Protein AF-0000000083422430 (afdb_homodimer)

Nearest PDB structures (foldseek):
  6r65-assembly2_B  TM=8.952E-01  e=1.815E-36  Homo sapiens
  5oc9-assembly1_B  TM=9.021E-01  e=2.381E-35  Homo sapiens
  6r65-assembly1_A  TM=8.859E-01  e=1.156E-35  Homo sapiens
  6r7x-assembly1_A  TM=8.897E-01  e=1.987E-35  Homo sapiens
  6oy3-assembly1_B  TM=7.849E-01  e=3.753E-21  Fusarium vanettenii 77-13-4

Foldseek 3Di:
DDPPDPDPVVVVVVVVVVVVVVVVVVVVVVVVCVVPDPPDPPDPPCVLVVPDADFWKKWWWALPDDPVNVVVLVVLLCVLVWDWDWFDLDSGTIMITIHHDLLSQLVLQQVVQFWAAFCVGFTGTRDSVCLVRRAHVPDDSSRRAFQQVRSVSSCVSSCVSCVVVVVVRGIDDMFTFDDPVLLVLLDQDLPDLDDPLVSCCRNQNDQVSQLLVLLSLVLVLLVVLLVVLVVCVVPVDDLLVVLLVLLVSLLVSLLVSLAVLQVSLRNRRQQPDDPVDAFDPLFDADWDQDPPPRHTHGDDDLVQLVCLVPVPVVVVLVVLLVVLLVVLVVLVVVLVVCCVVPNPPDPVSCVSLLVLLVVLVVSLVVVLVVLLVSLSVSRDGHPLVSVLSSLVSSLSNNCSNQCVNLVCCCQVVVDLVVSLVSLVSSLVSLLVVVCCVLCVPLVVLCVVLVVVVVVVDDSPPVSVVSDSDPVVVVSCVSQVSAAADDHCSVVLVSLLSLLLSCLAPVSSHSNSSVVSSVSSSVVSSSVSCCCSPRHGSHNHDHDSHNRNSSVSSVVSSVNSSVRSLSNLVPDPVNLVVQCVVVVVCSVVSSVVSSVVSVVVSVVSSVVRDSYDPVSVVSVVVNVVVVVVVVVVVVVVVVVVVVD/DDPPDPDPVVVVVVVVVVVVVVVVVVVVVVVVCPVPDDPPPPDPPCVLVVPDADFWKKWWWALPDDPVNVVVLCVLLCVLVWDWDWFDLDSGTIMITIHHDLLSQLVLQQVVQFWAAFCVGFIGTRDSVCLVRRAHVPDDSSVRAFQQVRSVSSCVSSCVSCVVVVVVRGIDDMFTFDDPVLLVLLDQDLPDLDDPLVSCCRNQNDQVSQLLVLLSLVLVLLVVLLVVLVVCVVVVDDLLVVLLVLLVSLLVSLLVSLAVLQVSLRNRRQQPDDQVDAFDPLFDADWDQDPPPRHTHGDDDLVQLVCLVPVPVVVVLVVLLVVLLVVLVVLVVVLVVCCVVPNPPDPVSCVSLLVLLVVLVVSLVVVLVVLLVSLSVSRDGHPLVSVLSSLVSSLSNNCSNQCVNLVCCCQVVVDLVVSLVSLVSSLVSLLVVVCCVLCVVLVVLCVVLVVVVVVVPDSDPSSVVSDSDPVVVVSCVSQVSAAADDHCSVVLVSLLSLLLSCLAPCSSHSNSSVVSSVSSSVVSSSVSCCCSPRHGSHNHDHDSHNRNSSVSSVVSSVNSSVRSLSNLVPDPVNLVVQCVVVVVCSVVSSVVSSVVSVVVSVVSSVVRDSYDPVSVVSVVVNVVVVVVVVVVVVVVVVVVVVD

Secondary structure (DSSP, 8-state):
-------HHHHHHHHHHHHHHHHHHHHHHHHHHHHHS------GGGHHHHHS--EEEEEEE-TT--HHHHHHHHHHHHTTT-EEEEEE-SSS-EEEEEE--HHHHHHHHHHTT-EEE-TTS-EEE--GGGGGGG--TT--GGGGS-TTHHHHHHHHHHHHHTHHHHHTT-EEEEEEPP-HHHHGGG---TT-SS--HHHHHHHH-HHHHHHHHHHHHHHHHTHHHHHHHHHHHHHT--HHHHHHHHHHHHHHHHHHHHHHHHHHHHHTT-TT--TT-PPPTT---EEEE-TTT--EEEE--HHHHHHIIIIIIHHHHHHHHHHHHHHHHHHHHHHHHHHHHH-TT-GGGGHHHHHHHHHHHHHHHHHHHHHHHHHHHHT-SSHHHHHHHHHHHHHHHHHHHHHHHHHHIIIII--HHHHHHHHHHHHHHHHHHHHIIIIIHHHHHHHHHHHHHHHS-S--HHHHTT-S-HHHHHHHHHHHTSBP---THHHHHHHHHHHHHHHTTTTT-TTHHHHHHHHHHHHHHHHHHIIIIIB--PPPPP-SS-THHHHHHHHHHHHHHHHHHHHHHH-HHHHHHHHHHSTT-HHHHHHHHHHHHHHHHHHHHHHS-SS-HHHHHHHHHHHHHHHHHHHHHHHHHHHHHH-/-------HHHHHHHHHHHHHHHHHHHHHHHHHHHHHS-S----GGGHHHHHS--EEEEEEE-TT--HHHHHHHHHHHHTTT-EEEEEE-SSS-EEEEEE--HHHHHHHHHHTT-EEE-TTS-EEE--GGGGGGG--TT--GGGGS-TTHHHHHHHHHHHHHTHHHHHTT-EEEEEEPP-HHHHGGG---TT-SS--HHHHHHHH-HHHHHHHHHHHHHHHHTHHHHHHHHHHHHHT--HHHHHHHHHHHHHHHHHHHHHHHHHHHHHTT-TT--TT-PPPTT---EEEE-TTT--EEEE--HHHHHHIIIIIIHHHHHHHHHHHHHHHHHHHHHHHHHHHHH-TT-GGGGHHHHHHHHHHHHHHHHHHHHHHHHHHHHT-SSHHHHHHHHHHHHHHHHHHHHHHHHHHIIIII--HHHHHHHHHHHHHHHHHHHHIIIIIHHHHHHHHHHHHHHHS-S--HHHHTT-S-HHHHHHHHHHHTSBP---SHHHHHHHHHHHHHHHTTTTT-TTHHHHHHHHHHHHHHHHHHIIIIIB--PPPPP-SS-THHHHHHHHHHHHHHHHHHHHHHH-HHHHHHHHHHSTT-HHHHHHHHHHHHHHHHHHHHHHS-SS-HHHHHHHHHHHHHHHHHHHHHHHHHHHHHH-

Radius of gyration: 37.46 Å; Cα contacts (8 Å, |Δi|>4): 1418; chains: 2; bounding box: 95×133×77 Å

InterPro domains:
  IPR007632 Anoctamin [PTHR12308] (84-636)
  IPR049452 Anoctamin, transmembrane domain [PF04547] (200-618)

Organism: Drosophila navojoa (NCBI:txid7232)

Structure (mmCIF, N/CA/C/O backbone):
data_AF-0000000083422430-model_v1
#
loop_
_entity.id
_entity.type
_entity.pdbx_description
1 polymer Anoctamin
#
loop_
_atom_site.group_PDB
_atom_site.id
_atom_site.type_symbol
_atom_site.label_atom_id
_atom_site.label_alt_id
_atom_site.label_comp_id
_atom_site.label_asym_id
_atom_site.label_entity_id
_atom_site.label_seq_id
_atom_site.pdbx_PDB_ins_code
_atom_site.Cartn_x
_atom_site.Cartn_y
_atom_site.Cartn_z
_atom_site.occupancy
_atom_site.B_iso_or_equiv
_atom_site.auth_seq_id
_atom_site.auth_comp_id
_atom_site.auth_asym_id
_atom_site.auth_atom_id
_atom_site.pdbx_PDB_model_num
ATOM 1 N N . MET A 1 1 ? -30.281 62.312 17.062 1 23.09 1 MET A N 1
ATOM 2 C CA . MET A 1 1 ? -29.266 61.812 16.141 1 23.09 1 MET A CA 1
ATOM 3 C C . MET A 1 1 ? -27.859 62.062 16.703 1 23.09 1 MET A C 1
ATOM 5 O O . MET A 1 1 ? -27.359 63.188 16.641 1 23.09 1 MET A O 1
ATOM 9 N N . SER A 1 2 ? -27.453 61.469 17.75 1 24.2 2 SER A N 1
ATOM 10 C CA . SER A 1 2 ? -26.562 61.719 18.875 1 24.2 2 SER A CA 1
ATOM 11 C C . SER A 1 2 ? -25.094 61.625 18.453 1 24.2 2 SER A C 1
ATOM 13 O O . SER A 1 2 ? -24.734 60.75 17.672 1 24.2 2 SER A O 1
ATOM 15 N N . GLU A 1 3 ? -24.281 62.75 18.359 1 27.03 3 GLU A N 1
ATOM 16 C CA . GLU A 1 3 ? -22.906 63.156 18.047 1 27.03 3 GLU A CA 1
ATOM 17 C C . GLU A 1 3 ? -21.891 62.281 18.75 1 27.03 3 GLU A C 1
ATOM 19 O O . GLU A 1 3 ? -20.891 62.75 19.281 1 27.03 3 GLU A O 1
ATOM 24 N N . ASP A 1 4 ? -22.219 61.188 19.344 1 28.77 4 ASP A N 1
ATOM 25 C CA . ASP A 1 4 ? -21.375 60.406 20.25 1 28.77 4 ASP A CA 1
ATOM 26 C C . ASP A 1 4 ? -20.062 60 19.562 1 28.77 4 ASP A C 1
ATOM 28 O O . ASP A 1 4 ? -20.062 59.656 18.391 1 28.77 4 ASP A O 1
ATOM 32 N N . ALA A 1 5 ? -18.859 60.25 20.281 1 34 5 ALA A N 1
ATOM 33 C CA . ALA A 1 5 ? -17.406 60.438 20.172 1 34 5 ALA A CA 1
ATOM 34 C C . ALA A 1 5 ? -16.766 59.25 19.453 1 34 5 ALA A C 1
ATOM 36 O O . ALA A 1 5 ? -16.875 58.094 19.906 1 34 5 ALA A O 1
ATOM 37 N N . LYS A 1 6 ? -16.672 59.25 18.125 1 39.47 6 LYS A N 1
ATOM 38 C CA . LYS A 1 6 ? -15.711 58.688 17.203 1 39.47 6 LYS A CA 1
ATOM 39 C C . LYS A 1 6 ? -14.312 58.656 17.812 1 39.47 6 LYS A C 1
ATOM 41 O O . LYS A 1 6 ? -13.594 59.656 17.797 1 39.47 6 LYS A O 1
ATOM 46 N N . SER A 1 7 ? -14.102 57.906 18.891 1 33.09 7 SER A N 1
ATOM 47 C CA . SER A 1 7 ? -12.977 58.031 19.812 1 33.09 7 SER A CA 1
ATOM 48 C C . SER A 1 7 ? -11.648 57.938 19.062 1 33.09 7 SER A C 1
ATOM 50 O O . SER A 1 7 ? -11.562 57.281 18.031 1 33.09 7 SER A O 1
ATOM 52 N N . PRO A 1 8 ? -10.633 58.812 19.359 1 34.62 8 PRO A N 1
ATOM 53 C CA . PRO A 1 8 ? -9.297 58.969 18.781 1 34.62 8 PRO A CA 1
ATOM 54 C C . PRO A 1 8 ? -8.57 57.625 18.578 1 34.62 8 PRO A C 1
ATOM 56 O O . PRO A 1 8 ? -7.602 57.562 17.812 1 34.62 8 PRO A O 1
ATOM 59 N N . ARG A 1 9 ? -9.07 56.688 19.219 1 33.94 9 ARG A N 1
ATOM 60 C CA . ARG A 1 9 ? -8.391 55.406 19.312 1 33.94 9 ARG A CA 1
ATOM 61 C C . ARG A 1 9 ? -8.516 54.625 18.016 1 33.94 9 ARG A C 1
ATOM 63 O O . ARG A 1 9 ? -7.59 53.906 17.625 1 33.94 9 ARG A O 1
ATOM 70 N N . THR A 1 10 ? -9.648 54.781 17.391 1 34.5 10 THR A N 1
ATOM 71 C CA . THR A 1 10 ? -9.859 54.094 16.125 1 34.5 10 THR A CA 1
ATOM 72 C C . THR A 1 10 ? -9 54.688 15.023 1 34.5 10 THR A C 1
ATOM 74 O O . THR A 1 10 ? -8.602 54 14.086 1 34.5 10 THR A O 1
ATOM 77 N N . ARG A 1 11 ? -8.773 56.031 15.078 1 38.22 11 ARG A N 1
ATOM 78 C CA . ARG A 1 11 ? -8 56.75 14.055 1 38.22 11 ARG A CA 1
ATOM 79 C C . ARG A 1 11 ? -6.547 56.281 14.055 1 38.22 11 ARG A C 1
ATOM 81 O O . ARG A 1 11 ? -5.945 56.094 12.992 1 38.22 11 ARG A O 1
ATOM 88 N N . ASN A 1 12 ? -6.059 56.031 15.273 1 35.03 12 ASN A N 1
ATOM 89 C CA . ASN A 1 12 ? -4.641 55.719 15.375 1 35.03 12 ASN A CA 1
ATOM 90 C C . ASN A 1 12 ? -4.367 54.281 14.945 1 35.03 12 ASN A C 1
ATOM 92 O O . ASN A 1 12 ? -3.26 53.938 14.516 1 35.03 12 ASN A O 1
ATOM 96 N N . ILE A 1 13 ? -5.336 53.5 14.992 1 34.47 13 ILE A N 1
ATOM 97 C CA . ILE A 1 13 ? -5.188 52.125 14.562 1 34.47 13 ILE A CA 1
ATOM 98 C C . ILE A 1 13 ? -5.066 52.062 13.039 1 34.47 13 ILE A C 1
ATOM 100 O O . ILE A 1 13 ? -4.23 51.344 12.5 1 34.47 13 ILE A O 1
ATOM 104 N N . ILE A 1 14 ? -5.809 52.906 12.32 1 38.66 14 ILE A N 1
ATOM 105 C CA . ILE A 1 14 ? -5.719 53.031 10.875 1 38.66 14 ILE A CA 1
ATOM 106 C C . ILE A 1 14 ? -4.379 53.656 10.492 1 38.66 14 ILE A C 1
ATOM 108 O O . ILE A 1 14 ? -3.74 53.219 9.523 1 38.66 14 ILE A O 1
ATOM 112 N N . GLU A 1 15 ? -3.893 54.531 11.297 1 37.75 15 GLU A N 1
ATOM 113 C CA . GLU A 1 15 ? -2.641 55.219 10.953 1 37.75 15 GLU A CA 1
ATOM 114 C C . GLU A 1 15 ? -1.449 54.281 11.133 1 37.75 15 GLU A C 1
ATOM 116 O O . GLU A 1 15 ? -0.523 54.281 10.312 1 37.75 15 GLU A O 1
ATOM 121 N N . ASN A 1 16 ? -1.451 53.438 12.094 1 34.88 16 ASN A N 1
ATOM 122 C CA . ASN A 1 16 ? -0.347 52.531 12.336 1 34.88 16 ASN A CA 1
ATOM 123 C C . ASN A 1 16 ? -0.347 51.375 11.32 1 34.88 16 ASN A C 1
ATOM 125 O O . ASN A 1 16 ? 0.714 50.938 10.883 1 34.88 16 ASN A O 1
ATOM 129 N N . GLN A 1 17 ? -1.411 50.812 10.938 1 38.06 17 GLN A N 1
ATOM 130 C CA . GLN A 1 17 ? -1.466 49.969 9.75 1 38.06 17 GLN A CA 1
ATOM 131 C C . GLN A 1 17 ? -0.931 50.688 8.523 1 38.06 17 GLN A C 1
ATOM 133 O O . GLN A 1 17 ? -0.261 50.094 7.68 1 38.06 17 GLN A O 1
ATOM 138 N N . LEU A 1 18 ? -1.198 51.969 8.43 1 39.5 18 LEU A N 1
ATOM 139 C CA . LEU A 1 18 ? -0.638 52.844 7.398 1 39.5 18 LEU A CA 1
ATOM 140 C C . LEU A 1 18 ? 0.869 53 7.578 1 39.5 18 LEU A C 1
ATOM 142 O O . LEU A 1 18 ? 1.611 53.062 6.594 1 39.5 18 LEU A O 1
ATOM 146 N N . PHE A 1 19 ? 1.357 52.938 8.812 1 37.22 19 PHE A N 1
ATOM 147 C CA . PHE A 1 19 ? 2.797 53.062 9.016 1 37.22 19 PHE A CA 1
ATOM 148 C C . PHE A 1 19 ? 3.502 51.75 8.648 1 37.22 19 PHE A C 1
ATOM 150 O O . PHE A 1 19 ? 4.566 51.781 8.023 1 37.22 19 PHE A O 1
ATOM 157 N N . ARG A 1 20 ? 3.043 50.594 8.969 1 40.62 20 ARG A N 1
ATOM 158 C CA . ARG A 1 20 ? 3.615 49.344 8.477 1 40.62 20 ARG A CA 1
ATOM 159 C C . ARG A 1 20 ? 3.572 49.281 6.949 1 40.62 20 ARG A C 1
ATOM 161 O O . ARG A 1 20 ? 4.527 48.844 6.312 1 40.62 20 ARG A O 1
ATOM 168 N N . ARG A 1 21 ? 2.506 49.688 6.395 1 40.44 21 ARG A N 1
ATOM 169 C CA . ARG A 1 21 ? 2.471 49.906 4.949 1 40.44 21 ARG A CA 1
ATOM 170 C C . ARG A 1 21 ? 3.441 51 4.523 1 40.44 21 ARG A C 1
ATOM 172 O O . ARG A 1 21 ? 4.082 50.906 3.477 1 40.44 21 ARG A O 1
ATOM 179 N N . GLN A 1 22 ? 3.58 52.062 5.293 1 39.12 22 GLN A N 1
ATOM 180 C CA . GLN A 1 22 ? 4.523 53.125 4.977 1 39.12 22 GLN A CA 1
ATOM 181 C C . GLN A 1 22 ? 5.965 52.656 5.152 1 39.12 22 GLN A C 1
ATOM 183 O O . GLN A 1 22 ? 6.836 53 4.352 1 39.12 22 GLN A O 1
ATOM 188 N N . ARG A 1 23 ? 6.301 51.875 6.152 1 40.09 23 ARG A N 1
ATOM 189 C CA . ARG A 1 23 ? 7.656 51.344 6.285 1 40.09 23 ARG A CA 1
ATOM 190 C C . ARG A 1 23 ? 7.93 50.25 5.246 1 40.09 23 ARG A C 1
ATOM 192 O O . ARG A 1 23 ? 9.023 50.188 4.684 1 40.09 23 ARG A O 1
ATOM 199 N N . SER A 1 24 ? 7.07 49.375 4.941 1 41.91 24 SER A N 1
ATOM 200 C CA . SER A 1 24 ? 7.219 48.5 3.779 1 41.91 24 SER A CA 1
ATOM 201 C C . SER A 1 24 ? 7.332 49.312 2.494 1 41.91 24 SER A C 1
ATOM 203 O O . SER A 1 24 ? 8.148 49 1.623 1 41.91 24 SER A O 1
ATOM 205 N N . LEU A 1 25 ? 6.539 50.344 2.385 1 42.91 25 LEU A N 1
ATOM 206 C CA . LEU A 1 25 ? 6.684 51.281 1.282 1 42.91 25 LEU A CA 1
ATOM 207 C C . LEU A 1 25 ? 8 52.031 1.385 1 42.91 25 LEU A C 1
ATOM 209 O O . LEU A 1 25 ? 8.648 52.312 0.37 1 42.91 25 LEU A O 1
ATOM 213 N N . LYS A 1 26 ? 8.445 52.406 2.611 1 43.31 26 LYS A N 1
ATOM 214 C CA . LYS A 1 26 ? 9.75 53.031 2.762 1 43.31 26 LYS A CA 1
ATOM 215 C C . LYS A 1 26 ? 10.883 52.031 2.494 1 43.31 26 LYS A C 1
ATOM 217 O O . LYS A 1 26 ? 11.883 52.375 1.858 1 43.31 26 LYS A O 1
ATOM 222 N N . LEU A 1 27 ? 10.766 50.812 2.91 1 43.69 27 LEU A N 1
ATOM 223 C CA . LEU A 1 27 ? 11.773 49.812 2.566 1 43.69 27 LEU A CA 1
ATOM 224 C C . LEU A 1 27 ? 11.695 49.469 1.086 1 43.69 27 LEU A C 1
ATOM 226 O O . LEU A 1 27 ? 12.727 49.281 0.432 1 43.69 27 LEU A O 1
ATOM 230 N N . GLU A 1 28 ? 10.531 49.375 0.462 1 45.22 28 GLU A N 1
ATOM 231 C CA . GLU A 1 28 ? 10.398 49.312 -0.991 1 45.22 28 GLU A CA 1
ATOM 232 C C . GLU A 1 28 ? 10.93 50.562 -1.65 1 45.22 28 GLU A C 1
ATOM 234 O O . GLU A 1 28 ? 11.609 50.5 -2.68 1 45.22 28 GLU A O 1
ATOM 239 N N . ALA A 1 29 ? 10.578 51.719 -1.154 1 44.06 29 ALA A N 1
ATOM 240 C CA . ALA A 1 29 ? 11.109 52.969 -1.68 1 44.06 29 ALA A CA 1
ATOM 241 C C . ALA A 1 29 ? 12.625 53.031 -1.527 1 44.06 29 ALA A C 1
ATOM 243 O O . ALA A 1 29 ? 13.328 53.469 -2.434 1 44.06 29 ALA A O 1
ATOM 244 N N . LEU A 1 30 ? 13.078 52.5 -0.458 1 44.03 30 LEU A N 1
ATOM 245 C CA . LEU A 1 30 ? 14.531 52.469 -0.312 1 44.03 30 LEU A CA 1
ATOM 246 C C . LEU A 1 30 ? 15.133 51.406 -1.246 1 44.03 30 LEU A C 1
ATOM 248 O O . LEU A 1 30 ? 16.172 51.656 -1.857 1 44.03 30 LEU A O 1
ATOM 252 N N . GLN A 1 31 ? 14.469 50.312 -1.454 1 44.44 31 GLN A N 1
ATOM 253 C CA . GLN A 1 31 ? 14.969 49.344 -2.416 1 44.44 31 GLN A CA 1
ATOM 254 C C . GLN A 1 31 ? 14.734 49.812 -3.85 1 44.44 31 GLN A C 1
ATOM 256 O O . GLN A 1 31 ? 15.578 49.594 -4.723 1 44.44 31 GLN A O 1
ATOM 261 N N . ARG A 1 32 ? 13.586 50.375 -4.215 1 45.22 32 ARG A N 1
ATOM 262 C CA . ARG A 1 32 ? 13.414 50.969 -5.527 1 45.22 32 ARG A CA 1
ATOM 263 C C . ARG A 1 32 ? 14.398 52.125 -5.73 1 45.22 32 ARG A C 1
ATOM 265 O O . ARG A 1 32 ? 14.906 52.312 -6.84 1 45.22 32 ARG A O 1
ATOM 272 N N . GLN A 1 33 ? 14.516 52.969 -4.793 1 41.69 33 GLN A N 1
ATOM 273 C CA . GLN A 1 33 ? 15.547 54 -4.918 1 41.69 33 GLN A CA 1
ATOM 274 C C . GLN A 1 33 ? 16.922 53.375 -5.105 1 41.69 33 GLN A C 1
ATOM 276 O O . GLN A 1 33 ? 17.766 53.906 -5.812 1 41.69 33 GLN A O 1
ATOM 281 N N . ARG A 1 34 ? 17.125 52.188 -4.527 1 41.47 34 ARG A N 1
ATOM 282 C CA . ARG A 1 34 ? 18.359 51.469 -4.805 1 41.47 34 ARG A CA 1
ATOM 283 C C . ARG A 1 34 ? 18.406 51 -6.25 1 41.47 34 ARG A C 1
ATOM 285 O O . ARG A 1 34 ? 19.469 51 -6.879 1 41.47 34 ARG A O 1
ATOM 292 N N . SER A 1 35 ? 17.359 50.406 -6.75 1 40.38 35 SER A N 1
ATOM 293 C CA . SER A 1 35 ? 17.438 49.938 -8.133 1 40.38 35 SER A CA 1
ATOM 294 C C . SER A 1 35 ? 17.516 51.125 -9.102 1 40.38 35 SER A C 1
ATOM 296 O O . SER A 1 35 ? 18.078 51 -10.195 1 40.38 35 SER A O 1
ATOM 298 N N . GLN A 1 36 ? 16.672 52.125 -9.023 1 37.22 36 GLN A N 1
ATOM 299 C CA . GLN A 1 36 ? 16.75 53.219 -10.008 1 37.22 36 GLN A CA 1
ATOM 300 C C . GLN A 1 36 ? 18.062 54 -9.867 1 37.22 36 GLN A C 1
ATOM 302 O O . GLN A 1 36 ? 18.625 54.469 -10.867 1 37.22 36 GLN A O 1
ATOM 307 N N . HIS A 1 37 ? 18.328 54.781 -8.688 1 35.09 37 HIS A N 1
ATOM 308 C CA . HIS A 1 37 ? 19.562 55.562 -8.672 1 35.09 37 HIS A CA 1
ATOM 309 C C . HIS A 1 37 ? 20.781 54.656 -8.477 1 35.09 37 HIS A C 1
ATOM 311 O O . HIS A 1 37 ? 20.703 53.625 -7.801 1 35.09 37 HIS A O 1
ATOM 317 N N . GLY A 1 38 ? 21.844 54.688 -9.461 1 31.83 38 GLY A N 1
ATOM 318 C CA . GLY A 1 38 ? 23.172 54.125 -9.367 1 31.83 38 GLY A CA 1
ATOM 319 C C . GLY A 1 38 ? 23.625 53.906 -7.934 1 31.83 38 GLY A C 1
ATOM 320 O O . GLY A 1 38 ? 22.859 54.094 -6.996 1 31.83 38 GLY A O 1
ATOM 321 N N . THR A 1 39 ? 25.062 53.969 -7.676 1 33.38 39 THR A N 1
ATOM 322 C CA . THR A 1 39 ? 25.922 53.812 -6.508 1 33.38 39 THR A CA 1
ATOM 323 C C . THR A 1 39 ? 25.594 54.812 -5.426 1 33.38 39 THR A C 1
ATOM 325 O O . THR A 1 39 ? 26.281 55.812 -5.266 1 33.38 39 THR A O 1
ATOM 328 N N . ILE A 1 40 ? 24.5 55.469 -5.266 1 32.56 40 ILE A N 1
ATOM 329 C CA . ILE A 1 40 ? 24.656 56.469 -4.215 1 32.56 40 ILE A CA 1
ATOM 330 C C . ILE A 1 40 ? 25.219 55.812 -2.959 1 32.56 40 ILE A C 1
ATOM 332 O O . ILE A 1 40 ? 24.828 54.688 -2.6 1 32.56 40 ILE A O 1
ATOM 336 N N . ASP A 1 41 ? 26.375 56.469 -2.406 1 30.86 41 ASP A N 1
ATOM 337 C CA . ASP A 1 41 ? 27.062 56.281 -1.127 1 30.86 41 ASP A CA 1
ATOM 338 C C . ASP A 1 41 ? 26.047 56.094 0.007 1 30.86 41 ASP A C 1
ATOM 340 O O . ASP A 1 41 ? 25.375 57.031 0.408 1 30.86 41 ASP A O 1
ATOM 344 N N . VAL A 1 42 ? 25.203 55.188 -0.06 1 34.44 42 VAL A N 1
ATOM 345 C CA . VAL A 1 42 ? 24.422 54.875 1.135 1 34.44 42 VAL A CA 1
ATOM 346 C C . VAL A 1 42 ? 25.266 55.125 2.381 1 34.44 42 VAL A C 1
ATOM 348 O O . VAL A 1 42 ? 26.375 54.594 2.508 1 34.44 42 VAL A O 1
ATOM 351 N N . ILE A 1 43 ? 25.156 56.312 2.979 1 32.28 43 ILE A N 1
ATOM 352 C CA . ILE A 1 43 ? 25.719 56.688 4.266 1 32.28 43 ILE A CA 1
ATOM 353 C C . ILE A 1 43 ? 25.891 55.469 5.152 1 32.28 43 ILE A C 1
ATOM 355 O O . ILE A 1 43 ? 25.125 54.5 5.043 1 32.28 43 ILE A O 1
ATOM 359 N N . ASP A 1 44 ? 27 55.5 6.055 1 34 44 ASP A N 1
ATOM 360 C CA . ASP A 1 44 ? 27.688 54.625 6.98 1 34 44 ASP A CA 1
ATOM 361 C C . ASP A 1 44 ? 26.703 53.844 7.844 1 34 44 ASP A C 1
ATOM 363 O O . ASP A 1 44 ? 27.078 52.844 8.477 1 34 44 ASP A O 1
ATOM 367 N N . ASP A 1 45 ? 25.594 54.562 8.195 1 33.59 45 ASP A N 1
ATOM 368 C CA . ASP A 1 45 ? 24.875 53.906 9.281 1 33.59 45 ASP A CA 1
ATOM 369 C C . ASP A 1 45 ? 24.312 52.562 8.836 1 33.59 45 ASP A C 1
ATOM 371 O O . ASP A 1 45 ? 24.031 51.688 9.672 1 33.59 45 ASP A O 1
ATOM 375 N N . ASP A 1 46 ? 23.812 52.406 7.688 1 34.81 46 ASP A N 1
ATOM 376 C CA . ASP A 1 46 ? 23.203 51.156 7.246 1 34.81 46 ASP A CA 1
ATOM 377 C C . ASP A 1 46 ? 24.281 50.156 6.824 1 34.81 46 ASP A C 1
ATOM 379 O O . ASP A 1 46 ? 23.969 49.125 6.262 1 34.81 46 ASP A O 1
ATOM 383 N N . GLU A 1 47 ? 25.5 50.5 6.566 1 37.06 47 GLU A N 1
ATOM 384 C CA . GLU A 1 47 ? 26.656 49.625 6.516 1 37.06 47 GLU A CA 1
ATOM 385 C C . GLU A 1 47 ? 26.703 48.719 7.742 1 37.06 47 GLU A C 1
ATOM 387 O O . GLU A 1 47 ? 27.359 47.656 7.723 1 37.06 47 GLU A O 1
ATOM 392 N N . GLU A 1 48 ? 26.312 49.281 8.859 1 36.69 48 GLU A N 1
ATOM 393 C CA . GLU A 1 48 ? 26.25 48.469 10.07 1 36.69 48 GLU A CA 1
ATOM 394 C C . GLU A 1 48 ? 25.219 47.344 9.938 1 36.69 48 GLU A C 1
ATOM 396 O O . GLU A 1 48 ? 25.281 46.344 10.641 1 36.69 48 GLU A O 1
ATOM 401 N N . ALA A 1 49 ? 24.125 47.562 9.344 1 40.66 49 ALA A N 1
ATOM 402 C CA . ALA A 1 49 ? 23.156 46.5 9.102 1 40.66 49 ALA A CA 1
ATOM 403 C C . ALA A 1 49 ? 23.75 45.406 8.242 1 40.66 49 ALA A C 1
ATOM 405 O O . ALA A 1 49 ? 23.359 44.25 8.359 1 40.66 49 ALA A O 1
ATOM 406 N N . GLU A 1 50 ? 24.578 45.688 7.285 1 42.09 50 GLU A N 1
ATOM 407 C CA . GLU A 1 50 ? 25.25 44.719 6.402 1 42.09 50 GLU A CA 1
ATOM 408 C C . GLU A 1 50 ? 26.172 43.781 7.191 1 42.09 50 GLU A C 1
ATOM 410 O O . GLU A 1 50 ? 26.516 42.719 6.711 1 42.09 50 GLU A O 1
ATOM 415 N N . THR A 1 51 ? 26.766 44.344 8.25 1 43.56 51 THR A N 1
ATOM 416 C CA . THR A 1 51 ? 27.734 43.531 8.984 1 43.56 51 THR A CA 1
ATOM 417 C C . THR A 1 51 ? 27.062 42.375 9.711 1 43.56 51 THR A C 1
ATOM 419 O O . THR A 1 51 ? 27.734 41.438 10.156 1 43.56 51 THR A O 1
ATOM 422 N N . PHE A 1 52 ? 25.812 42.625 10.156 1 49.12 52 PHE A N 1
ATOM 423 C CA . PHE A 1 52 ? 25.266 41.5 10.93 1 49.12 52 PHE A CA 1
ATOM 424 C C . PHE A 1 52 ? 24.547 40.531 10.023 1 49.12 52 PHE A C 1
ATOM 426 O O . PHE A 1 52 ? 23.766 40.906 9.141 1 49.12 52 PHE A O 1
ATOM 433 N N . GLY A 1 53 ? 25.094 39.5 9.656 1 63.94 53 GLY A N 1
ATOM 434 C CA . GLY A 1 53 ? 24.5 38.375 8.914 1 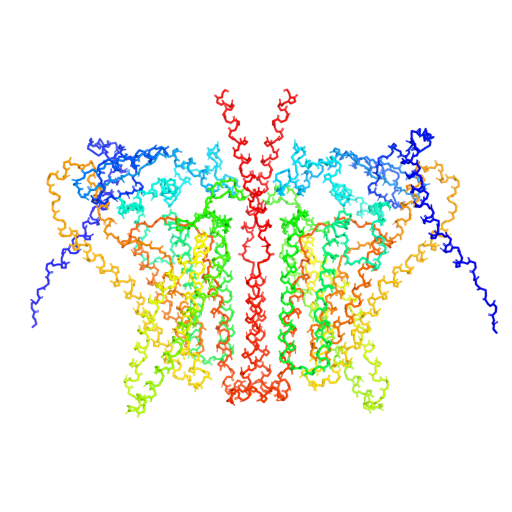63.94 53 GLY A CA 1
ATOM 435 C C . GLY A 1 53 ? 23.016 38.219 9.18 1 63.94 53 GLY A C 1
ATOM 436 O O . GLY A 1 53 ? 22.484 38.75 10.148 1 63.94 53 GLY A O 1
ATOM 437 N N . LYS A 1 54 ? 22.172 37.906 8.211 1 84.12 54 LYS A N 1
ATOM 438 C CA . LYS A 1 54 ? 20.75 37.625 8.336 1 84.12 54 LYS A CA 1
ATOM 439 C C . LYS A 1 54 ? 20.453 36.75 9.555 1 84.12 54 LYS A C 1
ATOM 441 O O . LYS A 1 54 ? 21.094 35.719 9.75 1 84.12 54 LYS A O 1
ATOM 446 N N . THR A 1 55 ? 19.609 37.375 10.547 1 91.81 55 THR A N 1
ATOM 447 C CA . THR A 1 55 ? 19.219 36.625 11.734 1 91.81 55 THR A CA 1
ATOM 448 C C . THR A 1 55 ? 18.141 35.594 11.391 1 91.81 55 THR A C 1
ATOM 450 O O . THR A 1 55 ? 17.109 35.938 10.828 1 91.81 55 THR A O 1
ATOM 453 N N . TYR A 1 56 ? 18.422 34.375 11.727 1 94.62 56 TYR A N 1
ATOM 454 C CA . TYR A 1 56 ? 17.484 33.281 11.398 1 94.62 56 TYR A CA 1
ATOM 455 C C . TYR A 1 56 ? 16.641 32.938 12.609 1 94.62 56 TYR A C 1
ATOM 457 O O . TYR A 1 56 ? 15.43 32.719 12.477 1 94.62 56 TYR A O 1
ATOM 465 N N . ILE A 1 57 ? 17.219 32.844 13.773 1 96.75 57 ILE A N 1
ATOM 466 C CA . ILE A 1 57 ? 16.516 32.438 14.984 1 96.75 57 ILE A CA 1
ATOM 467 C C . ILE A 1 57 ? 16.812 33.406 16.125 1 96.75 57 ILE A C 1
ATOM 469 O O . ILE A 1 57 ? 17.922 33.938 16.203 1 96.75 57 ILE A O 1
ATOM 473 N N . VAL A 1 58 ? 15.867 33.625 16.938 1 96.31 58 VAL A N 1
ATOM 474 C CA . VAL A 1 58 ? 16 34.469 18.125 1 96.31 58 VAL A CA 1
ATOM 475 C C . VAL A 1 58 ? 15.695 33.625 19.375 1 96.31 58 VAL A C 1
ATOM 477 O O . VAL A 1 58 ? 14.711 32.875 19.406 1 96.31 58 VAL A O 1
ATOM 480 N N . ILE A 1 59 ? 16.547 33.688 20.312 1 96.62 59 ILE A N 1
ATOM 481 C CA . ILE A 1 59 ? 16.344 33.062 21.609 1 96.62 59 ILE A CA 1
ATOM 482 C C . ILE A 1 59 ? 16.125 34.125 22.688 1 96.62 59 ILE A C 1
ATOM 484 O O . ILE A 1 59 ? 16.922 35.062 22.797 1 96.62 59 ILE A O 1
ATOM 488 N N . ILE A 1 60 ? 15.062 34 23.422 1 95 60 ILE A N 1
ATOM 489 C CA . ILE A 1 60 ? 14.758 34.906 24.516 1 95 60 ILE A CA 1
ATOM 490 C C . ILE A 1 60 ? 14.953 34.188 25.859 1 95 60 ILE A C 1
ATOM 492 O O . ILE A 1 60 ? 14.438 33.094 26.062 1 95 60 ILE A O 1
ATOM 496 N N . PHE A 1 61 ? 15.711 34.812 26.703 1 95.31 61 PHE A N 1
ATOM 497 C CA . PHE A 1 61 ? 16 34.219 28 1 95.31 61 PHE A CA 1
ATOM 498 C C . PHE A 1 61 ? 15.016 34.719 29.047 1 95.31 61 PHE A C 1
ATOM 500 O O . PHE A 1 61 ? 14.453 35.812 28.922 1 95.31 61 PHE A O 1
ATOM 507 N N . THR A 1 62 ? 14.805 33.906 30.031 1 93.44 62 THR A N 1
ATOM 508 C CA . THR A 1 62 ? 13.945 34.281 31.141 1 93.44 62 THR A CA 1
ATOM 509 C C . THR A 1 62 ? 14.695 35.156 32.156 1 93.44 62 THR A C 1
ATOM 511 O O . THR A 1 62 ? 15.914 35.344 32.031 1 93.44 62 THR A O 1
ATOM 514 N N . GLU A 1 63 ? 13.914 35.656 33.156 1 90 63 GLU A N 1
ATOM 515 C CA . GLU A 1 63 ? 14.5 36.469 34.188 1 90 63 GLU A CA 1
ATOM 516 C C . GLU A 1 63 ? 15.414 35.656 35.094 1 90 63 GLU A C 1
ATOM 518 O O . GLU A 1 63 ? 16.359 36.188 35.688 1 90 63 GLU A O 1
ATOM 523 N N . LYS A 1 64 ? 15.203 34.406 35.094 1 90.31 64 LYS A N 1
ATOM 524 C CA . LYS A 1 64 ? 15.977 33.5 35.938 1 90.31 64 LYS A CA 1
ATOM 525 C C . LYS A 1 64 ? 17.375 33.281 35.375 1 90.31 64 LYS A C 1
ATOM 527 O O . LYS A 1 64 ? 18.297 32.906 36.125 1 90.31 64 LYS A O 1
ATOM 532 N N . ALA A 1 65 ? 17.547 33.562 34.156 1 92.38 65 ALA A N 1
ATOM 533 C CA . ALA A 1 65 ? 18.844 33.312 33.531 1 92.38 65 ALA A CA 1
ATOM 534 C C . ALA A 1 65 ? 19.812 34.438 33.844 1 92.38 65 ALA A C 1
ATOM 536 O O . ALA A 1 65 ? 19.594 35.594 33.438 1 92.38 65 ALA A O 1
ATOM 537 N N . LYS A 1 66 ? 20.891 34.094 34.469 1 91.94 66 LYS A N 1
ATOM 538 C CA . LYS A 1 66 ? 21.969 35.031 34.75 1 91.94 66 LYS A CA 1
ATOM 539 C C . LYS A 1 66 ? 22.859 35.188 33.531 1 91.94 66 LYS A C 1
ATOM 541 O O . LYS A 1 66 ? 22.734 34.469 32.531 1 91.94 66 LYS A O 1
ATOM 546 N N . LEU A 1 67 ? 23.688 36.188 33.531 1 92.38 67 LEU A N 1
ATOM 547 C CA . LEU A 1 67 ? 24.562 36.5 32.406 1 92.38 67 LEU A CA 1
ATOM 548 C C . LEU A 1 67 ? 25.484 35.312 32.125 1 92.38 67 LEU A C 1
ATOM 550 O O . LEU A 1 67 ? 25.781 35.031 30.969 1 92.38 67 LEU A O 1
ATOM 554 N N . ARG A 1 68 ? 25.875 34.562 33.125 1 93 68 ARG A N 1
ATOM 555 C CA . ARG A 1 68 ? 26.75 33.406 32.938 1 93 68 ARG A CA 1
ATOM 556 C C . ARG A 1 68 ? 26.047 32.312 32.188 1 93 68 ARG A C 1
ATOM 558 O O . ARG A 1 68 ? 26.672 31.656 31.328 1 93 68 ARG A O 1
ATOM 565 N N . HIS A 1 69 ? 24.828 32.094 32.5 1 94.56 69 HIS A N 1
ATOM 566 C CA . HIS A 1 69 ? 24.047 31.078 31.797 1 94.56 69 HIS A CA 1
ATOM 567 C C . HIS A 1 69 ? 23.875 31.438 30.328 1 94.56 69 HIS A C 1
ATOM 569 O O . HIS A 1 69 ? 23.938 30.562 29.453 1 94.56 69 HIS A O 1
ATOM 575 N N . CYS A 1 70 ? 23.656 32.719 30.031 1 95.25 70 CYS A N 1
ATOM 576 C CA . CYS A 1 70 ? 23.484 33.188 28.656 1 95.25 70 CYS A CA 1
ATOM 577 C C . CYS A 1 70 ? 24.781 33 27.859 1 95.25 70 CYS A C 1
ATOM 579 O O . CYS A 1 70 ? 24.75 32.594 26.703 1 95.25 70 CYS A O 1
ATOM 581 N N . GLN A 1 71 ? 25.875 33.281 28.516 1 95.06 71 GLN A N 1
ATOM 582 C CA . GLN A 1 71 ? 27.172 33.125 27.859 1 95.06 71 GLN A CA 1
ATOM 583 C C . GLN A 1 71 ? 27.516 31.672 27.641 1 95.06 71 GLN A C 1
ATOM 585 O O . GLN A 1 71 ? 28.156 31.328 26.641 1 95.06 71 GLN A O 1
ATOM 590 N N . ASP A 1 72 ? 27.078 30.875 28.547 1 95.56 72 ASP A N 1
ATOM 591 C CA . ASP A 1 72 ? 27.281 29.438 28.375 1 95.56 72 ASP A CA 1
ATOM 592 C C . ASP A 1 72 ? 26.547 28.938 27.125 1 95.56 72 ASP A C 1
ATOM 594 O O . ASP A 1 72 ? 27.109 28.172 26.344 1 95.56 72 ASP A O 1
ATOM 598 N N . VAL A 1 73 ? 25.312 29.328 27 1 96.62 73 VAL A N 1
ATOM 599 C CA . VAL A 1 73 ? 24.516 28.922 25.859 1 96.62 73 VAL A CA 1
ATOM 600 C C . VAL A 1 73 ? 25.141 29.438 24.562 1 96.62 73 VAL A C 1
ATOM 602 O O . VAL A 1 73 ? 25.172 28.734 23.562 1 96.62 73 VAL A O 1
ATOM 605 N N . GLU A 1 74 ? 25.594 30.641 24.609 1 96.38 74 GLU A N 1
ATOM 606 C CA . GLU A 1 74 ? 26.266 31.234 23.453 1 96.38 74 GLU A CA 1
ATOM 607 C C . GLU A 1 74 ? 27.484 30.422 23.047 1 96.38 74 GLU A C 1
ATOM 609 O O . GLU A 1 74 ? 27.672 30.141 21.859 1 96.38 74 GLU A O 1
ATOM 614 N N . LYS A 1 75 ? 28.266 30.016 23.984 1 95.75 75 LYS A N 1
ATOM 615 C CA . LYS A 1 75 ? 29.484 29.234 23.719 1 95.75 75 LYS A CA 1
ATOM 616 C C . LYS A 1 75 ? 29.141 27.875 23.141 1 95.75 75 LYS A C 1
ATOM 618 O O . LYS A 1 75 ? 29.828 27.375 22.25 1 95.75 75 LYS A O 1
ATOM 623 N N . ILE A 1 76 ? 28.141 27.281 23.688 1 96.12 76 ILE A N 1
ATOM 624 C CA . ILE A 1 76 ? 27.719 25.969 23.219 1 96.12 76 ILE A CA 1
ATOM 625 C C . ILE A 1 76 ? 27.297 26.062 21.75 1 96.12 76 ILE A C 1
ATOM 627 O O . ILE A 1 76 ? 27.672 25.203 20.938 1 96.12 76 ILE A O 1
ATOM 631 N N . ILE A 1 77 ? 26.562 27.109 21.406 1 96.44 77 ILE A N 1
ATOM 632 C CA . ILE A 1 77 ? 26.047 27.266 20.047 1 96.44 77 ILE A CA 1
ATOM 633 C C . ILE A 1 77 ? 27.188 27.594 19.094 1 96.44 77 ILE A C 1
ATOM 635 O O . ILE A 1 77 ? 27.203 27.125 17.953 1 96.44 77 ILE A O 1
ATOM 639 N N . GLN A 1 78 ? 28.172 28.312 19.531 1 95.25 78 GLN A N 1
ATOM 640 C CA . GLN A 1 78 ? 29.312 28.703 18.703 1 95.25 78 GLN A CA 1
ATOM 641 C C . GLN A 1 78 ? 30.172 27.5 18.344 1 95.25 78 GLN A C 1
ATOM 643 O O . GLN A 1 78 ? 30.906 27.531 17.359 1 95.25 78 GLN A O 1
ATOM 648 N N . GLU A 1 79 ? 30.031 26.422 19.047 1 94.12 79 GLU A N 1
ATOM 649 C CA . GLU A 1 79 ? 30.781 25.203 18.75 1 94.12 79 GLU A CA 1
ATOM 650 C C . GLU A 1 79 ? 30.328 24.594 17.422 1 94.12 79 GLU A C 1
ATOM 652 O O . GLU A 1 79 ? 31.078 23.844 16.797 1 94.12 79 GLU A O 1
ATOM 657 N N . PHE A 1 80 ? 29.203 24.953 17.016 1 94 80 PHE A N 1
ATOM 658 C CA . PHE A 1 80 ? 28.672 24.422 15.773 1 94 80 PHE A CA 1
ATOM 659 C C . PHE A 1 80 ? 28.891 25.391 14.617 1 94 80 PHE A C 1
ATOM 661 O O . PHE A 1 80 ? 28.25 25.281 13.57 1 94 80 PHE A O 1
ATOM 668 N N . ASP A 1 81 ? 29.703 26.359 14.758 1 93.12 81 ASP A N 1
ATOM 669 C CA . ASP A 1 81 ? 30.062 27.359 13.758 1 93.12 81 ASP A CA 1
ATOM 670 C C . ASP A 1 81 ? 28.875 28.25 13.422 1 93.12 81 ASP A C 1
ATOM 672 O O . ASP A 1 81 ? 28.672 28.625 12.266 1 93.12 81 ASP A O 1
ATOM 676 N N . ILE A 1 82 ? 28.031 28.469 14.406 1 95.38 82 ILE A N 1
ATOM 677 C CA . ILE A 1 82 ? 26.906 29.391 14.273 1 95.38 82 ILE A CA 1
ATOM 678 C C . ILE A 1 82 ? 27.266 30.75 14.898 1 95.38 82 ILE A C 1
ATOM 680 O O . ILE A 1 82 ? 27.875 30.797 15.977 1 95.38 82 ILE A O 1
ATOM 684 N N . GLN A 1 83 ? 26.969 31.766 14.164 1 94.81 83 GLN A N 1
ATOM 685 C CA . GLN A 1 83 ? 27.25 33.094 14.664 1 94.81 83 GLN A CA 1
ATOM 686 C C . GLN A 1 83 ? 26.172 33.594 15.625 1 94.81 83 GLN A C 1
ATOM 688 O O . GLN A 1 83 ? 24.984 33.344 15.391 1 94.81 83 GLN A O 1
ATOM 693 N N . THR A 1 84 ? 26.609 34.156 16.703 1 94.75 84 THR A N 1
ATOM 694 C CA . THR A 1 84 ? 25.656 34.594 17.719 1 94.75 84 THR A CA 1
ATOM 695 C C . THR A 1 84 ? 25.891 36.062 18.078 1 94.75 84 THR A C 1
ATOM 697 O O . THR A 1 84 ? 27.016 36.562 17.984 1 94.75 84 THR A O 1
ATOM 700 N N . THR A 1 85 ? 24.844 36.75 18.281 1 93.12 85 THR A N 1
ATOM 701 C CA . THR A 1 85 ? 24.859 38.125 18.828 1 93.12 85 THR A CA 1
ATOM 702 C C . THR A 1 85 ? 24 38.219 20.078 1 93.12 85 THR A C 1
ATOM 704 O O . THR A 1 85 ? 22.781 38.094 20.016 1 93.12 85 THR A O 1
ATOM 707 N N . LEU A 1 86 ? 24.688 38.344 21.188 1 93.44 86 LEU A N 1
ATOM 708 C CA . LEU A 1 86 ? 23.984 38.438 22.469 1 93.44 86 LEU A CA 1
ATOM 709 C C . LEU A 1 86 ? 23.672 39.906 22.797 1 93.44 86 LEU A C 1
ATOM 711 O O . LEU A 1 86 ? 24.562 40.75 22.75 1 93.44 86 LEU A O 1
ATOM 715 N N . GLU A 1 87 ? 22.422 40.219 22.984 1 91.44 87 GLU A N 1
ATOM 716 C CA . GLU A 1 87 ? 21.969 41.562 23.328 1 91.44 87 GLU A CA 1
ATOM 717 C C . GLU A 1 87 ? 21.281 41.562 24.688 1 91.44 87 GLU A C 1
ATOM 719 O O . GLU A 1 87 ? 20.266 40.906 24.891 1 91.44 87 GLU A O 1
ATOM 724 N N . ILE A 1 88 ? 21.859 42.344 25.641 1 89.88 88 ILE A N 1
ATOM 725 C CA . ILE A 1 88 ? 21.297 42.469 26.969 1 89.88 88 ILE A CA 1
ATOM 726 C C . ILE A 1 88 ? 20.594 43.844 27.109 1 89.88 88 ILE A C 1
ATOM 728 O O . ILE A 1 88 ? 21.25 44.875 27.25 1 89.88 88 ILE A O 1
ATOM 732 N N . VAL A 1 89 ? 19.375 43.906 26.984 1 84.81 89 VAL A N 1
ATOM 733 C CA . VAL A 1 89 ? 18.594 45.156 27.047 1 84.81 89 VAL A CA 1
ATOM 734 C C . VAL A 1 89 ? 18.344 45.531 28.5 1 84.81 89 VAL A C 1
ATOM 736 O O . VAL A 1 89 ? 18.438 46.719 28.859 1 84.81 89 VAL A O 1
ATOM 739 N N . SER A 1 90 ? 17.875 44.562 29.281 1 82.38 90 SER A N 1
ATOM 740 C CA . SER A 1 90 ? 17.656 44.75 30.703 1 82.38 90 SER A CA 1
ATOM 741 C C . SER A 1 90 ? 17.953 43.469 31.484 1 82.38 90 SER A C 1
ATOM 743 O O . SER A 1 90 ? 18.266 42.438 30.891 1 82.38 90 SER A O 1
ATOM 745 N N . LYS A 1 91 ? 17.859 43.594 32.781 1 79.56 91 LYS A N 1
ATOM 746 C CA . LYS A 1 91 ? 18.078 42.438 33.625 1 79.56 91 LYS A CA 1
ATOM 747 C C . LYS A 1 91 ? 17.031 41.344 33.344 1 79.56 91 LYS A C 1
ATOM 749 O O . LYS A 1 91 ? 17.312 40.156 33.5 1 79.56 91 LYS A O 1
ATOM 754 N N . THR A 1 92 ? 15.953 41.812 32.844 1 83 92 THR A N 1
ATOM 755 C CA . THR A 1 92 ? 14.859 40.875 32.656 1 83 92 THR A CA 1
ATOM 756 C C . THR A 1 92 ? 14.711 40.5 31.172 1 83 92 THR A C 1
ATOM 758 O O . THR A 1 92 ? 14.078 39.5 30.844 1 83 92 THR A O 1
ATOM 761 N N . GLU A 1 93 ? 15.305 41.312 30.328 1 87.75 93 GLU A N 1
ATOM 762 C CA . GLU A 1 93 ? 15.125 41.094 28.891 1 87.75 93 GLU A CA 1
ATOM 763 C C . GLU A 1 93 ? 16.469 40.844 28.203 1 87.75 93 GLU A C 1
ATOM 765 O O . GLU A 1 93 ? 17.266 41.781 28.047 1 87.75 93 GLU A O 1
ATOM 770 N N . LYS A 1 94 ? 16.719 39.625 27.812 1 92.81 94 LYS A N 1
ATOM 771 C CA . LYS A 1 94 ? 17.938 39.219 27.109 1 92.81 94 LYS A CA 1
ATOM 772 C C . LYS A 1 94 ? 17.625 38.469 25.828 1 92.81 94 LYS A C 1
ATOM 774 O O . LYS A 1 94 ? 16.75 37.594 25.812 1 92.81 94 LYS A O 1
ATOM 779 N N . TYR A 1 95 ? 18.281 38.938 24.703 1 93.5 95 TYR A N 1
ATOM 780 C CA . TYR A 1 95 ? 18.062 38.312 23.406 1 93.5 95 TYR A CA 1
ATOM 781 C C . TYR A 1 95 ? 19.344 37.719 22.859 1 93.5 95 TYR A C 1
ATOM 783 O O . TYR A 1 95 ? 20.422 38.281 23.031 1 93.5 95 TYR A O 1
ATOM 791 N N . LEU A 1 96 ? 19.25 36.531 22.328 1 95.62 96 LEU A N 1
ATOM 792 C CA . LEU A 1 96 ? 20.344 35.938 21.578 1 95.62 96 LEU A CA 1
ATOM 793 C C . LEU A 1 96 ? 19.938 35.719 20.125 1 95.62 96 LEU A C 1
ATOM 795 O O . LEU A 1 96 ? 19.016 34.969 19.844 1 95.62 96 LEU A O 1
ATOM 799 N N . TYR A 1 97 ? 20.641 36.438 19.203 1 95.69 97 TYR A N 1
ATOM 800 C CA . TYR A 1 97 ? 20.359 36.312 17.781 1 95.69 97 TYR A CA 1
ATOM 801 C C . TYR A 1 97 ? 21.312 35.344 17.109 1 95.69 97 TYR A C 1
ATOM 803 O O . TYR A 1 97 ? 22.531 35.406 17.312 1 95.69 97 TYR A O 1
ATOM 811 N N . LEU A 1 98 ? 20.734 34.406 16.359 1 96.56 98 LEU A N 1
ATOM 812 C CA . LEU A 1 98 ? 21.547 33.375 15.688 1 96.56 98 LEU A CA 1
ATOM 813 C C . LEU A 1 98 ? 21.625 33.625 14.188 1 96.56 98 LEU A C 1
ATOM 815 O O . LEU A 1 98 ? 20.594 33.875 13.547 1 96.56 98 LEU A O 1
ATOM 819 N N . SER A 1 99 ? 22.797 33.656 13.641 1 94.69 99 SER A N 1
ATOM 820 C CA . SER A 1 99 ? 23.078 33.75 12.211 1 94.69 99 SER A CA 1
ATOM 821 C C . SER A 1 99 ? 24.078 32.688 11.766 1 94.69 99 SER A C 1
ATOM 823 O O . SER A 1 99 ? 24.734 32.062 12.602 1 94.69 99 SER A O 1
ATOM 825 N N . ALA A 1 100 ? 24.094 32.344 10.508 1 94.56 100 ALA A N 1
ATOM 826 C CA . ALA A 1 100 ? 25.016 31.328 9.992 1 94.56 100 ALA A CA 1
ATOM 827 C C . ALA A 1 100 ? 25.484 31.688 8.586 1 94.56 100 ALA A C 1
ATOM 829 O O . ALA A 1 100 ? 24.734 32.281 7.809 1 94.56 100 ALA A O 1
ATOM 830 N N . SER A 1 101 ? 26.766 31.328 8.344 1 94 101 SER A N 1
ATOM 831 C CA . SER A 1 101 ? 27.297 31.516 7 1 94 101 SER A CA 1
ATOM 832 C C . SER A 1 101 ? 26.75 30.469 6.039 1 94 101 SER A C 1
ATOM 834 O O . SER A 1 101 ? 26.25 29.422 6.473 1 94 101 SER A O 1
ATOM 836 N N . LEU A 1 102 ? 26.828 30.75 4.805 1 93.5 102 LEU A N 1
ATOM 837 C CA . LEU A 1 102 ? 26.359 29.828 3.785 1 93.5 102 LEU A CA 1
ATOM 838 C C . LEU A 1 102 ? 27.109 28.5 3.859 1 93.5 102 LEU A C 1
ATOM 840 O O . LEU A 1 102 ? 26.516 27.438 3.697 1 93.5 102 LEU A O 1
ATOM 844 N N . ASP A 1 103 ? 28.359 28.562 4.098 1 93.38 103 ASP A N 1
ATOM 845 C CA . ASP A 1 103 ? 29.172 27.375 4.18 1 93.38 103 ASP A CA 1
ATOM 846 C C . ASP A 1 103 ? 28.719 26.469 5.32 1 93.38 103 ASP A C 1
ATOM 848 O O . ASP A 1 103 ? 28.594 25.25 5.148 1 93.38 103 ASP A O 1
ATOM 852 N N . THR A 1 104 ? 28.453 27.062 6.445 1 95 104 THR A N 1
ATOM 853 C CA . THR A 1 104 ? 27.984 26.297 7.594 1 95 104 THR A CA 1
ATOM 854 C C . THR A 1 104 ? 26.609 25.672 7.305 1 95 104 THR A C 1
ATOM 856 O O . THR A 1 104 ? 26.359 24.531 7.656 1 95 104 THR A O 1
ATOM 859 N N . LEU A 1 105 ? 25.828 26.438 6.641 1 95.38 105 LEU A N 1
ATOM 860 C CA . LEU A 1 105 ? 24.5 25.953 6.328 1 95.38 105 LEU A CA 1
ATOM 861 C C . LEU A 1 105 ? 24.547 24.781 5.363 1 95.38 105 LEU A C 1
ATOM 863 O O . LEU A 1 105 ? 23.781 23.812 5.504 1 95.38 105 LEU A O 1
ATOM 867 N N . LEU A 1 106 ? 25.406 24.844 4.406 1 94.81 106 LEU A N 1
ATOM 868 C CA . LEU A 1 106 ? 25.547 23.75 3.443 1 94.81 106 LEU A CA 1
ATOM 869 C C . LEU A 1 106 ? 26.094 22.5 4.113 1 94.81 106 LEU A C 1
ATOM 871 O O . LEU A 1 106 ? 25.703 21.391 3.771 1 94.81 106 LEU A O 1
ATOM 875 N N . ARG A 1 107 ? 26.938 22.656 5.09 1 93.75 107 ARG A N 1
ATOM 876 C CA . ARG A 1 107 ? 27.453 21.531 5.848 1 93.75 107 ARG A CA 1
ATOM 877 C C . ARG A 1 107 ? 26.359 20.875 6.691 1 93.75 107 ARG A C 1
ATOM 879 O O . ARG A 1 107 ? 26.281 19.656 6.781 1 93.75 107 ARG A O 1
ATOM 886 N N . LEU A 1 108 ? 25.594 21.75 7.25 1 94.19 108 LEU A N 1
ATOM 887 C CA . LEU A 1 108 ? 24.5 21.234 8.055 1 94.19 108 LEU A CA 1
ATOM 888 C C . LEU A 1 108 ? 23.469 20.531 7.18 1 94.19 108 LEU A C 1
ATOM 890 O O . LEU A 1 108 ? 22.844 19.562 7.609 1 94.19 108 LEU A O 1
ATOM 894 N N . ALA A 1 109 ? 23.266 21.031 5.984 1 93.94 109 ALA A N 1
ATOM 895 C CA . ALA A 1 109 ? 22.344 20.406 5.039 1 93.94 109 ALA A CA 1
ATOM 896 C C . ALA A 1 109 ? 22.812 19 4.676 1 93.94 109 ALA A C 1
ATOM 898 O O . ALA A 1 109 ? 21.984 18.094 4.508 1 93.94 109 ALA A O 1
ATOM 899 N N . ASP A 1 110 ? 24.078 18.844 4.566 1 90.88 110 ASP A N 1
ATOM 900 C CA . ASP A 1 110 ? 24.656 17.531 4.293 1 90.88 110 ASP A CA 1
ATOM 901 C C . ASP A 1 110 ? 24.453 16.578 5.465 1 90.88 110 ASP A C 1
ATOM 903 O O . ASP A 1 110 ? 24.062 15.422 5.266 1 90.88 110 ASP A O 1
ATOM 907 N N . ALA A 1 111 ? 24.641 17.125 6.66 1 86.75 111 ALA A N 1
ATOM 908 C CA . ALA A 1 111 ? 24.469 16.312 7.859 1 86.75 111 ALA A CA 1
ATOM 909 C C . ALA A 1 111 ? 23.016 15.906 8.047 1 86.75 111 ALA A C 1
ATOM 911 O O . ALA A 1 111 ? 22.734 14.812 8.547 1 86.75 111 ALA A O 1
ATOM 912 N N . ALA A 1 112 ? 22.109 16.734 7.59 1 87.81 112 ALA A N 1
ATOM 913 C CA . ALA A 1 112 ? 20.688 16.469 7.734 1 87.81 112 ALA A CA 1
ATOM 914 C C . ALA A 1 112 ? 20.172 15.602 6.59 1 87.81 112 ALA A C 1
ATOM 916 O O . ALA A 1 112 ? 19.016 15.172 6.602 1 87.81 112 ALA A O 1
ATOM 917 N N . GLU A 1 113 ? 20.906 15.305 5.605 1 87 113 GLU A N 1
ATOM 918 C CA . GLU A 1 113 ? 20.578 14.461 4.461 1 87 113 GLU A CA 1
ATOM 919 C C . GLU A 1 113 ? 19.359 14.992 3.719 1 87 113 GLU A C 1
ATOM 921 O O . GLU A 1 113 ? 18.422 14.234 3.447 1 87 113 GLU A O 1
ATOM 926 N N . LEU A 1 114 ? 19.406 16.266 3.42 1 91.12 114 LEU A N 1
ATOM 927 C CA . LEU A 1 114 ? 18.344 16.859 2.623 1 91.12 114 LEU A CA 1
ATOM 928 C C . LEU A 1 114 ? 18.406 16.375 1.18 1 91.12 114 LEU A C 1
ATOM 930 O O . LEU A 1 114 ? 19.5 16.156 0.643 1 91.12 114 LEU A O 1
ATOM 934 N N . GLU A 1 115 ? 17.297 16.156 0.585 1 92.25 115 GLU A N 1
ATOM 935 C CA . GLU A 1 115 ? 17.234 15.758 -0.817 1 92.25 115 GLU A CA 1
ATOM 936 C C . GLU A 1 115 ? 17 16.953 -1.729 1 92.25 115 GLU A C 1
ATOM 938 O O . GLU A 1 115 ? 16.094 17.766 -1.482 1 92.25 115 GLU A O 1
ATOM 943 N N . LYS A 1 116 ? 17.828 17.109 -2.707 1 92.94 116 LYS A N 1
ATOM 944 C CA . LYS A 1 116 ? 17.75 18.203 -3.66 1 92.94 116 LYS A CA 1
ATOM 945 C C . LYS A 1 116 ? 17.844 17.703 -5.098 1 92.94 116 LYS A C 1
ATOM 947 O O . LYS A 1 116 ? 18.344 16.594 -5.336 1 92.94 116 LYS A O 1
ATOM 952 N N . MET A 1 117 ? 17.406 18.5 -5.992 1 92.38 117 MET A N 1
ATOM 953 C CA . MET A 1 117 ? 17.469 18.172 -7.414 1 92.38 117 MET A CA 1
ATOM 954 C C . MET A 1 117 ? 18.875 18.359 -7.961 1 92.38 117 MET A C 1
ATOM 956 O O . MET A 1 117 ? 19.531 19.359 -7.676 1 92.38 117 MET A O 1
ATOM 960 N N . THR A 1 118 ? 19.281 17.344 -8.656 1 91.88 118 THR A N 1
ATOM 961 C CA . THR A 1 118 ? 20.609 17.406 -9.258 1 91.88 118 THR A CA 1
ATOM 962 C C . THR A 1 118 ? 20.531 17.922 -10.688 1 91.88 118 THR A C 1
ATOM 964 O O . THR A 1 118 ? 19.438 18.141 -11.219 1 91.88 118 THR A O 1
ATOM 967 N N . THR A 1 119 ? 21.672 18.203 -11.289 1 89.31 119 THR A N 1
ATOM 968 C CA . THR A 1 119 ? 21.766 18.703 -12.656 1 89.31 119 THR A CA 1
ATOM 969 C C . THR A 1 119 ? 21.266 17.656 -13.656 1 89.31 119 THR A C 1
ATOM 971 O O . THR A 1 119 ? 20.875 18 -14.773 1 89.31 119 THR A O 1
ATOM 974 N N . THR A 1 120 ? 21.234 16.375 -13.227 1 85.5 120 THR A N 1
ATOM 975 C CA . THR A 1 120 ? 20.766 15.297 -14.094 1 85.5 120 THR A CA 1
ATOM 976 C C . THR A 1 120 ? 19.25 15.18 -14.039 1 85.5 120 THR A C 1
ATOM 978 O O . THR A 1 120 ? 18.656 14.398 -14.781 1 85.5 120 THR A O 1
ATOM 981 N N . GLY A 1 121 ? 18.641 15.938 -13.133 1 85.75 121 GLY A N 1
ATOM 982 C CA . GLY A 1 121 ? 17.203 15.945 -13.055 1 85.75 121 GLY A CA 1
ATOM 983 C C . GLY A 1 121 ? 16.641 14.938 -12.062 1 85.75 121 GLY A C 1
ATOM 984 O O . GLY A 1 121 ? 15.438 14.672 -12.055 1 85.75 121 GLY A O 1
ATOM 985 N N . SER A 1 122 ? 17.469 14.281 -11.281 1 88.56 122 SER A N 1
ATOM 986 C CA . SER A 1 122 ? 17.016 13.336 -10.266 1 88.56 122 SER A CA 1
ATOM 987 C C . SER A 1 122 ? 17.188 13.914 -8.859 1 88.56 122 SER A C 1
ATOM 989 O O . SER A 1 122 ? 18.031 14.797 -8.648 1 88.56 122 SER A O 1
ATOM 991 N N . MET A 1 123 ? 16.375 13.469 -7.941 1 91.44 123 MET A N 1
ATOM 992 C CA . MET A 1 123 ? 16.469 13.898 -6.547 1 91.44 123 MET A CA 1
ATOM 993 C C . MET A 1 123 ? 17.453 13.023 -5.781 1 91.44 123 MET A C 1
ATOM 995 O O . MET A 1 123 ? 17.328 11.797 -5.777 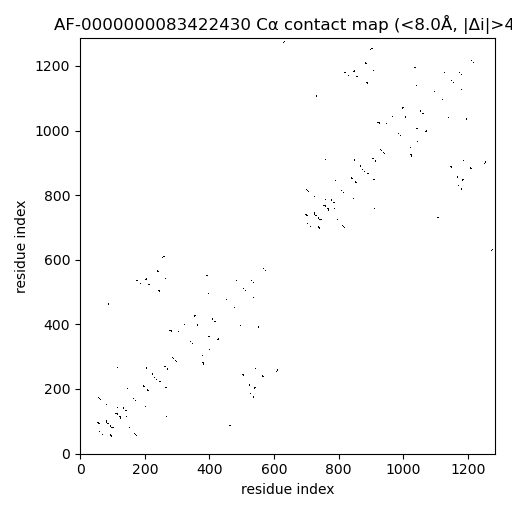1 91.44 123 MET A O 1
ATOM 999 N N . GLN A 1 124 ? 18.438 13.625 -5.223 1 89.44 124 GLN A N 1
ATOM 1000 C CA . GLN A 1 124 ? 19.438 12.891 -4.461 1 89.44 124 GLN A CA 1
ATOM 1001 C C . GLN A 1 124 ? 19.766 13.602 -3.148 1 89.44 124 GLN A C 1
ATOM 1003 O O . GLN A 1 124 ? 19.422 14.766 -2.963 1 89.44 124 GLN A O 1
ATOM 1008 N N . LYS A 1 125 ? 20.359 12.875 -2.246 1 89.06 125 LYS A N 1
ATOM 1009 C CA . LYS A 1 125 ? 20.797 13.453 -0.982 1 89.06 125 LYS A CA 1
ATOM 1010 C C . LYS A 1 125 ? 21.938 14.445 -1.199 1 89.06 125 LYS A C 1
ATOM 1012 O O . LYS A 1 125 ? 22.859 14.188 -1.98 1 89.06 125 LYS A O 1
ATOM 1017 N N . PHE A 1 126 ? 21.812 15.586 -0.577 1 90.81 126 PHE A N 1
ATOM 1018 C CA . PHE A 1 126 ? 22.781 16.656 -0.744 1 90.81 126 PHE A CA 1
ATOM 1019 C C . PHE A 1 126 ? 24.156 16.25 -0.211 1 90.81 126 PHE A C 1
ATOM 1021 O O . PHE A 1 126 ? 24.25 15.602 0.833 1 90.81 126 PHE A O 1
ATOM 1028 N N . ASN A 1 127 ? 25.109 16.578 -0.978 1 87.94 127 ASN A N 1
ATOM 1029 C CA . ASN A 1 127 ? 26.5 16.312 -0.614 1 87.94 127 ASN A CA 1
ATOM 1030 C C . ASN A 1 127 ? 27.328 17.594 -0.65 1 87.94 127 ASN A C 1
ATOM 1032 O O . ASN A 1 127 ? 27.5 18.203 -1.709 1 87.94 127 ASN A O 1
ATOM 1036 N N . TYR A 1 128 ? 27.875 17.969 0.481 1 88.69 128 TYR A N 1
ATOM 1037 C CA . TYR A 1 128 ? 28.656 19.188 0.607 1 88.69 128 TYR A CA 1
ATOM 1038 C C . TYR A 1 128 ? 29.922 19.109 -0.228 1 88.69 128 TYR A C 1
ATOM 1040 O O . TYR A 1 128 ? 30.406 20.125 -0.742 1 88.69 128 TYR A O 1
ATOM 1048 N N . GLY A 1 129 ? 30.422 17.922 -0.481 1 82.44 129 GLY A N 1
ATOM 1049 C CA . GLY A 1 129 ? 31.641 17.734 -1.26 1 82.44 129 GLY A CA 1
ATOM 1050 C C . GLY A 1 129 ? 31.422 17.953 -2.746 1 82.44 129 GLY A C 1
ATOM 1051 O O . GLY A 1 129 ? 32.375 18.266 -3.473 1 82.44 129 GLY A O 1
ATOM 1052 N N . CYS A 1 130 ? 30.172 17.844 -3.197 1 86.12 130 CYS A N 1
ATOM 1053 C CA . CYS A 1 130 ? 29.844 18.016 -4.605 1 86.12 130 CYS A CA 1
ATOM 1054 C C . CYS A 1 130 ? 28.703 19.016 -4.777 1 86.12 130 CYS A C 1
ATOM 1056 O O . CYS A 1 130 ? 27.688 18.703 -5.387 1 86.12 130 CYS A O 1
ATOM 1058 N N . VAL A 1 131 ? 28.953 20.219 -4.434 1 89.06 131 VAL A N 1
ATOM 1059 C CA . VAL A 1 131 ? 27.922 21.25 -4.469 1 89.06 131 VAL A CA 1
ATOM 1060 C C . VAL A 1 131 ? 27.578 21.578 -5.918 1 89.06 131 VAL A C 1
ATOM 1062 O O . VAL A 1 131 ? 26.422 21.922 -6.219 1 89.06 131 VAL A O 1
ATOM 1065 N N . SER A 1 132 ? 28.516 21.328 -6.871 1 87.62 132 SER A N 1
ATOM 1066 C CA . SER A 1 132 ? 28.312 21.672 -8.273 1 87.62 132 SER A CA 1
ATOM 1067 C C . SER A 1 132 ? 27.219 20.812 -8.906 1 87.62 132 SER A C 1
ATOM 1069 O O . SER A 1 132 ? 26.562 21.234 -9.852 1 87.62 132 SER A O 1
ATOM 1071 N N . ASP A 1 133 ? 27.062 19.625 -8.336 1 87.69 133 ASP A N 1
ATOM 1072 C CA . ASP A 1 133 ? 26.047 18.719 -8.875 1 87.69 133 ASP A CA 1
ATOM 1073 C C . ASP A 1 133 ? 24.641 19.234 -8.586 1 87.69 133 ASP A C 1
ATOM 1075 O O . ASP A 1 133 ? 23.672 18.797 -9.219 1 87.69 133 ASP A O 1
ATOM 1079 N N . PHE A 1 134 ? 24.547 20.172 -7.676 1 91.81 134 PHE A N 1
ATOM 1080 C CA . PHE A 1 134 ? 23.234 20.625 -7.242 1 91.81 134 PHE A CA 1
ATOM 1081 C C . PHE A 1 134 ? 22.969 22.047 -7.695 1 91.81 134 PHE A C 1
ATOM 1083 O O . PHE A 1 134 ? 21.953 22.641 -7.328 1 91.81 134 PHE A O 1
ATOM 1090 N N . LEU A 1 135 ? 23.906 22.594 -8.453 1 92.12 135 LEU A N 1
ATOM 1091 C CA . LEU A 1 135 ? 23.75 23.938 -8.984 1 92.12 135 LEU A CA 1
ATOM 1092 C C . LEU A 1 135 ? 23.109 23.906 -10.367 1 92.12 135 LEU A C 1
ATOM 1094 O O . LEU A 1 135 ? 23.797 23.719 -11.367 1 92.12 135 LEU A O 1
ATOM 1098 N N . LEU A 1 136 ? 21.844 24.062 -10.344 1 89.38 136 LEU A N 1
ATOM 1099 C CA . LEU A 1 136 ? 21.125 24.125 -11.609 1 89.38 136 LEU A CA 1
ATOM 1100 C C . LEU A 1 136 ? 21.5 25.375 -12.398 1 89.38 136 LEU A C 1
ATOM 1102 O O . LEU A 1 136 ? 22.031 26.344 -11.82 1 89.38 136 LEU A O 1
ATOM 1106 N N . PRO A 1 137 ? 21.203 25.359 -13.727 1 88.06 137 PRO A N 1
ATOM 1107 C CA . PRO A 1 137 ? 21.578 26.531 -14.516 1 88.06 137 PRO A CA 1
ATOM 1108 C C . PRO A 1 137 ? 20.891 27.812 -14.031 1 88.06 137 PRO A C 1
ATOM 1110 O O . PRO A 1 137 ? 19.656 27.828 -13.867 1 88.06 137 PRO A O 1
ATOM 1113 N N . GLY A 1 138 ? 21.625 28.75 -13.656 1 87.56 138 GLY A N 1
ATOM 1114 C CA . GLY A 1 138 ? 21.094 30.031 -13.219 1 87.56 138 GLY A CA 1
ATOM 1115 C C . GLY A 1 138 ? 20.953 30.141 -11.711 1 87.56 138 GLY A C 1
ATOM 1116 O O . GLY A 1 138 ? 20.531 31.172 -11.195 1 87.56 138 GLY A O 1
ATOM 1117 N N . MET A 1 139 ? 21.344 29.094 -11.047 1 89.56 139 MET A N 1
ATOM 1118 C CA . MET A 1 139 ? 21.172 29.078 -9.594 1 89.56 139 MET A CA 1
ATOM 1119 C C . MET A 1 139 ? 22.453 29.438 -8.875 1 89.56 139 MET A C 1
ATOM 1121 O O . MET A 1 139 ? 23.547 29.109 -9.352 1 89.56 139 MET A O 1
ATOM 1125 N N . THR A 1 140 ? 22.266 30.203 -7.836 1 89.69 140 THR A N 1
ATOM 1126 C CA . THR A 1 140 ? 23.375 30.484 -6.949 1 89.69 140 THR A CA 1
ATOM 1127 C C . THR A 1 140 ? 23.406 29.516 -5.781 1 89.69 140 THR A C 1
ATOM 1129 O O . THR A 1 140 ? 22.438 28.797 -5.543 1 89.69 140 THR A O 1
ATOM 1132 N N . GLN A 1 141 ? 24.484 29.375 -5.113 1 90.62 141 GLN A N 1
ATOM 1133 C CA . GLN A 1 141 ? 24.656 28.438 -4.004 1 90.62 141 GLN A CA 1
ATOM 1134 C C . GLN A 1 141 ? 23.656 28.719 -2.889 1 90.62 141 GLN A C 1
ATOM 1136 O O . GLN A 1 141 ? 23.234 27.812 -2.18 1 90.62 141 GLN A O 1
ATOM 1141 N N . GLU A 1 142 ? 23.281 29.984 -2.82 1 88.69 142 GLU A N 1
ATOM 1142 C CA . GLU A 1 142 ? 22.344 30.375 -1.762 1 88.69 142 GLU A CA 1
ATOM 1143 C C . GLU A 1 142 ? 20.953 29.828 -2.027 1 88.69 142 GLU A C 1
ATOM 1145 O O . GLU A 1 142 ? 20.172 29.625 -1.094 1 88.69 142 GLU A O 1
ATOM 1150 N N . GLN A 1 143 ? 20.797 29.547 -3.275 1 90.81 143 GLN A N 1
ATOM 1151 C CA . GLN A 1 143 ? 19.453 29.125 -3.666 1 90.81 143 GLN A CA 1
ATOM 1152 C C . GLN A 1 143 ? 19.281 27.625 -3.52 1 90.81 143 GLN A C 1
ATOM 1154 O O . GLN A 1 143 ? 18.188 27.094 -3.727 1 90.81 143 GLN A O 1
ATOM 1159 N N . ILE A 1 144 ? 20.312 26.953 -3.082 1 91.81 144 ILE A N 1
ATOM 1160 C CA . ILE A 1 144 ? 20.219 25.516 -2.848 1 91.81 144 ILE A CA 1
ATOM 1161 C C . ILE A 1 144 ? 19.328 25.25 -1.64 1 91.81 144 ILE A C 1
ATOM 1163 O O . ILE A 1 144 ? 18.531 24.312 -1.652 1 91.81 144 ILE A O 1
ATOM 1167 N N . LEU A 1 145 ? 19.469 26.156 -0.689 1 93.94 145 LEU A N 1
ATOM 1168 C CA . LEU A 1 145 ? 18.656 26.016 0.521 1 93.94 145 LEU A CA 1
ATOM 1169 C C . LEU A 1 145 ? 17.422 26.891 0.461 1 93.94 145 LEU A C 1
ATOM 1171 O O . LEU A 1 145 ? 17.484 28.031 0.015 1 93.94 145 LEU A O 1
ATOM 1175 N N . HIS A 1 146 ? 16.344 26.344 0.833 1 92.38 146 HIS A N 1
ATOM 1176 C CA . HIS A 1 146 ? 15.094 27.078 0.889 1 92.38 146 HIS A CA 1
ATOM 1177 C C . HIS A 1 146 ? 14.961 27.844 2.205 1 92.38 146 HIS A C 1
ATOM 1179 O O . HIS A 1 146 ? 15.633 27.516 3.186 1 92.38 146 HIS A O 1
ATOM 1185 N N . TYR A 1 147 ? 14.055 28.781 2.197 1 93.12 147 TYR A N 1
ATOM 1186 C CA . TYR A 1 147 ? 13.852 29.641 3.359 1 93.12 147 TYR A CA 1
ATOM 1187 C C . TYR A 1 147 ? 13.422 28.828 4.57 1 93.12 147 TYR A C 1
ATOM 1189 O O . TYR A 1 147 ? 13.812 29.125 5.703 1 93.12 147 TYR A O 1
ATOM 1197 N N . CYS A 1 148 ? 12.711 27.797 4.352 1 94.62 148 CYS A N 1
ATOM 1198 C CA . CYS A 1 148 ? 12.156 27.016 5.457 1 94.62 148 CYS A CA 1
ATOM 1199 C C . CYS A 1 148 ? 13.211 26.078 6.035 1 94.62 148 CYS A C 1
ATOM 1201 O O . CYS A 1 148 ? 13.094 25.641 7.184 1 94.62 148 CYS A O 1
ATOM 1203 N N . GLU A 1 149 ? 14.195 25.797 5.328 1 95.25 149 GLU A N 1
ATOM 1204 C CA . GLU A 1 149 ? 15.164 24.781 5.734 1 95.25 149 GLU A CA 1
ATOM 1205 C C . GLU A 1 149 ? 16.219 25.375 6.652 1 95.25 149 GLU A C 1
ATOM 1207 O O . GLU A 1 149 ? 16.703 24.719 7.578 1 95.25 149 GLU A O 1
ATOM 1212 N N . THR A 1 150 ? 16.578 26.609 6.465 1 94.88 150 THR A N 1
ATOM 1213 C CA . THR A 1 150 ? 17.703 27.234 7.145 1 94.88 150 THR A CA 1
ATOM 1214 C C . THR A 1 150 ? 17.469 27.281 8.656 1 94.88 150 THR A C 1
ATOM 1216 O O . THR A 1 150 ? 18.297 26.797 9.43 1 94.88 150 THR A O 1
ATOM 1219 N N . PRO A 1 151 ? 16.312 27.844 9.055 1 95.69 151 PRO A N 1
ATOM 1220 C CA . PRO A 1 151 ? 16.109 27.859 10.508 1 95.69 151 PRO A CA 1
ATOM 1221 C C . PRO A 1 151 ? 16.031 26.453 11.117 1 95.69 151 PRO A C 1
ATOM 1223 O O . PRO A 1 151 ? 16.453 26.25 12.25 1 95.69 151 PRO A O 1
ATOM 1226 N N . VAL A 1 152 ? 15.586 25.5 10.398 1 94.62 152 VAL A N 1
ATOM 1227 C CA . VAL A 1 152 ? 15.422 24.125 10.898 1 94.62 152 VAL A CA 1
ATOM 1228 C C . VAL A 1 152 ? 16.797 23.469 11.047 1 94.62 152 VAL A C 1
ATOM 1230 O O . VAL A 1 152 ? 17.031 22.75 12.016 1 94.62 152 VAL A O 1
ATOM 1233 N N . LEU A 1 153 ? 17.641 23.688 10.117 1 94.62 153 LEU A N 1
ATOM 1234 C CA . LEU A 1 153 ? 18.984 23.141 10.18 1 94.62 153 LEU A CA 1
ATOM 1235 C C . LEU A 1 153 ? 19.719 23.625 11.438 1 94.62 153 LEU A C 1
ATOM 1237 O O . LEU A 1 153 ? 20.406 22.844 12.102 1 94.62 153 LEU A O 1
ATOM 1241 N N . ILE A 1 154 ? 19.547 24.906 11.734 1 95.31 154 ILE A N 1
ATOM 1242 C CA . ILE A 1 154 ? 20.172 25.5 12.906 1 95.31 154 ILE A CA 1
ATOM 1243 C C . ILE A 1 154 ? 19.531 24.938 14.172 1 95.31 154 ILE A C 1
ATOM 1245 O O . ILE A 1 154 ? 20.234 24.531 15.109 1 95.31 154 ILE A O 1
ATOM 1249 N N . LYS A 1 155 ? 18.234 24.875 14.188 1 94.12 155 LYS A N 1
ATOM 1250 C CA . LYS A 1 155 ? 17.516 24.375 15.352 1 94.12 155 LYS A CA 1
ATOM 1251 C C . LYS A 1 155 ? 17.891 22.938 15.664 1 94.12 155 LYS A C 1
ATOM 1253 O O . LYS A 1 155 ? 18.047 22.578 16.828 1 94.12 155 LYS A O 1
ATOM 1258 N N . ASP A 1 156 ? 18.047 22.094 14.648 1 88.94 156 ASP A N 1
ATOM 1259 C CA . ASP A 1 156 ? 18.297 20.672 14.812 1 88.94 156 ASP A CA 1
ATOM 1260 C C . ASP A 1 156 ? 19.641 20.422 15.508 1 88.94 156 ASP A C 1
ATOM 1262 O O . ASP A 1 156 ? 19.797 19.422 16.203 1 88.94 156 ASP A O 1
ATOM 1266 N N . VAL A 1 157 ? 20.578 21.266 15.367 1 89.88 157 VAL A N 1
ATOM 1267 C CA . VAL A 1 157 ? 21.891 21.094 15.977 1 89.88 157 VAL A CA 1
ATOM 1268 C C . VAL A 1 157 ? 21.922 21.781 17.328 1 89.88 157 VAL A C 1
ATOM 1270 O O . VAL A 1 157 ? 22.531 21.281 18.281 1 89.88 157 VAL A O 1
ATOM 1273 N N . VAL A 1 158 ? 21.203 22.844 17.484 1 92.75 158 VAL A N 1
ATOM 1274 C CA . VAL A 1 158 ? 21.297 23.703 18.672 1 92.75 158 VAL A CA 1
ATOM 1275 C C . VAL A 1 158 ? 20.375 23.172 19.766 1 92.75 158 VAL A C 1
ATOM 1277 O O . VAL A 1 158 ? 20.781 23.094 20.922 1 92.75 158 VAL A O 1
ATOM 1280 N N . GLU A 1 159 ? 19.188 22.766 19.422 1 90.19 159 GLU A N 1
ATOM 1281 C CA . GLU A 1 159 ? 18.172 22.406 20.391 1 90.19 159 GLU A CA 1
ATOM 1282 C C . GLU A 1 159 ? 18.625 21.25 21.281 1 90.19 159 GLU A C 1
ATOM 1284 O O . GLU A 1 159 ? 18.516 21.328 22.516 1 90.19 159 GLU A O 1
ATOM 1289 N N . PRO A 1 160 ? 19.172 20.172 20.719 1 83.56 160 PRO A N 1
ATOM 1290 C CA . PRO A 1 160 ? 19.625 19.078 21.594 1 83.56 160 PRO A CA 1
ATOM 1291 C C . PRO A 1 160 ? 20.766 19.516 22.516 1 83.56 160 PRO A C 1
ATOM 1293 O O . PRO A 1 160 ? 20.891 19 23.625 1 83.56 160 PRO A O 1
ATOM 1296 N N . ALA A 1 161 ? 21.609 20.422 22.047 1 88.25 161 ALA A N 1
ATOM 1297 C CA . ALA A 1 161 ? 22.781 20.859 22.812 1 88.25 161 ALA A CA 1
ATOM 1298 C C . ALA A 1 161 ? 22.375 21.734 24 1 88.25 161 ALA A C 1
ATOM 1300 O O . ALA A 1 161 ? 23.047 21.75 25.031 1 88.25 161 ALA A O 1
ATOM 1301 N N . ILE A 1 162 ? 21.328 22.453 23.875 1 92.25 162 ILE A N 1
ATOM 1302 C CA . ILE A 1 162 ? 20.938 23.375 24.938 1 92.25 162 ILE A CA 1
ATOM 1303 C C . ILE A 1 162 ? 19.703 22.828 25.656 1 92.25 162 ILE A C 1
ATOM 1305 O O . ILE A 1 162 ? 19 23.562 26.344 1 92.25 162 ILE A O 1
ATOM 1309 N N . ARG A 1 163 ? 19.344 21.625 25.5 1 87.44 163 ARG A N 1
ATOM 1310 C CA . ARG A 1 163 ? 18.141 21 26.062 1 87.44 163 ARG A CA 1
ATOM 1311 C C . ARG A 1 163 ? 18.141 21.125 27.594 1 87.44 163 ARG A C 1
ATOM 1313 O O . ARG A 1 163 ? 17.094 21.344 28.188 1 87.44 163 ARG A O 1
ATOM 1320 N N . SER A 1 164 ? 19.25 20.984 28.266 1 88.44 164 SER A N 1
ATOM 1321 C CA . SER A 1 164 ? 19.359 21.109 29.719 1 88.44 164 SER A CA 1
ATOM 1322 C C . SER A 1 164 ? 18.938 22.5 30.188 1 88.44 164 SER A C 1
ATOM 1324 O O . SER A 1 164 ? 18.281 22.625 31.219 1 88.44 164 SER A O 1
ATOM 1326 N N . TYR A 1 165 ? 19.281 23.516 29.375 1 93 165 TYR A N 1
ATOM 1327 C CA . TYR A 1 165 ? 18.953 24.891 29.734 1 93 165 TYR A CA 1
ATOM 1328 C C . TYR A 1 165 ? 17.469 25.172 29.5 1 93 165 TYR A C 1
ATOM 1330 O O . TYR A 1 165 ? 16.875 25.984 30.203 1 93 165 TYR A O 1
ATOM 1338 N N . ILE A 1 166 ? 16.922 24.516 28.547 1 89.94 166 ILE A N 1
ATOM 1339 C CA . ILE A 1 166 ? 15.492 24.656 28.266 1 89.94 166 ILE A CA 1
ATOM 1340 C C . ILE A 1 166 ? 14.68 24 29.391 1 89.94 166 ILE A C 1
ATOM 1342 O O . ILE A 1 166 ? 13.711 24.578 29.875 1 89.94 166 ILE A O 1
ATOM 1346 N N . GLN A 1 167 ? 15.109 22.891 29.828 1 86.5 167 GLN A N 1
ATOM 1347 C CA . GLN A 1 167 ? 14.391 22.141 30.859 1 86.5 167 GLN A CA 1
ATOM 1348 C C . GLN A 1 167 ? 14.477 22.859 32.219 1 86.5 167 GLN A C 1
ATOM 1350 O O . GLN A 1 167 ? 13.539 22.797 33 1 86.5 167 GLN A O 1
ATOM 1355 N N . LYS A 1 168 ? 15.586 23.547 32.438 1 91.56 168 LYS A N 1
ATOM 1356 C CA . LYS A 1 168 ? 15.766 24.281 33.688 1 91.56 168 LYS A CA 1
ATOM 1357 C C . LYS A 1 168 ? 14.984 25.594 33.688 1 91.56 168 LYS A C 1
ATOM 1359 O O . LYS A 1 168 ? 14.906 26.281 34.688 1 91.56 168 LYS A O 1
ATOM 1364 N N . GLY A 1 169 ? 14.445 25.922 32.531 1 91.12 169 GLY A N 1
ATOM 1365 C CA . GLY A 1 169 ? 13.578 27.078 32.438 1 91.12 169 GLY A CA 1
ATOM 1366 C C . GLY A 1 169 ? 14.336 28.375 32.188 1 91.12 169 GLY A C 1
ATOM 1367 O O . GLY A 1 169 ? 13.836 29.453 32.469 1 91.12 169 GLY A O 1
ATOM 1368 N N . TYR A 1 170 ? 15.539 28.312 31.656 1 93.38 170 TYR A N 1
ATOM 1369 C CA . TYR A 1 170 ? 16.328 29.5 31.391 1 93.38 170 TYR A CA 1
ATOM 1370 C C . TYR A 1 170 ? 15.938 30.141 30.062 1 93.38 170 TYR A C 1
ATOM 1372 O O . TYR A 1 170 ? 16.188 31.328 29.844 1 93.38 170 TYR A O 1
ATOM 1380 N N . ILE A 1 171 ? 15.414 29.344 29.219 1 94.38 171 ILE A N 1
ATOM 1381 C CA . ILE A 1 171 ? 15.016 29.828 27.906 1 94.38 171 ILE A CA 1
ATOM 1382 C C . ILE A 1 171 ? 13.492 29.969 27.844 1 94.38 171 ILE A C 1
ATOM 1384 O O . ILE A 1 171 ? 12.766 29.016 28.125 1 94.38 171 ILE A O 1
ATOM 1388 N N . GLU A 1 172 ? 13.07 31.141 27.5 1 91.25 172 GLU A N 1
ATOM 1389 C CA . GLU A 1 172 ? 11.641 31.438 27.438 1 91.25 172 GLU A CA 1
ATOM 1390 C C . GLU A 1 172 ? 11.055 31.016 26.094 1 91.25 172 GLU A C 1
ATOM 1392 O O . GLU A 1 172 ? 9.984 30.406 26.031 1 91.25 172 GLU A O 1
ATOM 1397 N N . ASP A 1 173 ? 11.773 31.469 25.031 1 91.88 173 ASP A N 1
ATOM 1398 C CA . ASP A 1 173 ? 11.227 31.219 23.703 1 91.88 173 ASP A CA 1
ATOM 1399 C C . ASP A 1 173 ? 12.344 31.125 22.656 1 91.88 173 ASP A C 1
ATOM 1401 O O . ASP A 1 173 ? 13.422 31.688 22.844 1 91.88 173 ASP A O 1
ATOM 1405 N N . MET A 1 174 ? 12.156 30.344 21.719 1 94.44 174 MET A N 1
ATOM 1406 C CA . MET A 1 174 ? 13.023 30.188 20.562 1 94.44 174 MET A CA 1
ATOM 1407 C C . MET A 1 174 ? 12.211 30.094 19.281 1 94.44 174 MET A C 1
ATOM 1409 O O . MET A 1 174 ? 11.406 29.172 19.109 1 94.44 174 MET A O 1
ATOM 1413 N N . PHE A 1 175 ? 12.328 31.047 18.375 1 94.81 175 PHE A N 1
ATOM 1414 C CA . PHE A 1 175 ? 11.516 31.047 17.156 1 94.81 175 PHE A CA 1
ATOM 1415 C C . PHE A 1 175 ? 12.266 31.703 16 1 94.81 175 PHE A C 1
ATOM 1417 O O . PHE A 1 175 ? 13.164 32.5 16.219 1 94.81 175 PHE A O 1
ATOM 1424 N N . PRO A 1 176 ? 11.945 31.328 14.789 1 95.75 176 PRO A N 1
ATOM 1425 C CA . PRO A 1 176 ? 12.516 32 13.617 1 95.75 176 PRO A CA 1
ATOM 1426 C C . PRO A 1 176 ? 11.852 33.344 13.32 1 95.75 176 PRO A C 1
ATOM 1428 O O . PRO A 1 176 ? 10.648 33.5 13.555 1 95.75 176 PRO A O 1
ATOM 1431 N N . LEU A 1 177 ? 12.609 34.219 12.797 1 93.31 177 LEU A N 1
ATOM 1432 C CA . LEU A 1 177 ? 12.086 35.531 12.453 1 93.31 177 LEU A CA 1
ATOM 1433 C C . LEU A 1 177 ? 11.445 35.531 11.07 1 93.31 177 LEU A C 1
ATOM 1435 O O . LEU A 1 177 ? 11.93 34.844 10.164 1 93.31 177 LEU A O 1
ATOM 1439 N N . HIS A 1 178 ? 10.398 36.25 10.945 1 91.62 178 HIS A N 1
ATOM 1440 C CA . HIS A 1 178 ? 9.75 36.406 9.648 1 91.62 178 HIS A CA 1
ATOM 1441 C C . HIS A 1 178 ? 10.602 37.25 8.703 1 91.62 178 HIS A C 1
ATOM 1443 O O . HIS A 1 178 ? 11.25 38.219 9.133 1 91.62 178 HIS A O 1
ATOM 1449 N N . ASP A 1 179 ? 10.633 36.812 7.441 1 90.62 179 ASP A N 1
ATOM 1450 C CA . ASP A 1 179 ? 11.141 37.688 6.379 1 90.62 179 ASP A CA 1
ATOM 1451 C C . ASP A 1 179 ? 10.031 38.562 5.809 1 90.62 179 ASP A C 1
ATOM 1453 O O . ASP A 1 179 ? 9.266 38.125 4.941 1 90.62 179 ASP A O 1
ATOM 1457 N N . ILE A 1 180 ? 10.039 39.688 6.199 1 84 180 ILE A N 1
ATOM 1458 C CA . ILE A 1 180 ? 8.938 40.625 5.922 1 84 180 ILE A CA 1
ATOM 1459 C C . ILE A 1 180 ? 8.812 40.812 4.414 1 84 180 ILE A C 1
ATOM 1461 O O . ILE A 1 180 ? 7.699 40.906 3.887 1 84 180 ILE A O 1
ATOM 1465 N N . LEU A 1 181 ? 9.883 40.844 3.723 1 83.5 181 LEU A N 1
ATOM 1466 C CA . LEU A 1 181 ? 9.867 41.062 2.279 1 83.5 181 LEU A CA 1
ATOM 1467 C C . LEU A 1 181 ? 9.273 39.844 1.557 1 83.5 181 LEU A C 1
ATOM 1469 O O . LEU A 1 181 ? 8.516 40 0.593 1 83.5 181 LEU A O 1
ATOM 1473 N N . TYR A 1 182 ? 9.609 38.781 2.072 1 88.75 182 TYR A N 1
ATOM 1474 C CA . TYR A 1 182 ? 9.117 37.562 1.434 1 88.75 182 TYR A CA 1
ATOM 1475 C C . TYR A 1 182 ? 7.617 37.406 1.664 1 88.75 182 TYR A C 1
ATOM 1477 O O . TYR A 1 182 ? 6.914 36.844 0.82 1 88.75 182 TYR A O 1
ATOM 1485 N N . LEU A 1 183 ? 7.09 37.844 2.766 1 89.81 183 LEU A N 1
ATOM 1486 C CA . LEU A 1 183 ? 5.695 37.656 3.156 1 89.81 183 LEU A CA 1
ATOM 1487 C C . LEU A 1 183 ? 4.762 38.438 2.238 1 89.81 183 LEU A C 1
ATOM 1489 O O . LEU A 1 183 ? 3.568 38.156 2.162 1 89.81 183 LEU A O 1
ATOM 1493 N N . ASP A 1 184 ? 5.262 39.375 1.533 1 84.75 184 ASP A N 1
ATOM 1494 C CA . ASP A 1 184 ? 4.453 40.188 0.63 1 84.75 184 ASP A CA 1
ATOM 1495 C C . ASP A 1 184 ? 3.918 39.375 -0.53 1 84.75 184 ASP A C 1
ATOM 1497 O O . ASP A 1 184 ? 2.916 39.719 -1.151 1 84.75 184 ASP A O 1
ATOM 1501 N N . ARG A 1 185 ? 4.547 38.312 -0.715 1 84.75 185 ARG A N 1
ATOM 1502 C CA . ARG A 1 185 ? 4.129 37.438 -1.794 1 84.75 185 ARG A CA 1
ATOM 1503 C C . ARG A 1 185 ? 2.816 36.719 -1.455 1 84.75 185 ARG A C 1
ATOM 1505 O O . ARG A 1 185 ? 2.123 36.25 -2.346 1 84.75 185 ARG A O 1
ATOM 1512 N N . PHE A 1 186 ? 2.494 36.781 -0.148 1 87.44 186 PHE A N 1
ATOM 1513 C CA . PHE A 1 186 ? 1.314 36.031 0.297 1 87.44 186 PHE A CA 1
ATOM 1514 C C . PHE A 1 186 ? 0.177 37 0.631 1 87.44 186 PHE A C 1
ATOM 1516 O O . PHE A 1 186 ? -0.747 36.625 1.366 1 87.44 186 PHE A O 1
ATOM 1523 N N . HIS A 1 187 ? 0.206 38.125 0.021 1 79.38 187 HIS A N 1
ATOM 1524 C CA . HIS A 1 187 ? -0.816 39.125 0.319 1 79.38 187 HIS A CA 1
ATOM 1525 C C . HIS A 1 187 ? -2.195 38.656 -0.126 1 79.38 187 HIS A C 1
ATOM 1527 O O . HIS A 1 187 ? -2.311 37.844 -1.057 1 79.38 187 HIS A O 1
ATOM 1533 N N . PHE A 1 188 ? -3.094 39.125 0.655 1 76.62 188 PHE A N 1
ATOM 1534 C CA . PHE A 1 188 ? -4.492 38.781 0.445 1 76.62 188 PHE A CA 1
ATOM 1535 C C . PHE A 1 188 ? -4.969 39.219 -0.929 1 76.62 188 PHE A C 1
ATOM 1537 O O . PHE A 1 188 ? -4.891 40.406 -1.256 1 76.62 188 PHE A O 1
ATOM 1544 N N . ASN A 1 189 ? -5.152 38.312 -1.847 1 76.69 189 ASN A N 1
ATOM 1545 C CA . ASN A 1 189 ? -5.68 38.562 -3.182 1 76.69 189 ASN A CA 1
ATOM 1546 C C . ASN A 1 189 ? -6.832 37.625 -3.525 1 76.69 189 ASN A C 1
ATOM 1548 O O . ASN A 1 189 ? -6.613 36.469 -3.855 1 76.69 189 ASN A O 1
ATOM 1552 N N . LEU A 1 190 ? -8.016 38.156 -3.396 1 73.44 190 LEU A N 1
ATOM 1553 C CA . LEU A 1 190 ? -9.211 37.375 -3.645 1 73.44 190 LEU A CA 1
ATOM 1554 C C . LEU A 1 190 ? -9.297 36.969 -5.113 1 73.44 190 LEU A C 1
ATOM 1556 O O . LEU A 1 190 ? -9.992 36 -5.453 1 73.44 190 LEU A O 1
ATOM 1560 N N . LYS A 1 191 ? -8.578 37.656 -5.988 1 72.62 191 LYS A N 1
ATOM 1561 C CA . LYS A 1 191 ? -8.633 37.344 -7.418 1 72.62 191 LYS A CA 1
ATOM 1562 C C . LYS A 1 191 ? -7.75 36.156 -7.758 1 72.62 191 LYS A C 1
ATOM 1564 O O . LYS A 1 191 ? -7.867 35.562 -8.844 1 72.62 191 LYS A O 1
ATOM 1569 N N . ARG A 1 192 ? -6.984 35.781 -6.836 1 77.19 192 ARG A N 1
ATOM 1570 C CA . ARG A 1 192 ? -6.074 34.656 -7.074 1 77.19 192 ARG A CA 1
ATOM 1571 C C . ARG A 1 192 ? -6.812 33.344 -6.996 1 77.19 192 ARG A C 1
ATOM 1573 O O . ARG A 1 192 ? -7.383 33 -5.957 1 77.19 192 ARG A O 1
ATOM 1580 N N . THR A 1 193 ? -6.891 32.75 -8.133 1 76.88 193 THR A N 1
ATOM 1581 C CA . THR A 1 193 ? -7.562 31.453 -8.195 1 76.88 193 THR A CA 1
ATOM 1582 C C . THR A 1 193 ? -6.59 30.312 -7.867 1 76.88 193 THR A C 1
ATOM 1584 O O . THR A 1 193 ? -7.008 29.219 -7.508 1 76.88 193 THR A O 1
ATOM 1587 N N . THR A 1 194 ? -5.277 30.578 -7.977 1 85.25 194 THR A N 1
ATOM 1588 C CA . THR A 1 194 ? -4.277 29.547 -7.676 1 85.25 194 THR A CA 1
ATOM 1589 C C . THR A 1 194 ? -3.277 30.062 -6.645 1 85.25 194 THR A C 1
ATOM 1591 O O . THR A 1 194 ? -2.805 31.203 -6.738 1 85.25 194 THR A O 1
ATOM 1594 N N . LEU A 1 195 ? -3.127 29.328 -5.621 1 89.56 195 LEU A N 1
ATOM 1595 C CA . LEU A 1 195 ? -2.199 29.688 -4.555 1 89.56 195 LEU A CA 1
ATOM 1596 C C . LEU A 1 195 ? -0.761 29.391 -4.961 1 89.56 195 LEU A C 1
ATOM 1598 O O . LEU A 1 195 ? -0.511 28.453 -5.723 1 89.56 195 LEU A O 1
ATOM 1602 N N . PRO A 1 196 ? 0.082 30.188 -4.605 1 92.56 196 PRO A N 1
ATOM 1603 C CA . PRO A 1 196 ? 1.497 29.875 -4.824 1 92.56 196 PRO A CA 1
ATOM 1604 C C . PRO A 1 196 ? 2.018 28.781 -3.891 1 92.56 196 PRO A C 1
ATOM 1606 O O . PRO A 1 196 ? 2.799 29.078 -2.979 1 92.56 196 PRO A O 1
ATOM 1609 N N . ILE A 1 197 ? 1.738 27.625 -4.152 1 94.69 197 ILE A N 1
ATOM 1610 C CA . ILE A 1 197 ? 2.004 26.484 -3.277 1 94.69 197 ILE A CA 1
ATOM 1611 C C . ILE A 1 197 ? 3.51 26.297 -3.121 1 94.69 197 ILE A C 1
ATOM 1613 O O . ILE A 1 197 ? 3.996 26 -2.023 1 94.69 197 ILE A O 1
ATOM 1617 N N . GLU A 1 198 ? 4.242 26.5 -4.172 1 94.69 198 GLU A N 1
ATOM 1618 C CA . GLU A 1 198 ? 5.691 26.312 -4.125 1 94.69 198 GLU A CA 1
ATOM 1619 C C . GLU A 1 198 ? 6.352 27.359 -3.217 1 94.69 198 GLU A C 1
ATOM 1621 O O . GLU A 1 198 ? 7.27 27.031 -2.463 1 94.69 198 GLU A O 1
ATOM 1626 N N . GLU A 1 199 ? 5.852 28.531 -3.279 1 94.69 199 GLU A N 1
ATOM 1627 C CA . GLU A 1 199 ? 6.402 29.578 -2.436 1 94.69 199 GLU A CA 1
ATOM 1628 C C . GLU A 1 199 ? 6.027 29.375 -0.972 1 94.69 199 GLU A C 1
ATOM 1630 O O . GLU A 1 199 ? 6.824 29.656 -0.074 1 94.69 199 GLU A O 1
ATOM 1635 N N . ILE A 1 200 ? 4.844 28.938 -0.775 1 95.25 200 ILE A N 1
ATOM 1636 C CA . ILE A 1 200 ? 4.406 28.656 0.587 1 95.25 200 ILE A CA 1
ATOM 1637 C C . ILE A 1 200 ? 5.273 27.562 1.195 1 95.25 200 ILE A C 1
ATOM 1639 O O . ILE A 1 200 ? 5.727 27.672 2.336 1 95.25 200 ILE A O 1
ATOM 1643 N N . ARG A 1 201 ? 5.516 26.562 0.377 1 95.94 201 ARG A N 1
ATOM 1644 C CA . ARG A 1 201 ? 6.367 25.469 0.834 1 95.94 201 ARG A CA 1
ATOM 1645 C C . ARG A 1 201 ? 7.793 25.953 1.083 1 95.94 201 ARG A C 1
ATOM 1647 O O . ARG A 1 201 ? 8.43 25.547 2.061 1 95.94 201 ARG A O 1
ATOM 1654 N N . ASN A 1 202 ? 8.273 26.781 0.257 1 95.31 202 ASN A N 1
ATOM 1655 C CA . ASN A 1 202 ? 9.633 27.281 0.38 1 95.31 202 ASN A CA 1
ATOM 1656 C C . ASN A 1 202 ? 9.82 28.094 1.657 1 95.31 202 ASN A C 1
ATOM 1658 O O . ASN A 1 202 ? 10.898 28.109 2.242 1 95.31 202 ASN A O 1
ATOM 1662 N N . TYR A 1 203 ? 8.766 28.672 2.072 1 95.75 203 TYR A N 1
ATOM 1663 C CA . TYR A 1 203 ? 8.875 29.562 3.225 1 95.75 203 TYR A CA 1
ATOM 1664 C C . TYR A 1 203 ? 8.453 28.844 4.504 1 95.75 203 TYR A C 1
ATOM 1666 O O . TYR A 1 203 ? 9.156 28.922 5.52 1 95.75 203 TYR A O 1
ATOM 1674 N N . PHE A 1 204 ? 7.355 28.125 4.508 1 95.81 204 PHE A N 1
ATOM 1675 C CA . PHE A 1 204 ? 6.789 27.578 5.734 1 95.81 204 PHE A CA 1
ATOM 1676 C C . PHE A 1 204 ? 7.121 26.094 5.879 1 95.81 204 PHE A C 1
ATOM 1678 O O . PHE A 1 204 ? 6.98 25.531 6.961 1 95.81 204 PHE A O 1
ATOM 1685 N N . GLY A 1 205 ? 7.48 25.422 4.82 1 95.44 205 GLY A N 1
ATOM 1686 C CA . GLY A 1 205 ? 7.801 24 4.895 1 95.44 205 GLY A CA 1
ATOM 1687 C C . GLY A 1 205 ? 6.801 23.125 4.164 1 95.44 205 GLY A C 1
ATOM 1688 O O . GLY A 1 205 ? 5.75 23.609 3.73 1 95.44 205 GLY A O 1
ATOM 1689 N N . SER A 1 206 ? 7.117 21.891 4.074 1 95 206 SER A N 1
ATOM 1690 C CA . SER A 1 206 ? 6.305 20.984 3.27 1 95 206 SER A CA 1
ATOM 1691 C C . SER A 1 206 ? 4.992 20.641 3.971 1 95 206 SER A C 1
ATOM 1693 O O . SER A 1 206 ? 3.973 20.422 3.316 1 95 206 SER A O 1
ATOM 1695 N N . SER A 1 207 ? 4.934 20.594 5.297 1 94.44 207 SER A N 1
ATOM 1696 C CA . SER A 1 207 ? 3.705 20.281 6.02 1 94.44 207 SER A CA 1
ATOM 1697 C C . SER A 1 207 ? 2.623 21.312 5.742 1 94.44 207 SER A C 1
ATOM 1699 O O . SER A 1 207 ? 1.509 20.969 5.344 1 94.44 207 SER A O 1
ATOM 1701 N N . ILE A 1 208 ? 2.988 22.594 5.918 1 96.06 208 ILE A N 1
ATOM 1702 C CA . ILE A 1 208 ? 2.047 23.672 5.676 1 96.06 208 ILE A CA 1
ATOM 1703 C C . ILE A 1 208 ? 1.775 23.797 4.18 1 96.06 208 ILE A C 1
ATOM 1705 O O . ILE A 1 208 ? 0.647 24.078 3.768 1 96.06 208 ILE A O 1
ATOM 1709 N N . GLY A 1 209 ? 2.807 23.578 3.389 1 96.38 209 GLY A N 1
ATOM 1710 C CA . GLY A 1 209 ? 2.611 23.578 1.947 1 96.38 209 GLY A CA 1
ATOM 1711 C C . GLY A 1 209 ? 1.613 22.531 1.482 1 96.38 209 GLY A C 1
ATOM 1712 O O . GLY A 1 209 ? 0.771 22.812 0.625 1 96.38 209 GLY A O 1
ATOM 1713 N N . LEU A 1 210 ? 1.685 21.359 2.059 1 96.75 210 LEU A N 1
ATOM 1714 C CA . LEU A 1 210 ? 0.769 20.281 1.699 1 96.75 210 LEU A CA 1
ATOM 1715 C C . LEU A 1 210 ? -0.659 20.625 2.113 1 96.75 210 LEU A C 1
ATOM 1717 O O . LEU A 1 210 ? -1.612 20.281 1.409 1 96.75 210 LEU A O 1
ATOM 1721 N N . TYR A 1 211 ? -0.809 21.297 3.225 1 96.06 211 TYR A N 1
ATOM 1722 C CA . TYR A 1 211 ? -2.143 21.688 3.664 1 96.06 211 TYR A CA 1
ATOM 1723 C C . TYR A 1 211 ? -2.789 22.641 2.66 1 96.06 211 TYR A C 1
ATOM 1725 O O . TYR A 1 211 ? -3.938 22.438 2.256 1 96.06 211 TYR A O 1
ATOM 1733 N N . PHE A 1 212 ? -2.053 23.609 2.219 1 95.81 212 PHE A N 1
ATOM 1734 C CA . PHE A 1 212 ? -2.607 24.578 1.282 1 95.81 212 PHE A CA 1
ATOM 1735 C C . PHE A 1 212 ? -2.85 23.938 -0.08 1 95.81 212 PHE A C 1
ATOM 1737 O O . PHE A 1 212 ? -3.809 24.281 -0.772 1 95.81 212 PHE A O 1
ATOM 1744 N N . ALA A 1 213 ? -1.961 23.031 -0.44 1 97 213 ALA A N 1
ATOM 1745 C CA . ALA A 1 213 ? -2.199 22.297 -1.68 1 97 213 ALA A CA 1
ATOM 1746 C C . ALA A 1 213 ? -3.467 21.453 -1.582 1 97 213 ALA A C 1
ATOM 1748 O O . ALA A 1 213 ? -4.242 21.375 -2.539 1 97 213 ALA A O 1
ATOM 1749 N N . PHE A 1 214 ? -3.727 20.875 -0.479 1 97.12 214 PHE A N 1
ATOM 1750 C CA . PHE A 1 214 ? -4.891 20.016 -0.265 1 97.12 214 PHE A CA 1
ATOM 1751 C C . PHE A 1 214 ? -6.176 20.844 -0.301 1 97.12 214 PHE A C 1
ATOM 1753 O O . PHE A 1 214 ? -7.129 20.469 -0.995 1 97.12 214 PHE A O 1
ATOM 1760 N N . ILE A 1 215 ? -6.184 21.906 0.481 1 95.38 215 ILE A N 1
ATOM 1761 C CA . ILE A 1 215 ? -7.41 22.688 0.575 1 95.38 215 ILE A CA 1
ATOM 1762 C C . ILE A 1 215 ? -7.75 23.281 -0.791 1 95.38 215 ILE A C 1
ATOM 1764 O O . ILE A 1 215 ? -8.922 23.391 -1.149 1 95.38 215 ILE A O 1
ATOM 1768 N N . GLU A 1 216 ? -6.715 23.688 -1.525 1 95.25 216 GLU A N 1
ATOM 1769 C CA . GLU A 1 216 ? -6.965 24.172 -2.881 1 95.25 216 GLU A CA 1
ATOM 1770 C C . GLU A 1 216 ? -7.543 23.062 -3.762 1 95.25 216 GLU A C 1
ATOM 1772 O O . GLU A 1 216 ? -8.516 23.297 -4.484 1 95.25 216 GLU A O 1
ATOM 1777 N N . PHE A 1 217 ? -6.949 21.922 -3.689 1 96.38 217 PHE A N 1
ATOM 1778 C CA . PHE A 1 217 ? -7.406 20.781 -4.465 1 96.38 217 PHE A CA 1
ATOM 1779 C C . PHE A 1 217 ? -8.836 20.406 -4.09 1 96.38 217 PHE A C 1
ATOM 1781 O O . PHE A 1 217 ? -9.672 20.172 -4.965 1 96.38 217 PHE A O 1
ATOM 1788 N N . TYR A 1 218 ? -9.109 20.391 -2.812 1 96.94 218 TYR A N 1
ATOM 1789 C CA . TYR A 1 218 ? -10.43 20.047 -2.293 1 96.94 218 TYR A CA 1
ATOM 1790 C C . TYR A 1 218 ? -11.461 21.094 -2.727 1 96.94 218 TYR A C 1
ATOM 1792 O O . TYR A 1 218 ? -12.57 20.734 -3.131 1 96.94 218 TYR A O 1
ATOM 1800 N N . THR A 1 219 ? -11.117 22.344 -2.684 1 95.56 219 THR A N 1
ATOM 1801 C CA . THR A 1 219 ? -12.016 23.422 -3.08 1 95.56 219 THR A CA 1
ATOM 1802 C C . THR A 1 219 ? -12.391 23.297 -4.555 1 95.56 219 THR A C 1
ATOM 1804 O O . THR A 1 219 ? -13.562 23.438 -4.918 1 95.56 219 THR A O 1
ATOM 1807 N N . LYS A 1 220 ? -11.484 23 -5.387 1 95.5 220 LYS A N 1
ATOM 1808 C CA . LYS A 1 220 ? -11.758 22.781 -6.805 1 95.5 220 LYS A CA 1
ATOM 1809 C C . LYS A 1 220 ? -12.609 21.547 -7.023 1 95.5 220 LYS A C 1
ATOM 1811 O O . LYS A 1 220 ? -13.484 21.516 -7.895 1 95.5 220 LYS A O 1
ATOM 1816 N N . ALA A 1 221 ? -12.328 20.562 -6.23 1 96.81 221 ALA A N 1
ATOM 1817 C CA . ALA A 1 221 ? -13.094 19.328 -6.352 1 96.81 221 ALA A CA 1
ATOM 1818 C C . ALA A 1 221 ? -14.539 19.531 -5.914 1 96.81 221 ALA A C 1
ATOM 1820 O O . ALA A 1 221 ? -15.445 18.844 -6.398 1 96.81 221 ALA A O 1
ATOM 1821 N N . LEU A 1 222 ? -14.797 20.453 -5.004 1 96.62 222 LEU A N 1
ATOM 1822 C CA . LEU A 1 222 ? -16.125 20.703 -4.461 1 96.62 222 LEU A CA 1
ATOM 1823 C C . LEU A 1 222 ? -17.031 21.328 -5.52 1 96.62 222 LEU A C 1
ATOM 1825 O O . LEU A 1 222 ? -18.266 21.328 -5.367 1 96.62 222 LEU A O 1
ATOM 1829 N N . ILE A 1 223 ? -16.516 21.766 -6.605 1 96.5 223 ILE A N 1
ATOM 1830 C CA . ILE A 1 223 ? -17.312 22.375 -7.668 1 96.5 223 ILE A CA 1
ATOM 1831 C C . ILE A 1 223 ? -18.266 21.328 -8.258 1 96.5 223 ILE A C 1
ATOM 1833 O O . ILE A 1 223 ? -19.422 21.625 -8.547 1 96.5 223 ILE A O 1
ATOM 1837 N N . PHE A 1 224 ? -17.844 20.109 -8.297 1 96.44 224 PHE A N 1
ATOM 1838 C CA . PHE A 1 224 ? -18.625 19.047 -8.922 1 96.44 224 PHE A CA 1
ATOM 1839 C C . PHE A 1 224 ? -19.828 18.688 -8.062 1 96.44 224 PHE A C 1
ATOM 1841 O O . PHE A 1 224 ? -20.969 18.734 -8.531 1 96.44 224 PHE A O 1
ATOM 1848 N N . PRO A 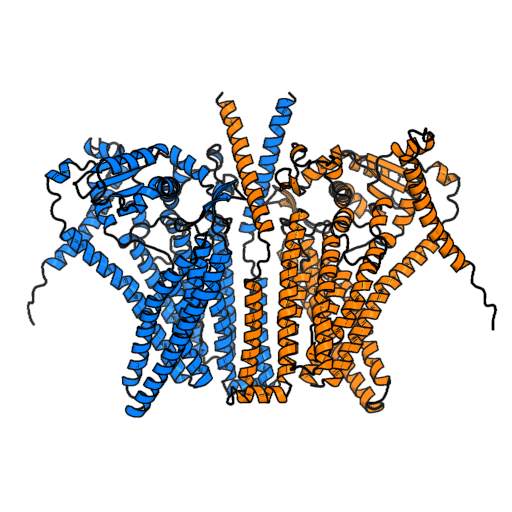1 225 ? -19.625 18.391 -6.781 1 95.75 225 PRO A N 1
ATOM 1849 C CA . PRO A 1 225 ? -20.812 18.141 -5.957 1 95.75 225 PRO A CA 1
ATOM 1850 C C . PRO A 1 225 ? -21.703 19.359 -5.816 1 95.75 225 PRO A C 1
ATOM 1852 O O . PRO A 1 225 ? -22.922 19.234 -5.652 1 95.75 225 PRO A O 1
ATOM 1855 N N . ALA A 1 226 ? -21.125 20.578 -5.863 1 95.5 226 ALA A N 1
ATOM 1856 C CA . ALA A 1 226 ? -21.938 21.797 -5.797 1 95.5 226 ALA A CA 1
ATOM 1857 C C . ALA A 1 226 ? -22.859 21.891 -7.008 1 95.5 226 ALA A C 1
ATOM 1859 O O . ALA A 1 226 ? -24.062 22.156 -6.863 1 95.5 226 ALA A O 1
ATOM 1860 N N . VAL A 1 227 ? -22.359 21.672 -8.18 1 95.69 227 VAL A N 1
ATOM 1861 C CA . VAL A 1 227 ? -23.156 21.688 -9.406 1 95.69 227 VAL A CA 1
ATOM 1862 C C . VAL A 1 227 ? -24.172 20.547 -9.375 1 95.69 227 VAL A C 1
ATOM 1864 O O . VAL A 1 227 ? -25.328 20.734 -9.734 1 95.69 227 VAL A O 1
ATOM 1867 N N . PHE A 1 228 ? -23.719 19.453 -8.898 1 94.12 228 PHE A N 1
ATOM 1868 C CA . PHE A 1 228 ? -24.594 18.297 -8.82 1 94.12 228 PHE A CA 1
ATOM 1869 C C . PHE A 1 228 ? -25.75 18.562 -7.848 1 94.12 228 PHE A C 1
ATOM 1871 O O . PHE A 1 228 ? -26.875 18.156 -8.094 1 94.12 228 PHE A O 1
ATOM 1878 N N . GLY A 1 229 ? -25.422 19.203 -6.723 1 91.56 229 GLY A N 1
ATOM 1879 C CA . GLY A 1 229 ? -26.453 19.562 -5.766 1 91.56 229 GLY A CA 1
ATOM 1880 C C . GLY A 1 229 ? -27.5 20.484 -6.336 1 91.56 229 GLY A C 1
ATOM 1881 O O . GLY A 1 229 ? -28.703 20.312 -6.066 1 91.56 229 GLY A O 1
ATOM 1882 N N . ILE A 1 230 ? -27.125 21.375 -7.188 1 92.19 230 ILE A N 1
ATOM 1883 C CA . ILE A 1 230 ? -28.062 22.281 -7.844 1 92.19 230 ILE A CA 1
ATOM 1884 C C . ILE A 1 230 ? -28.953 21.5 -8.812 1 92.19 230 ILE A C 1
ATOM 1886 O O . ILE A 1 230 ? -30.172 21.688 -8.844 1 92.19 230 ILE A O 1
ATOM 1890 N N . LEU A 1 231 ? -28.344 20.594 -9.508 1 91.81 231 LEU A N 1
ATOM 1891 C CA . LEU A 1 231 ? -29.078 19.766 -10.453 1 91.81 231 LEU A CA 1
ATOM 1892 C C . LEU A 1 231 ? -30.062 18.844 -9.727 1 91.81 231 LEU A C 1
ATOM 1894 O O . LEU A 1 231 ? -31.172 18.609 -10.211 1 91.81 231 LEU A O 1
ATOM 1898 N N . GLN A 1 232 ? -29.562 18.359 -8.625 1 89.19 232 GLN A N 1
ATOM 1899 C CA . GLN A 1 232 ? -30.422 17.5 -7.809 1 89.19 232 GLN A CA 1
ATOM 1900 C C . GLN A 1 232 ? -31.656 18.25 -7.336 1 89.19 232 GLN A C 1
ATOM 1902 O O . GLN A 1 232 ? -32.75 17.688 -7.34 1 89.19 232 GLN A O 1
ATOM 1907 N N . SER A 1 233 ? -31.531 19.438 -6.902 1 86.31 233 SER A N 1
ATOM 1908 C CA . SER A 1 233 ? -32.656 20.25 -6.391 1 86.31 233 SER A CA 1
ATOM 1909 C C . SER A 1 233 ? -33.594 20.641 -7.512 1 86.31 233 SER A C 1
ATOM 1911 O O . SER A 1 233 ? -34.812 20.688 -7.309 1 86.31 233 SER A O 1
ATOM 1913 N N . LEU A 1 234 ? -33.094 20.719 -8.75 1 89.31 234 LEU A N 1
ATOM 1914 C CA . LEU A 1 234 ? -33.906 21.188 -9.867 1 89.31 234 LEU A CA 1
ATOM 1915 C C . LEU A 1 234 ? -34.625 20.031 -10.555 1 89.31 234 LEU A C 1
ATOM 1917 O O . LEU A 1 234 ? -35.75 20.156 -10.992 1 89.31 234 LEU A O 1
ATOM 1921 N N . MET A 1 235 ? -33.969 18.859 -10.656 1 86.94 235 MET A N 1
ATOM 1922 C CA . MET A 1 235 ? -34.469 17.781 -11.484 1 86.94 235 MET A CA 1
ATOM 1923 C C . MET A 1 235 ? -35 16.641 -10.617 1 86.94 235 MET A C 1
ATOM 1925 O O . MET A 1 235 ? -35.438 15.609 -11.133 1 86.94 235 MET A O 1
ATOM 1929 N N . ASN A 1 236 ? -35.156 16.734 -9.414 1 78.25 236 ASN A N 1
ATOM 1930 C CA . ASN A 1 236 ? -35.594 15.664 -8.516 1 78.25 236 ASN A CA 1
ATOM 1931 C C . ASN A 1 236 ? -34.938 14.336 -8.883 1 78.25 236 ASN A C 1
ATOM 1933 O O . ASN A 1 236 ? -35.625 13.344 -9.125 1 78.25 236 ASN A O 1
ATOM 1937 N N . LEU A 1 237 ? -33.75 14.266 -8.898 1 76.69 237 LEU A N 1
ATOM 1938 C CA . LEU A 1 237 ? -33 13.094 -9.305 1 76.69 237 LEU A CA 1
ATOM 1939 C C . LEU A 1 237 ? -33.219 11.938 -8.336 1 76.69 237 LEU A C 1
ATOM 1941 O O . LEU A 1 237 ? -33.469 12.156 -7.148 1 76.69 237 LEU A O 1
ATOM 1945 N N . ASN A 1 238 ? -33.094 10.695 -8.914 1 79.75 238 ASN A N 1
ATOM 1946 C CA . ASN A 1 238 ? -33.219 9.469 -8.141 1 79.75 238 ASN A CA 1
ATOM 1947 C C . ASN A 1 238 ? -32.094 9.32 -7.129 1 79.75 238 ASN A C 1
ATOM 1949 O O . ASN A 1 238 ? -30.953 9.719 -7.402 1 79.75 238 ASN A O 1
ATOM 1953 N N . LEU A 1 239 ? -32.438 8.859 -5.941 1 82.19 239 LEU A N 1
ATOM 1954 C CA . LEU A 1 239 ? -31.5 8.695 -4.832 1 82.19 239 LEU A CA 1
ATOM 1955 C C . LEU A 1 239 ? -30.359 7.75 -5.211 1 82.19 239 LEU A C 1
ATOM 1957 O O . LEU A 1 239 ? -29.25 7.883 -4.703 1 82.19 239 LEU A O 1
ATOM 1961 N N . SER A 1 240 ? -30.656 6.824 -6.105 1 82.31 240 SER A N 1
ATOM 1962 C CA . SER A 1 240 ? -29.625 5.895 -6.535 1 82.31 240 SER A CA 1
ATOM 1963 C C . SER A 1 240 ? -28.531 6.613 -7.316 1 82.31 240 SER A C 1
ATOM 1965 O O . SER A 1 240 ? -27.344 6.297 -7.168 1 82.31 240 SER A O 1
ATOM 1967 N N . LEU A 1 241 ? -28.922 7.578 -8.031 1 86.38 241 LEU A N 1
ATOM 1968 C CA . LEU A 1 241 ? -27.969 8.359 -8.797 1 86.38 241 LEU A CA 1
ATOM 1969 C C . LEU A 1 241 ? -27.125 9.234 -7.883 1 86.38 241 LEU A C 1
ATOM 1971 O O . LEU A 1 241 ? -25.922 9.414 -8.117 1 86.38 241 LEU A O 1
ATOM 1975 N N . VAL A 1 242 ? -27.797 9.727 -6.867 1 87.5 242 VAL A N 1
ATOM 1976 C CA . VAL A 1 242 ? -27.078 10.578 -5.918 1 87.5 242 VAL A CA 1
ATOM 1977 C C . VAL A 1 242 ? -26.031 9.758 -5.172 1 87.5 242 VAL A C 1
ATOM 1979 O O . VAL A 1 242 ? -24.891 10.172 -5.043 1 87.5 242 VAL A O 1
ATOM 1982 N N . CYS A 1 243 ? -26.375 8.57 -4.789 1 87.38 243 CYS A N 1
ATOM 1983 C CA . CYS A 1 243 ? -25.453 7.695 -4.07 1 87.38 243 CYS A CA 1
ATOM 1984 C C . CYS A 1 243 ? -24.266 7.301 -4.949 1 87.38 243 CYS A C 1
ATOM 1986 O O . CYS A 1 243 ? -23.125 7.348 -4.512 1 87.38 243 CYS A O 1
ATOM 1988 N N . SER A 1 244 ? -24.609 6.953 -6.156 1 88.56 244 SER A N 1
ATOM 1989 C CA . SER A 1 244 ? -23.547 6.543 -7.078 1 88.56 244 SER A CA 1
ATOM 1990 C C . SER A 1 244 ? -22.594 7.695 -7.371 1 88.56 244 SER A C 1
ATOM 1992 O O . SER A 1 244 ? -21.375 7.496 -7.453 1 88.56 244 SER A O 1
ATOM 1994 N N . PHE A 1 245 ? -23.156 8.852 -7.477 1 92.75 245 PHE A N 1
ATOM 1995 C CA . PHE A 1 245 ? -22.328 10.023 -7.762 1 92.75 245 PHE A CA 1
ATOM 1996 C C . PHE A 1 245 ? -21.344 10.273 -6.637 1 92.75 245 PHE A C 1
ATOM 1998 O O . PHE A 1 245 ? -20.141 10.453 -6.883 1 92.75 245 PHE A O 1
ATOM 2005 N N . TYR A 1 246 ? -21.797 10.242 -5.426 1 92.19 246 TYR A N 1
ATOM 2006 C CA . TYR A 1 246 ? -20.922 10.602 -4.305 1 92.19 246 TYR A CA 1
ATOM 2007 C C . TYR A 1 246 ? -19.891 9.516 -4.043 1 92.19 246 TYR A C 1
ATOM 2009 O O . TYR A 1 246 ? -18.781 9.812 -3.602 1 92.19 246 TYR A O 1
ATOM 2017 N N . VAL A 1 247 ? -20.266 8.289 -4.363 1 89.81 247 VAL A N 1
ATOM 2018 C CA . VAL A 1 247 ? -19.281 7.219 -4.211 1 89.81 247 VAL A CA 1
ATOM 2019 C C . VAL A 1 247 ? -18.156 7.406 -5.219 1 89.81 247 VAL A C 1
ATOM 2021 O O . VAL A 1 247 ? -16.969 7.328 -4.859 1 89.81 247 VAL A O 1
ATOM 2024 N N . VAL A 1 248 ? -18.5 7.707 -6.395 1 92.56 248 VAL A N 1
ATOM 2025 C CA . VAL A 1 248 ? -17.516 7.879 -7.457 1 92.56 248 VAL A CA 1
ATOM 2026 C C . VAL A 1 248 ? -16.703 9.141 -7.203 1 92.56 248 VAL A C 1
ATOM 2028 O O . VAL A 1 248 ? -15.469 9.125 -7.277 1 92.56 248 VAL A O 1
ATOM 2031 N N . TRP A 1 249 ? -17.391 10.156 -6.852 1 95.56 249 TRP A N 1
ATOM 2032 C CA . TRP A 1 249 ? -16.719 11.438 -6.648 1 95.56 249 TRP A CA 1
ATOM 2033 C C . TRP A 1 249 ? -15.734 11.359 -5.488 1 95.56 249 TRP A C 1
ATOM 2035 O O . TRP A 1 249 ? -14.586 11.805 -5.613 1 95.56 249 TRP A O 1
ATOM 2045 N N . THR A 1 250 ? -16.141 10.812 -4.348 1 94.69 250 THR A N 1
ATOM 2046 C CA . THR A 1 250 ? -15.266 10.758 -3.186 1 94.69 250 THR A CA 1
ATOM 2047 C C . THR A 1 250 ? -14.055 9.875 -3.461 1 94.69 250 THR A C 1
ATOM 2049 O O . THR A 1 250 ? -12.938 10.195 -3.047 1 94.69 250 THR A O 1
ATOM 2052 N N . THR A 1 251 ? -14.242 8.844 -4.227 1 93.44 251 THR A N 1
ATOM 2053 C CA . THR A 1 251 ? -13.148 7.926 -4.516 1 93.44 251 THR A CA 1
ATOM 2054 C C . THR A 1 251 ? -12.156 8.562 -5.488 1 93.44 251 THR A C 1
ATOM 2056 O O . THR A 1 251 ? -10.945 8.516 -5.266 1 93.44 251 THR A O 1
ATOM 2059 N N . ILE A 1 252 ? -12.68 9.156 -6.484 1 94.81 252 ILE A N 1
ATOM 2060 C CA . ILE A 1 252 ? -11.812 9.797 -7.477 1 94.81 252 ILE A CA 1
ATOM 2061 C C . ILE A 1 252 ? -11.047 10.945 -6.828 1 94.81 252 ILE A C 1
ATOM 2063 O O . ILE A 1 252 ? -9.844 11.109 -7.062 1 94.81 252 ILE A O 1
ATOM 2067 N N . PHE A 1 253 ? -11.703 11.727 -6.062 1 95.62 253 PHE A N 1
ATOM 2068 C CA . PHE A 1 253 ? -11.094 12.852 -5.367 1 95.62 253 PHE A CA 1
ATOM 2069 C C . PHE A 1 253 ? -9.93 12.391 -4.496 1 95.62 253 PHE A C 1
ATOM 2071 O O . PHE A 1 253 ? -8.828 12.938 -4.574 1 95.62 253 PHE A O 1
ATOM 2078 N N . LEU A 1 254 ? -10.133 11.391 -3.695 1 95.62 254 LEU A N 1
ATOM 2079 C CA . LEU A 1 254 ? -9.117 10.938 -2.754 1 95.62 254 LEU A CA 1
ATOM 2080 C C . LEU A 1 254 ? -7.949 10.289 -3.486 1 95.62 254 LEU A C 1
ATOM 2082 O O . LEU A 1 254 ? -6.789 10.492 -3.117 1 95.62 254 LEU A O 1
ATOM 2086 N N . GLU A 1 255 ? -8.227 9.578 -4.543 1 95 255 GLU A N 1
ATOM 2087 C CA . GLU A 1 255 ? -7.156 8.93 -5.293 1 95 255 GLU A CA 1
ATOM 2088 C C . GLU A 1 255 ? -6.332 9.938 -6.082 1 95 255 GLU A C 1
ATOM 2090 O O . GLU A 1 255 ? -5.109 9.812 -6.184 1 95 255 GLU A O 1
ATOM 2095 N N . LEU A 1 256 ? -7.039 10.883 -6.609 1 96.06 256 LEU A N 1
ATOM 2096 C CA . LEU A 1 256 ? -6.316 11.906 -7.359 1 96.06 256 LEU A CA 1
ATOM 2097 C C . LEU A 1 256 ? -5.473 12.766 -6.426 1 96.06 256 LEU A C 1
ATOM 2099 O O . LEU A 1 256 ? -4.395 13.234 -6.805 1 96.06 256 LEU A O 1
ATOM 2103 N N . TRP A 1 257 ? -5.969 12.961 -5.246 1 96.69 257 TRP A N 1
ATOM 2104 C CA . TRP A 1 257 ? -5.16 13.695 -4.277 1 96.69 257 TRP A CA 1
ATOM 2105 C C . TRP A 1 257 ? -3.895 12.922 -3.926 1 96.69 257 TRP A C 1
ATOM 2107 O O . TRP A 1 257 ? -2.807 13.5 -3.846 1 96.69 257 TRP A O 1
ATOM 2117 N N . LYS A 1 258 ? -4.012 11.695 -3.689 1 95.56 258 LYS A N 1
ATOM 2118 C CA . LYS A 1 258 ? -2.832 10.891 -3.398 1 95.56 258 LYS A CA 1
ATOM 2119 C C . LYS A 1 258 ? -1.792 11.016 -4.508 1 95.56 258 LYS A C 1
ATOM 2121 O O . LYS A 1 258 ? -0.595 11.125 -4.234 1 95.56 258 LYS A O 1
ATOM 2126 N N . ARG A 1 259 ? -2.285 11.039 -5.703 1 95.38 259 ARG A N 1
ATOM 2127 C CA . ARG A 1 259 ? -1.411 11.164 -6.863 1 95.38 259 ARG A CA 1
ATOM 2128 C C . ARG A 1 259 ? -0.739 12.531 -6.902 1 95.38 259 ARG A C 1
ATOM 2130 O O . ARG A 1 259 ? 0.469 12.633 -7.121 1 95.38 259 ARG A O 1
ATOM 2137 N N . ARG A 1 260 ? -1.488 13.508 -6.641 1 96.31 260 ARG A N 1
ATOM 2138 C CA . ARG A 1 260 ? -0.941 14.859 -6.613 1 96.31 260 ARG A CA 1
ATOM 2139 C C . ARG A 1 260 ? 0.045 15.031 -5.465 1 96.31 260 ARG A C 1
ATOM 2141 O O . ARG A 1 260 ? 1.097 15.648 -5.625 1 96.31 260 ARG A O 1
ATOM 2148 N N . CYS A 1 261 ? -0.323 14.492 -4.363 1 96.69 261 CYS A N 1
ATOM 2149 C CA . CYS A 1 261 ? 0.528 14.57 -3.184 1 96.69 261 CYS A CA 1
ATOM 2150 C C . CYS A 1 261 ? 1.873 13.898 -3.432 1 96.69 261 CYS A C 1
ATOM 2152 O O . CYS A 1 261 ? 2.916 14.422 -3.031 1 96.69 261 CYS A O 1
ATOM 2154 N N . ALA A 1 262 ? 1.882 12.82 -4.121 1 95.62 262 ALA A N 1
ATOM 2155 C CA . ALA A 1 262 ? 3.117 12.109 -4.441 1 95.62 262 ALA A CA 1
ATOM 2156 C C . ALA A 1 262 ? 4.004 12.945 -5.363 1 95.62 262 ALA A C 1
ATOM 2158 O O . ALA A 1 262 ? 5.227 12.961 -5.207 1 95.62 262 ALA A O 1
ATOM 2159 N N . GLY A 1 263 ? 3.363 13.633 -6.258 1 95.94 263 GLY A N 1
ATOM 2160 C CA . GLY A 1 263 ? 4.117 14.516 -7.137 1 95.94 263 GLY A CA 1
ATOM 2161 C C . GLY A 1 263 ? 4.77 15.672 -6.406 1 95.94 263 GLY A C 1
ATOM 2162 O O . GLY A 1 263 ? 5.938 15.992 -6.648 1 95.94 263 GLY A O 1
ATOM 2163 N N . LEU A 1 264 ? 4.043 16.219 -5.5 1 96.81 264 LEU A N 1
ATOM 2164 C CA . LEU A 1 264 ? 4.562 17.344 -4.723 1 96.81 264 LEU A CA 1
ATOM 2165 C C . LEU A 1 264 ? 5.688 16.875 -3.799 1 96.81 264 LEU A C 1
ATOM 2167 O O . LEU A 1 264 ? 6.73 17.531 -3.715 1 96.81 264 LEU A O 1
ATOM 2171 N N . SER A 1 265 ? 5.484 15.758 -3.18 1 95.31 265 SER A N 1
ATOM 2172 C CA . SER A 1 265 ? 6.477 15.25 -2.24 1 95.31 265 SER A CA 1
ATOM 2173 C C . SER A 1 265 ? 7.77 14.867 -2.953 1 95.31 265 SER A C 1
ATOM 2175 O O . SER A 1 265 ? 8.859 15 -2.393 1 95.31 265 SER A O 1
ATOM 2177 N N . TYR A 1 266 ? 7.648 14.383 -4.16 1 94.94 266 TYR A N 1
ATOM 2178 C CA . TYR A 1 266 ? 8.844 14.07 -4.941 1 94.94 266 TYR A CA 1
ATOM 2179 C C . TYR A 1 266 ? 9.625 15.336 -5.27 1 94.94 266 TYR A C 1
ATOM 2181 O O . TYR A 1 266 ? 10.844 15.391 -5.07 1 94.94 266 TYR A O 1
ATOM 2189 N N . ARG A 1 267 ? 8.891 16.344 -5.691 1 93.31 267 ARG A N 1
ATOM 2190 C CA . ARG A 1 267 ? 9.523 17.594 -6.066 1 93.31 267 ARG A CA 1
ATOM 2191 C C . ARG A 1 267 ? 10.164 18.266 -4.855 1 93.31 267 ARG A C 1
ATOM 2193 O O . ARG A 1 267 ? 11.195 18.938 -4.984 1 93.31 267 ARG A O 1
ATOM 2200 N N . TRP A 1 268 ? 9.578 18.047 -3.717 1 94.75 268 TRP A N 1
ATOM 2201 C CA . TRP A 1 268 ? 10.055 18.703 -2.506 1 94.75 268 TRP A CA 1
ATOM 2202 C C . TRP A 1 268 ? 11.086 17.844 -1.784 1 94.75 268 TRP A C 1
ATOM 2204 O O . TRP A 1 268 ? 11.633 18.234 -0.758 1 94.75 268 TRP A O 1
ATOM 2214 N N . GLY A 1 269 ? 11.359 16.609 -2.256 1 91.75 269 GLY A N 1
ATOM 2215 C CA . GLY A 1 269 ? 12.391 15.75 -1.703 1 91.75 269 GLY A CA 1
ATOM 2216 C C . GLY A 1 269 ? 11.984 15.094 -0.399 1 91.75 269 GLY A C 1
ATOM 2217 O O . GLY A 1 269 ? 12.828 14.812 0.455 1 91.75 269 GLY A O 1
ATOM 2218 N N . THR A 1 270 ? 10.711 14.938 -0.172 1 92 270 THR A N 1
ATOM 2219 C CA . THR A 1 270 ? 10.242 14.367 1.089 1 92 270 THR A CA 1
ATOM 2220 C C . THR A 1 270 ? 9.578 13.016 0.859 1 92 270 THR A C 1
ATOM 2222 O O . THR A 1 270 ? 9.055 12.406 1.796 1 92 270 THR A O 1
ATOM 2225 N N . ILE A 1 271 ? 9.641 12.43 -0.295 1 90.06 271 ILE A N 1
ATOM 2226 C CA . ILE A 1 271 ? 8.891 11.234 -0.661 1 90.06 271 ILE A CA 1
ATOM 2227 C C . ILE A 1 271 ? 9.5 10.016 0.017 1 90.06 271 ILE A C 1
ATOM 2229 O O . ILE A 1 271 ? 8.797 9.039 0.309 1 90.06 271 ILE A O 1
ATOM 2233 N N . GLU A 1 272 ? 10.758 10.016 0.324 1 83.56 272 GLU A N 1
ATOM 2234 C CA . GLU A 1 272 ? 11.445 8.844 0.854 1 83.56 272 GLU A CA 1
ATOM 2235 C C . GLU A 1 272 ? 11.523 8.891 2.377 1 83.56 272 GLU A C 1
ATOM 2237 O O . GLU A 1 272 ? 12.188 8.055 2.994 1 83.56 272 GLU A O 1
ATOM 2242 N N . MET A 1 273 ? 10.867 9.773 2.969 1 81.19 273 MET A N 1
ATOM 2243 C CA . MET A 1 273 ? 10.891 9.859 4.426 1 81.19 273 MET A CA 1
ATOM 2244 C C . MET A 1 273 ? 10.203 8.648 5.055 1 81.19 273 MET A C 1
ATOM 2246 O O . MET A 1 273 ? 9.18 8.18 4.551 1 81.19 273 MET A O 1
ATOM 2250 N N . SER A 1 274 ? 10.953 7.949 5.984 1 69.62 274 SER A N 1
ATOM 2251 C CA . SER A 1 274 ? 10.414 6.754 6.617 1 69.62 274 SER A CA 1
ATOM 2252 C C . SER A 1 274 ? 10.055 7.012 8.078 1 69.62 274 SER A C 1
ATOM 2254 O O . SER A 1 274 ? 10.461 8.023 8.648 1 69.62 274 SER A O 1
ATOM 2256 N N . SER A 1 275 ? 9.32 6.125 8.648 1 61.09 275 SER A N 1
ATOM 2257 C CA . SER A 1 275 ? 8.844 6.188 10.023 1 61.09 275 SER A CA 1
ATOM 2258 C C . SER A 1 275 ? 9.969 5.93 11.016 1 61.09 275 SER A C 1
ATOM 2260 O O . SER A 1 275 ? 9.828 6.195 12.211 1 61.09 275 SER A O 1
ATOM 2262 N N . LEU A 1 276 ? 11 5.375 10.609 1 57.84 276 LEU A N 1
ATOM 2263 C CA . LEU A 1 276 ? 12.07 5.07 11.555 1 57.84 276 LEU A CA 1
ATOM 2264 C C . LEU A 1 276 ? 13.062 6.227 11.648 1 57.84 276 LEU A C 1
ATOM 2266 O O . LEU A 1 276 ? 14.227 6.023 11.984 1 57.84 276 LEU A O 1
ATOM 2270 N N . ASP A 1 277 ? 12.398 7.32 11.57 1 65.12 277 ASP A N 1
ATOM 2271 C CA . ASP A 1 277 ? 13.18 8.562 11.539 1 65.12 277 ASP A CA 1
ATOM 2272 C C . ASP A 1 277 ? 13.688 8.914 12.938 1 65.12 277 ASP A C 1
ATOM 2274 O O . ASP A 1 277 ? 13.523 8.141 13.883 1 65.12 277 ASP A O 1
ATOM 2278 N N . LYS A 1 278 ? 14.242 10.023 13.117 1 72.06 278 LYS A N 1
ATOM 2279 C CA . LYS A 1 278 ? 14.828 10.602 14.32 1 72.06 278 LYS A CA 1
ATOM 2280 C C . LYS A 1 278 ? 13.773 10.797 15.406 1 72.06 278 LYS A C 1
ATOM 2282 O O . LYS A 1 278 ? 12.625 11.125 15.109 1 72.06 278 LYS A O 1
ATOM 2287 N N . PRO A 1 279 ? 14.125 10.305 16.578 1 79.38 279 PRO A N 1
ATOM 2288 C CA . PRO A 1 279 ? 13.195 10.5 17.688 1 79.38 279 PRO A CA 1
ATOM 2289 C C . PRO A 1 279 ? 12.789 11.969 17.859 1 79.38 279 PRO A C 1
ATOM 2291 O O . PRO A 1 279 ? 13.586 12.867 17.594 1 79.38 279 PRO A O 1
ATOM 2294 N N . ARG A 1 280 ? 11.594 12.156 18.281 1 78.94 280 ARG A N 1
ATOM 2295 C CA . ARG A 1 280 ? 11.102 13.508 18.516 1 78.94 280 ARG A CA 1
ATOM 2296 C C . ARG A 1 280 ? 11.695 14.094 19.797 1 78.94 280 ARG A C 1
ATOM 2298 O O . ARG A 1 280 ? 12.242 13.359 20.625 1 78.94 280 ARG A O 1
ATOM 2305 N N . ALA A 1 281 ? 11.562 15.359 19.922 1 72.44 281 ALA A N 1
ATOM 2306 C CA . ALA A 1 281 ? 12.148 16.047 21.062 1 72.44 281 ALA A CA 1
ATOM 2307 C C . ALA A 1 281 ? 11.461 15.633 22.359 1 72.44 281 ALA A C 1
ATOM 2309 O O . ALA A 1 281 ? 12.109 15.555 23.406 1 72.44 281 ALA A O 1
ATOM 2310 N N . GLY A 1 282 ? 10.203 15.258 22.297 1 74.94 282 GLY A N 1
ATOM 2311 C CA . GLY A 1 282 ? 9.461 14.914 23.5 1 74.94 282 GLY A CA 1
ATOM 2312 C C . GLY A 1 282 ? 9.555 13.453 23.859 1 74.94 282 GLY A C 1
ATOM 2313 O O . GLY A 1 282 ? 9.016 13.023 24.891 1 74.94 282 GLY A O 1
ATOM 2314 N N . TYR A 1 283 ? 10.391 12.711 23.094 1 84 283 TYR A N 1
ATOM 2315 C CA . TYR A 1 283 ? 10.523 11.281 23.328 1 84 283 TYR A CA 1
ATOM 2316 C C . TYR A 1 283 ? 11.445 11 24.516 1 84 283 TYR A C 1
ATOM 2318 O O . TYR A 1 283 ? 12.516 11.602 24.641 1 84 283 TYR A O 1
ATOM 2326 N N . GLN A 1 284 ? 10.984 10.195 25.406 1 84.31 284 GLN A N 1
ATOM 2327 C CA . GLN A 1 284 ? 11.758 9.867 26.594 1 84.31 284 GLN A CA 1
ATOM 2328 C C . GLN A 1 284 ? 12.219 8.406 26.562 1 84.31 284 GLN A C 1
ATOM 2330 O O . GLN A 1 284 ? 11.562 7.559 25.953 1 84.31 284 GLN A O 1
ATOM 2335 N N . GLY A 1 285 ? 13.484 8.219 26.984 1 86.88 285 GLY A N 1
ATOM 2336 C CA . GLY A 1 285 ? 14 6.859 27.047 1 86.88 285 GLY A CA 1
ATOM 2337 C C . GLY A 1 285 ? 15.469 6.793 27.422 1 86.88 285 GLY A C 1
ATOM 2338 O O . GLY A 1 285 ? 16.016 7.738 28 1 86.88 285 GLY A O 1
ATOM 2339 N N . GLN A 1 286 ? 15.945 5.57 27.25 1 87.19 286 GLN A N 1
ATOM 2340 C CA . GLN A 1 286 ? 17.359 5.316 27.531 1 87.19 286 GLN A CA 1
ATOM 2341 C C . GLN A 1 286 ? 18.188 5.352 26.266 1 87.19 286 GLN A C 1
ATOM 2343 O O . GLN A 1 286 ? 17.703 5.039 25.172 1 87.19 286 GLN A O 1
ATOM 2348 N N . LEU A 1 287 ? 19.422 5.801 26.438 1 86.5 287 LEU A N 1
ATOM 2349 C CA . LEU A 1 287 ? 20.312 5.891 25.297 1 86.5 287 LEU A CA 1
ATOM 2350 C C . LEU A 1 287 ? 20.828 4.508 24.891 1 86.5 287 LEU A C 1
ATOM 2352 O O . LEU A 1 287 ? 21.375 3.779 25.719 1 86.5 287 LEU A O 1
ATOM 2356 N N . LYS A 1 288 ? 20.469 4.133 23.75 1 86.81 288 LYS A N 1
ATOM 2357 C CA . LYS A 1 288 ? 20.938 2.881 23.156 1 86.81 288 LYS A CA 1
ATOM 2358 C C . LYS A 1 288 ? 21.359 3.082 21.703 1 86.81 288 LYS A C 1
ATOM 2360 O O . LYS A 1 288 ? 20.922 4.023 21.047 1 86.81 288 LYS A O 1
ATOM 2365 N N . PRO A 1 289 ? 22.219 2.221 21.188 1 87.19 289 PRO A N 1
ATOM 2366 C CA . PRO A 1 289 ? 22.641 2.363 19.781 1 87.19 289 PRO A CA 1
ATOM 2367 C C . PRO A 1 289 ? 21.516 2.047 18.797 1 87.19 289 PRO A C 1
ATOM 2369 O O . PRO A 1 289 ? 20.812 1.054 18.969 1 87.19 289 PRO A O 1
ATOM 2372 N N . ASP A 1 290 ? 21.359 2.863 17.891 1 84.75 290 ASP A N 1
ATOM 2373 C CA . ASP A 1 290 ? 20.359 2.68 16.844 1 84.75 290 ASP A CA 1
ATOM 2374 C C . ASP A 1 290 ? 20.766 1.563 15.883 1 84.75 290 ASP A C 1
ATOM 2376 O O . ASP A 1 290 ? 21.906 1.538 15.398 1 84.75 290 ASP A O 1
ATOM 2380 N N . PRO A 1 291 ? 19.953 0.676 15.641 1 82.62 291 PRO A N 1
ATOM 2381 C CA . PRO A 1 291 ? 20.297 -0.45 14.773 1 82.62 291 PRO A CA 1
ATOM 2382 C C . PRO A 1 291 ? 20.547 -0.022 13.328 1 82.62 291 PRO A C 1
ATOM 2384 O O . PRO A 1 291 ? 21.219 -0.741 12.578 1 82.62 291 PRO A O 1
ATOM 2387 N N . ILE A 1 292 ? 20.156 1.106 12.883 1 84.12 292 ILE A N 1
ATOM 2388 C CA . ILE A 1 292 ? 20.312 1.562 11.508 1 84.12 292 ILE A CA 1
ATOM 2389 C C . ILE A 1 292 ? 21.609 2.357 11.359 1 84.12 292 ILE A C 1
ATOM 2391 O O . ILE A 1 292 ? 22.469 2.014 10.547 1 84.12 292 ILE A O 1
ATOM 2395 N N . THR A 1 293 ? 21.766 3.373 12.188 1 81.81 293 THR A N 1
ATOM 2396 C CA . THR A 1 293 ? 22.891 4.289 12.031 1 81.81 293 THR A CA 1
ATOM 2397 C C . THR A 1 293 ? 24.016 3.928 12.984 1 81.81 293 THR A C 1
ATOM 2399 O O . THR A 1 293 ? 25.172 4.297 12.758 1 81.81 293 THR A O 1
ATOM 2402 N N . GLY A 1 294 ? 23.734 3.193 14.078 1 81.44 294 GLY A N 1
ATOM 2403 C CA . GLY A 1 294 ? 24.734 2.891 15.078 1 81.44 294 GLY A CA 1
ATOM 2404 C C . GLY A 1 294 ? 24.938 4.008 16.094 1 81.44 294 GLY A C 1
ATOM 2405 O O . GLY A 1 294 ? 25.625 3.828 17.094 1 81.44 294 GLY A O 1
ATOM 2406 N N . LYS A 1 295 ? 24.328 5.148 15.883 1 82.56 295 LYS A N 1
ATOM 2407 C CA . LYS A 1 295 ? 24.438 6.281 16.797 1 82.56 295 LYS A CA 1
ATOM 2408 C C . LYS A 1 295 ? 23.578 6.066 18.047 1 82.56 295 LYS A C 1
ATOM 2410 O O . LYS A 1 295 ? 22.625 5.301 18.016 1 82.56 295 LYS A O 1
ATOM 2415 N N . MET A 1 296 ? 23.953 6.703 19.047 1 83.56 296 MET A N 1
ATOM 2416 C CA . MET A 1 296 ? 23.219 6.574 20.297 1 83.56 296 MET A CA 1
ATOM 2417 C C . MET A 1 296 ? 21.922 7.387 20.266 1 83.56 296 MET A C 1
ATOM 2419 O O . MET A 1 296 ? 21.953 8.594 20 1 83.56 296 MET A O 1
ATOM 2423 N N . THR A 1 297 ? 20.875 6.637 20.391 1 82.88 297 THR A N 1
ATOM 2424 C CA . THR A 1 297 ? 19.578 7.301 20.406 1 82.88 297 THR A CA 1
ATOM 2425 C C . THR A 1 297 ? 18.734 6.805 21.578 1 82.88 297 THR A C 1
ATOM 2427 O O . THR A 1 297 ? 19.062 5.793 22.203 1 82.88 297 THR A O 1
ATOM 2430 N N . LEU A 1 298 ? 17.672 7.562 21.859 1 83.69 298 LEU A N 1
ATOM 2431 C CA . LEU A 1 298 ? 16.781 7.195 22.953 1 83.69 298 LEU A CA 1
ATOM 2432 C C . LEU A 1 298 ? 15.859 6.051 22.547 1 83.69 298 LEU A C 1
ATOM 2434 O O . LEU A 1 298 ? 15.375 6.02 21.406 1 83.69 298 LEU A O 1
ATOM 2438 N N . HIS A 1 299 ? 15.852 5.105 23.484 1 85.31 299 HIS A N 1
ATOM 2439 C CA . HIS A 1 299 ? 14.961 3.979 23.219 1 85.31 299 HIS A CA 1
ATOM 2440 C C . HIS A 1 299 ? 14.039 3.717 24.406 1 85.31 299 HIS A C 1
ATOM 2442 O O . HIS A 1 299 ? 14.453 3.836 25.562 1 85.31 299 HIS A O 1
ATOM 2448 N N . TYR A 1 300 ? 12.836 3.576 24.141 1 87.44 300 TYR A N 1
ATOM 2449 C CA . TYR A 1 300 ? 11.797 3.225 25.109 1 87.44 300 TYR A CA 1
ATOM 2450 C C . TYR A 1 300 ? 11.102 1.929 24.703 1 87.44 300 TYR A C 1
ATOM 2452 O O . TYR A 1 300 ? 10.773 1.73 23.531 1 87.44 300 TYR A O 1
ATOM 2460 N N . PRO A 1 301 ? 10.992 1.006 25.703 1 86.25 301 PRO A N 1
ATOM 2461 C CA . PRO A 1 301 ? 10.359 -0.261 25.328 1 86.25 301 PRO A CA 1
ATOM 2462 C C . PRO A 1 301 ? 8.938 -0.076 24.812 1 86.25 301 PRO A C 1
ATOM 2464 O O . PRO A 1 301 ? 8.102 0.538 25.484 1 86.25 301 PRO A O 1
ATOM 2467 N N . MET A 1 302 ? 8.648 -0.645 23.75 1 86.94 302 MET A N 1
ATOM 2468 C CA . MET A 1 302 ? 7.391 -0.478 23.031 1 86.94 302 MET A CA 1
ATOM 2469 C C . MET A 1 302 ? 6.242 -1.124 23.797 1 86.94 302 MET A C 1
ATOM 2471 O O . MET A 1 302 ? 5.082 -0.747 23.625 1 86.94 302 MET A O 1
ATOM 2475 N N . ARG A 1 303 ? 6.527 -2.072 24.688 1 88.69 303 ARG A N 1
ATOM 2476 C CA . ARG A 1 303 ? 5.488 -2.777 25.438 1 88.69 303 ARG A CA 1
ATOM 2477 C C . ARG A 1 303 ? 4.711 -1.82 26.344 1 88.69 303 ARG A C 1
ATOM 2479 O O . ARG A 1 303 ? 3.494 -1.955 26.484 1 88.69 303 ARG A O 1
ATOM 2486 N N . TYR A 1 304 ? 5.398 -0.886 26.812 1 90.56 304 TYR A N 1
ATOM 2487 C CA . TYR A 1 304 ? 4.742 0.059 27.719 1 90.56 304 TYR A CA 1
ATOM 2488 C C . TYR A 1 304 ? 3.893 1.052 26.922 1 90.56 304 TYR A C 1
ATOM 2490 O O . TYR A 1 304 ? 2.854 1.51 27.406 1 90.56 304 TYR A O 1
ATOM 2498 N N . THR A 1 305 ? 4.367 1.405 25.734 1 91.31 305 THR A N 1
ATOM 2499 C CA . THR A 1 305 ? 3.576 2.268 24.859 1 91.31 305 THR A CA 1
ATOM 2500 C C . THR A 1 305 ? 2.275 1.581 24.453 1 91.31 305 THR A C 1
ATOM 2502 O O . THR A 1 305 ? 1.206 2.191 24.5 1 91.31 305 THR A O 1
ATOM 2505 N N . TYR A 1 306 ? 2.377 0.298 24.25 1 90.25 306 TYR A N 1
ATOM 2506 C CA . TYR A 1 306 ? 1.191 -0.445 23.844 1 90.25 306 TYR A CA 1
ATOM 2507 C C . TYR A 1 306 ? 0.237 -0.643 25.016 1 90.25 306 TYR A C 1
ATOM 2509 O O . TYR A 1 306 ? -0.984 -0.597 24.844 1 90.25 306 TYR A O 1
ATOM 2517 N N . LEU A 1 307 ? 0.76 -0.894 26.156 1 92.56 307 LEU A N 1
ATOM 2518 C CA . LEU A 1 307 ? -0.073 -1.047 27.344 1 92.56 307 LEU A CA 1
ATOM 2519 C C . LEU A 1 307 ? -0.833 0.241 27.641 1 92.56 307 LEU A C 1
ATOM 2521 O O . LEU A 1 307 ? -2.025 0.205 27.953 1 92.56 307 LEU A O 1
ATOM 2525 N N . GLN A 1 308 ? -0.137 1.324 27.516 1 93.44 308 GLN A N 1
ATOM 2526 C CA . GLN A 1 308 ? -0.775 2.619 27.734 1 93.44 308 GLN A CA 1
ATOM 2527 C C . GLN A 1 308 ? -1.835 2.895 26.672 1 93.44 308 GLN A C 1
ATOM 2529 O O . GLN A 1 308 ? -2.9 3.434 26.984 1 93.44 308 GLN A O 1
ATOM 2534 N N . MET A 1 309 ? -1.586 2.494 25.531 1 93.44 309 MET A N 1
ATOM 2535 C CA . MET A 1 309 ? -2.498 2.762 24.422 1 93.44 309 MET A CA 1
ATOM 2536 C C . MET A 1 309 ? -3.764 1.92 24.547 1 93.44 309 MET A C 1
ATOM 2538 O O . MET A 1 309 ? -4.875 2.455 24.531 1 93.44 309 MET A O 1
ATOM 2542 N N . TYR A 1 310 ? -3.633 0.612 24.781 1 89.94 310 TYR A N 1
ATOM 2543 C CA . TYR A 1 310 ? -4.77 -0.296 24.672 1 89.94 310 TYR A CA 1
ATOM 2544 C C . TYR A 1 310 ? -5.465 -0.454 26.016 1 89.94 310 TYR A C 1
ATOM 2546 O O . TYR A 1 310 ? -6.668 -0.733 26.078 1 89.94 310 TYR A O 1
ATOM 2554 N N . CYS A 1 311 ? -4.805 -0.166 27.062 1 92.75 311 CYS A N 1
ATOM 2555 C CA . CYS A 1 311 ? -5.406 -0.381 28.375 1 92.75 311 CYS A CA 1
ATOM 2556 C C . CYS A 1 311 ? -5.914 0.929 28.969 1 92.75 311 CYS A C 1
ATOM 2558 O O . CYS A 1 311 ? -6.793 0.928 29.828 1 92.75 311 CYS A O 1
ATOM 2560 N N . ILE A 1 312 ? -5.355 1.968 28.469 1 94.06 312 ILE A N 1
ATOM 2561 C CA . ILE A 1 312 ? -5.746 3.223 29.094 1 94.06 312 ILE A CA 1
ATOM 2562 C C . ILE A 1 312 ? -6.305 4.18 28.047 1 94.06 312 ILE A C 1
ATOM 2564 O O . ILE A 1 312 ? -7.488 4.523 28.078 1 94.06 312 ILE A O 1
ATOM 2568 N N . SER A 1 313 ? -5.496 4.547 27.047 1 94.44 313 SER A N 1
ATOM 2569 C CA . SER A 1 313 ? -5.863 5.598 26.109 1 94.44 313 SER A CA 1
ATOM 2570 C C . SER A 1 313 ? -7.121 5.227 25.328 1 94.44 313 SER A C 1
ATOM 2572 O O . SER A 1 313 ? -8.102 5.973 25.328 1 94.44 313 SER A O 1
ATOM 2574 N N . TYR A 1 314 ? -7.184 4.078 24.75 1 92.38 314 TYR A N 1
ATOM 2575 C CA . TYR A 1 314 ? -8.32 3.727 23.906 1 92.38 314 TYR A CA 1
ATOM 2576 C C . TYR A 1 314 ? -9.562 3.475 24.75 1 92.38 314 TYR A C 1
ATOM 2578 O O . TYR A 1 314 ? -10.672 3.848 24.359 1 92.38 314 TYR A O 1
ATOM 2586 N N . PRO A 1 315 ? -9.438 2.898 25.938 1 93.94 315 PRO A N 1
ATOM 2587 C CA . PRO A 1 315 ? -10.625 2.783 26.781 1 93.94 315 PRO A CA 1
ATOM 2588 C C . PRO A 1 315 ? -11.18 4.141 27.219 1 93.94 315 PRO A C 1
ATOM 2590 O O . PRO A 1 315 ? -12.391 4.324 27.281 1 93.94 315 PRO A O 1
ATOM 2593 N N . VAL A 1 316 ? -10.312 4.996 27.438 1 95.25 316 VAL A N 1
ATOM 2594 C CA . VAL A 1 316 ? -10.75 6.34 27.797 1 95.25 316 VAL A CA 1
ATOM 2595 C C . VAL A 1 316 ? -11.438 6.996 26.594 1 95.25 316 VAL A C 1
ATOM 2597 O O . VAL A 1 316 ? -12.484 7.637 26.75 1 95.25 316 VAL A O 1
ATOM 2600 N N . VAL A 1 317 ? -10.852 6.848 25.484 1 94.19 317 VAL A N 1
ATOM 2601 C CA . VAL A 1 317 ? -11.453 7.395 24.266 1 94.19 317 VAL A CA 1
ATOM 2602 C C . VAL A 1 317 ? -12.82 6.758 24.031 1 94.19 317 VAL A C 1
ATOM 2604 O O . VAL A 1 317 ? -13.789 7.453 23.719 1 94.19 317 VAL A O 1
ATOM 2607 N N . LEU A 1 318 ? -12.922 5.469 24.25 1 93.94 318 LEU A N 1
ATOM 2608 C CA . LEU A 1 318 ? -14.195 4.77 24.078 1 93.94 318 LEU A CA 1
ATOM 2609 C C . LEU A 1 318 ? -15.227 5.281 25.078 1 93.94 318 LEU A C 1
ATOM 2611 O O . LEU A 1 318 ? -16.406 5.445 24.734 1 93.94 318 LEU A O 1
ATOM 2615 N N . GLY A 1 319 ? -14.727 5.496 26.266 1 94.25 319 GLY A N 1
ATOM 2616 C CA . GLY A 1 319 ? -15.609 6.086 27.25 1 94.25 319 GLY A CA 1
ATOM 2617 C C . GLY A 1 319 ? -16.141 7.449 26.844 1 94.25 319 GLY A C 1
ATOM 2618 O O . GLY A 1 319 ? -17.328 7.734 27.016 1 94.25 319 GLY A O 1
ATOM 2619 N N . CYS A 1 320 ? -15.289 8.242 26.219 1 93.5 320 CYS A N 1
ATOM 2620 C CA . CYS A 1 320 ? -15.68 9.57 25.766 1 93.5 320 CYS A CA 1
ATOM 2621 C C . CYS A 1 320 ? -16.641 9.477 24.578 1 93.5 320 CYS A C 1
ATOM 2623 O O . CYS A 1 320 ? -17.578 10.273 24.469 1 93.5 320 CYS A O 1
ATOM 2625 N N . VAL A 1 321 ? -16.422 8.562 23.75 1 92.94 321 VAL A N 1
ATOM 2626 C CA . VAL A 1 321 ? -17.266 8.359 22.594 1 92.94 321 VAL A CA 1
ATOM 2627 C C . VAL A 1 321 ? -18.672 7.945 23.031 1 92.94 321 VAL A C 1
ATOM 2629 O O . VAL A 1 321 ? -19.672 8.477 22.531 1 92.94 321 VAL A O 1
ATOM 2632 N N . VAL A 1 322 ? -18.75 7.062 23.984 1 93.38 322 VAL A N 1
ATOM 2633 C CA . VAL A 1 322 ? -20.031 6.609 24.516 1 93.38 322 VAL A CA 1
ATOM 2634 C C . VAL A 1 322 ? -20.734 7.766 25.203 1 93.38 322 VAL A C 1
ATOM 2636 O O . VAL A 1 322 ? -21.953 7.949 25.047 1 93.38 322 VAL A O 1
ATOM 2639 N N . ALA A 1 323 ? -19.984 8.5 25.875 1 92.88 323 ALA A N 1
ATOM 2640 C CA . ALA A 1 323 ? -20.547 9.656 26.547 1 92.88 323 ALA A CA 1
ATOM 2641 C C . ALA A 1 323 ? -21.109 10.672 25.547 1 92.88 323 ALA A C 1
ATOM 2643 O O . ALA A 1 323 ? -22.203 11.211 25.734 1 92.88 323 ALA A O 1
ATOM 2644 N N . ALA A 1 324 ? -20.359 10.922 24.547 1 90.38 324 ALA A N 1
ATOM 2645 C CA . ALA A 1 324 ? -20.812 11.844 23.5 1 90.38 324 ALA A CA 1
ATOM 2646 C C . ALA A 1 324 ? -22.094 11.344 22.844 1 90.38 324 ALA A C 1
ATOM 2648 O O . ALA A 1 324 ? -23 12.125 22.578 1 90.38 324 ALA A O 1
ATOM 2649 N N . ALA A 1 325 ? -22.156 10.07 22.609 1 90.12 325 ALA A N 1
ATOM 2650 C CA . ALA A 1 325 ? -23.359 9.477 22.031 1 90.12 325 ALA A CA 1
ATOM 2651 C C . ALA A 1 325 ? -24.547 9.617 22.969 1 90.12 325 ALA A C 1
ATOM 2653 O O . ALA A 1 325 ? -25.656 9.945 22.531 1 90.12 325 ALA A O 1
ATOM 2654 N N . TRP A 1 326 ? -24.312 9.375 24.188 1 90.5 326 TRP A N 1
ATOM 2655 C CA . TRP A 1 326 ? -25.359 9.492 25.203 1 90.5 326 TRP A CA 1
ATOM 2656 C C . TRP A 1 326 ? -25.859 10.93 25.297 1 90.5 326 TRP A C 1
ATOM 2658 O O . TRP A 1 326 ? -27.078 11.164 25.406 1 90.5 326 TRP A O 1
ATOM 2668 N N . PHE A 1 327 ? -24.969 11.805 25.219 1 88.12 327 PHE A N 1
ATOM 2669 C CA . PHE A 1 327 ? -25.344 13.211 25.266 1 88.12 327 PHE A CA 1
ATOM 2670 C C . PHE A 1 327 ? -26.188 13.586 24.047 1 88.12 327 PHE A C 1
ATOM 2672 O O . PHE A 1 327 ? -27.125 14.359 24.156 1 88.12 327 PHE A O 1
ATOM 2679 N N . ALA A 1 328 ? -25.797 13.125 22.922 1 86.69 328 ALA A N 1
ATOM 2680 C CA . ALA A 1 328 ? -26.562 13.383 21.703 1 86.69 328 ALA A CA 1
ATOM 2681 C C . ALA A 1 328 ? -27.984 12.828 21.812 1 86.69 328 ALA A C 1
ATOM 2683 O O . ALA A 1 328 ? -28.938 13.477 21.391 1 86.69 328 ALA A O 1
ATOM 2684 N N . LEU A 1 329 ? -28.141 11.656 22.422 1 87 329 LEU A N 1
ATOM 2685 C CA . LEU A 1 329 ? -29.453 11.047 22.594 1 87 329 LEU A CA 1
ATOM 2686 C C . LEU A 1 329 ? -30.297 11.852 23.578 1 87 329 LEU A C 1
ATOM 2688 O O . LEU A 1 329 ? -31.5 12.008 23.391 1 87 329 LEU A O 1
ATOM 2692 N N . TYR A 1 330 ? -29.609 12.305 24.547 1 87.56 330 TYR A N 1
ATOM 2693 C CA . TYR A 1 330 ? -30.297 13.109 25.531 1 87.56 330 TYR A CA 1
ATOM 2694 C C . TYR A 1 330 ? -30.828 14.398 24.906 1 87.56 330 TYR A C 1
ATOM 2696 O O . TYR A 1 330 ? -31.922 14.852 25.25 1 87.56 330 TYR A O 1
ATOM 2704 N N . GLN A 1 331 ? -30.125 14.969 24.062 1 84.5 331 GLN A N 1
ATOM 2705 C CA . GLN A 1 331 ? -30.562 16.188 23.375 1 84.5 331 GLN A CA 1
ATOM 2706 C C . GLN A 1 331 ? -31.797 15.922 22.531 1 84.5 331 GLN A C 1
ATOM 2708 O O . GLN A 1 331 ? -32.656 16.797 22.375 1 84.5 331 GLN A O 1
ATOM 2713 N N . PHE A 1 332 ? -32 14.773 22.031 1 83.31 332 PHE A N 1
ATOM 2714 C CA . PHE A 1 332 ? -33.188 14.414 21.266 1 83.31 332 PHE A CA 1
ATOM 2715 C C . PHE A 1 332 ? -34.406 14.32 22.172 1 83.31 332 PHE A C 1
ATOM 2717 O O . PHE A 1 332 ? -35.531 14.641 21.75 1 83.31 332 PHE A O 1
ATOM 2724 N N . GLN A 1 333 ? -34.125 13.898 23.344 1 83.56 333 GLN A N 1
ATOM 2725 C CA . GLN A 1 333 ? -35.219 13.867 24.297 1 83.56 333 GLN A CA 1
ATOM 2726 C C . GLN A 1 333 ? -35.719 15.273 24.641 1 83.56 333 GLN A C 1
ATOM 2728 O O . GLN A 1 333 ? -36.906 15.508 24.766 1 83.56 333 GLN A O 1
ATOM 2733 N N . ILE A 1 334 ? -34.75 16.141 24.688 1 85.38 334 ILE A N 1
ATOM 2734 C CA . ILE A 1 334 ? -35.094 17.531 24.953 1 85.38 334 ILE A CA 1
ATOM 2735 C C . ILE A 1 334 ? -35.875 18.109 23.766 1 85.38 334 ILE A C 1
ATOM 2737 O O . ILE A 1 334 ? -36.875 18.828 23.953 1 85.38 334 ILE A O 1
ATOM 2741 N N . GLU A 1 335 ? -35.438 17.828 22.594 1 83.06 335 GLU A N 1
ATOM 2742 C CA . GLU A 1 335 ? -36.125 18.297 21.391 1 83.06 335 GLU A CA 1
ATOM 2743 C C . GLU A 1 335 ? -37.531 17.75 21.297 1 83.06 335 GLU A C 1
ATOM 2745 O O . GLU A 1 335 ? -38.438 18.453 20.875 1 83.06 335 GLU A O 1
ATOM 2750 N N . ALA A 1 336 ? -37.719 16.516 21.672 1 81.62 336 ALA A N 1
ATOM 2751 C CA . ALA A 1 336 ? -39.031 15.906 21.688 1 81.62 336 ALA A CA 1
ATOM 2752 C C . ALA A 1 336 ? -39.938 16.594 22.703 1 81.62 336 ALA A C 1
ATOM 2754 O O . ALA A 1 336 ? -41.125 16.781 22.453 1 81.62 336 ALA A O 1
ATOM 2755 N N . GLU A 1 337 ? -39.375 17.016 23.797 1 84.62 337 GLU A N 1
ATOM 2756 C CA . GLU A 1 337 ? -40.156 17.719 24.828 1 84.62 337 GLU A CA 1
ATOM 2757 C C . GLU A 1 337 ? -40.562 19.109 24.359 1 84.62 337 GLU A C 1
ATOM 2759 O O . GLU A 1 337 ? -41.688 19.547 24.609 1 84.62 337 GLU A O 1
ATOM 2764 N N . VAL A 1 338 ? -39.625 19.75 23.672 1 84.12 338 VAL A N 1
ATOM 2765 C CA . VAL A 1 338 ? -39.938 21.078 23.141 1 84.12 338 VAL A CA 1
ATOM 2766 C C . VAL A 1 338 ? -41.031 20.969 22.078 1 84.12 338 VAL A C 1
ATOM 2768 O O . VAL A 1 338 ? -41.906 21.828 21.984 1 84.12 338 VAL A O 1
ATOM 2771 N N . LEU A 1 339 ? -40.938 19.969 21.266 1 81.69 339 LEU A N 1
ATOM 2772 C CA . LEU A 1 339 ? -41.969 19.734 20.234 1 81.69 339 LEU A CA 1
ATOM 2773 C C . LEU A 1 339 ? -43.312 19.484 20.859 1 81.69 339 LEU A C 1
ATOM 2775 O O . LEU A 1 339 ? -44.344 19.969 20.359 1 81.69 339 LEU A O 1
ATOM 2779 N N . ALA A 1 340 ? -43.312 18.734 21.906 1 83.19 340 ALA A N 1
ATOM 2780 C CA . ALA A 1 340 ? -44.562 18.406 22.609 1 83.19 340 ALA A CA 1
ATOM 2781 C C . ALA A 1 340 ? -45.156 19.641 23.266 1 83.19 340 ALA A C 1
ATOM 2783 O O . ALA A 1 340 ? -46.375 19.828 23.266 1 83.19 340 ALA A O 1
ATOM 2784 N N . ASP A 1 341 ? -44.312 20.5 23.703 1 86 341 ASP A N 1
ATOM 2785 C CA . ASP A 1 341 ? -44.781 21.656 24.484 1 86 341 ASP A CA 1
ATOM 2786 C C . ASP A 1 341 ? -45.156 22.812 23.562 1 86 341 ASP A C 1
ATOM 2788 O O . ASP A 1 341 ? -46.125 23.516 23.828 1 86 341 ASP A O 1
ATOM 2792 N N . PHE A 1 342 ? -44.344 23.062 22.5 1 84.81 342 PHE A N 1
ATOM 2793 C CA . PHE A 1 342 ? -44.531 24.297 21.75 1 84.81 342 PHE A CA 1
ATOM 2794 C C . PHE A 1 342 ? -45 24.016 20.328 1 84.81 342 PHE A C 1
ATOM 2796 O O . PHE A 1 342 ? -45.344 24.938 19.594 1 84.81 342 PHE A O 1
ATOM 2803 N N . GLY A 1 343 ? -45.156 22.781 19.922 1 77.25 343 GLY A N 1
ATOM 2804 C CA . GLY A 1 343 ? -45.688 22.406 18.625 1 77.25 343 GLY A CA 1
ATOM 2805 C C . GLY A 1 343 ? -44.625 22.438 17.516 1 77.25 343 GLY A C 1
ATOM 2806 O O . GLY A 1 343 ? -43.5 22.875 17.734 1 77.25 343 GLY A O 1
ATOM 2807 N N . ALA A 1 344 ? -44.906 22 16.266 1 75.12 344 ALA A N 1
ATOM 2808 C CA . ALA A 1 344 ? -44 21.781 15.133 1 75.12 344 ALA A CA 1
ATOM 2809 C C . ALA A 1 344 ? -43.625 23.109 14.469 1 75.12 344 ALA A C 1
ATOM 2811 O O . ALA A 1 344 ? -42.562 23.234 13.852 1 75.12 344 ALA A O 1
ATOM 2812 N N . ASP A 1 345 ? -44.438 24.203 14.719 1 74.75 345 ASP A N 1
ATOM 2813 C CA . ASP A 1 345 ? -44.219 25.453 13.992 1 74.75 345 ASP A CA 1
ATOM 2814 C C . ASP A 1 345 ? -43.469 26.469 14.844 1 74.75 345 ASP A C 1
ATOM 2816 O O . ASP A 1 345 ? -43.188 27.578 14.391 1 74.75 345 ASP A O 1
ATOM 2820 N N . SER A 1 346 ? -43.062 26.047 15.992 1 79.12 346 SER A N 1
ATOM 2821 C CA . SER A 1 346 ? -42.406 27 16.891 1 79.12 346 SER A CA 1
ATOM 2822 C C . SER A 1 346 ? -40.938 27.188 16.562 1 79.12 346 SER A C 1
ATOM 2824 O O . SER A 1 346 ? -40.281 26.25 16.156 1 79.12 346 SER A O 1
ATOM 2826 N N . TRP A 1 347 ? -40.438 28.406 16.562 1 79.12 347 TRP A N 1
ATOM 2827 C CA . TRP A 1 347 ? -39.031 28.75 16.328 1 79.12 347 TRP A CA 1
ATOM 2828 C C . TRP A 1 347 ? -38.156 28.203 17.438 1 79.12 347 TRP A C 1
ATOM 2830 O O . TRP A 1 347 ? -36.938 28.094 17.266 1 79.12 347 TRP A O 1
ATOM 2840 N N . LEU A 1 348 ? -38.812 27.875 18.531 1 78.25 348 LEU A N 1
ATOM 2841 C CA . LEU A 1 348 ? -38.062 27.359 19.672 1 78.25 348 LEU A CA 1
ATOM 2842 C C . LEU A 1 348 ? -37.5 25.984 19.375 1 78.25 348 LEU A C 1
ATOM 2844 O O . LEU A 1 348 ? -36.562 25.516 20.062 1 78.25 348 LEU A O 1
ATOM 2848 N N . LEU A 1 349 ? -37.938 25.438 18.266 1 78.19 349 LEU A N 1
ATOM 2849 C CA . LEU A 1 349 ? -37.469 24.109 17.875 1 78.19 349 LEU A CA 1
ATOM 2850 C C . LEU A 1 349 ? -36.031 24.156 17.359 1 78.19 349 LEU A C 1
ATOM 2852 O O . LEU A 1 349 ? -35.344 23.125 17.312 1 78.19 349 LEU A O 1
ATOM 2856 N N . TYR A 1 350 ? -35.562 25.391 17.188 1 78.81 350 TYR A N 1
ATOM 2857 C CA . TYR A 1 350 ? -34.25 25.547 16.609 1 78.81 350 TYR A CA 1
ATOM 2858 C C . TYR A 1 350 ? -33.188 25.688 17.719 1 78.81 350 TYR A C 1
ATOM 2860 O O . TYR A 1 350 ? -32 25.484 17.484 1 78.81 350 TYR A O 1
ATOM 2868 N N . ILE A 1 351 ? -33.594 25.938 18.891 1 81.62 351 ILE A N 1
ATOM 2869 C CA . ILE A 1 351 ? -32.688 26.25 19.984 1 81.62 351 ILE A CA 1
ATOM 2870 C C . ILE A 1 351 ? -31.922 25 20.406 1 81.62 351 ILE A C 1
ATOM 2872 O O . ILE A 1 351 ? -30.703 25.031 20.562 1 81.62 351 ILE A O 1
ATOM 2876 N N . PRO A 1 352 ? -32.625 23.922 20.484 1 81.94 352 PRO A N 1
ATOM 2877 C CA . PRO A 1 352 ? -31.891 22.719 20.875 1 81.94 352 PRO A CA 1
ATOM 2878 C C . PRO A 1 352 ? -30.797 22.359 19.875 1 81.94 352 PRO A C 1
ATOM 2880 O O . PRO A 1 352 ? -29.719 21.906 20.281 1 81.94 352 PRO A O 1
ATOM 2883 N N . VAL A 1 353 ? -31 22.578 18.688 1 82.69 353 VAL A N 1
ATOM 2884 C CA . VAL A 1 353 ? -30 22.25 17.656 1 82.69 353 VAL A CA 1
ATOM 2885 C C . VAL A 1 353 ? -28.812 23.188 17.766 1 82.69 353 VAL A C 1
ATOM 2887 O O . VAL A 1 353 ? -27.656 22.766 17.625 1 82.69 353 VAL A O 1
ATOM 2890 N N . ILE A 1 354 ? -29.078 24.391 18.062 1 85.12 354 ILE A N 1
ATOM 2891 C CA . ILE A 1 354 ? -28.016 25.391 18.219 1 85.12 354 ILE A CA 1
ATOM 2892 C C . ILE A 1 354 ? -27.188 25.062 19.453 1 85.12 354 ILE A C 1
ATOM 2894 O O . ILE A 1 354 ? -25.953 25.078 19.391 1 85.12 354 ILE A O 1
ATOM 2898 N N . VAL A 1 355 ? -27.859 24.719 20.484 1 85.12 355 VAL A N 1
ATOM 2899 C CA . VAL A 1 355 ? -27.172 24.391 21.719 1 85.12 355 VAL A CA 1
ATOM 2900 C C . VAL A 1 355 ? -26.328 23.125 21.516 1 85.12 355 VAL A C 1
ATOM 2902 O O . VAL A 1 355 ? -25.172 23.062 21.953 1 85.12 355 VAL A O 1
ATOM 2905 N N . GLN A 1 356 ? -26.906 22.219 20.844 1 85.75 356 GLN A N 1
ATOM 2906 C CA . GLN A 1 356 ? -26.172 20.984 20.562 1 85.75 356 GLN A CA 1
ATOM 2907 C C . GLN A 1 356 ? -24.922 21.266 19.734 1 85.75 356 GLN A C 1
ATOM 2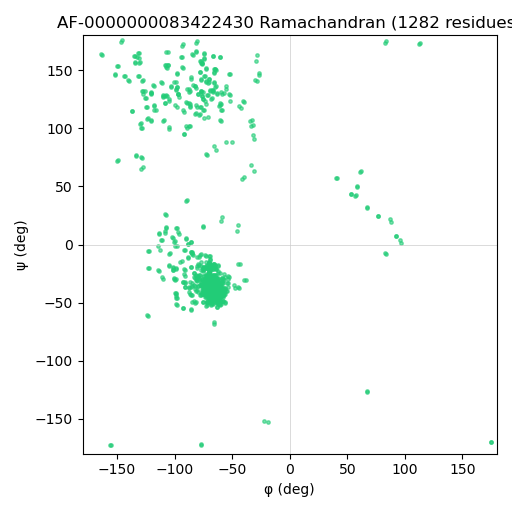909 O O . GLN A 1 356 ? -23.844 20.719 20.016 1 85.75 356 GLN A O 1
ATOM 2914 N N . SER A 1 357 ? -25.031 22.125 18.828 1 85.88 357 SER A N 1
ATOM 2915 C CA . SER A 1 357 ? -23.891 22.438 17.969 1 85.88 357 SER A CA 1
ATOM 2916 C C . SER A 1 357 ? -22.797 23.156 18.734 1 85.88 357 SER A C 1
ATOM 2918 O O . SER A 1 357 ? -21.609 22.922 18.516 1 85.88 357 SER A O 1
ATOM 2920 N N . MET A 1 358 ? -23.203 23.922 19.641 1 85.12 358 MET A N 1
ATOM 2921 C CA . MET A 1 358 ? -22.234 24.609 20.484 1 85.12 358 MET A CA 1
ATOM 2922 C C . MET A 1 358 ? -21.531 23.625 21.422 1 85.12 358 MET A C 1
ATOM 2924 O O . MET A 1 358 ? -20.328 23.75 21.672 1 85.12 358 MET A O 1
ATOM 2928 N N . LEU A 1 359 ? -22.328 22.781 21.891 1 87.06 359 LEU A N 1
ATOM 2929 C CA . LEU A 1 359 ? -21.766 21.766 22.766 1 87.06 359 LEU A CA 1
ATOM 2930 C C . LEU A 1 359 ? -20.781 20.875 22.031 1 87.06 359 LEU A C 1
ATOM 2932 O O . LEU A 1 359 ? -19.766 20.453 22.594 1 87.06 359 LEU A O 1
ATOM 2936 N N . ILE A 1 360 ? -21.078 20.594 20.828 1 88.62 360 ILE A N 1
ATOM 2937 C CA . ILE A 1 360 ? -20.172 19.812 20 1 88.62 360 ILE A CA 1
ATOM 2938 C C . ILE A 1 360 ? -18.812 20.516 19.891 1 88.62 360 ILE A C 1
ATOM 2940 O O . ILE A 1 360 ? -17.766 19.875 20.047 1 88.62 360 ILE A O 1
ATOM 2944 N N . ALA A 1 361 ? -18.844 21.797 19.75 1 85.94 361 ALA A N 1
ATOM 2945 C CA . ALA A 1 361 ? -17.609 22.578 19.656 1 85.94 361 ALA A CA 1
ATOM 2946 C C . ALA A 1 361 ? -16.828 22.547 20.969 1 85.94 361 ALA A C 1
ATOM 2948 O O . ALA A 1 361 ? -15.602 22.406 20.953 1 85.94 361 ALA A O 1
ATOM 2949 N N . ILE A 1 362 ? -17.531 22.594 22 1 86.94 362 ILE A N 1
ATOM 2950 C CA . ILE A 1 362 ? -16.906 22.594 23.312 1 86.94 362 ILE A CA 1
ATOM 2951 C C . ILE A 1 362 ? -16.297 21.219 23.578 1 86.94 362 ILE A C 1
ATOM 2953 O O . ILE A 1 362 ? -15.164 21.109 24.047 1 86.94 362 ILE A O 1
ATOM 2957 N N . PHE A 1 363 ? -17.094 20.25 23.281 1 90.19 363 PHE A N 1
ATOM 2958 C CA . PHE A 1 363 ? -16.594 18.891 23.5 1 90.19 363 PHE A CA 1
ATOM 2959 C C . PHE A 1 363 ? -15.383 18.609 22.609 1 90.19 363 PHE A C 1
ATOM 2961 O O . PHE A 1 363 ? -14.453 17.922 23.016 1 90.19 363 PHE A O 1
ATOM 2968 N N . SER A 1 364 ? -15.391 19.141 21.438 1 88.25 364 SER A N 1
ATOM 2969 C CA . SER A 1 364 ? -14.266 18.969 20.531 1 88.25 364 SER A CA 1
ATOM 2970 C C . SER A 1 364 ? -12.992 19.594 21.094 1 88.25 364 SER A C 1
ATOM 2972 O O . SER A 1 364 ? -11.922 18.984 21.031 1 88.25 364 SER A O 1
ATOM 2974 N N . TRP A 1 365 ? -13.156 20.734 21.688 1 86 365 TRP A N 1
ATOM 2975 C CA . TRP A 1 365 ? -12.023 21.422 22.297 1 86 365 TRP A CA 1
ATOM 2976 C C . TRP A 1 365 ? -11.492 20.641 23.5 1 86 365 TRP A C 1
ATOM 2978 O O . TRP A 1 365 ? -10.281 20.453 23.641 1 86 365 TRP A O 1
ATOM 2988 N N . ALA A 1 366 ? -12.375 20.219 24.297 1 90.5 366 ALA A N 1
ATOM 2989 C CA . ALA A 1 366 ? -11.992 19.453 25.469 1 90.5 366 ALA A CA 1
ATOM 2990 C C . ALA A 1 366 ? -11.32 18.141 25.094 1 90.5 366 ALA A C 1
ATOM 2992 O O . ALA A 1 366 ? -10.328 17.75 25.703 1 90.5 366 ALA A O 1
ATOM 2993 N N . TYR A 1 367 ? -11.891 17.594 24.156 1 90.81 367 TYR A N 1
ATOM 2994 C CA . TYR A 1 367 ? -11.352 16.297 23.734 1 90.81 367 TYR A CA 1
ATOM 2995 C C . TYR A 1 367 ? -9.977 16.469 23.094 1 90.81 367 TYR A C 1
ATOM 2997 O O . TYR A 1 367 ? -9.125 15.586 23.203 1 90.81 367 TYR A O 1
ATOM 3005 N N . GLU A 1 368 ? -9.789 17.516 22.422 1 90.5 368 GLU A N 1
ATOM 3006 C CA . GLU A 1 368 ? -8.469 17.766 21.844 1 90.5 368 GLU A CA 1
ATOM 3007 C C . GLU A 1 368 ? -7.395 17.828 22.922 1 90.5 368 GLU A C 1
ATOM 3009 O O . GLU A 1 368 ? -6.312 17.25 22.75 1 90.5 368 GLU A O 1
ATOM 3014 N N . LYS A 1 369 ? -7.703 18.438 23.969 1 91.12 369 LYS A N 1
ATOM 3015 C CA . LYS A 1 369 ? -6.762 18.516 25.078 1 91.12 369 LYS A CA 1
ATOM 3016 C C . LYS A 1 369 ? -6.527 17.141 25.703 1 91.12 369 LYS A C 1
ATOM 3018 O O . LYS A 1 369 ? -5.395 16.797 26.047 1 91.12 369 LYS A O 1
ATOM 3023 N N . LEU A 1 370 ? -7.551 16.484 25.781 1 93.38 370 LEU A N 1
ATOM 3024 C CA . LEU A 1 370 ? -7.445 15.148 26.359 1 93.38 370 LEU A CA 1
ATOM 3025 C C . LEU A 1 370 ? -6.637 14.234 25.453 1 93.38 370 LEU A C 1
ATOM 3027 O O . LEU A 1 370 ? -5.785 13.477 25.922 1 93.38 370 LEU A O 1
ATOM 3031 N N . ALA A 1 371 ? -6.965 14.266 24.188 1 93.12 371 ALA A N 1
ATOM 3032 C CA . ALA A 1 371 ? -6.254 13.43 23.219 1 93.12 371 ALA A CA 1
ATOM 3033 C C . ALA A 1 371 ? -4.762 13.75 23.219 1 93.12 371 ALA A C 1
ATOM 3035 O O . ALA A 1 371 ? -3.928 12.844 23.109 1 93.12 371 ALA A O 1
ATOM 3036 N N . THR A 1 372 ? -4.434 14.984 23.359 1 91.12 372 THR A N 1
ATOM 3037 C CA . THR A 1 372 ? -3.037 15.398 23.422 1 91.12 372 THR A CA 1
ATOM 3038 C C . THR A 1 372 ? -2.371 14.875 24.688 1 91.12 372 THR A C 1
ATOM 3040 O O . THR A 1 372 ? -1.243 14.383 24.641 1 91.12 372 THR A O 1
ATOM 3043 N N . PHE A 1 373 ? -3.109 14.953 25.719 1 93.56 373 PHE A N 1
ATOM 3044 C CA . PHE A 1 373 ? -2.598 14.477 27 1 93.56 373 PHE A CA 1
ATOM 3045 C C . PHE A 1 373 ? -2.342 12.977 26.953 1 93.56 373 PHE A C 1
ATOM 3047 O O . PHE A 1 373 ? -1.271 12.516 27.344 1 93.56 373 PHE A O 1
ATOM 3054 N N . LEU A 1 374 ? -3.258 12.242 26.453 1 94.69 374 LEU A N 1
ATOM 3055 C CA . LEU A 1 374 ? -3.137 10.797 26.375 1 94.69 374 LEU A CA 1
ATOM 3056 C C . LEU A 1 374 ? -1.996 10.391 25.453 1 94.69 374 LEU A C 1
ATOM 3058 O O . LEU A 1 374 ? -1.244 9.461 25.75 1 94.69 374 LEU A O 1
ATOM 3062 N N . THR A 1 375 ? -1.842 11.07 24.359 1 93.94 375 THR A N 1
ATOM 3063 C CA . THR A 1 375 ? -0.811 10.734 23.391 1 93.94 375 THR A CA 1
ATOM 3064 C C . THR A 1 375 ? 0.577 11.055 23.938 1 93.94 375 THR A C 1
ATOM 3066 O O . THR A 1 375 ? 1.544 10.344 23.641 1 93.94 375 THR A O 1
ATOM 3069 N N . ASN A 1 376 ? 0.606 12.109 24.719 1 91.81 376 ASN A N 1
ATOM 3070 C CA . ASN A 1 376 ? 1.877 12.422 25.375 1 91.81 376 ASN A CA 1
ATOM 3071 C C . ASN A 1 376 ? 2.287 11.328 26.359 1 91.81 376 ASN A C 1
ATOM 3073 O O . ASN A 1 376 ? 3.469 10.992 26.469 1 91.81 376 ASN A O 1
ATOM 3077 N N . LEU A 1 377 ? 1.352 10.781 26.953 1 92.12 377 LEU A N 1
ATOM 3078 C CA . LEU A 1 377 ? 1.624 9.727 27.922 1 92.12 377 LEU A CA 1
ATOM 3079 C C . LEU A 1 377 ? 2.074 8.445 27.219 1 92.12 377 LEU A C 1
ATOM 3081 O O . LEU A 1 377 ? 2.783 7.629 27.812 1 92.12 377 LEU A O 1
ATOM 3085 N N . GLU A 1 378 ? 1.701 8.242 26.047 1 93.75 378 GLU A N 1
ATOM 3086 C CA . GLU A 1 378 ? 2.045 7.043 25.281 1 93.75 378 GLU A CA 1
ATOM 3087 C C . GLU A 1 378 ? 3.514 7.055 24.859 1 93.75 378 GLU A C 1
ATOM 3089 O O . GLU A 1 378 ? 4.09 6.008 24.578 1 93.75 378 GLU A O 1
ATOM 3094 N N . ASN A 1 379 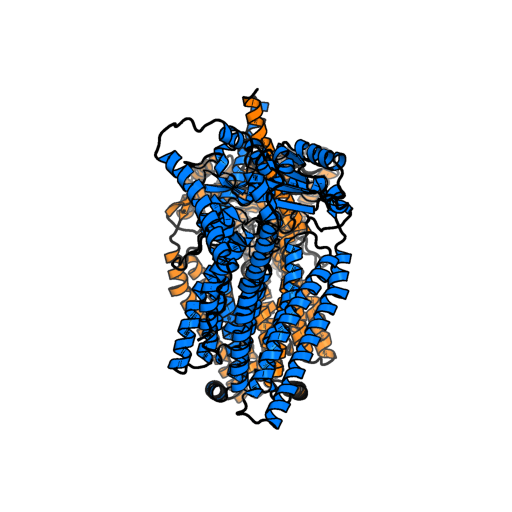? 4.164 8.164 24.719 1 91.38 379 ASN A N 1
ATOM 3095 C CA . ASN A 1 379 ? 5.586 8.336 24.438 1 91.38 379 ASN A CA 1
ATOM 3096 C C . ASN A 1 379 ? 5.969 7.695 23.094 1 91.38 379 ASN A C 1
ATOM 3098 O O . ASN A 1 379 ? 6.895 6.883 23.047 1 91.38 379 ASN A O 1
ATOM 3102 N N . HIS A 1 380 ? 5.379 8.219 22.078 1 89.25 380 HIS A N 1
ATOM 3103 C CA . HIS A 1 380 ? 5.703 7.742 20.734 1 89.25 380 HIS A CA 1
ATOM 3104 C C . HIS A 1 380 ? 7.078 8.234 20.297 1 89.25 380 HIS A C 1
ATOM 3106 O O . HIS A 1 380 ? 7.453 9.375 20.578 1 89.25 380 HIS A O 1
ATOM 3112 N N . ARG A 1 381 ? 7.789 7.488 19.578 1 86.06 381 ARG A N 1
ATOM 3113 C CA . ARG A 1 381 ? 9.188 7.742 19.234 1 86.06 381 ARG A CA 1
ATOM 3114 C C . ARG A 1 381 ? 9.305 8.836 18.188 1 86.06 381 ARG A C 1
ATOM 3116 O O . ARG A 1 381 ? 10.078 9.781 18.344 1 86.06 381 ARG A O 1
ATOM 3123 N N . THR A 1 382 ? 8.516 8.695 17.094 1 84.62 382 THR A N 1
ATOM 3124 C CA . THR A 1 382 ? 8.648 9.625 15.984 1 84.62 382 THR A CA 1
ATOM 3125 C C . THR A 1 382 ? 7.484 10.609 15.953 1 84.62 382 THR A C 1
ATOM 3127 O O . THR A 1 382 ? 6.418 10.336 16.516 1 84.62 382 THR A O 1
ATOM 3130 N N . ARG A 1 383 ? 7.707 11.781 15.367 1 81.81 383 ARG A N 1
ATOM 3131 C CA . ARG A 1 383 ? 6.668 12.797 15.25 1 81.81 383 ARG A CA 1
ATOM 3132 C C . ARG A 1 383 ? 5.508 12.289 14.398 1 81.81 383 ARG A C 1
ATOM 3134 O O . ARG A 1 383 ? 4.348 12.578 14.688 1 81.81 383 ARG A O 1
ATOM 3141 N N . SER A 1 384 ? 5.844 11.57 13.391 1 81.75 384 SER A N 1
ATOM 3142 C CA . SER A 1 384 ? 4.805 11.039 12.516 1 81.75 384 SER A CA 1
ATOM 3143 C C . SER A 1 384 ? 3.9 10.062 13.266 1 81.75 384 SER A C 1
ATOM 3145 O O . SER A 1 384 ? 2.68 10.086 13.094 1 81.75 384 SER A O 1
ATOM 3147 N N . GLN A 1 385 ? 4.516 9.242 14.094 1 85.5 385 GLN A N 1
ATOM 3148 C CA . GLN A 1 385 ? 3.729 8.305 14.883 1 85.5 385 GLN A CA 1
ATOM 3149 C C . GLN A 1 385 ? 2.879 9.039 15.922 1 85.5 385 GLN A C 1
ATOM 3151 O O . GLN A 1 385 ? 1.718 8.688 16.141 1 85.5 385 GLN A O 1
ATOM 3156 N N . TYR A 1 386 ? 3.488 10.008 16.516 1 88.12 386 TYR A N 1
ATOM 3157 C CA . TYR A 1 386 ? 2.781 10.82 17.5 1 88.12 386 TYR A CA 1
ATOM 3158 C C . TYR A 1 386 ? 1.543 11.461 16.891 1 88.12 386 TYR A C 1
ATOM 3160 O O . TYR A 1 386 ? 0.442 11.344 17.422 1 88.12 386 TYR A O 1
ATOM 3168 N N . GLU A 1 387 ? 1.689 12.047 15.781 1 85.94 387 GLU A N 1
ATOM 3169 C CA . GLU A 1 387 ? 0.579 12.727 15.125 1 85.94 387 GLU A CA 1
ATOM 3170 C C . GLU A 1 387 ? -0.468 11.727 14.641 1 85.94 387 GLU A C 1
ATOM 3172 O O . GLU A 1 387 ? -1.667 12.008 14.672 1 85.94 387 GLU A O 1
ATOM 3177 N N . ARG A 1 388 ? 0.03 10.648 14.18 1 87.75 388 ARG A N 1
ATOM 3178 C CA . ARG A 1 388 ? -0.897 9.633 13.695 1 87.75 388 ARG A CA 1
ATOM 3179 C C . ARG A 1 388 ? -1.824 9.164 14.812 1 87.75 388 ARG A C 1
ATOM 3181 O O . ARG A 1 388 ? -3.045 9.125 14.641 1 87.75 388 ARG A O 1
ATOM 3188 N N . HIS A 1 389 ? -1.262 8.82 15.945 1 90 389 HIS A N 1
ATOM 3189 C CA . HIS A 1 389 ? -2.066 8.32 17.062 1 90 389 HIS A CA 1
ATOM 3190 C C . HIS A 1 389 ? -2.93 9.422 17.656 1 90 389 HIS A C 1
ATOM 3192 O O . HIS A 1 389 ? -4.047 9.156 18.109 1 90 389 HIS A O 1
ATOM 3198 N N . ARG A 1 390 ? -2.436 10.562 17.609 1 91.75 390 ARG A N 1
ATOM 3199 C CA . ARG A 1 390 ? -3.229 11.688 18.094 1 91.75 390 ARG A CA 1
ATOM 3200 C C . ARG A 1 390 ? -4.441 11.93 17.203 1 91.75 390 ARG A C 1
ATOM 3202 O O . ARG A 1 390 ? -5.566 12.055 17.688 1 91.75 390 ARG A O 1
ATOM 3209 N N . VAL A 1 391 ? -4.203 11.922 15.922 1 90.12 391 VAL A N 1
ATOM 3210 C CA . VAL A 1 391 ? -5.266 12.18 14.953 1 90.12 391 VAL A CA 1
ATOM 3211 C C . VAL A 1 391 ? -6.281 11.039 14.984 1 90.12 391 VAL A C 1
ATOM 3213 O O . VAL A 1 391 ? -7.488 11.281 14.898 1 90.12 391 VAL A O 1
ATOM 3216 N N . ASN A 1 392 ? -5.785 9.852 15.125 1 89.19 392 ASN A N 1
ATOM 3217 C CA . ASN A 1 392 ? -6.691 8.711 15.18 1 89.19 392 ASN A CA 1
ATOM 3218 C C . ASN A 1 392 ? -7.66 8.82 16.344 1 89.19 392 ASN A C 1
ATOM 3220 O O . ASN A 1 392 ? -8.859 8.586 16.203 1 89.19 392 ASN A O 1
ATOM 3224 N N . LYS A 1 393 ? -7.188 9.188 17.469 1 92.38 393 LYS A N 1
ATOM 3225 C CA . LYS A 1 393 ? -8.039 9.352 18.641 1 92.38 393 LYS A CA 1
ATOM 3226 C C . LYS A 1 393 ? -9.031 10.492 18.453 1 92.38 393 LYS A C 1
ATOM 3228 O O . LYS A 1 393 ? -10.219 10.352 18.766 1 92.38 393 LYS A O 1
ATOM 3233 N N . LEU A 1 394 ? -8.57 11.492 17.875 1 91.31 394 LEU A N 1
ATOM 3234 C CA . LEU A 1 394 ? -9.422 12.664 17.656 1 91.31 394 LEU A CA 1
ATOM 3235 C C . LEU A 1 394 ? -10.531 12.352 16.656 1 91.31 394 LEU A C 1
ATOM 3237 O O . LEU A 1 394 ? -11.68 12.75 16.859 1 91.31 394 LEU A O 1
ATOM 3241 N N . MET A 1 395 ? -10.203 11.648 15.703 1 90 395 MET A N 1
ATOM 3242 C CA . MET A 1 395 ? -11.156 11.359 14.641 1 90 395 MET A CA 1
ATOM 3243 C C . MET A 1 395 ? -12.266 10.445 15.141 1 90 395 MET A C 1
ATOM 3245 O O . MET A 1 395 ? -13.43 10.617 14.773 1 90 395 MET A O 1
ATOM 3249 N N . LEU A 1 396 ? -11.906 9.531 15.922 1 88.31 396 LEU A N 1
ATOM 3250 C CA . LEU A 1 396 ? -12.914 8.633 16.469 1 88.31 396 LEU A CA 1
ATOM 3251 C C . LEU A 1 396 ? -13.961 9.406 17.266 1 88.31 396 LEU A C 1
ATOM 3253 O O . LEU A 1 396 ? -15.156 9.172 17.125 1 88.31 396 LEU A O 1
ATOM 3257 N N . PHE A 1 397 ? -13.477 10.328 18 1 92.06 397 PHE A N 1
ATOM 3258 C CA . PHE A 1 397 ? -14.367 11.133 18.812 1 92.06 397 PHE A CA 1
ATOM 3259 C C . PHE A 1 397 ? -15.156 12.109 17.953 1 92.06 397 PHE A C 1
ATOM 3261 O O . PHE A 1 397 ? -16.375 12.258 18.125 1 92.06 397 PHE A O 1
ATOM 3268 N N . GLU A 1 398 ? -14.547 12.734 17.047 1 92.06 398 GLU A N 1
ATOM 3269 C CA . GLU A 1 398 ? -15.172 13.781 16.234 1 92.06 398 GLU A CA 1
ATOM 3270 C C . GLU A 1 398 ? -16.25 13.203 15.328 1 92.06 398 GLU A C 1
ATOM 3272 O O . GLU A 1 398 ? -17.266 13.852 15.07 1 92.06 398 GLU A O 1
ATOM 3277 N N . ILE A 1 399 ? -16.094 12.031 14.867 1 89 399 ILE A N 1
ATOM 3278 C CA . ILE A 1 399 ? -17.078 11.398 14.008 1 89 399 ILE A CA 1
ATOM 3279 C C . ILE A 1 399 ? -18.375 11.164 14.789 1 89 399 ILE A C 1
ATOM 3281 O O . ILE A 1 399 ? -19.469 11.461 14.305 1 89 399 ILE A O 1
ATOM 3285 N N . VAL A 1 400 ? -18.219 10.727 15.977 1 90.12 400 VAL A N 1
ATOM 3286 C CA . VAL A 1 400 ? -19.391 10.445 16.781 1 90.12 400 VAL A CA 1
ATOM 3287 C C . VAL A 1 400 ? -20 11.75 17.297 1 90.12 400 VAL A C 1
ATOM 3289 O O . VAL A 1 400 ? -21.219 11.938 17.25 1 90.12 400 VAL A O 1
ATOM 3292 N N . ASN A 1 401 ? -19.094 12.609 17.641 1 91.69 401 ASN A N 1
ATOM 3293 C CA . ASN A 1 401 ? -19.531 13.883 18.203 1 91.69 401 ASN A CA 1
ATOM 3294 C C . ASN A 1 401 ? -20.312 14.703 17.172 1 91.69 401 ASN A C 1
ATOM 3296 O O . ASN A 1 401 ? -21.297 15.352 17.5 1 91.69 401 ASN A O 1
ATOM 3300 N N . ASN A 1 402 ? -19.969 14.617 15.961 1 90.75 402 ASN A N 1
ATOM 3301 C CA . ASN A 1 402 ? -20.562 15.477 14.938 1 90.75 402 ASN A CA 1
ATOM 3302 C C . ASN A 1 402 ? -21.641 14.75 14.156 1 90.75 402 ASN A C 1
ATOM 3304 O O . ASN A 1 402 ? -22.609 15.375 13.695 1 90.75 402 ASN A O 1
ATOM 3308 N N . PHE A 1 403 ? -21.594 13.445 14 1 91.75 403 PHE A N 1
ATOM 3309 C CA . PHE A 1 403 ? -22.453 12.836 12.992 1 91.75 403 PHE A CA 1
ATOM 3310 C C . PHE A 1 403 ? -23.359 11.773 13.617 1 91.75 403 PHE A C 1
ATOM 3312 O O . PHE A 1 403 ? -24.266 11.258 12.961 1 91.75 403 PHE A O 1
ATOM 3319 N N . PHE A 1 404 ? -23.203 11.469 14.867 1 90.69 404 PHE A N 1
ATOM 3320 C CA . PHE A 1 404 ? -24.016 10.438 15.508 1 90.69 404 PHE A CA 1
ATOM 3321 C C . PHE A 1 404 ? -25.484 10.812 15.477 1 90.69 404 PHE A C 1
ATOM 3323 O O . PHE A 1 404 ? -26.344 9.969 15.195 1 90.69 404 PHE A O 1
ATOM 3330 N N . SER A 1 405 ? -25.797 12.023 15.695 1 89.12 405 SER A N 1
ATOM 3331 C CA . SER A 1 405 ? -27.188 12.492 15.727 1 89.12 405 SER A CA 1
ATOM 3332 C C . SER A 1 405 ? -27.859 12.281 14.375 1 89.12 405 SER A C 1
ATOM 3334 O O . SER A 1 405 ? -29.031 11.867 14.32 1 89.12 405 SER A O 1
ATOM 3336 N N . GLN A 1 406 ? -27.188 12.508 13.391 1 90.5 406 GLN A N 1
ATOM 3337 C CA . GLN A 1 406 ? -27.75 12.336 12.055 1 90.5 406 GLN A CA 1
ATOM 3338 C C . GLN A 1 406 ? -28.031 10.867 11.766 1 90.5 406 GLN A C 1
ATOM 3340 O O . GLN A 1 406 ? -29.062 10.547 11.156 1 90.5 406 GLN A O 1
ATOM 3345 N N . PHE A 1 407 ? -27.219 10.031 12.18 1 89.31 407 PHE A N 1
ATOM 3346 C CA . PHE A 1 407 ? -27.438 8.602 11.984 1 89.31 407 PHE A CA 1
ATOM 3347 C C . PHE A 1 407 ? -28.656 8.125 12.781 1 89.31 407 PHE A C 1
ATOM 3349 O O . PHE A 1 407 ? -29.438 7.312 12.289 1 89.31 407 PHE A O 1
ATOM 3356 N N . TYR A 1 408 ? -28.781 8.656 13.93 1 88 408 TYR A N 1
ATOM 3357 C CA . TYR A 1 408 ? -29.922 8.289 14.766 1 88 408 TYR A CA 1
ATOM 3358 C C . TYR A 1 408 ? -31.234 8.75 14.141 1 88 408 TYR A C 1
ATOM 3360 O O . TYR A 1 408 ? -32.188 7.996 14.086 1 88 408 TYR A O 1
ATOM 3368 N N . ILE A 1 409 ? -31.25 9.883 13.648 1 88.44 409 ILE A N 1
ATOM 3369 C CA . ILE A 1 409 ? -32.469 10.438 13.039 1 88.44 409 ILE A CA 1
ATOM 3370 C C . ILE A 1 409 ? -32.781 9.672 11.766 1 88.44 409 ILE A C 1
ATOM 3372 O O . ILE A 1 409 ? -33.969 9.359 11.508 1 88.44 409 ILE A O 1
ATOM 3376 N N . ALA A 1 410 ? -31.828 9.344 11.031 1 88.81 410 ALA A N 1
ATOM 3377 C CA . ALA A 1 410 ? -32.031 8.719 9.727 1 88.81 410 ALA A CA 1
ATOM 3378 C C . ALA A 1 410 ? -32.5 7.277 9.875 1 88.81 410 ALA A C 1
ATOM 3380 O O . ALA A 1 410 ? -33.406 6.84 9.172 1 88.81 410 ALA A O 1
ATOM 3381 N N . PHE A 1 411 ? -31.969 6.562 10.836 1 84.56 411 PHE A N 1
ATOM 3382 C CA . PHE A 1 411 ? -32.188 5.121 10.797 1 84.56 411 PHE A CA 1
ATOM 3383 C C . PHE A 1 411 ? -33.062 4.672 11.969 1 84.56 411 PHE A C 1
ATOM 3385 O O . PHE A 1 411 ? -33.656 3.596 11.922 1 84.56 411 PHE A O 1
ATOM 3392 N N . VAL A 1 412 ? -33.094 5.418 13 1 82.81 412 VAL A N 1
ATOM 3393 C CA . VAL A 1 412 ? -33.938 5.043 14.141 1 82.81 412 VAL A CA 1
ATOM 3394 C C . VAL A 1 412 ? -35.25 5.805 14.086 1 82.81 412 VAL A C 1
ATOM 3396 O O . VAL A 1 412 ? -36.312 5.199 14.078 1 82.81 412 VAL A O 1
ATOM 3399 N N . LEU A 1 413 ? -35.188 7.102 13.961 1 82.75 413 LEU A N 1
ATOM 3400 C CA . LEU A 1 413 ? -36.406 7.906 13.898 1 82.75 413 LEU A CA 1
ATOM 3401 C C . LEU A 1 413 ? -37 7.887 12.492 1 82.75 413 LEU A C 1
ATOM 3403 O O . LEU A 1 413 ? -38.219 8.039 12.328 1 82.75 413 LEU A O 1
ATOM 3407 N N . GLN A 1 414 ? -36.125 7.695 11.477 1 86.56 414 GLN A N 1
ATOM 3408 C CA . GLN A 1 414 ? -36.5 7.633 10.07 1 86.56 414 GLN A CA 1
ATOM 3409 C C . GLN A 1 414 ? -37.312 8.867 9.664 1 86.56 414 GLN A C 1
ATOM 3411 O O . GLN A 1 414 ? -38.375 8.758 9.039 1 86.56 414 GLN A O 1
ATOM 3416 N N . ASP A 1 415 ? -36.844 10.023 10.133 1 86.44 415 ASP A N 1
ATOM 3417 C CA . ASP A 1 415 ? -37.438 11.305 9.781 1 86.44 415 ASP A CA 1
ATOM 3418 C C . ASP A 1 415 ? -36.5 12.109 8.875 1 86.44 415 ASP A C 1
ATOM 3420 O O . ASP A 1 415 ? -35.562 12.758 9.352 1 86.44 415 ASP A O 1
ATOM 3424 N N . LEU A 1 416 ? -36.812 12.203 7.625 1 86.12 416 LEU A N 1
ATOM 3425 C CA . LEU A 1 416 ? -35.969 12.828 6.637 1 86.12 416 LEU A CA 1
ATOM 3426 C C . LEU A 1 416 ? -36 14.352 6.758 1 86.12 416 LEU A C 1
ATOM 3428 O O . LEU A 1 416 ? -35 15.031 6.488 1 86.12 416 LEU A O 1
ATOM 3432 N N . LYS A 1 417 ? -37.125 14.828 7.129 1 84.25 417 LYS A N 1
ATOM 3433 C CA . LYS A 1 417 ? -37.25 16.281 7.285 1 84.25 417 LYS A CA 1
ATOM 3434 C C . LYS A 1 417 ? -36.406 16.781 8.445 1 84.25 417 LYS A C 1
ATOM 3436 O O . LYS A 1 417 ? -35.688 17.781 8.305 1 84.25 417 LYS A O 1
ATOM 3441 N N . GLN A 1 418 ? -36.5 16.047 9.492 1 85.94 418 GLN A N 1
ATOM 3442 C CA . GLN A 1 418 ? -35.688 16.406 10.641 1 85.94 418 GLN A CA 1
ATOM 3443 C C . GLN A 1 418 ? -34.188 16.25 10.328 1 85.94 418 GLN A C 1
ATOM 3445 O O . GLN A 1 418 ? -33.375 17.047 10.805 1 85.94 418 GLN A O 1
ATOM 3450 N N . LEU A 1 419 ? -33.875 15.25 9.602 1 89.31 419 LEU A N 1
ATOM 3451 C CA . LEU A 1 419 ? -32.5 15 9.219 1 89.31 419 LEU A CA 1
ATOM 3452 C C . LEU A 1 419 ? -31.953 16.156 8.383 1 89.31 419 LEU A C 1
ATOM 3454 O O . LEU A 1 419 ? -30.844 16.625 8.633 1 89.31 419 LEU A O 1
ATOM 3458 N N . LYS A 1 420 ? -32.75 16.578 7.449 1 88.19 420 LYS A N 1
ATOM 3459 C CA . LYS A 1 420 ? -32.344 17.703 6.598 1 88.19 420 LYS A CA 1
ATOM 3460 C C . LYS A 1 420 ? -32.125 18.969 7.422 1 88.19 420 LYS A C 1
ATOM 3462 O O . LYS A 1 420 ? -31.094 19.641 7.262 1 88.19 420 LYS A O 1
ATOM 3467 N N . TYR A 1 421 ? -32.969 19.172 8.297 1 84.38 421 TYR A N 1
ATOM 3468 C CA . TYR A 1 421 ? -32.875 20.359 9.133 1 84.38 421 TYR A CA 1
ATOM 3469 C C . TYR A 1 421 ? -31.672 20.281 10.055 1 84.38 421 TYR A C 1
ATOM 3471 O O . TYR A 1 421 ? -30.906 21.25 10.18 1 84.38 421 TYR A O 1
ATOM 3479 N N . GLN A 1 422 ? -31.531 19.203 10.672 1 85.81 422 GLN A N 1
ATOM 3480 C CA . GLN A 1 422 ? -30.422 19.016 11.602 1 85.81 422 GLN A CA 1
ATOM 3481 C C . GLN A 1 422 ? -29.094 19.156 10.891 1 85.81 422 GLN A C 1
ATOM 3483 O O . GLN A 1 422 ? -28.188 19.828 11.398 1 85.81 422 GLN A O 1
ATOM 3488 N N . LEU A 1 423 ? -28.984 18.578 9.758 1 88.44 423 LEU A N 1
ATOM 3489 C CA . LEU A 1 423 ? -27.734 18.594 8.992 1 88.44 423 LEU A CA 1
ATOM 3490 C C . LEU A 1 423 ? -27.391 20 8.531 1 88.44 423 LEU A C 1
ATOM 3492 O O . LEU A 1 423 ? -26.266 20.453 8.703 1 88.44 423 LEU A O 1
ATOM 3496 N N . MET A 1 424 ? -28.359 20.734 8.047 1 86.5 424 MET A N 1
ATOM 3497 C CA . MET A 1 424 ? -28.109 22.078 7.508 1 86.5 424 MET A CA 1
ATOM 3498 C C . MET A 1 424 ? -27.812 23.062 8.633 1 86.5 424 MET A C 1
ATOM 3500 O O . MET A 1 424 ? -26.922 23.906 8.5 1 86.5 424 MET A O 1
ATOM 3504 N N . MET A 1 425 ? -28.484 22.844 9.703 1 84.62 425 MET A N 1
ATOM 3505 C CA . MET A 1 425 ? -28.266 23.75 10.836 1 84.62 425 MET A CA 1
ATOM 3506 C C . MET A 1 425 ? -26.906 23.469 11.484 1 84.62 425 MET A C 1
ATOM 3508 O O . MET A 1 425 ? -26.188 24.406 11.859 1 84.62 425 MET A O 1
ATOM 3512 N N . GLN A 1 426 ? -26.625 22.281 11.578 1 87.94 426 GLN A N 1
ATOM 3513 C CA . GLN A 1 426 ? -25.328 21.938 12.164 1 87.94 426 GLN A CA 1
ATOM 3514 C C . GLN A 1 426 ? -24.188 22.406 11.266 1 87.94 426 GLN A C 1
ATOM 3516 O O . GLN A 1 426 ? -23.156 22.875 11.758 1 87.94 426 GLN A O 1
ATOM 3521 N N . LEU A 1 427 ? -24.312 22.266 9.984 1 87.44 427 LEU A N 1
ATOM 3522 C CA . LEU A 1 427 ? -23.297 22.734 9.055 1 87.44 427 LEU A CA 1
ATOM 3523 C C . LEU A 1 427 ? -23.125 24.25 9.156 1 87.44 427 LEU A C 1
ATOM 3525 O O . LEU A 1 427 ? -22 24.75 9.18 1 87.44 427 LEU A O 1
ATOM 3529 N N . LEU A 1 428 ? -24.234 24.906 9.25 1 86.25 428 LEU A N 1
ATOM 3530 C CA . LEU A 1 428 ? -24.203 26.359 9.344 1 86.25 428 LEU A CA 1
ATOM 3531 C C . LEU A 1 428 ? -23.5 26.812 10.617 1 86.25 428 LEU A C 1
ATOM 3533 O O . LEU A 1 428 ? -22.625 27.672 10.578 1 86.25 428 LEU A O 1
ATOM 3537 N N . ILE A 1 429 ? -23.859 26.203 11.688 1 86.5 429 ILE A N 1
ATOM 3538 C CA . ILE A 1 429 ? -23.266 26.578 12.961 1 86.5 429 ILE A CA 1
ATOM 3539 C C . ILE A 1 429 ? -21.781 26.203 12.961 1 86.5 429 ILE A C 1
ATOM 3541 O O . ILE A 1 429 ? -20.953 26.953 13.484 1 86.5 429 ILE A O 1
ATOM 3545 N N . PHE A 1 430 ? -21.5 25.094 12.414 1 86.81 430 PHE A N 1
ATOM 3546 C CA . PHE A 1 430 ? -20.109 24.672 12.312 1 86.81 430 PHE A CA 1
ATOM 3547 C C . PHE A 1 430 ? -19.281 25.688 11.531 1 86.81 430 PHE A C 1
ATOM 3549 O O . PHE A 1 430 ? -18.172 26.031 11.938 1 86.81 430 PHE A O 1
ATOM 3556 N N . GLN A 1 431 ? -19.797 26.172 10.484 1 85.56 431 GLN A N 1
ATOM 3557 C CA . GLN A 1 431 ? -19.094 27.156 9.664 1 85.56 431 GLN A CA 1
ATOM 3558 C C . GLN A 1 431 ? -18.922 28.469 10.406 1 85.56 431 GLN A C 1
ATOM 3560 O O . GLN A 1 431 ? -17.859 29.109 10.312 1 85.56 431 GLN A O 1
ATOM 3565 N N . LEU A 1 432 ? -19.859 28.812 11.156 1 82.94 432 LEU A N 1
ATOM 3566 C CA . LEU A 1 432 ? -19.781 30.031 11.938 1 82.94 432 LEU A CA 1
ATOM 3567 C C . LEU A 1 432 ? -18.734 29.906 13.039 1 82.94 432 LEU A C 1
ATOM 3569 O O . LEU A 1 432 ? -17.969 30.844 13.281 1 82.94 432 LEU A O 1
ATOM 3573 N N . VAL A 1 433 ? -18.719 28.797 13.57 1 80.94 433 VAL A N 1
ATOM 3574 C CA . VAL A 1 433 ? -17.719 28.547 14.617 1 80.94 433 VAL A CA 1
ATOM 3575 C C . VAL A 1 433 ? -16.328 28.547 14.023 1 80.94 433 VAL A C 1
ATOM 3577 O O . VAL A 1 433 ? -15.391 29.094 14.625 1 80.94 433 VAL A O 1
ATOM 3580 N N . CYS A 1 434 ? -16.172 27.969 12.891 1 79.31 434 CYS A N 1
ATOM 3581 C CA . CYS A 1 434 ? -14.883 27.953 12.211 1 79.31 434 CYS A CA 1
ATOM 3582 C C . CYS A 1 434 ? -14.422 29.359 11.875 1 79.31 434 CYS A C 1
ATOM 3584 O O . CYS A 1 434 ? -13.258 29.703 12.07 1 79.31 434 CYS A O 1
ATOM 3586 N N . ILE A 1 435 ? -15.344 30.188 11.484 1 76.12 435 ILE A N 1
ATOM 3587 C CA . ILE A 1 435 ? -15.031 31.578 11.148 1 76.12 435 ILE A CA 1
ATOM 3588 C C . ILE A 1 435 ? -14.672 32.344 12.414 1 76.12 435 ILE A C 1
ATOM 3590 O O . ILE A 1 435 ? -13.719 33.125 12.414 1 76.12 435 ILE A O 1
ATOM 3594 N N . ALA A 1 436 ? -15.352 32.031 13.375 1 75.12 436 ALA A N 1
ATOM 3595 C CA . ALA A 1 436 ? -15.086 32.719 14.641 1 75.12 436 ALA A CA 1
ATOM 3596 C C . ALA A 1 436 ? -13.719 32.344 15.195 1 75.12 436 ALA A C 1
ATOM 3598 O O . ALA A 1 436 ? -13 33.188 15.727 1 75.12 436 ALA A O 1
ATOM 3599 N N . GLN A 1 437 ? -13.414 31.188 15.039 1 73 437 GLN A N 1
ATOM 3600 C CA . GLN A 1 437 ? -12.117 30.703 15.523 1 73 437 GLN A CA 1
ATOM 3601 C C . GLN A 1 437 ? -10.977 31.219 14.656 1 73 437 GLN A C 1
ATOM 3603 O O . GLN A 1 437 ? -9.883 31.484 15.148 1 73 437 GLN A O 1
ATOM 3608 N N . GLU A 1 438 ? -11.211 31.344 13.422 1 69.44 438 GLU A N 1
ATOM 3609 C CA . GLU A 1 438 ? -10.172 31.75 12.484 1 69.44 438 GLU A CA 1
ATOM 3610 C C . GLU A 1 438 ? -9.984 33.25 12.5 1 69.44 438 GLU A C 1
ATOM 3612 O O . GLU A 1 438 ? -8.859 33.75 12.398 1 69.44 438 GLU A O 1
ATOM 3617 N N . ILE A 1 439 ? -11.07 33.969 12.578 1 64.5 439 ILE A N 1
ATOM 3618 C CA . ILE A 1 439 ? -11.016 35.438 12.492 1 64.5 439 ILE A CA 1
ATOM 3619 C C . ILE A 1 439 ? -11.086 36.031 13.891 1 64.5 439 ILE A C 1
ATOM 3621 O O . ILE A 1 439 ? -10.32 36.938 14.227 1 64.5 439 ILE A O 1
ATOM 3625 N N . GLY A 1 440 ? -11.914 35.469 14.641 1 62.03 440 GLY A N 1
ATOM 3626 C CA . GLY A 1 440 ? -12.195 36.062 15.93 1 62.03 440 GLY A CA 1
ATOM 3627 C C . GLY A 1 440 ? -11.008 36.031 16.875 1 62.03 440 GLY A C 1
ATOM 3628 O O . GLY A 1 440 ? -10.625 37.094 17.406 1 62.03 440 GLY A O 1
ATOM 3629 N N . ILE A 1 441 ? -10.359 34.906 16.875 1 59.19 441 ILE A N 1
ATOM 3630 C CA . ILE A 1 441 ? -9.305 34.75 17.875 1 59.19 441 ILE A CA 1
ATOM 3631 C C . ILE A 1 441 ? -8.062 35.5 17.438 1 59.19 441 ILE A C 1
ATOM 3633 O O . ILE A 1 441 ? -7.496 36.281 18.234 1 59.19 441 ILE A O 1
ATOM 3637 N N . PRO A 1 442 ? -7.762 35.344 16.172 1 58.38 442 PRO A N 1
ATOM 3638 C CA . PRO A 1 442 ? -6.562 36.094 15.773 1 58.38 442 PRO A CA 1
ATOM 3639 C C . PRO A 1 442 ? -6.762 37.594 15.844 1 58.38 442 PRO A C 1
ATOM 3641 O O . PRO A 1 442 ? -5.84 38.344 16.219 1 58.38 442 PRO A O 1
ATOM 3644 N N . LEU A 1 443 ? -8 38.062 15.492 1 59.69 443 LEU A N 1
ATOM 3645 C CA . LEU A 1 443 ? -8.273 39.5 15.57 1 59.69 443 LEU A CA 1
ATOM 3646 C C . LEU A 1 443 ? -8.195 39.969 17.016 1 59.69 443 LEU A C 1
ATOM 3648 O O . LEU A 1 443 ? -7.668 41.062 17.281 1 59.69 443 LEU A O 1
ATOM 3652 N N . MET A 1 444 ? -8.562 39.125 17.859 1 60.62 444 MET A N 1
ATOM 3653 C CA . MET A 1 444 ? -8.5 39.5 19.281 1 60.62 444 MET A CA 1
ATOM 3654 C C . MET A 1 444 ? -7.055 39.531 19.766 1 60.62 444 MET A C 1
ATOM 3656 O O . MET A 1 444 ? -6.688 40.406 20.562 1 60.62 444 MET A O 1
ATOM 3660 N N . ALA A 1 445 ? -6.27 38.656 19.219 1 59.22 445 ALA A N 1
ATOM 3661 C CA . ALA A 1 445 ? -4.867 38.625 19.609 1 59.22 445 ALA A CA 1
ATOM 3662 C C . ALA A 1 445 ? -4.109 39.844 19.094 1 59.22 445 ALA A C 1
ATOM 3664 O O . ALA A 1 445 ? -3.303 40.438 19.812 1 59.22 445 ALA A O 1
ATOM 3665 N N . VAL A 1 446 ? -4.355 40.125 17.844 1 58.53 446 VAL A N 1
ATOM 3666 C CA . VAL A 1 446 ? -3.715 41.281 17.25 1 58.53 446 VAL A CA 1
ATOM 3667 C C . VAL A 1 446 ? -4.16 42.562 17.984 1 58.53 446 VAL A C 1
ATOM 3669 O O . VAL A 1 446 ? -3.35 43.438 18.25 1 58.53 446 VAL A O 1
ATOM 3672 N N . LEU A 1 447 ? -5.367 42.469 18.406 1 60.19 447 LEU A N 1
ATOM 3673 C CA . LEU A 1 447 ? -5.879 43.625 19.156 1 60.19 447 LEU A CA 1
ATOM 3674 C C . LEU A 1 447 ? -5.215 43.719 20.531 1 60.19 447 LEU A C 1
ATOM 3676 O O . LEU A 1 447 ? -4.895 44.812 20.984 1 60.19 447 LEU A O 1
ATOM 3680 N N . ARG A 1 448 ? -4.926 42.625 21.031 1 57.56 448 ARG A N 1
ATOM 3681 C CA . ARG A 1 448 ? -4.266 42.594 22.344 1 57.56 448 ARG A CA 1
ATOM 3682 C C . ARG A 1 448 ? -2.82 43.062 22.234 1 57.56 448 ARG A C 1
ATOM 3684 O O . ARG A 1 448 ? -2.336 43.781 23.094 1 57.56 448 ARG A O 1
ATOM 3691 N N . GLN A 1 449 ? -2.166 42.469 21.312 1 56.69 449 GLN A N 1
ATOM 3692 C CA . GLN A 1 449 ? -0.756 42.812 21.156 1 56.69 449 GLN A CA 1
ATOM 3693 C C . GLN A 1 449 ? -0.588 44.281 20.781 1 56.69 449 GLN A C 1
ATOM 3695 O O . GLN A 1 449 ? 0.321 44.969 21.266 1 56.69 449 GLN A O 1
ATOM 3700 N N . LYS A 1 450 ? -1.377 44.625 19.797 1 53.41 450 LYS A N 1
ATOM 3701 C CA . LYS A 1 450 ? -1.353 46.031 19.422 1 53.41 450 LYS A CA 1
ATOM 3702 C C . LYS A 1 450 ? -1.617 46.938 20.641 1 53.41 450 LYS A C 1
ATOM 3704 O O . LYS A 1 450 ? -0.991 47.969 20.797 1 53.41 450 LYS A O 1
ATOM 3709 N N . TYR A 1 451 ? -2.438 46.312 21.438 1 52.66 451 TYR A N 1
ATOM 3710 C CA . TYR A 1 451 ? -2.676 47 22.703 1 52.66 451 TYR A CA 1
ATOM 3711 C C . TYR A 1 451 ? -1.442 46.938 23.594 1 52.66 451 TYR A C 1
ATOM 3713 O O . TYR A 1 451 ? -1.102 47.938 24.266 1 52.66 451 TYR A O 1
ATOM 3721 N N . ALA A 1 452 ? -0.837 45.812 23.562 1 53.16 452 ALA A N 1
ATOM 3722 C CA . ALA A 1 452 ? 0.365 45.656 24.375 1 53.16 452 ALA A CA 1
ATOM 3723 C C . ALA A 1 452 ? 1.492 46.562 23.844 1 53.16 452 ALA A C 1
ATOM 3725 O O . ALA A 1 452 ? 2.238 47.156 24.625 1 53.16 452 ALA A O 1
ATOM 3726 N N . LYS A 1 453 ? 1.721 46.438 22.562 1 51.56 453 LYS A N 1
ATOM 3727 C CA . LYS A 1 453 ? 2.727 47.312 21.953 1 51.56 453 LYS A CA 1
ATOM 3728 C C . LYS A 1 453 ? 2.396 48.781 22.188 1 51.56 453 LYS A C 1
ATOM 3730 O O . LYS A 1 453 ? 3.295 49.594 22.406 1 51.56 453 LYS A O 1
ATOM 3735 N N . TYR A 1 454 ? 1.101 49 22.031 1 46.91 454 TYR A N 1
ATOM 3736 C CA . TYR A 1 454 ? 0.666 50.375 22.312 1 46.91 454 TYR A CA 1
ATOM 3737 C C . TYR A 1 454 ? 1.005 50.781 23.734 1 46.91 454 TYR A C 1
ATOM 3739 O O . TYR A 1 454 ? 1.308 51.938 24 1 46.91 454 TYR A O 1
ATOM 3747 N N . ARG A 1 455 ? 0.958 49.75 24.594 1 45.47 455 ARG A N 1
ATOM 3748 C CA . ARG A 1 455 ? 1.38 50.031 25.953 1 45.47 455 ARG A CA 1
ATOM 3749 C C . ARG A 1 455 ? 2.898 50.125 26.062 1 45.47 455 ARG A C 1
ATOM 3751 O O . ARG A 1 455 ? 3.438 50.562 27.078 1 45.47 455 ARG A O 1
ATOM 3758 N N . HIS A 1 456 ? 3.566 49.312 25.297 1 46.5 456 HIS A N 1
ATOM 3759 C CA . HIS A 1 456 ? 5.02 49.406 25.391 1 46.5 456 HIS A CA 1
ATOM 3760 C C . HIS A 1 456 ? 5.508 50.75 24.891 1 46.5 456 HIS A C 1
ATOM 3762 O O . HIS A 1 456 ? 5.438 51.031 23.688 1 46.5 456 HIS A O 1
ATOM 3768 N N . LYS A 1 457 ? 5.523 51.75 25.656 1 48.28 457 LYS A N 1
ATOM 3769 C CA . LYS A 1 457 ? 6.074 53.125 25.719 1 48.28 457 LYS A CA 1
ATOM 3770 C C . LYS A 1 457 ? 7.383 53.219 24.938 1 48.28 457 LYS A C 1
ATOM 3772 O O . LYS A 1 457 ? 8.039 52.188 24.688 1 48.28 457 LYS A O 1
ATOM 3777 N N . GLU A 1 458 ? 7.797 54.438 24.5 1 50.75 458 GLU A N 1
ATOM 3778 C CA . GLU A 1 458 ? 9.094 54.938 24.047 1 50.75 458 GLU A CA 1
ATOM 3779 C C . GLU A 1 458 ? 10.234 54.219 24.766 1 50.75 458 GLU A C 1
ATOM 3781 O O . GLU A 1 458 ? 10.227 54.125 26 1 50.75 458 GLU A O 1
ATOM 3786 N N . ILE A 1 459 ? 10.883 53.188 23.922 1 57.59 459 ILE A N 1
ATOM 3787 C CA . ILE A 1 459 ? 12.086 52.594 24.5 1 57.59 459 ILE A CA 1
ATOM 3788 C C . ILE A 1 459 ? 12.836 53.656 25.312 1 57.59 459 ILE A C 1
ATOM 3790 O O . ILE A 1 459 ? 13.133 54.75 24.812 1 57.59 459 ILE A O 1
ATOM 3794 N N . GLU A 1 460 ? 12.781 53.562 26.531 1 62.12 460 GLU A N 1
ATOM 3795 C CA . GLU A 1 460 ? 13.57 54.469 27.375 1 62.12 460 GLU A CA 1
ATOM 3796 C C . GLU A 1 460 ? 14.953 54.688 26.781 1 62.12 460 GLU A C 1
ATOM 3798 O O . GLU A 1 460 ? 15.562 53.781 26.219 1 62.12 460 GLU A O 1
ATOM 3803 N N . PRO A 1 461 ? 15.336 55.906 26.516 1 64.38 461 PRO A N 1
ATOM 3804 C CA . PRO A 1 461 ? 16.641 56.25 25.969 1 64.38 461 PRO A CA 1
ATOM 3805 C C . PRO A 1 461 ? 17.781 55.406 26.531 1 64.38 461 PRO A C 1
ATOM 3807 O O . PRO A 1 461 ? 18.75 55.125 25.828 1 64.38 461 PRO A O 1
ATOM 3810 N N . GLU A 1 462 ? 17.641 54.969 27.766 1 63.91 462 GLU A N 1
ATOM 3811 C CA . GLU A 1 462 ? 18.719 54.188 28.375 1 63.91 462 GLU A CA 1
ATOM 3812 C C . GLU A 1 462 ? 18.797 52.781 27.734 1 63.91 462 GLU A C 1
ATOM 3814 O O . GLU A 1 462 ? 19.891 52.25 27.562 1 63.91 462 GLU A O 1
ATOM 3819 N N . LYS A 1 463 ? 17.656 52.281 27.266 1 71.56 463 LYS A N 1
ATOM 3820 C CA . LYS A 1 463 ? 17.609 50.938 26.656 1 71.56 463 LYS A CA 1
ATOM 3821 C C . LYS A 1 463 ? 18.141 51 25.219 1 71.56 463 LYS A C 1
ATOM 3823 O O . LYS A 1 463 ? 18.734 50.031 24.75 1 71.56 463 LYS A O 1
ATOM 3828 N N . LEU A 1 464 ? 17.953 52.094 24.641 1 71.25 464 LEU A N 1
ATOM 3829 C CA . LEU A 1 464 ? 18.375 52.281 23.25 1 71.25 464 LEU A CA 1
ATOM 3830 C C . LEU A 1 464 ? 19.891 52.188 23.125 1 71.25 464 LEU A C 1
ATOM 3832 O O . LEU A 1 464 ? 20.406 51.781 22.078 1 71.25 464 LEU A O 1
ATOM 3836 N N . ARG A 1 465 ? 20.625 52.531 24.219 1 73.5 465 ARG A N 1
ATOM 3837 C CA . ARG A 1 465 ? 22.078 52.531 24.172 1 73.5 465 ARG A CA 1
ATOM 3838 C C . ARG A 1 465 ? 22.625 51.125 24.125 1 73.5 465 ARG A C 1
ATOM 3840 O O . ARG A 1 465 ? 23.703 50.875 23.578 1 73.5 465 ARG A O 1
ATOM 3847 N N . SER A 1 466 ? 21.812 50.156 24.547 1 77.44 466 SER A N 1
ATOM 3848 C CA . SER A 1 466 ? 22.297 48.781 24.625 1 77.44 466 SER A CA 1
ATOM 3849 C C . SER A 1 466 ? 21.875 47.969 23.391 1 77.44 466 SER A C 1
ATOM 3851 O O . SER A 1 466 ? 22.328 46.844 23.188 1 77.44 466 SER A O 1
ATOM 3853 N N . ILE A 1 467 ? 21.141 48.625 22.516 1 80.44 467 ILE A N 1
ATOM 3854 C CA . ILE A 1 467 ? 20.609 47.906 21.359 1 80.44 467 ILE A CA 1
ATOM 3855 C C . ILE A 1 467 ? 21.516 48.156 20.156 1 80.44 467 ILE A C 1
ATOM 3857 O O . ILE A 1 467 ? 21.781 49.312 19.797 1 80.44 467 ILE A O 1
ATOM 3861 N N . SER A 1 468 ? 22.094 47.094 19.641 1 78.38 468 SER A N 1
ATOM 3862 C CA . SER A 1 468 ? 22.984 47.188 18.5 1 78.38 468 SER A CA 1
ATOM 3863 C C . SER A 1 468 ? 22.219 47.469 17.203 1 78.38 468 SER A C 1
ATOM 3865 O O . SER A 1 468 ? 22.656 48.25 16.359 1 78.38 468 SER A O 1
ATOM 3867 N N . ASN A 1 469 ? 21.125 46.812 16.984 1 84.94 469 ASN A N 1
ATOM 3868 C CA . ASN A 1 469 ? 20.266 46.938 15.797 1 84.94 469 ASN A CA 1
ATOM 3869 C C . ASN A 1 469 ? 18.812 47.156 16.172 1 84.94 469 ASN A C 1
ATOM 3871 O O . ASN A 1 469 ? 18.109 46.219 16.531 1 84.94 469 ASN A O 1
ATOM 3875 N N . LYS A 1 470 ? 18.391 48.344 16.031 1 80.88 470 LYS A N 1
ATOM 3876 C CA . LYS A 1 470 ? 17.062 48.75 16.5 1 80.88 470 LYS A CA 1
ATOM 3877 C C . LYS A 1 470 ? 15.977 48.031 15.719 1 80.88 470 LYS A C 1
ATOM 3879 O O . LYS A 1 470 ? 15.062 47.438 16.312 1 80.88 470 LYS A O 1
ATOM 3884 N N . PRO A 1 471 ? 16.125 48 14.391 1 81.06 471 PRO A N 1
ATOM 3885 C CA . PRO A 1 471 ? 15.078 47.312 13.648 1 81.06 471 PRO A CA 1
ATOM 3886 C C . PRO A 1 471 ? 14.969 45.844 14.023 1 81.06 471 PRO A C 1
ATOM 3888 O O . PRO A 1 471 ? 13.867 45.281 14.086 1 81.06 471 PRO A O 1
ATOM 3891 N N . ARG A 1 472 ? 15.984 45.188 14.195 1 86.56 472 ARG A N 1
ATOM 3892 C CA . ARG A 1 472 ? 15.984 43.75 14.578 1 86.56 472 ARG A CA 1
ATOM 3893 C C . ARG A 1 472 ? 15.328 43.562 15.938 1 86.56 472 ARG A C 1
ATOM 3895 O O . ARG A 1 472 ? 14.555 42.625 16.125 1 86.56 472 ARG A O 1
ATOM 3902 N N . TYR A 1 473 ? 15.672 44.406 16.797 1 86.44 473 TYR A N 1
ATOM 3903 C CA . TYR A 1 473 ? 15.102 44.312 18.125 1 86.44 473 TYR A CA 1
ATOM 3904 C C . TYR A 1 473 ? 13.594 44.531 18.094 1 86.44 473 TYR A C 1
ATOM 3906 O O . TYR A 1 473 ? 12.844 43.781 18.719 1 86.44 473 TYR A O 1
ATOM 3914 N N . GLU A 1 474 ? 13.188 45.531 17.406 1 82.69 474 GLU A N 1
ATOM 3915 C CA . GLU A 1 474 ? 11.758 45.844 17.328 1 82.69 474 GLU A CA 1
ATOM 3916 C C . GLU A 1 474 ? 10.992 44.656 16.719 1 82.69 474 GLU A C 1
ATOM 3918 O O . GLU A 1 474 ? 9.898 44.344 17.172 1 82.69 474 GLU A O 1
ATOM 3923 N N . GLN A 1 475 ? 11.547 44.125 15.703 1 85.06 475 GLN A N 1
ATOM 3924 C CA . GLN A 1 475 ? 10.906 42.969 15.078 1 85.06 475 GLN A CA 1
ATOM 3925 C C . GLN A 1 475 ? 10.844 41.781 16.031 1 85.06 475 GLN A C 1
ATOM 3927 O O . GLN A 1 475 ? 9.805 41.125 16.156 1 85.06 475 GLN A O 1
ATOM 3932 N N . ALA A 1 476 ? 11.914 41.438 16.625 1 88.31 476 ALA A N 1
ATOM 3933 C CA . ALA A 1 476 ? 11.977 40.312 17.562 1 88.31 476 ALA A CA 1
ATOM 3934 C C . ALA A 1 476 ? 11.016 40.5 18.734 1 88.31 476 ALA A C 1
ATOM 3936 O O . ALA A 1 476 ? 10.344 39.562 19.156 1 88.31 476 ALA A O 1
ATOM 3937 N N . PHE A 1 477 ? 11.016 41.719 19.203 1 83.88 477 PHE A N 1
ATOM 3938 C CA . PHE A 1 477 ? 10.125 42.031 20.312 1 83.88 477 PHE A CA 1
ATOM 3939 C C . PHE A 1 477 ? 8.664 41.875 19.922 1 83.88 477 PHE A C 1
ATOM 3941 O O . PHE A 1 477 ? 7.883 41.25 20.656 1 83.88 477 PHE A O 1
ATOM 3948 N N . TYR A 1 478 ? 8.383 42.375 18.797 1 80.69 478 TYR A N 1
ATOM 3949 C CA . TYR A 1 478 ? 7.02 42.25 18.297 1 80.69 478 TYR A CA 1
ATOM 3950 C C . TYR A 1 478 ? 6.633 40.781 18.094 1 80.69 478 TYR A C 1
ATOM 3952 O O . TYR A 1 478 ? 5.582 40.344 18.562 1 80.69 478 TYR A O 1
ATOM 3960 N N . GLU A 1 479 ? 7.414 40.031 17.438 1 87.44 479 GLU A N 1
ATOM 3961 C CA . GLU A 1 479 ? 7.105 38.656 17.094 1 87.44 479 GLU A CA 1
ATOM 3962 C C . GLU A 1 479 ? 7.121 37.75 18.328 1 87.44 479 GLU A C 1
ATOM 3964 O O . GLU A 1 479 ? 6.52 36.688 18.328 1 87.44 479 GLU A O 1
ATOM 3969 N N . SER A 1 480 ? 7.84 38.156 19.328 1 86.88 480 SER A N 1
ATOM 3970 C CA . SER A 1 480 ? 7.855 37.375 20.578 1 86.88 480 SER A CA 1
ATOM 3971 C C . SER A 1 480 ? 6.496 37.406 21.266 1 86.88 480 SER A C 1
ATOM 3973 O O . SER A 1 480 ? 6.172 36.531 22.062 1 86.88 480 SER A O 1
ATOM 3975 N N . GLY A 1 481 ? 5.676 38.375 20.969 1 78.06 481 GLY A N 1
ATOM 3976 C CA . GLY A 1 481 ? 4.352 38.5 21.562 1 78.06 481 GLY A CA 1
ATOM 3977 C C . GLY A 1 481 ? 3.281 37.75 20.797 1 78.06 481 GLY A C 1
ATOM 3978 O O . GLY A 1 481 ? 2.158 37.594 21.281 1 78.06 481 GLY A O 1
ATOM 3979 N N . LEU A 1 482 ? 3.678 37.312 19.641 1 81.12 482 LEU A N 1
ATOM 3980 C CA . LEU A 1 482 ? 2.713 36.594 18.828 1 81.12 482 LEU A CA 1
ATOM 3981 C C . LEU A 1 482 ? 2.547 35.156 19.328 1 81.12 482 LEU A C 1
ATOM 3983 O O . LEU A 1 482 ? 3.414 34.625 20.047 1 81.12 482 LEU A O 1
ATOM 3987 N N . ASP A 1 483 ? 1.431 34.594 18.984 1 80.31 483 ASP A N 1
ATOM 3988 C CA . ASP A 1 483 ? 1.163 33.188 19.391 1 80.31 483 ASP A CA 1
ATOM 3989 C C . ASP A 1 483 ? 1.939 32.219 18.516 1 80.31 483 ASP A C 1
ATOM 3991 O O . ASP A 1 483 ? 2.311 32.531 17.375 1 80.31 483 ASP A O 1
ATOM 3995 N N . GLU A 1 484 ? 2.156 31.078 19.062 1 85.5 484 GLU A N 1
ATOM 3996 C CA . GLU A 1 484 ? 2.881 30.047 18.328 1 85.5 484 GLU A CA 1
ATOM 3997 C C . GLU A 1 484 ? 1.93 29.188 17.5 1 85.5 484 GLU A C 1
ATOM 3999 O O . GLU A 1 484 ? 0.833 28.859 17.953 1 85.5 484 GLU A O 1
ATOM 4004 N N . TYR A 1 485 ? 2.334 28.984 16.281 1 84.31 485 TYR A N 1
ATOM 4005 C CA . TYR A 1 485 ? 1.594 28.062 15.422 1 84.31 485 TYR A CA 1
ATOM 4006 C C . TYR A 1 485 ? 1.981 26.625 15.703 1 84.31 485 TYR A C 1
ATOM 4008 O O . TYR A 1 485 ? 3.119 26.219 15.453 1 84.31 485 TYR A O 1
ATOM 4016 N N . HIS A 1 486 ? 1.161 25.844 16.203 1 73.31 486 HIS A N 1
ATOM 4017 C CA . HIS A 1 486 ? 1.524 24.516 16.656 1 73.31 486 HIS A CA 1
ATOM 4018 C C . HIS A 1 486 ? 1.467 23.5 15.523 1 73.31 486 HIS A C 1
ATOM 4020 O O . HIS A 1 486 ? 2.381 22.688 15.359 1 73.31 486 HIS A O 1
ATOM 4026 N N . SER A 1 487 ? 0.354 23.375 14.844 1 78.44 487 SER A N 1
ATOM 4027 C CA . SER A 1 487 ? 0.279 22.359 13.797 1 78.44 487 SER A CA 1
ATOM 4028 C C . SER A 1 487 ? -0.903 22.625 12.867 1 78.44 487 SER A C 1
ATOM 4030 O O . SER A 1 487 ? -1.739 23.484 13.141 1 78.44 487 SER A O 1
ATOM 4032 N N . THR A 1 488 ? -0.787 21.953 11.75 1 86.62 488 THR A N 1
ATOM 4033 C CA . THR A 1 488 ? -1.867 22.016 10.773 1 86.62 488 THR A CA 1
ATOM 4034 C C . THR A 1 488 ? -3.051 21.172 11.219 1 86.62 488 THR A C 1
ATOM 4036 O O . THR A 1 488 ? -3.992 20.953 10.453 1 86.62 488 THR A O 1
ATOM 4039 N N . TYR A 1 489 ? -3.076 20.812 12.414 1 83.56 489 TYR A N 1
ATOM 4040 C CA . TYR A 1 489 ? -4.062 19.875 12.914 1 83.56 489 TYR A CA 1
ATOM 4041 C C . TYR A 1 489 ? -5.457 20.484 12.922 1 83.56 489 TYR A C 1
ATOM 4043 O O . TYR A 1 489 ? -6.402 19.891 12.391 1 83.56 489 TYR A O 1
ATOM 4051 N N . GLU A 1 490 ? -5.566 21.625 13.469 1 82.25 490 GLU A N 1
ATOM 4052 C CA . GLU A 1 490 ? -6.871 22.266 13.594 1 82.25 490 GLU A CA 1
ATOM 4053 C C . GLU A 1 490 ? -7.461 22.578 12.227 1 82.25 490 GLU A C 1
ATOM 4055 O O . GLU A 1 490 ? -8.672 22.438 12.016 1 82.25 490 GLU A O 1
ATOM 4060 N N . ASP A 1 491 ? -6.562 22.906 11.391 1 88.88 491 ASP A N 1
ATOM 4061 C CA . ASP A 1 491 ? -7.012 23.234 10.039 1 88.88 491 ASP A CA 1
ATOM 4062 C C . ASP A 1 491 ? -7.527 22 9.312 1 88.88 491 ASP A C 1
ATOM 4064 O O . ASP A 1 491 ? -8.594 22.031 8.695 1 88.88 491 ASP A O 1
ATOM 4068 N N . TYR A 1 492 ? -6.848 20.891 9.445 1 92.19 492 TYR A N 1
ATOM 4069 C CA . TYR A 1 492 ? -7.285 19.641 8.812 1 92.19 492 TYR A CA 1
ATOM 4070 C C . TYR A 1 492 ? -8.57 19.141 9.453 1 92.19 492 TYR A C 1
ATOM 4072 O O . TYR A 1 492 ? -9.422 18.562 8.773 1 92.19 492 TYR A O 1
ATOM 4080 N N . LEU A 1 493 ? -8.648 19.328 10.711 1 90 493 LEU A N 1
ATOM 4081 C CA . LEU A 1 493 ? -9.852 18.859 11.414 1 90 493 LEU A CA 1
ATOM 4082 C C . LEU A 1 493 ? -11.094 19.578 10.875 1 90 493 LEU A C 1
ATOM 4084 O O . LEU A 1 493 ? -12.109 18.922 10.617 1 90 493 LEU A O 1
ATOM 4088 N N . GLN A 1 494 ? -10.992 20.828 10.68 1 90.88 494 GLN A N 1
ATOM 4089 C CA . GLN A 1 494 ? -12.117 21.594 10.164 1 90.88 494 GLN A CA 1
ATOM 4090 C C . GLN A 1 494 ? -12.523 21.141 8.773 1 90.88 494 GLN A C 1
ATOM 4092 O O . GLN A 1 494 ? -13.711 20.969 8.492 1 90.88 494 GLN A O 1
ATOM 4097 N N . VAL A 1 495 ? -11.547 20.906 8.008 1 93.88 495 VAL A N 1
ATOM 4098 C CA . VAL A 1 495 ? -11.828 20.5 6.637 1 93.88 495 VAL A CA 1
ATOM 4099 C C . VAL A 1 495 ? -12.414 19.094 6.633 1 93.88 495 VAL A C 1
ATOM 4101 O O . VAL A 1 495 ? -13.32 18.781 5.848 1 93.88 495 VAL A O 1
ATOM 4104 N N . CYS A 1 496 ? -11.953 18.281 7.477 1 94.19 496 CYS A N 1
ATOM 4105 C CA . CYS A 1 496 ? -12.414 16.891 7.559 1 94.19 496 CYS A CA 1
ATOM 4106 C C . CYS A 1 496 ? -13.867 16.828 8.008 1 94.19 496 CYS A C 1
ATOM 4108 O O . CYS A 1 496 ? -14.672 16.094 7.43 1 94.19 496 CYS A O 1
ATOM 4110 N N . ILE A 1 497 ? -14.227 17.594 9 1 93 497 ILE A N 1
ATOM 4111 C CA . ILE A 1 497 ? -15.602 17.625 9.484 1 93 497 ILE A CA 1
ATOM 4112 C C . ILE A 1 497 ? -16.516 18.203 8.406 1 93 497 ILE A C 1
ATOM 4114 O O . ILE A 1 497 ? -17.609 17.688 8.172 1 93 497 ILE A O 1
ATOM 4118 N N . GLN A 1 498 ? -16.031 19.25 7.781 1 93.81 498 GLN A N 1
ATOM 4119 C CA . GLN A 1 498 ? -16.797 19.828 6.68 1 93.81 498 GLN A CA 1
ATOM 4120 C C . GLN A 1 498 ? -17.047 18.812 5.582 1 93.81 498 GLN A C 1
ATOM 4122 O O . GLN A 1 498 ? -18.141 18.719 5.035 1 93.81 498 GLN A O 1
ATOM 4127 N N . PHE A 1 499 ? -16.062 18.078 5.215 1 96.25 499 PHE A N 1
ATOM 4128 C CA . PHE A 1 499 ? -16.172 17 4.234 1 96.25 499 PHE A CA 1
ATOM 4129 C C . PHE A 1 499 ? -17.234 15.992 4.648 1 96.25 499 PHE A C 1
ATOM 4131 O O . PHE A 1 499 ? -18.031 15.547 3.818 1 96.25 499 PHE A O 1
ATOM 4138 N N . GLY A 1 500 ? -17.25 15.664 5.891 1 95.25 500 GLY A N 1
ATOM 4139 C CA . GLY A 1 500 ? -18.281 14.766 6.402 1 95.25 500 GLY A CA 1
ATOM 4140 C C . GLY A 1 500 ? -19.688 15.289 6.195 1 95.25 500 GLY A C 1
ATOM 4141 O O . GLY A 1 500 ? -20.578 14.539 5.77 1 95.25 500 GLY A O 1
ATOM 4142 N N . TYR A 1 501 ? -19.906 16.547 6.43 1 93.38 501 TYR A N 1
ATOM 4143 C CA . TYR A 1 501 ? -21.219 17.156 6.262 1 93.38 501 TYR A CA 1
ATOM 4144 C C . TYR A 1 501 ? -21.625 17.156 4.797 1 93.38 501 TYR A C 1
ATOM 4146 O O . TYR A 1 501 ? -22.828 17.109 4.484 1 93.38 501 TYR A O 1
ATOM 4154 N N . VAL A 1 502 ? -20.672 17.156 3.969 1 94.25 502 VAL A N 1
ATOM 4155 C CA . VAL A 1 502 ? -20.953 17.234 2.539 1 94.25 502 VAL A CA 1
ATOM 4156 C C . VAL A 1 502 ? -21.297 15.836 2.018 1 94.25 502 VAL A C 1
ATOM 4158 O O . VAL A 1 502 ? -22.234 15.68 1.22 1 94.25 502 VAL A O 1
ATOM 4161 N N . VAL A 1 503 ? -20.609 14.828 2.531 1 94.62 503 VAL A N 1
ATOM 4162 C CA . VAL A 1 503 ? -20.688 13.539 1.86 1 94.62 503 VAL A CA 1
ATOM 4163 C C . VAL A 1 503 ? -21.688 12.641 2.6 1 94.62 503 VAL A C 1
ATOM 4165 O O . VAL A 1 503 ? -22.312 11.773 1.992 1 94.62 503 VAL A O 1
ATOM 4168 N N . LEU A 1 504 ? -21.766 12.883 3.904 1 93.75 504 LEU A N 1
ATOM 4169 C CA . LEU A 1 504 ? -22.719 12.078 4.656 1 93.75 504 LEU A CA 1
ATOM 4170 C C . LEU A 1 504 ? -24.141 12.555 4.418 1 93.75 504 LEU A C 1
ATOM 4172 O O . LEU A 1 504 ? -24.422 13.75 4.504 1 93.75 504 LEU A O 1
ATOM 4176 N N . PHE A 1 505 ? -25.109 11.672 4.039 1 91.38 505 PHE A N 1
ATOM 4177 C CA . PHE A 1 505 ? -26.516 11.953 3.811 1 91.38 505 PHE A CA 1
ATOM 4178 C C . PHE A 1 505 ? -26.688 13.039 2.758 1 91.38 505 PHE A C 1
ATOM 4180 O O . PHE A 1 505 ? -27.453 13.977 2.949 1 91.38 505 PHE A O 1
ATOM 4187 N N . ALA A 1 506 ? -25.922 12.953 1.743 1 88.12 506 ALA A N 1
ATOM 4188 C CA . ALA A 1 506 ? -25.906 13.938 0.665 1 88.12 506 ALA A CA 1
ATOM 4189 C C . ALA A 1 506 ? -27.25 13.992 -0.047 1 88.12 506 ALA A C 1
ATOM 4191 O O . ALA A 1 506 ? -27.609 15.008 -0.642 1 88.12 506 ALA A O 1
ATOM 4192 N N . ALA A 1 507 ? -27.984 12.992 0.154 1 82.94 507 ALA A N 1
ATOM 4193 C CA . ALA A 1 507 ? -29.281 12.891 -0.518 1 82.94 507 ALA A CA 1
ATOM 4194 C C . ALA A 1 507 ? -30.266 13.914 0.042 1 82.94 507 ALA A C 1
ATOM 4196 O O . ALA A 1 507 ? -31.156 14.391 -0.672 1 82.94 507 ALA A O 1
ATOM 4197 N N . VAL A 1 508 ? -30.094 14.297 1.247 1 84.75 508 VAL A N 1
ATOM 4198 C CA . VAL A 1 508 ? -31.062 15.164 1.889 1 84.75 508 VAL A CA 1
ATOM 4199 C C . VAL A 1 508 ? -30.516 16.594 1.968 1 84.75 508 VAL A C 1
ATOM 4201 O O . VAL A 1 508 ? -31.25 17.516 2.309 1 84.75 508 VAL A O 1
ATOM 4204 N N . ALA A 1 509 ? -29.266 16.75 1.617 1 86.5 509 ALA A N 1
ATOM 4205 C CA . ALA A 1 509 ? -28.688 18.078 1.742 1 86.5 509 ALA A CA 1
ATOM 4206 C C . ALA A 1 509 ? -27.922 18.453 0.48 1 86.5 509 ALA A C 1
ATOM 4208 O O . ALA A 1 509 ? -26.688 18.609 0.514 1 86.5 509 ALA A O 1
ATOM 4209 N N . PRO A 1 510 ? -28.609 18.781 -0.505 1 85.12 510 PRO A N 1
ATOM 4210 C CA . PRO A 1 510 ? -27.922 19.062 -1.777 1 85.12 510 PRO A CA 1
ATOM 4211 C C . PRO A 1 510 ? -27.109 20.344 -1.745 1 85.12 510 PRO A C 1
ATOM 4213 O O . PRO A 1 510 ? -26.172 20.516 -2.547 1 85.12 510 PRO A O 1
ATOM 4216 N N . PHE A 1 511 ? -27.344 21.234 -0.743 1 88.69 511 PHE A N 1
ATOM 4217 C CA . PHE A 1 511 ? -26.672 22.531 -0.744 1 88.69 511 PHE A CA 1
ATOM 4218 C C . PHE A 1 511 ? -25.484 22.531 0.206 1 88.69 511 PHE A C 1
ATOM 4220 O O . PHE A 1 511 ? -24.797 23.547 0.36 1 88.69 511 PHE A O 1
ATOM 4227 N N . ALA A 1 512 ? -25.219 21.469 0.803 1 91.62 512 ALA A N 1
ATOM 4228 C CA . ALA A 1 512 ? -24.078 21.375 1.714 1 91.62 512 ALA A CA 1
ATOM 4229 C C . ALA A 1 512 ? -22.766 21.641 0.979 1 91.62 512 ALA A C 1
ATOM 4231 O O . ALA A 1 512 ? -21.891 22.328 1.492 1 91.62 512 ALA A O 1
ATOM 4232 N N . ALA A 1 513 ? -22.672 21.203 -0.218 1 94.06 513 ALA A N 1
ATOM 4233 C CA . ALA A 1 513 ? -21.453 21.359 -1.006 1 94.06 513 ALA A CA 1
ATOM 4234 C C . ALA A 1 513 ? -21.234 22.812 -1.402 1 94.06 513 ALA A C 1
ATOM 4236 O O . ALA A 1 513 ? -20.109 23.297 -1.438 1 94.06 513 ALA A O 1
ATOM 4237 N N . ILE A 1 514 ? -22.297 23.5 -1.642 1 93.38 514 ILE A N 1
ATOM 4238 C CA . ILE A 1 514 ? -22.203 24.906 -2.01 1 93.38 514 ILE A CA 1
ATOM 4239 C C . ILE A 1 514 ? -21.75 25.719 -0.806 1 93.38 514 ILE A C 1
ATOM 4241 O O . ILE A 1 514 ? -20.875 26.594 -0.936 1 93.38 514 ILE A O 1
ATOM 4245 N N . GLY A 1 515 ? -22.344 25.422 0.313 1 90.62 515 GLY A N 1
ATOM 4246 C CA . GLY A 1 515 ? -21.891 26.094 1.526 1 90.62 515 GLY A CA 1
ATOM 4247 C C . GLY A 1 515 ? -20.438 25.844 1.842 1 90.62 515 GLY A C 1
ATOM 4248 O O . GLY A 1 515 ? -19.719 26.766 2.229 1 90.62 515 GLY A O 1
ATOM 4249 N N . ALA A 1 516 ? -19.984 24.625 1.663 1 93.31 516 ALA A N 1
ATOM 4250 C CA . ALA A 1 516 ? -18.578 24.266 1.91 1 93.31 516 ALA A CA 1
ATOM 4251 C C . ALA A 1 516 ? -17.656 24.984 0.932 1 93.31 516 ALA A C 1
ATOM 4253 O O . ALA A 1 516 ? -16.578 25.438 1.313 1 93.31 516 ALA A O 1
ATOM 4254 N N . LEU A 1 517 ? -18.094 25.078 -0.321 1 93.69 517 LEU A N 1
ATOM 4255 C CA . LEU A 1 517 ? -17.297 25.719 -1.356 1 93.69 517 LEU A CA 1
ATOM 4256 C C . LEU A 1 517 ? -17.062 27.203 -1.022 1 93.69 517 LEU A C 1
ATOM 4258 O O . LEU A 1 517 ? -15.93 27.688 -1.072 1 93.69 517 LEU A O 1
ATOM 4262 N N . ILE A 1 518 ? -18.062 27.844 -0.608 1 89.69 518 ILE A N 1
ATOM 4263 C CA . ILE A 1 518 ? -17.984 29.25 -0.259 1 89.69 518 ILE A CA 1
ATOM 4264 C C . ILE A 1 518 ? -17.094 29.422 0.969 1 89.69 518 ILE A C 1
ATOM 4266 O O . ILE A 1 518 ? -16.219 30.297 0.993 1 89.69 518 ILE A O 1
ATOM 4270 N N . ASN A 1 519 ? -17.25 28.594 1.88 1 89 519 ASN A N 1
ATOM 4271 C CA . ASN A 1 519 ? -16.453 28.641 3.102 1 89 519 ASN A CA 1
ATOM 4272 C C . ASN A 1 519 ? -14.969 28.406 2.814 1 89 519 ASN A C 1
ATOM 4274 O O . ASN A 1 519 ? -14.109 29.094 3.379 1 89 519 ASN A O 1
ATOM 4278 N N . ASN A 1 520 ? -14.656 27.531 1.951 1 91.12 520 ASN A N 1
ATOM 4279 C CA . ASN A 1 520 ? -13.273 27.172 1.665 1 91.12 520 ASN A CA 1
ATOM 4280 C C . ASN A 1 520 ? -12.547 28.297 0.932 1 91.12 520 ASN A C 1
ATOM 4282 O O . ASN A 1 520 ? -11.352 28.5 1.146 1 91.12 520 ASN A O 1
ATOM 4286 N N . VAL A 1 521 ? -13.25 29.031 0.107 1 88 521 VAL A N 1
ATOM 4287 C CA . VAL A 1 521 ? -12.633 30.125 -0.626 1 88 521 VAL A CA 1
ATOM 4288 C C . VAL A 1 521 ? -12.172 31.203 0.351 1 88 521 VAL A C 1
ATOM 4290 O O . VAL A 1 521 ? -11.078 31.75 0.207 1 88 521 VAL A O 1
ATOM 4293 N N . PHE A 1 522 ? -12.875 31.344 1.391 1 83.88 522 PHE A N 1
ATOM 4294 C CA . PHE A 1 522 ? -12.516 32.344 2.389 1 83.88 522 PHE A CA 1
ATOM 4295 C C . PHE A 1 522 ? -11.5 31.781 3.377 1 83.88 522 PHE A C 1
ATOM 4297 O O . PHE A 1 522 ? -10.586 32.469 3.805 1 83.88 522 PHE A O 1
ATOM 4304 N N . ALA A 1 523 ? -11.648 30.578 3.674 1 85.38 523 ALA A N 1
ATOM 4305 C CA . ALA A 1 523 ? -10.805 29.938 4.684 1 85.38 523 ALA A CA 1
ATOM 4306 C C . ALA A 1 523 ? -9.344 29.906 4.242 1 85.38 523 ALA A C 1
ATOM 4308 O O . ALA A 1 523 ? -8.445 30.109 5.059 1 85.38 523 ALA A O 1
ATOM 4309 N N . VAL A 1 524 ? -9.125 29.719 2.98 1 87.75 524 VAL A N 1
ATOM 4310 C CA . VAL A 1 524 ? -7.762 29.625 2.463 1 87.75 524 VAL A CA 1
ATOM 4311 C C . VAL A 1 524 ? -7.051 30.969 2.652 1 87.75 524 VAL A C 1
ATOM 4313 O O . VAL A 1 524 ? -5.898 31.016 3.086 1 87.75 524 VAL A O 1
ATOM 4316 N N . HIS A 1 525 ? -7.746 32.031 2.443 1 85 525 HIS A N 1
ATOM 4317 C CA . HIS A 1 525 ? -7.156 33.344 2.576 1 85 525 HIS A CA 1
ATOM 4318 C C . HIS A 1 525 ? -7.004 33.75 4.043 1 85 525 HIS A C 1
ATOM 4320 O O . HIS A 1 525 ? -6.023 34.406 4.418 1 85 525 HIS A O 1
ATOM 4326 N N . ILE A 1 526 ? -7.902 33.281 4.773 1 83.31 526 ILE A N 1
ATOM 4327 C CA . ILE A 1 526 ? -7.844 33.594 6.203 1 83.31 526 ILE A CA 1
ATOM 4328 C C . ILE A 1 526 ? -6.688 32.812 6.84 1 83.31 526 ILE A C 1
ATOM 4330 O O . ILE A 1 526 ? -5.953 33.375 7.668 1 83.31 526 ILE A O 1
ATOM 4334 N N . ASP A 1 527 ? -6.527 31.609 6.438 1 87.56 527 ASP A N 1
ATOM 4335 C CA . ASP A 1 527 ? -5.438 30.797 6.965 1 87.56 527 ASP A CA 1
ATOM 4336 C C . ASP A 1 527 ? -4.078 31.375 6.59 1 87.56 527 ASP A C 1
ATOM 4338 O O . ASP A 1 527 ? -3.158 31.406 7.41 1 87.56 527 ASP A O 1
ATOM 4342 N N . MET A 1 528 ? -3.979 31.828 5.398 1 88 528 MET A N 1
ATOM 4343 C CA . MET A 1 528 ? -2.734 32.438 4.961 1 88 528 MET A CA 1
ATOM 4344 C C . MET A 1 528 ? -2.471 33.75 5.742 1 88 528 MET A C 1
ATOM 4346 O O . MET A 1 528 ? -1.338 34 6.148 1 88 528 MET A O 1
ATOM 4350 N N . PHE A 1 529 ? -3.473 34.438 5.949 1 84.06 529 PHE A N 1
ATOM 4351 C CA . PHE A 1 529 ? -3.359 35.688 6.691 1 84.06 529 PHE A CA 1
ATOM 4352 C C . PHE A 1 529 ? -2.938 35.438 8.133 1 84.06 529 PHE A C 1
ATOM 4354 O O . PHE A 1 529 ? -2.098 36.156 8.672 1 84.06 529 PHE A O 1
ATOM 4361 N N . LYS A 1 530 ? -3.455 34.5 8.719 1 84.19 530 LYS A N 1
ATOM 4362 C CA . LYS A 1 530 ? -3.123 34.156 10.102 1 84.19 530 LYS A CA 1
ATOM 4363 C C . LYS A 1 530 ? -1.666 33.719 10.219 1 84.19 530 LYS A C 1
ATOM 4365 O O . LYS A 1 530 ? -0.975 34.094 11.164 1 84.19 530 LYS A O 1
ATOM 4370 N N . LEU A 1 531 ? -1.183 32.938 9.297 1 87.81 531 LEU A N 1
ATOM 4371 C CA . LEU A 1 531 ? 0.188 32.438 9.32 1 87.81 531 LEU A CA 1
ATOM 4372 C C . LEU A 1 531 ? 1.185 33.562 9.148 1 87.81 531 LEU A C 1
ATOM 4374 O O . LEU A 1 531 ? 2.264 33.562 9.742 1 87.81 531 LEU A O 1
ATOM 4378 N N . CYS A 1 532 ? 0.775 34.562 8.398 1 86.25 532 CYS A N 1
ATOM 4379 C CA . CYS A 1 532 ? 1.707 35.625 8.047 1 86.25 532 CYS A CA 1
ATOM 4380 C C . CYS A 1 532 ? 1.661 36.75 9.078 1 86.25 532 CYS A C 1
ATOM 4382 O O . CYS A 1 532 ? 2.658 37.438 9.289 1 86.25 532 CYS A O 1
ATOM 4384 N N . ASN A 1 533 ? 0.481 36.875 9.719 1 80.62 533 ASN A N 1
ATOM 4385 C CA . ASN A 1 533 ? 0.336 38.094 10.492 1 80.62 533 ASN A CA 1
ATOM 4386 C C . ASN A 1 533 ? 0.041 37.812 11.961 1 80.62 533 ASN A C 1
ATOM 4388 O O . ASN A 1 533 ? 0.297 38.625 12.836 1 80.62 533 ASN A O 1
ATOM 4392 N N . ILE A 1 534 ? -0.409 36.688 12.234 1 79.56 534 ILE A N 1
ATOM 4393 C CA . ILE A 1 534 ? -0.916 36.469 13.586 1 79.56 534 ILE A CA 1
ATOM 4394 C C . ILE A 1 534 ? 0.01 35.531 14.336 1 79.56 534 ILE A C 1
ATOM 4396 O O . ILE A 1 534 ? 0.168 35.625 15.555 1 79.56 534 ILE A O 1
ATOM 4400 N N . PHE A 1 535 ? 0.64 34.688 13.672 1 85.69 535 PHE A N 1
ATOM 4401 C CA . PHE A 1 535 ? 1.49 33.719 14.312 1 85.69 535 PHE A CA 1
ATOM 4402 C C . PHE A 1 535 ? 2.963 34.031 14.094 1 85.69 535 PHE A C 1
ATOM 4404 O O . PHE A 1 535 ? 3.316 34.688 13.125 1 85.69 535 PHE A O 1
ATOM 4411 N N . LYS A 1 536 ? 3.701 33.5 15.102 1 89.81 536 LYS A N 1
ATOM 4412 C CA . LYS A 1 536 ? 5.141 33.469 14.844 1 89.81 536 LYS A CA 1
ATOM 4413 C C . LYS A 1 536 ? 5.465 32.531 13.672 1 89.81 536 LYS A C 1
ATOM 4415 O O . LYS A 1 536 ? 4.703 31.625 13.375 1 89.81 536 LYS A O 1
ATOM 4420 N N . ARG A 1 537 ? 6.492 32.844 13.016 1 93.38 537 ARG A N 1
ATOM 4421 C CA . ARG A 1 537 ? 6.914 31.953 11.945 1 93.38 537 ARG A CA 1
ATOM 4422 C C . ARG A 1 537 ? 7.199 30.562 12.484 1 93.38 537 ARG A C 1
ATOM 4424 O O . ARG A 1 537 ? 8.031 30.391 13.383 1 93.38 537 ARG A O 1
ATOM 4431 N N . PRO A 1 538 ? 6.469 29.625 12.086 1 93.62 538 PRO A N 1
ATOM 4432 C CA . PRO A 1 538 ? 6.742 28.266 12.555 1 93.62 538 PRO A CA 1
ATOM 4433 C C . PRO A 1 538 ? 7.996 27.672 11.922 1 93.62 538 PRO A C 1
ATOM 4435 O O . PRO A 1 538 ? 8.391 28.062 10.82 1 93.62 538 PRO A O 1
ATOM 4438 N N . PHE A 1 539 ? 8.648 26.75 12.68 1 94.12 539 PHE A N 1
ATOM 4439 C CA . PHE A 1 539 ? 9.727 25.969 12.07 1 94.12 539 PHE A CA 1
ATOM 4440 C C . PHE A 1 539 ? 9.188 25.047 10.992 1 94.12 539 PHE A C 1
ATOM 4442 O O . PHE A 1 539 ? 8.164 24.375 11.188 1 94.12 539 PHE A O 1
ATOM 4449 N N . GLY A 1 540 ? 9.836 25.062 9.844 1 92.38 540 GLY A N 1
ATOM 4450 C CA . GLY A 1 540 ? 9.406 24.219 8.75 1 92.38 540 GLY A CA 1
ATOM 4451 C C . GLY A 1 540 ? 9.453 22.734 9.094 1 92.38 540 GLY A C 1
ATOM 4452 O O . GLY A 1 540 ? 10.477 22.234 9.562 1 92.38 540 GLY A O 1
ATOM 4453 N N . ARG A 1 541 ? 8.336 22.141 8.984 1 90.62 541 ARG A N 1
ATOM 4454 C CA . ARG A 1 541 ? 8.266 20.703 9.219 1 90.62 541 ARG A CA 1
ATOM 4455 C C . ARG A 1 541 ? 8.172 19.938 7.906 1 90.62 541 ARG A C 1
ATOM 4457 O O . ARG A 1 541 ? 7.434 20.328 7.004 1 90.62 541 ARG A O 1
ATOM 4464 N N . ARG A 1 542 ? 8.938 18.875 7.848 1 89.5 542 ARG A N 1
ATOM 4465 C CA . ARG A 1 542 ? 8.922 18.031 6.648 1 89.5 542 ARG A CA 1
ATOM 4466 C C . ARG A 1 542 ? 7.828 16.984 6.73 1 89.5 542 ARG A C 1
ATOM 4468 O O . ARG A 1 542 ? 7.641 16.344 7.773 1 89.5 542 ARG A O 1
ATOM 4475 N N . ALA A 1 543 ? 7.109 16.891 5.699 1 90.62 543 ALA A N 1
ATOM 4476 C CA . ALA A 1 543 ? 6.039 15.906 5.637 1 90.62 543 ALA A CA 1
ATOM 4477 C C . ALA A 1 543 ? 5.965 15.266 4.25 1 90.62 543 ALA A C 1
ATOM 4479 O O . ALA A 1 543 ? 6.141 15.945 3.238 1 90.62 543 ALA A O 1
ATOM 4480 N N . LYS A 1 544 ? 5.703 13.984 4.227 1 91.06 544 LYS A N 1
ATOM 4481 C CA . LYS A 1 544 ? 5.602 13.266 2.961 1 91.06 544 LYS A CA 1
ATOM 4482 C C . LYS A 1 544 ? 4.168 13.266 2.443 1 91.06 544 LYS A C 1
ATOM 4484 O O . LYS A 1 544 ? 3.939 13.211 1.232 1 91.06 544 LYS A O 1
ATOM 4489 N N . ASN A 1 545 ? 3.273 13.242 3.324 1 92.88 545 ASN A N 1
ATOM 4490 C CA . ASN A 1 545 ? 1.853 13.25 2.996 1 92.88 545 ASN A CA 1
ATOM 4491 C C . ASN A 1 545 ? 1.015 13.82 4.137 1 92.88 545 ASN A C 1
ATOM 4493 O O . ASN A 1 545 ? 1.557 14.383 5.086 1 92.88 545 ASN A O 1
ATOM 4497 N N . ILE A 1 546 ? -0.273 13.727 3.982 1 92.94 546 ILE A N 1
ATOM 4498 C CA . ILE A 1 546 ? -1.14 14.32 4.996 1 92.94 546 ILE A CA 1
ATOM 4499 C C . ILE A 1 546 ? -1.356 13.328 6.133 1 92.94 546 ILE A C 1
ATOM 4501 O O . ILE A 1 546 ? -2.146 13.578 7.047 1 92.94 546 ILE A O 1
ATOM 4505 N N . GLY A 1 547 ? -0.718 12.195 6.016 1 88.5 547 GLY A N 1
ATOM 4506 C CA . GLY A 1 547 ? -0.641 11.25 7.113 1 88.5 547 GLY A CA 1
ATOM 4507 C C . GLY A 1 547 ? -1.982 10.633 7.469 1 88.5 547 GLY A C 1
ATOM 4508 O O . GLY A 1 547 ? -2.686 10.125 6.594 1 88.5 547 GLY A O 1
ATOM 4509 N N . ALA A 1 548 ? -2.369 10.719 8.711 1 89.44 548 ALA A N 1
ATOM 4510 C CA . ALA A 1 548 ? -3.562 10.078 9.258 1 89.44 548 ALA A CA 1
ATOM 4511 C C . ALA A 1 548 ? -4.832 10.727 8.719 1 89.44 548 ALA A C 1
ATOM 4513 O O . ALA A 1 548 ? -5.902 10.117 8.719 1 89.44 548 ALA A O 1
ATOM 4514 N N . TRP A 1 549 ? -4.73 11.922 8.234 1 93 549 TRP A N 1
ATOM 4515 C CA . TRP A 1 549 ? -5.902 12.602 7.695 1 93 549 TRP A CA 1
ATOM 4516 C C . TRP A 1 549 ? -6.391 11.914 6.426 1 93 549 TRP A C 1
ATOM 4518 O O . TRP A 1 549 ? -7.586 11.93 6.125 1 93 549 TRP A O 1
ATOM 4528 N N . GLN A 1 550 ? -5.445 11.336 5.699 1 93 550 GLN A N 1
ATOM 4529 C CA . GLN A 1 550 ? -5.844 10.578 4.523 1 93 550 GLN A CA 1
ATOM 4530 C C . GLN A 1 550 ? -6.773 9.422 4.898 1 93 550 GLN A C 1
ATOM 4532 O O . GLN A 1 550 ? -7.793 9.203 4.242 1 93 550 GLN A O 1
ATOM 4537 N N . LEU A 1 551 ? -6.477 8.805 5.91 1 89.69 551 LEU A N 1
ATOM 4538 C CA . LEU A 1 551 ? -7.301 7.703 6.395 1 89.69 551 LEU A CA 1
ATOM 4539 C C . LEU A 1 551 ? -8.656 8.211 6.887 1 89.69 551 LEU A C 1
ATOM 4541 O O . LEU A 1 551 ? -9.68 7.555 6.691 1 89.69 551 LEU A O 1
ATOM 4545 N N . ALA A 1 552 ? -8.609 9.297 7.488 1 92.5 552 ALA A N 1
ATOM 4546 C CA . ALA A 1 552 ? -9.852 9.891 7.984 1 92.5 552 ALA A CA 1
ATOM 4547 C C . ALA A 1 552 ? -10.812 10.188 6.836 1 92.5 552 ALA A C 1
ATOM 4549 O O . ALA A 1 552 ? -12 9.867 6.914 1 92.5 552 ALA A O 1
ATOM 4550 N N . PHE A 1 553 ? -10.312 10.742 5.801 1 95 553 PHE A N 1
ATOM 4551 C CA . PHE A 1 553 ? -11.133 11.047 4.637 1 95 553 PHE A CA 1
ATOM 4552 C C . PHE A 1 553 ? -11.648 9.766 3.986 1 95 553 PHE A C 1
ATOM 4554 O O . PHE A 1 553 ? -12.797 9.711 3.531 1 95 553 PHE A O 1
ATOM 4561 N N . GLU A 1 554 ? -10.836 8.781 4.004 1 91.06 554 GLU A N 1
ATOM 4562 C CA . GLU A 1 554 ? -11.25 7.5 3.441 1 91.06 554 GLU A CA 1
ATOM 4563 C C . GLU A 1 554 ? -12.344 6.855 4.281 1 91.06 554 GLU A C 1
ATOM 4565 O O . GLU A 1 554 ? -13.281 6.262 3.738 1 91.06 554 GLU A O 1
ATOM 4570 N N . LEU A 1 555 ? -12.227 6.98 5.527 1 89.31 555 LEU A N 1
ATOM 4571 C CA . LEU A 1 555 ? -13.25 6.453 6.418 1 89.31 555 LEU A CA 1
ATOM 4572 C C . LEU A 1 555 ? -14.578 7.164 6.199 1 89.31 555 LEU A C 1
ATOM 4574 O O . LEU A 1 555 ? -15.633 6.523 6.141 1 89.31 555 LEU A O 1
ATOM 4578 N N . LEU A 1 556 ? -14.5 8.422 6.043 1 93.38 556 LEU A N 1
ATOM 4579 C CA . LEU A 1 556 ? -15.719 9.188 5.793 1 93.38 556 LEU A CA 1
ATOM 4580 C C . LEU A 1 556 ? -16.328 8.82 4.441 1 93.38 556 LEU A C 1
ATOM 4582 O O . LEU A 1 556 ? -17.547 8.828 4.285 1 93.38 556 LEU A O 1
ATOM 4586 N N . SER A 1 557 ? -15.445 8.523 3.551 1 92.81 557 SER A N 1
ATOM 4587 C CA . SER A 1 557 ? -15.914 8.102 2.234 1 92.81 557 SER A CA 1
ATOM 4588 C C . SER A 1 557 ? -16.688 6.793 2.316 1 92.81 557 SER A C 1
ATOM 4590 O O . SER A 1 557 ? -17.75 6.652 1.692 1 92.81 557 SER A O 1
ATOM 4592 N N . VAL A 1 558 ? -16.281 5.898 3.094 1 88.5 558 VAL A N 1
ATOM 4593 C CA . VAL A 1 558 ? -16.953 4.621 3.268 1 88.5 558 VAL A CA 1
ATOM 4594 C C . VAL A 1 558 ? -18.266 4.832 4.031 1 88.5 558 VAL A C 1
ATOM 4596 O O . VAL A 1 558 ? -19.297 4.25 3.688 1 88.5 558 VAL A O 1
ATOM 4599 N N . MET A 1 559 ? -18.219 5.68 5.004 1 88.94 559 MET A N 1
ATOM 4600 C CA . MET A 1 559 ? -19.438 5.984 5.77 1 88.94 559 MET A CA 1
ATOM 4601 C C . MET A 1 559 ? -20.469 6.676 4.895 1 88.94 559 MET A C 1
ATOM 4603 O O . MET A 1 559 ? -21.672 6.492 5.098 1 88.94 559 MET A O 1
ATOM 4607 N N . SER A 1 560 ? -19.938 7.449 4.023 1 91.62 560 SER A N 1
ATOM 4608 C CA . SER A 1 560 ? -20.844 8.109 3.082 1 91.62 560 SER A CA 1
ATOM 4609 C C . SER A 1 560 ? -21.594 7.094 2.232 1 91.62 560 SER A C 1
ATOM 4611 O O . SER A 1 560 ? -22.797 7.238 2.008 1 91.62 560 SER A O 1
ATOM 4613 N N . LEU A 1 561 ? -20.906 6.125 1.814 1 89.06 561 LEU A N 1
ATOM 4614 C CA . LEU A 1 561 ? -21.547 5.059 1.045 1 89.06 561 LEU A CA 1
ATOM 4615 C C . LEU A 1 561 ? -22.609 4.348 1.874 1 89.06 561 LEU A C 1
ATOM 4617 O O . LEU A 1 561 ? -23.719 4.113 1.396 1 89.06 561 LEU A O 1
ATOM 4621 N N . LEU A 1 562 ? -22.359 4.117 3.096 1 84.88 562 LEU A N 1
ATOM 4622 C CA . LEU A 1 562 ? -23.266 3.408 3.982 1 84.88 562 LEU A CA 1
ATOM 4623 C C . LEU A 1 562 ? -24.5 4.266 4.301 1 84.88 562 LEU A C 1
ATOM 4625 O O . LEU A 1 562 ? -25.625 3.775 4.281 1 84.88 562 LEU A O 1
ATOM 4629 N N . SER A 1 563 ? -24.234 5.492 4.551 1 88.75 563 SER A N 1
ATOM 4630 C CA . SER A 1 563 ? -25.328 6.379 4.938 1 88.75 563 SER A CA 1
ATOM 4631 C C . SER A 1 563 ? -26.266 6.652 3.764 1 88.75 563 SER A C 1
ATOM 4633 O O . SER A 1 563 ? -27.484 6.59 3.91 1 88.75 563 SER A O 1
ATOM 4635 N N . ASN A 1 564 ? -25.766 6.859 2.627 1 88.81 564 ASN A N 1
ATOM 4636 C CA . ASN A 1 564 ? -26.594 7.152 1.462 1 88.81 564 ASN A CA 1
ATOM 4637 C C . ASN A 1 564 ? -27.312 5.906 0.958 1 88.81 564 ASN A C 1
ATOM 4639 O O . ASN A 1 564 ? -28.484 5.98 0.555 1 88.81 564 ASN A O 1
ATOM 4643 N N . CYS A 1 565 ? -26.641 4.789 1.004 1 84.31 565 CYS A N 1
ATOM 4644 C CA . CYS A 1 565 ? -27.297 3.543 0.638 1 84.31 565 CYS A CA 1
ATOM 4645 C C . CYS A 1 565 ? -28.375 3.176 1.655 1 84.31 565 CYS A C 1
ATOM 4647 O O . CYS A 1 565 ? -29.422 2.621 1.294 1 84.31 565 CYS A O 1
ATOM 4649 N N . GLY A 1 566 ? -28.078 3.449 2.885 1 83.31 566 GLY A N 1
ATOM 4650 C CA . GLY A 1 566 ? -29.094 3.215 3.91 1 83.31 566 GLY A CA 1
ATOM 4651 C C . GLY A 1 566 ? -30.359 4.023 3.703 1 83.31 566 GLY A C 1
ATOM 4652 O O . GLY A 1 566 ? -31.469 3.521 3.906 1 83.31 566 GLY A O 1
ATOM 4653 N N . LEU A 1 567 ? -30.203 5.23 3.289 1 84.31 567 LEU A N 1
ATOM 4654 C CA . LEU A 1 567 ? -31.359 6.074 3.008 1 84.31 567 LEU A CA 1
ATOM 4655 C C . LEU A 1 567 ? -32.156 5.547 1.812 1 84.31 567 LEU A C 1
ATOM 4657 O O . LEU A 1 567 ? -33.375 5.594 1.801 1 84.31 567 LEU A O 1
ATOM 4661 N N . LEU A 1 568 ? -31.422 5.086 0.873 1 82.06 568 LEU A N 1
ATOM 4662 C CA . LEU A 1 568 ? -32.031 4.5 -0.309 1 82.06 568 LEU A CA 1
ATOM 4663 C C . LEU A 1 568 ? -32.875 3.281 0.064 1 82.06 568 LEU A C 1
ATOM 4665 O O . LEU A 1 568 ? -33.969 3.066 -0.492 1 82.06 568 LEU A O 1
ATOM 4669 N N . PHE A 1 569 ? -32.406 2.576 0.962 1 79 569 PHE A N 1
ATOM 4670 C CA . PHE A 1 569 ? -33.094 1.374 1.425 1 79 569 PHE A CA 1
ATOM 4671 C C . PHE A 1 569 ? -34.406 1.727 2.098 1 79 569 PHE A C 1
ATOM 4673 O O . PHE A 1 569 ? -35.375 0.966 2.016 1 79 569 PHE A O 1
ATOM 4680 N N . LEU A 1 570 ? -34.469 2.82 2.717 1 77.94 570 LEU A N 1
ATOM 4681 C CA . LEU A 1 570 ? -35.625 3.201 3.508 1 77.94 570 LEU A CA 1
ATOM 4682 C C . LEU A 1 570 ? -36.688 3.844 2.627 1 77.94 570 LEU A C 1
ATOM 4684 O O . LEU A 1 570 ? -37.844 3.963 3.035 1 77.94 570 LEU A O 1
ATOM 4688 N N . GLN A 1 571 ? -36.312 4.09 1.403 1 77 571 GLN A N 1
ATOM 4689 C CA . GLN A 1 571 ? -37.312 4.734 0.54 1 77 571 GLN A CA 1
ATOM 4690 C C . GLN A 1 571 ? -38.219 3.705 -0.115 1 77 571 GLN A C 1
ATOM 4692 O O . GLN A 1 571 ? -37.75 2.75 -0.735 1 77 571 GLN A O 1
ATOM 4697 N N . PRO A 1 572 ? -39.469 3.809 0.16 1 68.81 572 PRO A N 1
ATOM 4698 C CA . PRO A 1 572 ? -40.438 2.832 -0.346 1 68.81 572 PRO A CA 1
ATOM 4699 C C . PRO A 1 572 ? -40.406 2.723 -1.869 1 68.81 572 PRO A C 1
ATOM 4701 O O . PRO A 1 572 ? -40.562 1.626 -2.414 1 68.81 572 PRO A O 1
ATOM 4704 N N . ASN A 1 573 ? -40.219 3.797 -2.543 1 64.81 573 ASN A N 1
ATOM 4705 C CA . ASN A 1 573 ? -40.281 3.77 -4 1 64.81 573 ASN A CA 1
ATOM 4706 C C . ASN A 1 573 ? -39.125 2.955 -4.59 1 64.81 573 ASN A C 1
ATOM 4708 O O . ASN A 1 573 ? -39.312 2.234 -5.57 1 64.81 573 ASN A O 1
ATOM 4712 N N . VAL A 1 574 ? -38.125 2.963 -3.889 1 64.06 574 VAL A N 1
ATOM 4713 C CA . VAL A 1 574 ? -36.938 2.287 -4.406 1 64.06 574 VAL A CA 1
ATOM 4714 C C . VAL A 1 574 ? -37.031 0.79 -4.121 1 64.06 574 VAL A C 1
ATOM 4716 O O . VAL A 1 574 ? -36.625 -0.033 -4.949 1 64.06 574 VAL A O 1
ATOM 4719 N N . LYS A 1 575 ? -37.594 0.525 -3.025 1 64.06 575 LYS A N 1
ATOM 4720 C CA . LYS A 1 575 ? -37.844 -0.878 -2.697 1 64.06 575 LYS A CA 1
ATOM 4721 C C . LYS A 1 575 ? -38.719 -1.547 -3.744 1 64.06 575 LYS A C 1
ATOM 4723 O O . LYS A 1 575 ? -38.469 -2.691 -4.133 1 64.06 575 LYS A O 1
ATOM 4728 N N . GLN A 1 576 ? -39.625 -0.757 -4.219 1 63.66 576 GLN A N 1
ATOM 4729 C CA . GLN A 1 576 ? -40.531 -1.29 -5.223 1 63.66 576 GLN A CA 1
ATOM 4730 C C . GLN A 1 576 ? -39.812 -1.498 -6.559 1 63.66 576 GLN A C 1
ATOM 4732 O O . GLN A 1 576 ? -40.062 -2.48 -7.258 1 63.66 576 GLN A O 1
ATOM 4737 N N . PHE A 1 577 ? -38.969 -0.615 -6.812 1 62.88 577 PHE A N 1
ATOM 4738 C CA . PHE A 1 577 ? -38.219 -0.691 -8.062 1 62.88 577 PHE A CA 1
ATOM 4739 C C . PHE A 1 577 ? -37.344 -1.941 -8.102 1 62.88 577 PHE A C 1
ATOM 4741 O O . PHE A 1 577 ? -37.344 -2.666 -9.094 1 62.88 577 PHE A O 1
ATOM 4748 N N . PHE A 1 578 ? -36.781 -2.273 -7.047 1 62.84 578 PHE A N 1
ATOM 4749 C CA . PHE A 1 578 ? -35.875 -3.422 -6.992 1 62.84 578 PHE A CA 1
ATOM 4750 C C . PHE A 1 578 ? -36.688 -4.719 -6.871 1 62.84 578 PHE A C 1
ATOM 4752 O O . PHE A 1 578 ? -36.25 -5.762 -7.375 1 62.84 578 PHE A O 1
ATOM 4759 N N . ALA A 1 579 ? -37.812 -4.57 -6.242 1 62.53 579 ALA A N 1
ATOM 4760 C CA . ALA A 1 579 ? -38.719 -5.723 -6.117 1 62.53 579 ALA A CA 1
ATOM 4761 C C . ALA A 1 579 ? -39.188 -6.195 -7.488 1 62.53 579 ALA A C 1
ATOM 4763 O O . ALA A 1 579 ? -39.5 -7.371 -7.668 1 62.53 579 ALA A O 1
ATOM 4764 N N . HIS A 1 580 ? -39.094 -5.254 -8.375 1 63.25 580 HIS A N 1
ATOM 4765 C CA . HIS A 1 580 ? -39.531 -5.621 -9.719 1 63.25 580 HIS A CA 1
ATOM 4766 C C . HIS A 1 580 ? -38.5 -6.52 -10.406 1 63.25 580 HIS A C 1
ATOM 4768 O O . HIS A 1 580 ? -38.875 -7.453 -11.117 1 63.25 580 HIS A O 1
ATOM 4774 N N . TRP A 1 581 ? -37.281 -6.312 -10.117 1 60.09 581 TRP A N 1
ATOM 4775 C CA . TRP A 1 581 ? -36.25 -7.066 -10.805 1 60.09 581 TRP A CA 1
ATOM 4776 C C . TRP A 1 581 ? -35.969 -8.391 -10.102 1 60.09 581 TRP A C 1
ATOM 4778 O O . TRP A 1 581 ? -35.719 -9.406 -10.75 1 60.09 581 TRP A O 1
ATOM 4788 N N . LEU A 1 582 ? -36.031 -8.352 -8.781 1 61.22 582 LEU A N 1
ATOM 4789 C CA . LEU A 1 582 ? -35.875 -9.562 -7.984 1 61.22 582 LEU A CA 1
ATOM 4790 C C . LEU A 1 582 ? -37 -9.719 -6.992 1 61.22 582 LEU A C 1
ATOM 4792 O O . LEU A 1 582 ? -36.875 -9.359 -5.82 1 61.22 582 LEU A O 1
ATOM 4796 N N . PRO A 1 583 ? -38.156 -10.125 -7.523 1 61.66 583 PRO A N 1
ATOM 4797 C CA . PRO A 1 583 ? -39.375 -10.148 -6.715 1 61.66 583 PRO A CA 1
ATOM 4798 C C . PRO A 1 583 ? -39.25 -11 -5.453 1 61.66 583 PRO A C 1
ATOM 4800 O O . PRO A 1 583 ? -39.938 -10.75 -4.457 1 61.66 583 PRO A O 1
ATOM 4803 N N . SER A 1 584 ? -38.375 -11.93 -5.535 1 60.34 584 SER A N 1
ATOM 4804 C CA . SER A 1 584 ? -38.406 -12.875 -4.426 1 60.34 584 SER A CA 1
ATOM 4805 C C . SER A 1 584 ? -37.656 -12.336 -3.215 1 60.34 584 SER A C 1
ATOM 4807 O O . SER A 1 584 ? -37.938 -12.711 -2.078 1 60.34 584 SER A O 1
ATOM 4809 N N . ILE A 1 585 ? -36.688 -11.469 -3.379 1 64.44 585 ILE A N 1
ATOM 4810 C CA . ILE A 1 585 ? -35.938 -10.992 -2.211 1 64.44 585 ILE A CA 1
ATOM 4811 C C . ILE A 1 585 ? -35.469 -9.57 -2.455 1 64.44 585 ILE A C 1
ATOM 4813 O O . ILE A 1 585 ? -34.281 -9.344 -2.689 1 64.44 585 ILE A O 1
ATOM 4817 N N . PRO A 1 586 ? -36.375 -8.609 -2.418 1 67.25 586 PRO A N 1
ATOM 4818 C CA . PRO A 1 586 ? -36 -7.223 -2.711 1 67.25 586 PRO A CA 1
ATOM 4819 C C . PRO A 1 586 ? -34.812 -6.746 -1.858 1 67.25 586 PRO A C 1
ATOM 4821 O O . PRO A 1 586 ? -34.031 -5.922 -2.309 1 67.25 586 PRO A O 1
ATOM 4824 N N . ASP A 1 587 ? -34.688 -7.316 -0.727 1 72.38 587 ASP A N 1
ATOM 4825 C CA . ASP A 1 587 ? -33.625 -6.895 0.178 1 72.38 587 ASP A CA 1
ATOM 4826 C C . ASP A 1 587 ? -32.25 -7.316 -0.352 1 72.38 587 ASP A C 1
ATOM 4828 O O . ASP A 1 587 ? -31.25 -6.625 -0.132 1 72.38 587 ASP A O 1
ATOM 4832 N N . LEU A 1 588 ? -32.344 -8.312 -1.159 1 72.19 588 LEU A N 1
ATOM 4833 C CA . LEU A 1 588 ? -31.078 -8.797 -1.7 1 72.19 588 LEU A CA 1
ATOM 4834 C C . LEU A 1 588 ? -30.594 -7.891 -2.828 1 72.19 588 LEU A C 1
ATOM 4836 O O . LEU A 1 588 ? -29.391 -7.766 -3.051 1 72.19 588 LEU A O 1
ATOM 4840 N N . SER A 1 589 ? -31.562 -7.258 -3.434 1 73.31 589 SER A N 1
ATOM 4841 C CA . SER A 1 589 ? -31.203 -6.344 -4.508 1 73.31 589 SER A CA 1
ATOM 4842 C C . SER A 1 589 ? -30.422 -5.145 -3.971 1 73.31 589 SER A C 1
ATOM 4844 O O . SER A 1 589 ? -29.484 -4.66 -4.613 1 73.31 589 SER A O 1
ATOM 4846 N N . PHE A 1 590 ? -30.812 -4.797 -2.785 1 76.94 590 PHE A N 1
ATOM 4847 C CA . PHE A 1 590 ? -30.125 -3.68 -2.152 1 76.94 590 PHE A CA 1
ATOM 4848 C C . PHE A 1 590 ? -28.703 -4.062 -1.786 1 76.94 590 PHE A C 1
ATOM 4850 O O . PHE A 1 590 ? -27.766 -3.281 -1.996 1 76.94 590 PHE A O 1
ATOM 4857 N N . VAL A 1 591 ? -28.578 -5.195 -1.296 1 77.81 591 VAL A N 1
ATOM 4858 C CA . VAL A 1 591 ? -27.266 -5.672 -0.881 1 77.81 591 VAL A CA 1
ATOM 4859 C C . VAL A 1 591 ? -26.359 -5.828 -2.104 1 77.81 591 VAL A C 1
ATOM 4861 O O . VAL A 1 591 ? -25.188 -5.488 -2.055 1 77.81 591 VAL A O 1
ATOM 4864 N N . ILE A 1 592 ? -26.938 -6.207 -3.156 1 78 592 ILE A N 1
ATOM 4865 C CA . ILE A 1 592 ? -26.188 -6.375 -4.391 1 78 592 ILE A CA 1
ATOM 4866 C C . ILE A 1 592 ? -25.734 -5.012 -4.914 1 78 592 ILE A C 1
ATOM 4868 O O . ILE A 1 592 ? -24.594 -4.855 -5.371 1 78 592 ILE A O 1
ATOM 4872 N N . PHE A 1 593 ? -26.656 -4.098 -4.785 1 81.81 593 PHE A N 1
ATOM 4873 C CA . PHE A 1 593 ? -26.328 -2.754 -5.238 1 81.81 593 PHE A CA 1
ATOM 4874 C C . PHE A 1 593 ? -25.188 -2.17 -4.41 1 81.81 593 PHE A C 1
ATOM 4876 O O . PHE A 1 593 ? -24.25 -1.571 -4.957 1 81.81 593 PHE A O 1
ATOM 4883 N N . GLU A 1 594 ? -25.25 -2.34 -3.174 1 84.31 594 GLU A N 1
ATOM 4884 C CA . GLU A 1 594 ? -24.203 -1.854 -2.283 1 84.31 594 GLU A CA 1
ATOM 4885 C C . GLU A 1 594 ? -22.859 -2.502 -2.609 1 84.31 594 GLU A C 1
ATOM 4887 O O . GLU A 1 594 ? -21.828 -1.83 -2.617 1 84.31 594 GLU A O 1
ATOM 4892 N N . HIS A 1 595 ? -22.922 -3.713 -2.922 1 84.25 595 HIS A N 1
ATOM 4893 C CA . HIS A 1 595 ? -21.688 -4.43 -3.23 1 84.25 595 HIS A CA 1
ATOM 4894 C C . HIS A 1 595 ? -21.141 -4.016 -4.59 1 84.25 595 HIS A C 1
ATOM 4896 O O . HIS A 1 595 ? -19.922 -3.99 -4.789 1 84.25 595 HIS A O 1
ATOM 4902 N N . LEU A 1 596 ? -21.984 -3.729 -5.465 1 84.56 596 LEU A N 1
ATOM 4903 C CA . LEU A 1 596 ? -21.531 -3.223 -6.758 1 84.56 596 LEU A CA 1
ATOM 4904 C C . LEU A 1 596 ? -20.812 -1.886 -6.602 1 84.56 596 LEU A C 1
ATOM 4906 O O . LEU A 1 596 ? -19.797 -1.644 -7.25 1 84.56 596 LEU A O 1
ATOM 4910 N N . LEU A 1 597 ? -21.391 -1.1 -5.695 1 86.81 597 LEU A N 1
ATOM 4911 C CA . LEU A 1 597 ? -20.75 0.191 -5.449 1 86.81 597 LEU A CA 1
ATOM 4912 C C . LEU A 1 597 ? -19.406 0.013 -4.742 1 86.81 597 LEU A C 1
ATOM 4914 O O . LEU A 1 597 ? -18.438 0.717 -5.047 1 86.81 597 LEU A O 1
ATOM 4918 N N . LEU A 1 598 ? -19.391 -0.919 -3.877 1 85.19 598 LEU A N 1
ATOM 4919 C CA . LEU A 1 598 ? -18.125 -1.215 -3.203 1 85.19 598 LEU A CA 1
ATOM 4920 C C . LEU A 1 598 ? -17.109 -1.773 -4.188 1 85.19 598 LEU A C 1
ATOM 4922 O O . LEU A 1 598 ? -15.922 -1.45 -4.105 1 85.19 598 LEU A O 1
ATOM 4926 N N . GLY A 1 599 ? -17.594 -2.609 -5.09 1 85.12 599 GLY A N 1
ATOM 4927 C CA . GLY A 1 599 ? -16.734 -3.119 -6.145 1 85.12 599 GLY A CA 1
ATOM 4928 C C . GLY A 1 599 ? -16.188 -2.029 -7.055 1 85.12 599 GLY A C 1
ATOM 4929 O O . GLY A 1 599 ? -15.016 -2.043 -7.426 1 85.12 599 GLY A O 1
ATOM 4930 N N . LEU A 1 600 ? -17.047 -1.139 -7.285 1 86.62 600 LEU A N 1
ATOM 4931 C CA . LEU A 1 600 ? -16.641 -0.008 -8.109 1 86.62 600 LEU A CA 1
ATOM 4932 C C . LEU A 1 600 ? -15.57 0.818 -7.398 1 86.62 600 LEU A C 1
ATOM 4934 O O . LEU A 1 600 ? -14.586 1.229 -8.016 1 86.62 600 LEU A O 1
ATOM 4938 N N . LYS A 1 601 ? -15.812 1.06 -6.16 1 88.56 601 LYS A N 1
ATOM 4939 C CA . LYS A 1 601 ? -14.828 1.781 -5.355 1 88.56 601 LYS A CA 1
ATOM 4940 C C . LYS A 1 601 ? -13.477 1.067 -5.359 1 88.56 601 LYS A C 1
ATOM 4942 O O . LYS A 1 601 ? -12.438 1.704 -5.52 1 88.56 601 LYS A O 1
ATOM 4947 N N . PHE A 1 602 ? -13.5 -0.191 -5.285 1 83.88 602 PHE A N 1
ATOM 4948 C CA . PHE A 1 602 ? -12.281 -0.995 -5.285 1 83.88 602 PHE A CA 1
ATOM 4949 C C . PHE A 1 602 ? -11.602 -0.938 -6.645 1 83.88 602 PHE A C 1
ATOM 4951 O O . PHE A 1 602 ? -10.375 -0.817 -6.727 1 83.88 602 PHE A O 1
ATOM 4958 N N . LEU A 1 603 ? -12.414 -0.981 -7.637 1 83.31 603 LEU A N 1
ATOM 4959 C CA . LEU A 1 603 ? -11.883 -0.948 -8.992 1 83.31 603 LEU A CA 1
ATOM 4960 C C . LEU A 1 603 ? -11.188 0.38 -9.273 1 83.31 603 LEU A C 1
ATOM 4962 O O . LEU A 1 603 ? -10.094 0.406 -9.836 1 83.31 603 LEU A O 1
ATOM 4966 N N . ILE A 1 604 ? -11.781 1.438 -8.828 1 88 604 ILE A N 1
ATOM 4967 C CA . ILE A 1 604 ? -11.203 2.758 -9.047 1 88 604 ILE A CA 1
ATOM 4968 C C . ILE A 1 604 ? -9.891 2.879 -8.273 1 88 604 ILE A C 1
ATOM 4970 O O . ILE A 1 604 ? -8.906 3.41 -8.789 1 88 604 ILE A O 1
ATOM 4974 N N . HIS A 1 605 ? -9.906 2.314 -7.109 1 85.06 605 HIS A N 1
ATOM 4975 C CA . HIS A 1 605 ? -8.719 2.332 -6.27 1 85.06 605 HIS A CA 1
ATOM 4976 C C . HIS A 1 605 ? -7.574 1.555 -6.914 1 85.06 605 HIS A C 1
ATOM 4978 O O . HIS A 1 605 ? -6.418 1.976 -6.852 1 85.06 605 HIS A O 1
ATOM 4984 N N . LYS A 1 606 ? -7.891 0.508 -7.617 1 78.06 606 LYS A N 1
ATOM 4985 C CA . LYS A 1 606 ? -6.863 -0.34 -8.219 1 78.06 606 LYS A CA 1
ATOM 4986 C C . LYS A 1 606 ? -6.379 0.242 -9.547 1 78.06 606 LYS A C 1
ATOM 4988 O O . LYS A 1 606 ? -5.223 0.053 -9.922 1 78.06 606 LYS A O 1
ATOM 4993 N N . VAL A 1 607 ? -7.215 0.956 -10.195 1 81.5 607 VAL A N 1
ATOM 4994 C CA . VAL A 1 607 ? -6.898 1.466 -11.531 1 81.5 607 VAL A CA 1
ATOM 4995 C C . VAL A 1 607 ? -6.004 2.699 -11.406 1 81.5 607 VAL A C 1
ATOM 4997 O O . VAL A 1 607 ? -5.094 2.896 -12.219 1 81.5 607 VAL A O 1
ATOM 5000 N N . ILE A 1 608 ? -6.258 3.486 -10.383 1 84.5 608 ILE A N 1
ATOM 5001 C CA . ILE A 1 608 ? -5.477 4.711 -10.227 1 84.5 608 ILE A CA 1
ATOM 5002 C C . ILE A 1 608 ? -4.258 4.438 -9.352 1 84.5 608 ILE A C 1
ATOM 5004 O O . ILE A 1 608 ? -4.395 4.168 -8.156 1 84.5 608 ILE A O 1
ATOM 5008 N N . HIS A 1 609 ? -3.133 4.574 -10.031 1 82 609 HIS A N 1
ATOM 5009 C CA . HIS A 1 609 ? -1.892 4.363 -9.297 1 82 609 HIS A CA 1
ATOM 5010 C C . HIS A 1 609 ? -1.612 5.523 -8.344 1 82 609 HIS A C 1
ATOM 5012 O O . HIS A 1 609 ? -1.79 6.688 -8.711 1 82 609 HIS A O 1
ATOM 5018 N N . GLU A 1 610 ? -1.141 5.211 -7.211 1 86.19 610 GLU A N 1
ATOM 5019 C CA . GLU A 1 610 ? -0.84 6.219 -6.195 1 86.19 610 GLU A CA 1
ATOM 5020 C C . GLU A 1 610 ? 0.301 7.129 -6.641 1 86.19 610 GLU A C 1
ATOM 5022 O O . GLU A 1 610 ? 0.269 8.336 -6.402 1 86.19 610 GLU A O 1
ATOM 5027 N N . ARG A 1 611 ? 1.315 6.551 -7.336 1 89.94 611 ARG A N 1
ATOM 5028 C CA . ARG A 1 611 ? 2.449 7.332 -7.82 1 89.94 611 ARG A CA 1
ATOM 5029 C C . ARG A 1 611 ? 2.398 7.488 -9.336 1 89.94 611 ARG A C 1
ATOM 5031 O O . ARG A 1 611 ? 2.375 6.496 -10.07 1 89.94 611 ARG A O 1
ATOM 5038 N N . PRO A 1 612 ? 2.371 8.758 -9.758 1 91.12 612 PRO A N 1
ATOM 5039 C CA . PRO A 1 612 ? 2.402 8.953 -11.203 1 91.12 612 PRO A CA 1
ATOM 5040 C C . PRO A 1 612 ? 3.66 8.383 -11.852 1 91.12 612 PRO A C 1
ATOM 5042 O O . PRO A 1 612 ? 4.668 8.172 -11.172 1 91.12 612 PRO A O 1
ATOM 5045 N N . ARG A 1 613 ? 3.65 8.156 -13.148 1 87.06 613 ARG A N 1
ATOM 5046 C CA . ARG A 1 613 ? 4.73 7.512 -13.883 1 87.06 613 ARG A CA 1
ATOM 5047 C C . ARG A 1 613 ? 6.016 8.328 -13.805 1 87.06 613 ARG A C 1
ATOM 5049 O O . ARG A 1 613 ? 7.105 7.773 -13.648 1 87.06 613 ARG A O 1
ATOM 5056 N N . TRP A 1 614 ? 5.887 9.609 -13.867 1 90.44 614 TRP A N 1
ATOM 5057 C CA . TRP A 1 614 ? 7.086 10.445 -13.883 1 90.44 614 TRP A CA 1
ATOM 5058 C C . TRP A 1 614 ? 7.801 10.391 -12.539 1 90.44 614 TRP A C 1
ATOM 5060 O O . TRP A 1 614 ? 9.031 10.508 -12.477 1 90.44 614 TRP A O 1
ATOM 5070 N N . VAL A 1 615 ? 7.016 10.227 -11.477 1 92.25 615 VAL A N 1
ATOM 5071 C CA . VAL A 1 615 ? 7.621 10.109 -10.148 1 92.25 615 VAL A CA 1
ATOM 5072 C C . VAL A 1 615 ? 8.336 8.766 -10.023 1 92.25 615 VAL A C 1
ATOM 5074 O O . VAL A 1 615 ? 9.453 8.695 -9.508 1 92.25 615 VAL A O 1
ATOM 5077 N N . ARG A 1 616 ? 7.727 7.727 -10.578 1 89.25 616 ARG A N 1
ATOM 5078 C CA . ARG A 1 616 ? 8.328 6.398 -10.516 1 89.25 616 ARG A CA 1
ATOM 5079 C C . ARG A 1 616 ? 9.617 6.344 -11.32 1 89.25 616 ARG A C 1
ATOM 5081 O O . ARG A 1 616 ? 10.609 5.766 -10.875 1 89.25 616 ARG A O 1
ATOM 5088 N N . ILE A 1 617 ? 9.602 6.965 -12.43 1 88.31 617 ILE A N 1
ATOM 5089 C CA . ILE A 1 617 ? 10.789 7.023 -13.273 1 88.31 617 ILE A CA 1
ATOM 5090 C C . ILE A 1 617 ? 11.883 7.828 -12.57 1 88.31 617 ILE A C 1
ATOM 5092 O O . ILE A 1 617 ? 13.055 7.445 -12.578 1 88.31 617 ILE A O 1
ATOM 5096 N N . GLY A 1 618 ? 11.422 8.898 -11.953 1 88.94 618 GLY A N 1
ATOM 5097 C CA . GLY A 1 618 ? 12.391 9.719 -11.25 1 88.94 618 GLY A CA 1
ATOM 5098 C C . GLY A 1 618 ? 13.078 8.984 -10.109 1 88.94 618 GLY A C 1
ATOM 5099 O O . GLY A 1 618 ? 14.289 9.117 -9.914 1 88.94 618 GLY A O 1
ATOM 5100 N N . LEU A 1 619 ? 12.391 8.211 -9.406 1 88.88 619 LEU A N 1
ATOM 5101 C CA . LEU A 1 619 ? 12.93 7.465 -8.273 1 88.88 619 LEU A CA 1
ATOM 5102 C C . LEU A 1 619 ? 13.875 6.363 -8.742 1 88.88 619 LEU A C 1
ATOM 5104 O O . LEU A 1 619 ? 14.938 6.16 -8.156 1 88.88 619 LEU A O 1
ATOM 5108 N N . LEU A 1 620 ? 13.516 5.703 -9.828 1 87.56 620 LEU A N 1
ATOM 5109 C CA . LEU A 1 620 ? 14.344 4.621 -10.352 1 87.56 620 LEU A CA 1
ATOM 5110 C C . LEU A 1 620 ? 15.617 5.164 -10.992 1 87.56 620 LEU A C 1
ATOM 5112 O O . LEU A 1 620 ? 16.672 4.527 -10.914 1 87.56 620 LEU A O 1
ATOM 5116 N N . LYS A 1 621 ? 15.438 6.27 -11.594 1 88.56 621 LYS A N 1
ATOM 5117 C CA . LYS A 1 621 ? 16.609 6.914 -12.172 1 88.56 621 LYS A CA 1
ATOM 5118 C C . LYS A 1 621 ? 17.609 7.301 -11.086 1 88.56 621 LYS A C 1
ATOM 5120 O O . LYS A 1 621 ? 18.828 7.105 -11.242 1 88.56 621 LYS A O 1
ATOM 5125 N N . ALA A 1 622 ? 17.125 7.84 -10.016 1 88.12 622 ALA A N 1
ATOM 5126 C CA . ALA A 1 622 ? 17.984 8.219 -8.898 1 88.12 622 ALA A CA 1
ATOM 5127 C C . ALA A 1 622 ? 18.703 7 -8.312 1 88.12 622 ALA A C 1
ATOM 5129 O O . ALA A 1 622 ? 19.891 7.055 -8 1 88.12 622 ALA A O 1
ATOM 5130 N N . ASP A 1 623 ? 18.016 5.938 -8.188 1 84.56 623 ASP A N 1
ATOM 5131 C CA . ASP A 1 623 ? 18.594 4.703 -7.66 1 84.56 623 ASP A CA 1
ATOM 5132 C C . ASP A 1 623 ? 19.641 4.133 -8.602 1 84.56 623 ASP A C 1
ATOM 5134 O O . ASP A 1 623 ? 20.688 3.646 -8.156 1 84.56 623 ASP A O 1
ATOM 5138 N N . TYR A 1 624 ? 19.406 4.191 -9.859 1 84.69 624 TYR A N 1
ATOM 5139 C CA . TYR A 1 624 ? 20.344 3.699 -10.867 1 84.69 624 TYR A CA 1
ATOM 5140 C C . TYR A 1 624 ? 21.609 4.535 -10.875 1 84.69 624 TYR A C 1
ATOM 5142 O O . TYR A 1 624 ? 22.719 3.99 -10.898 1 84.69 624 TYR A O 1
ATOM 5150 N N . GLU A 1 625 ? 21.391 5.844 -10.82 1 86.25 625 GLU A N 1
ATOM 5151 C CA . GLU A 1 625 ? 22.531 6.742 -10.844 1 86.25 625 GLU A CA 1
ATOM 5152 C C . GLU A 1 625 ? 23.406 6.566 -9.602 1 86.25 625 GLU A C 1
ATOM 5154 O O . GLU A 1 625 ? 24.625 6.625 -9.68 1 86.25 625 GLU A O 1
ATOM 5159 N N . THR A 1 626 ? 22.766 6.367 -8.547 1 83.75 626 THR A N 1
ATOM 5160 C CA . THR A 1 626 ? 23.5 6.152 -7.301 1 83.75 626 THR A CA 1
ATOM 5161 C C . THR A 1 626 ? 24.281 4.848 -7.359 1 83.75 626 THR A C 1
ATOM 5163 O O . THR A 1 626 ? 25.438 4.797 -6.93 1 83.75 626 THR A O 1
ATOM 5166 N N . SER A 1 627 ? 23.656 3.846 -7.875 1 82.38 627 SER A N 1
ATOM 5167 C CA . SER A 1 627 ? 24.312 2.555 -7.984 1 82.38 627 SER A CA 1
ATOM 5168 C C . SER A 1 627 ? 25.5 2.625 -8.938 1 82.38 627 SER A C 1
ATOM 5170 O O . SER A 1 627 ? 26.562 2.053 -8.664 1 82.38 627 SER A O 1
ATOM 5172 N N . GLN A 1 628 ? 25.359 3.334 -9.992 1 82.5 628 GLN A N 1
ATOM 5173 C CA . GLN A 1 628 ? 26.438 3.482 -10.961 1 82.5 628 GLN A CA 1
ATOM 5174 C C . GLN A 1 628 ? 27.594 4.309 -10.383 1 82.5 628 GLN A C 1
ATOM 5176 O O . GLN A 1 628 ? 28.766 4.02 -10.641 1 82.5 628 GLN A O 1
ATOM 5181 N N . ALA A 1 629 ? 27.203 5.312 -9.641 1 81.94 629 ALA A N 1
ATOM 5182 C CA . ALA A 1 629 ? 28.234 6.156 -9.023 1 81.94 629 ALA A CA 1
ATOM 5183 C C . ALA A 1 629 ? 29.047 5.371 -8.008 1 81.94 629 ALA A C 1
ATOM 5185 O O . ALA A 1 629 ? 30.266 5.527 -7.926 1 81.94 629 ALA A O 1
ATOM 5186 N N . LEU A 1 630 ? 28.438 4.539 -7.312 1 81.44 630 LEU A N 1
ATOM 5187 C CA . LEU A 1 630 ? 29.125 3.721 -6.316 1 81.44 630 LEU A CA 1
ATOM 5188 C C . LEU A 1 630 ? 30.062 2.723 -6.984 1 81.44 630 LEU A C 1
ATOM 5190 O O . LEU A 1 630 ? 31.156 2.482 -6.5 1 81.44 630 LEU A O 1
ATOM 5194 N N . LYS A 1 631 ? 29.641 2.172 -8.062 1 79.06 631 LYS A N 1
ATOM 5195 C CA . LYS A 1 631 ? 30.469 1.211 -8.797 1 79.06 631 LYS A CA 1
ATOM 5196 C C . LYS A 1 631 ? 31.719 1.875 -9.367 1 79.06 631 LYS A C 1
ATOM 5198 O O . LYS A 1 631 ? 32.812 1.306 -9.312 1 79.06 631 LYS A O 1
ATOM 5203 N N . GLN A 1 632 ? 31.547 3.027 -9.867 1 77.44 632 GLN A N 1
ATOM 5204 C CA . GLN A 1 632 ? 32.656 3.744 -10.477 1 77.44 632 GLN A CA 1
ATOM 5205 C C . GLN A 1 632 ? 33.656 4.188 -9.43 1 77.44 632 GLN A C 1
ATOM 5207 O O . GLN A 1 632 ? 34.875 4.121 -9.656 1 77.44 632 GLN A O 1
ATOM 5212 N N . LEU A 1 633 ? 33.156 4.578 -8.297 1 75.75 633 LEU A N 1
ATOM 5213 C CA . LEU A 1 633 ? 34.031 5.098 -7.254 1 75.75 633 LEU A CA 1
ATOM 5214 C C . LEU A 1 633 ? 34.812 3.971 -6.578 1 75.75 633 LEU A C 1
ATOM 5216 O O . LEU A 1 633 ? 35.938 4.156 -6.168 1 75.75 633 LEU A O 1
ATOM 5220 N N . LYS A 1 634 ? 34.219 2.822 -6.512 1 71.56 634 LYS A N 1
ATOM 5221 C CA . LYS A 1 634 ? 34.906 1.693 -5.879 1 71.56 634 LYS A CA 1
ATOM 5222 C C . LYS A 1 634 ? 35.906 1.041 -6.836 1 71.56 634 LYS A C 1
ATOM 5224 O O . LYS A 1 634 ? 36.875 0.421 -6.398 1 71.56 634 LYS A O 1
ATOM 5229 N N . TYR A 1 635 ? 35.625 1.083 -8.086 1 65.62 635 TYR A N 1
ATOM 5230 C CA . TYR A 1 635 ? 36.531 0.542 -9.094 1 65.62 635 TYR A CA 1
ATOM 5231 C C . TYR A 1 635 ? 37.781 1.37 -9.188 1 65.62 635 TYR A C 1
ATOM 5233 O O . TYR A 1 635 ? 38.875 0.83 -9.414 1 65.62 635 TYR A O 1
ATOM 5241 N N . GLU A 1 636 ? 37.812 2.629 -9.031 1 59.16 636 GLU A N 1
ATOM 5242 C CA . GLU A 1 636 ? 38.938 3.51 -9.219 1 59.16 636 GLU A CA 1
ATOM 5243 C C . GLU A 1 636 ? 40.031 3.238 -8.18 1 59.16 636 GLU A C 1
ATOM 5245 O O . GLU A 1 636 ? 41.219 3.199 -8.5 1 59.16 636 GLU A O 1
ATOM 5250 N N . PRO A 1 637 ? 39.75 3.121 -6.957 1 53.44 637 PRO A N 1
ATOM 5251 C CA . PRO A 1 637 ? 40.906 2.908 -6.07 1 53.44 637 PRO A CA 1
ATOM 5252 C C . PRO A 1 637 ? 41.625 1.607 -6.363 1 53.44 637 PRO A C 1
ATOM 5254 O O . PRO A 1 637 ? 42.844 1.512 -6.121 1 53.44 637 PRO A O 1
ATOM 5257 N N . GLN A 1 638 ? 40.969 0.583 -6.723 1 49.06 638 GLN A N 1
ATOM 5258 C CA . GLN A 1 638 ? 41.688 -0.668 -6.949 1 49.06 638 GLN A CA 1
ATOM 5259 C C . GLN A 1 638 ? 42.625 -0.553 -8.141 1 49.06 638 GLN A C 1
ATOM 5261 O O . GLN A 1 638 ? 43.719 -1.138 -8.141 1 49.06 638 GLN A O 1
ATOM 5266 N N . GLN A 1 639 ? 42.188 0.147 -9.141 1 46.62 639 GLN A N 1
ATOM 5267 C CA . GLN A 1 639 ? 43.188 0.334 -10.211 1 46.62 639 GLN A CA 1
ATOM 5268 C C . GLN A 1 639 ? 44.344 1.175 -9.727 1 46.62 639 GLN A C 1
ATOM 5270 O O . GLN A 1 639 ? 45.5 0.965 -10.164 1 46.62 639 GLN A O 1
ATOM 5275 N N . SER A 1 640 ? 44.062 2.102 -8.914 1 43.09 640 SER A N 1
ATOM 5276 C CA . SER A 1 640 ? 45.219 2.885 -8.469 1 43.09 640 SER A CA 1
ATOM 5277 C C . SER A 1 640 ? 46.156 2.055 -7.59 1 43.09 640 SER A C 1
ATOM 5279 O O . SER A 1 640 ? 47.344 2.35 -7.484 1 43.09 640 SER A O 1
ATOM 5281 N N . ILE A 1 641 ? 45.594 1.179 -6.867 1 39.09 641 ILE A N 1
ATOM 5282 C CA . ILE A 1 641 ? 46.469 0.318 -6.098 1 39.09 641 ILE A CA 1
ATOM 5283 C C . ILE A 1 641 ? 47.188 -0.656 -7.035 1 39.09 641 ILE A C 1
ATOM 5285 O O . ILE A 1 641 ? 48.281 -1.134 -6.734 1 39.09 641 ILE A O 1
ATOM 5289 N N . LEU A 1 642 ? 46.562 -1.035 -8.047 1 34.78 642 LEU A N 1
ATOM 5290 C CA . LEU A 1 642 ? 47.281 -1.914 -8.984 1 34.78 642 LEU A CA 1
ATOM 5291 C C . LEU A 1 642 ? 48.281 -1.132 -9.812 1 34.78 642 LEU A C 1
ATOM 5293 O O . LEU A 1 642 ? 49.125 -1.724 -10.492 1 34.78 642 LEU A O 1
ATOM 5297 N N . ILE A 1 643 ? 48.094 0.178 -9.891 1 31.28 643 ILE A N 1
ATOM 5298 C CA . ILE A 1 643 ? 49.219 0.895 -10.469 1 31.28 643 ILE A CA 1
ATOM 5299 C C . ILE A 1 643 ? 50.219 1.274 -9.367 1 31.28 643 ILE A C 1
ATOM 5301 O O . ILE A 1 643 ? 49.812 1.839 -8.344 1 31.28 643 ILE A O 1
ATOM 5305 N N . MET B 1 1 ? -7.133 -70.562 -11.133 1 23.91 1 MET B N 1
ATOM 5306 C CA . MET B 1 1 ? -6.336 -69.5 -10.539 1 23.91 1 MET B CA 1
ATOM 5307 C C . MET B 1 1 ? -5.133 -69.188 -11.414 1 23.91 1 MET B C 1
ATOM 5309 O O . MET B 1 1 ? -4.176 -69.938 -11.477 1 23.91 1 MET B O 1
ATOM 5313 N N . SER B 1 2 ? -5.27 -68.5 -12.547 1 24.41 2 SER B N 1
ATOM 5314 C CA . SER B 1 2 ? -4.633 -68.375 -13.852 1 24.41 2 SER B CA 1
ATOM 5315 C C . SER B 1 2 ? -3.281 -67.688 -13.758 1 24.41 2 SER B C 1
ATOM 5317 O O . SER B 1 2 ? -3.125 -66.75 -13 1 24.41 2 SER B O 1
ATOM 5319 N N . GLU B 1 3 ? -2.057 -68.375 -13.961 1 27.25 3 GLU B N 1
ATOM 5320 C CA . GLU B 1 3 ? -0.621 -68.125 -14.062 1 27.25 3 GLU B CA 1
ATOM 5321 C C . GLU B 1 3 ? -0.322 -66.938 -14.93 1 27.25 3 GLU B C 1
ATOM 5323 O O . GLU B 1 3 ? 0.239 -67.062 -16.016 1 27.25 3 GLU B O 1
ATOM 5328 N N . ASP B 1 4 ? -1.232 -66.062 -15.234 1 28.78 4 ASP B N 1
ATOM 5329 C CA . ASP B 1 4 ? -1.091 -64.938 -16.203 1 28.78 4 ASP B CA 1
ATOM 5330 C C . ASP B 1 4 ? 0.14 -64.125 -15.906 1 28.78 4 ASP B C 1
ATOM 5332 O O . ASP B 1 4 ? 0.398 -63.75 -14.75 1 28.78 4 ASP B O 1
ATOM 5336 N N . ALA B 1 5 ? 1.059 -64 -16.953 1 34.75 5 ALA B N 1
ATOM 5337 C CA . ALA B 1 5 ? 2.422 -63.594 -17.281 1 34.75 5 ALA B CA 1
ATOM 5338 C C . ALA B 1 5 ? 2.74 -62.219 -16.719 1 34.75 5 ALA B C 1
ATOM 5340 O O . ALA B 1 5 ? 2.072 -61.219 -17.047 1 34.75 5 ALA B O 1
ATOM 5341 N N . LYS B 1 6 ? 3.207 -62.156 -15.5 1 39.97 6 LYS B N 1
ATOM 5342 C CA . LYS B 1 6 ? 4.047 -61.125 -14.883 1 39.97 6 LYS B CA 1
ATOM 5343 C C . LYS B 1 6 ? 5.008 -60.531 -15.898 1 39.97 6 LYS B C 1
ATOM 5345 O O . LYS B 1 6 ? 6.039 -61.125 -16.219 1 39.97 6 LYS B O 1
ATOM 5350 N N . SER B 1 7 ? 4.527 -59.781 -16.891 1 33.56 7 SER B N 1
ATOM 5351 C CA . SER B 1 7 ? 5.219 -59.438 -18.125 1 33.56 7 SER B CA 1
ATOM 5352 C C . SER B 1 7 ? 6.566 -58.781 -17.844 1 33.56 7 SER B C 1
ATOM 5354 O O . SER B 1 7 ? 6.742 -58.125 -16.797 1 33.56 7 SER B O 1
ATOM 5356 N N . PRO B 1 8 ? 7.664 -59.188 -18.531 1 35.78 8 PRO B N 1
ATOM 5357 C CA . PRO B 1 8 ? 9.062 -58.781 -18.453 1 35.78 8 PRO B CA 1
ATOM 5358 C C . PRO B 1 8 ? 9.227 -57.281 -18.344 1 35.78 8 PRO B C 1
ATOM 5360 O O . PRO B 1 8 ? 10.289 -56.781 -17.938 1 35.78 8 PRO B O 1
ATOM 5363 N N . ARG B 1 9 ? 8.203 -56.625 -18.672 1 34.69 9 ARG B N 1
ATOM 5364 C CA . ARG B 1 9 ? 8.258 -55.156 -18.812 1 34.69 9 ARG B CA 1
ATOM 5365 C C . ARG B 1 9 ? 8.281 -54.469 -17.438 1 34.69 9 ARG B C 1
ATOM 5367 O O . ARG B 1 9 ? 8.961 -53.469 -17.266 1 34.69 9 ARG B O 1
ATOM 5374 N N . THR B 1 10 ? 7.566 -55.094 -16.547 1 34.91 10 THR B N 1
ATOM 5375 C CA . THR B 1 10 ? 7.559 -54.531 -15.195 1 34.91 10 THR B CA 1
ATOM 5376 C C . THR B 1 10 ? 8.906 -54.75 -14.508 1 34.91 10 THR B C 1
ATOM 5378 O O . THR B 1 10 ? 9.305 -53.969 -13.648 1 34.91 10 THR B O 1
ATOM 5381 N N . ARG B 1 11 ? 9.57 -55.906 -14.805 1 38.41 11 ARG B N 1
ATOM 5382 C CA . ARG B 1 11 ? 10.852 -56.219 -14.172 1 38.41 11 ARG B CA 1
ATOM 5383 C C . ARG B 1 11 ? 11.922 -55.219 -14.594 1 38.41 11 ARG B C 1
ATOM 5385 O O . ARG B 1 11 ? 12.734 -54.781 -13.781 1 38.41 11 ARG B O 1
ATOM 5392 N N . ASN B 1 12 ? 11.844 -54.844 -15.875 1 35.66 12 ASN B N 1
ATOM 5393 C CA . ASN B 1 12 ? 12.883 -53.969 -16.406 1 35.66 12 ASN B CA 1
ATOM 5394 C C . ASN B 1 12 ? 12.695 -52.531 -15.922 1 35.66 12 ASN B C 1
ATOM 5396 O O . ASN B 1 12 ? 13.664 -51.781 -15.836 1 35.66 12 ASN B O 1
ATOM 5400 N N . ILE B 1 13 ? 11.539 -52.219 -15.562 1 35.38 13 ILE B N 1
ATOM 5401 C CA . ILE B 1 13 ? 11.266 -50.906 -15.023 1 35.38 13 ILE B CA 1
ATOM 5402 C C . ILE B 1 13 ? 11.875 -50.781 -13.625 1 35.38 13 ILE B C 1
ATOM 5404 O O . ILE B 1 13 ? 12.492 -49.75 -13.305 1 35.38 13 ILE B O 1
ATOM 5408 N N . ILE B 1 14 ? 11.766 -51.844 -12.828 1 39 14 ILE B N 1
ATOM 5409 C CA . ILE B 1 14 ? 12.359 -51.875 -11.492 1 39 14 ILE B CA 1
ATOM 5410 C C . ILE B 1 14 ? 13.875 -51.938 -11.602 1 39 14 ILE B C 1
ATOM 5412 O O . ILE B 1 14 ? 14.586 -51.25 -10.844 1 39 14 ILE B O 1
ATOM 5416 N N . GLU B 1 15 ? 14.391 -52.594 -12.594 1 38.41 15 GLU B N 1
ATOM 5417 C CA . GLU B 1 15 ? 15.836 -52.719 -12.719 1 38.41 15 GLU B CA 1
ATOM 5418 C C . GLU B 1 15 ? 16.469 -51.406 -13.164 1 38.41 15 GLU B C 1
ATOM 5420 O O . GLU B 1 15 ? 17.531 -51.031 -12.68 1 38.41 15 GLU B O 1
ATOM 5425 N N . ASN B 1 16 ? 15.836 -50.688 -13.992 1 35.62 16 ASN B N 1
ATOM 5426 C CA . ASN B 1 16 ? 16.359 -49.406 -14.469 1 35.62 16 ASN B CA 1
ATOM 5427 C C . ASN B 1 16 ? 16.25 -48.312 -13.391 1 35.62 16 ASN B C 1
ATOM 5429 O O . ASN B 1 16 ? 17.125 -47.469 -13.258 1 35.62 16 ASN B O 1
ATOM 5433 N N . GLN B 1 17 ? 15.25 -48.25 -12.641 1 38.25 17 GLN B N 1
ATOM 5434 C CA . GLN B 1 17 ? 15.25 -47.469 -11.414 1 38.25 17 GLN B CA 1
ATOM 5435 C C . GLN B 1 17 ? 16.391 -47.906 -10.484 1 38.25 17 GLN B C 1
ATOM 5437 O O . GLN B 1 17 ? 17 -47.062 -9.828 1 38.25 17 GLN B O 1
ATOM 5442 N N . LEU B 1 18 ? 16.656 -49.188 -10.422 1 39.28 18 LEU B N 1
ATOM 5443 C CA . LEU B 1 18 ? 17.781 -49.719 -9.672 1 39.28 18 LEU B CA 1
ATOM 5444 C C . LEU B 1 18 ? 19.109 -49.312 -10.297 1 39.28 18 LEU B C 1
ATOM 5446 O O . LEU B 1 18 ? 20.078 -49.031 -9.578 1 39.28 18 LEU B O 1
ATOM 5450 N N . PHE B 1 19 ? 19.172 -49.125 -11.617 1 37.56 19 PHE B N 1
ATOM 5451 C CA . PHE B 1 19 ? 20.406 -48.688 -12.242 1 37.56 19 PHE B CA 1
ATOM 5452 C C . PHE B 1 19 ? 20.641 -47.219 -11.977 1 37.56 19 PHE B C 1
ATOM 5454 O O . PHE B 1 19 ? 21.766 -46.781 -11.688 1 37.56 19 PHE B O 1
ATOM 5461 N N . ARG B 1 20 ? 19.688 -46.312 -12.031 1 40.88 20 ARG B N 1
ATOM 5462 C CA . ARG B 1 20 ? 19.844 -44.938 -11.617 1 40.88 20 ARG B CA 1
ATOM 5463 C C . ARG B 1 20 ? 20.234 -44.844 -10.141 1 40.88 20 ARG B C 1
ATOM 5465 O O . ARG B 1 20 ? 21.094 -44.031 -9.773 1 40.88 20 ARG B O 1
ATOM 5472 N N . ARG B 1 21 ? 19.641 -45.656 -9.336 1 40.47 21 ARG B N 1
ATOM 5473 C CA . ARG B 1 21 ? 20.078 -45.781 -7.949 1 40.47 21 ARG B CA 1
ATOM 5474 C C . ARG B 1 21 ? 21.484 -46.375 -7.883 1 40.47 21 ARG B C 1
ATOM 5476 O O . ARG B 1 21 ? 22.297 -46 -7.051 1 40.47 21 ARG B O 1
ATOM 5483 N N . GLN B 1 22 ? 21.797 -47.375 -8.711 1 39.28 22 GLN B N 1
ATOM 5484 C CA . GLN B 1 22 ? 23.125 -47.969 -8.719 1 39.28 22 GLN B CA 1
ATOM 5485 C C . GLN B 1 22 ? 24.156 -46.969 -9.242 1 39.28 22 GLN B C 1
ATOM 5487 O O . GLN B 1 22 ? 25.281 -46.906 -8.719 1 39.28 22 GLN B O 1
ATOM 5492 N N . ARG B 1 23 ? 23.891 -46.156 -10.219 1 40.34 23 ARG B N 1
ATOM 5493 C CA . ARG B 1 23 ? 24.844 -45.156 -10.68 1 40.34 23 ARG B CA 1
ATOM 5494 C C . ARG B 1 23 ? 24.953 -44 -9.68 1 40.34 23 ARG B C 1
ATOM 5496 O O . ARG B 1 23 ? 26.047 -43.5 -9.43 1 40.34 23 ARG B O 1
ATOM 5503 N N . SER B 1 24 ? 23.922 -43.5 -9.086 1 41.84 24 SER B N 1
ATOM 5504 C CA . SER B 1 24 ? 24.031 -42.594 -7.949 1 41.84 24 SER B CA 1
ATOM 5505 C C . SER B 1 24 ? 24.781 -43.25 -6.793 1 41.84 24 SER B C 1
ATOM 5507 O O . SER B 1 24 ? 25.609 -42.594 -6.148 1 41.84 24 SER B O 1
ATOM 5509 N N . LEU B 1 25 ? 24.5 -44.5 -6.52 1 42.47 25 LEU B N 1
ATOM 5510 C CA . LEU B 1 25 ? 25.281 -45.25 -5.543 1 42.47 25 LEU B CA 1
ATOM 5511 C C . LEU B 1 25 ? 26.719 -45.438 -6.023 1 42.47 25 LEU B C 1
ATOM 5513 O O . LEU B 1 25 ? 27.656 -45.344 -5.227 1 42.47 25 LEU B O 1
ATOM 5517 N N . LYS B 1 26 ? 26.938 -45.656 -7.32 1 42.78 26 LYS B N 1
ATOM 5518 C CA . LYS B 1 26 ? 28.297 -45.75 -7.828 1 42.78 26 LYS B CA 1
ATOM 5519 C C . LYS B 1 26 ? 28.984 -44.375 -7.801 1 42.78 26 LYS B C 1
ATOM 5521 O O . LYS B 1 26 ? 30.172 -44.281 -7.461 1 42.78 26 LYS B O 1
ATOM 5526 N N . LEU B 1 27 ? 28.297 -43.344 -8.094 1 43.62 27 LEU B N 1
ATOM 5527 C CA . LEU B 1 27 ? 28.891 -42 -7.965 1 43.62 27 LEU B CA 1
ATOM 5528 C C . LEU B 1 27 ? 29.062 -41.625 -6.5 1 43.62 27 LEU B C 1
ATOM 5530 O O . LEU B 1 27 ? 30.078 -41.031 -6.125 1 43.62 27 LEU B O 1
ATOM 5534 N N . GLU B 1 28 ? 28.141 -41.969 -5.59 1 45 28 GLU B N 1
ATOM 5535 C CA . GLU B 1 28 ? 28.359 -41.875 -4.152 1 45 28 GLU B CA 1
ATOM 5536 C C . GLU B 1 28 ? 29.5 -42.781 -3.705 1 45 28 GLU B C 1
ATOM 5538 O O . GLU B 1 28 ? 30.328 -42.406 -2.877 1 45 28 GLU B O 1
ATOM 5543 N N . ALA B 1 29 ? 29.484 -44 -4.133 1 43.72 29 ALA B N 1
ATOM 5544 C CA . ALA B 1 29 ? 30.578 -44.938 -3.805 1 43.72 29 ALA B CA 1
ATOM 5545 C C . ALA B 1 29 ? 31.906 -44.406 -4.332 1 43.72 29 ALA B C 1
ATOM 5547 O O . ALA B 1 29 ? 32.938 -44.531 -3.654 1 43.72 29 ALA B O 1
ATOM 5548 N N . LEU B 1 30 ? 31.859 -43.844 -5.461 1 43.31 30 LEU B N 1
ATOM 5549 C CA . LEU B 1 30 ? 33.094 -43.25 -5.961 1 43.31 30 LEU B CA 1
ATOM 5550 C C . LEU B 1 30 ? 33.438 -42 -5.164 1 43.31 30 LEU B C 1
ATOM 5552 O O . LEU B 1 30 ? 34.625 -41.781 -4.848 1 43.31 30 LEU B O 1
ATOM 5556 N N . GLN B 1 31 ? 32.469 -41.25 -4.734 1 44.44 31 GLN B N 1
ATOM 5557 C CA . GLN B 1 31 ? 32.781 -40.094 -3.895 1 44.44 31 GLN B CA 1
ATOM 5558 C C . GLN B 1 31 ? 33.125 -40.531 -2.469 1 44.44 31 GLN B C 1
ATOM 5560 O O . GLN B 1 31 ? 34 -39.938 -1.825 1 44.44 31 GLN B O 1
ATOM 5565 N N . ARG B 1 32 ? 32.438 -41.469 -1.829 1 45.91 32 ARG B N 1
ATOM 5566 C CA . ARG B 1 32 ? 32.812 -42.031 -0.536 1 45.91 32 ARG B CA 1
ATOM 5567 C C . ARG B 1 32 ? 34.188 -42.688 -0.62 1 45.91 32 ARG B C 1
ATOM 5569 O O . ARG B 1 32 ? 35 -42.594 0.314 1 45.91 32 ARG B O 1
ATOM 5576 N N . GLN B 1 33 ? 34.344 -43.5 -1.559 1 41.94 33 GLN B N 1
ATOM 5577 C CA . GLN B 1 33 ? 35.688 -44.031 -1.718 1 41.94 33 GLN B CA 1
ATOM 5578 C C . GLN B 1 33 ? 36.75 -42.906 -1.839 1 41.94 33 GLN B C 1
ATOM 5580 O O . GLN B 1 33 ? 37.875 -43.094 -1.416 1 41.94 33 GLN B O 1
ATOM 5585 N N . ARG B 1 34 ? 36.312 -41.781 -2.387 1 41.78 34 ARG B N 1
ATOM 5586 C CA . ARG B 1 34 ? 37.219 -40.625 -2.396 1 41.78 34 ARG B CA 1
ATOM 5587 C C . ARG B 1 34 ? 37.438 -40.094 -0.987 1 41.78 34 ARG B C 1
ATOM 5589 O O . ARG B 1 34 ? 38.531 -39.656 -0.635 1 41.78 34 ARG B O 1
ATOM 5596 N N . SER B 1 35 ? 36.344 -39.906 -0.236 1 40 35 SER B N 1
ATOM 5597 C CA . SER B 1 35 ? 36.562 -39.375 1.102 1 40 35 SER B CA 1
ATOM 5598 C C . SER B 1 35 ? 37.312 -40.375 1.987 1 40 35 SER B C 1
ATOM 5600 O O . SER B 1 35 ? 38.031 -39.969 2.906 1 40 35 SER B O 1
ATOM 5602 N N . GLN B 1 36 ? 36.938 -41.625 2.105 1 36.69 36 GLN B N 1
ATOM 5603 C CA . GLN B 1 36 ? 37.656 -42.531 3.006 1 36.69 36 GLN B CA 1
ATOM 5604 C C . GLN B 1 36 ? 39.062 -42.75 2.531 1 36.69 36 GLN B C 1
ATOM 5606 O O . GLN B 1 36 ? 40 -42.906 3.346 1 36.69 36 GLN B O 1
ATOM 5611 N N . HIS B 1 37 ? 39.312 -43.469 1.329 1 34.38 37 HIS B N 1
ATOM 5612 C CA . HIS B 1 37 ? 40.688 -43.75 0.982 1 34.38 37 HIS B CA 1
ATOM 5613 C C . HIS B 1 37 ? 41.406 -42.5 0.522 1 34.38 37 HIS B C 1
ATOM 5615 O O . HIS B 1 37 ? 40.781 -41.594 -0.067 1 34.38 37 HIS B O 1
ATOM 5621 N N . GLY B 1 38 ? 42.594 -42.031 1.21 1 31.59 38 GLY B N 1
ATOM 5622 C CA . GLY B 1 38 ? 43.562 -41.031 0.802 1 31.59 38 GLY B CA 1
ATOM 5623 C C . GLY B 1 38 ? 43.531 -40.75 -0.688 1 31.59 38 GLY B C 1
ATOM 5624 O O . GLY B 1 38 ? 42.656 -41.25 -1.405 1 31.59 38 GLY B O 1
ATOM 5625 N N . THR B 1 39 ? 44.75 -40.281 -1.307 1 32.91 39 THR B N 1
ATOM 5626 C CA . THR B 1 39 ? 45.156 -39.875 -2.654 1 32.91 39 THR B CA 1
ATOM 5627 C C . THR B 1 39 ? 44.938 -41.031 -3.637 1 32.91 39 THR B C 1
ATOM 5629 O O . THR B 1 39 ? 45.875 -41.781 -3.934 1 32.91 39 THR B O 1
ATOM 5632 N N . ILE B 1 40 ? 44.125 -42.031 -3.521 1 32.72 40 ILE B N 1
ATOM 5633 C CA . ILE B 1 40 ? 44.406 -42.969 -4.613 1 32.72 40 ILE B CA 1
ATOM 5634 C C . ILE B 1 40 ? 44.375 -42.219 -5.945 1 32.72 40 ILE B C 1
ATOM 5636 O O . ILE B 1 40 ? 43.531 -41.344 -6.156 1 32.72 40 ILE B O 1
ATOM 5640 N N . ASP B 1 41 ? 45.5 -42.438 -6.777 1 30.77 41 ASP B N 1
ATOM 5641 C CA . ASP B 1 41 ? 45.75 -42.094 -8.172 1 30.77 41 ASP B CA 1
ATOM 5642 C C . ASP B 1 41 ? 44.531 -42.312 -9.031 1 30.77 41 ASP B C 1
ATOM 5644 O O . ASP B 1 41 ? 44.125 -43.438 -9.273 1 30.77 41 ASP B O 1
ATOM 5648 N N . VAL B 1 42 ? 43.438 -41.688 -8.734 1 34.28 42 VAL B N 1
ATOM 5649 C CA . VAL B 1 42 ? 42.344 -41.688 -9.711 1 34.28 42 VAL B CA 1
ATOM 5650 C C . VAL B 1 42 ? 42.938 -41.75 -11.125 1 34.28 42 VAL B C 1
ATOM 5652 O O . VAL B 1 42 ? 43.75 -40.906 -11.5 1 34.28 42 VAL B O 1
ATOM 5655 N N . ILE B 1 43 ? 43.125 -42.938 -11.672 1 32.41 43 ILE B N 1
ATOM 5656 C CA . ILE B 1 43 ? 43.5 -43.188 -13.062 1 32.41 43 ILE B CA 1
ATOM 5657 C C . ILE B 1 43 ? 43.031 -42.031 -13.945 1 32.41 43 ILE B C 1
ATOM 5659 O O . ILE B 1 43 ? 42 -41.406 -13.656 1 32.41 43 ILE B O 1
ATOM 5663 N N . ASP B 1 44 ? 43.875 -41.719 -15.039 1 34.22 44 ASP B N 1
ATOM 5664 C CA . ASP B 1 44 ? 43.969 -40.688 -16.062 1 34.22 44 ASP B CA 1
ATOM 5665 C C . ASP B 1 44 ? 42.594 -40.375 -16.672 1 34.22 44 ASP B C 1
ATOM 5667 O O . ASP B 1 44 ? 42.438 -39.344 -17.344 1 34.22 44 ASP B O 1
ATOM 5671 N N . ASP B 1 45 ? 41.812 -41.469 -16.812 1 33.47 45 ASP B N 1
ATOM 5672 C CA . ASP B 1 45 ? 40.688 -41.219 -17.719 1 33.47 45 ASP B CA 1
ATOM 5673 C C . ASP B 1 45 ? 39.75 -40.156 -17.125 1 33.47 45 ASP B C 1
ATOM 5675 O O . ASP B 1 45 ? 39 -39.5 -17.859 1 33.47 45 ASP B O 1
ATOM 5679 N N . ASP B 1 46 ? 39.469 -40.188 -15.898 1 34.69 46 ASP B N 1
ATOM 5680 C CA . ASP B 1 46 ? 38.531 -39.219 -15.32 1 34.69 46 ASP B CA 1
ATOM 5681 C C . ASP B 1 46 ? 39.219 -37.844 -15.117 1 34.69 46 ASP B C 1
ATOM 5683 O O . ASP B 1 46 ? 38.656 -37 -14.438 1 34.69 46 ASP B O 1
ATOM 5687 N N . GLU B 1 47 ? 40.5 -37.688 -15.148 1 37 47 GLU B N 1
ATOM 5688 C CA . GLU B 1 47 ? 41.188 -36.406 -15.32 1 37 47 GLU B CA 1
ATOM 5689 C C . GLU B 1 47 ? 40.594 -35.625 -16.484 1 37 47 GLU B C 1
ATOM 5691 O O . GLU B 1 47 ? 40.75 -34.406 -16.562 1 37 47 GLU B O 1
ATOM 5696 N N . GLU B 1 48 ? 40.188 -36.344 -17.5 1 36.62 48 GLU B N 1
ATOM 5697 C CA . GLU B 1 48 ? 39.562 -35.688 -18.625 1 36.62 48 GLU B CA 1
ATOM 5698 C C . GLU B 1 48 ? 38.219 -35.031 -18.219 1 36.62 48 GLU B C 1
ATOM 5700 O O . GLU B 1 48 ? 37.75 -34.094 -18.859 1 36.62 48 GLU B O 1
ATOM 5705 N N . ALA B 1 49 ? 37.469 -35.625 -17.375 1 40.69 49 ALA B N 1
ATOM 5706 C CA . ALA B 1 49 ? 36.25 -35 -16.875 1 40.69 49 ALA B CA 1
ATOM 5707 C C . ALA B 1 49 ? 36.562 -33.719 -16.125 1 40.69 49 ALA B C 1
ATOM 5709 O O . ALA B 1 49 ? 35.75 -32.812 -16.094 1 40.69 49 ALA B O 1
ATOM 5710 N N . GLU B 1 50 ? 37.656 -33.594 -15.414 1 42.09 50 GLU B N 1
ATOM 5711 C CA . GLU B 1 50 ? 38.094 -32.406 -14.672 1 42.09 50 GLU B CA 1
ATOM 5712 C C . GLU B 1 50 ? 38.344 -31.25 -15.609 1 42.09 50 GLU B C 1
ATOM 5714 O O . GLU B 1 50 ? 38.375 -30.094 -15.18 1 42.09 50 GLU B O 1
ATOM 5719 N N . THR B 1 51 ? 38.844 -31.562 -16.797 1 43.25 51 THR B N 1
ATOM 5720 C CA . THR B 1 51 ? 39.25 -30.5 -17.703 1 43.25 51 THR B CA 1
ATOM 5721 C C . THR B 1 51 ? 38.031 -29.703 -18.188 1 43.25 51 THR B C 1
ATOM 5723 O O . THR B 1 51 ? 38.188 -28.609 -18.734 1 43.25 51 THR B O 1
ATOM 5726 N N . PHE B 1 52 ? 36.875 -30.406 -18.359 1 49.22 52 PHE B N 1
ATOM 5727 C CA . PHE B 1 52 ? 35.812 -29.609 -18.922 1 49.22 52 PHE B CA 1
ATOM 5728 C C . PHE B 1 52 ? 35 -28.938 -17.828 1 49.22 52 PHE B C 1
ATOM 5730 O O . PHE B 1 52 ? 34.656 -29.562 -16.828 1 49.22 52 PHE B O 1
ATOM 5737 N N . GLY B 1 53 ? 35.188 -27.734 -17.578 1 64.06 53 GLY B N 1
ATOM 5738 C CA . GLY B 1 53 ? 34.406 -26.906 -16.672 1 64.06 53 GLY B CA 1
ATOM 5739 C C . GLY B 1 53 ? 32.938 -27.328 -16.578 1 64.06 53 GLY B C 1
ATOM 5740 O O . GLY B 1 53 ? 32.469 -28.078 -17.422 1 64.06 53 GLY B O 1
ATOM 5741 N N . LYS B 1 54 ? 32.281 -27.297 -15.438 1 84 54 LYS B N 1
ATOM 5742 C CA . LYS B 1 54 ? 30.875 -27.609 -15.219 1 84 54 LYS B CA 1
ATOM 5743 C C . LYS B 1 54 ? 30 -26.969 -16.297 1 84 54 LYS B C 1
ATOM 5745 O O . LYS B 1 54 ? 30.141 -25.766 -16.578 1 84 54 LYS B O 1
ATOM 5750 N N . THR B 1 55 ? 29.25 -27.891 -17.094 1 91.75 55 THR B N 1
ATOM 5751 C CA . THR B 1 55 ? 28.344 -27.406 -18.125 1 91.75 55 THR B CA 1
ATOM 5752 C C . THR B 1 55 ? 27.062 -26.844 -17.484 1 91.75 55 THR B C 1
ATOM 5754 O O . THR B 1 55 ? 26.391 -27.531 -16.719 1 91.75 55 THR B O 1
ATOM 5757 N N . TYR B 1 56 ? 26.781 -25.625 -17.828 1 94.5 56 TYR B N 1
ATOM 5758 C CA . TYR B 1 56 ? 25.609 -24.984 -17.25 1 94.5 56 TYR B CA 1
ATOM 5759 C C . TYR B 1 56 ? 24.422 -25.031 -18.203 1 94.5 56 TYR B C 1
ATOM 5761 O O . TYR B 1 56 ? 23.297 -25.297 -17.781 1 94.5 56 TYR B O 1
ATOM 5769 N N . ILE B 1 57 ? 24.641 -24.781 -19.469 1 96.69 57 ILE B N 1
ATOM 5770 C CA . ILE B 1 57 ? 23.578 -24.719 -20.453 1 96.69 57 ILE B CA 1
ATOM 5771 C C . ILE B 1 57 ? 23.953 -25.562 -21.672 1 96.69 57 ILE B C 1
ATOM 5773 O O . ILE B 1 57 ? 25.125 -25.656 -22.031 1 96.69 57 ILE B O 1
ATOM 5777 N N . VAL B 1 58 ? 22.984 -26.156 -22.25 1 96.31 58 VAL B N 1
ATOM 5778 C CA . VAL B 1 58 ? 23.156 -26.938 -23.484 1 96.31 58 VAL B CA 1
ATOM 5779 C C . VAL B 1 58 ? 22.281 -26.344 -24.594 1 96.31 58 VAL B C 1
ATOM 5781 O O . VAL B 1 58 ? 21.109 -26.031 -24.359 1 96.31 58 VAL B O 1
ATOM 5784 N N . ILE B 1 59 ? 22.844 -26.109 -25.703 1 96.56 59 ILE B N 1
ATOM 5785 C CA . ILE B 1 59 ? 22.125 -25.672 -26.875 1 96.56 59 ILE B CA 1
ATOM 5786 C C . ILE B 1 59 ? 22.094 -26.781 -27.922 1 96.56 59 ILE B C 1
ATOM 5788 O O . ILE B 1 59 ? 23.125 -27.359 -28.266 1 96.56 59 ILE B O 1
ATOM 5792 N N . ILE B 1 60 ? 20.906 -27.094 -28.406 1 94.94 60 ILE B N 1
ATOM 5793 C CA . ILE B 1 60 ? 20.734 -28.109 -29.438 1 94.94 60 ILE B CA 1
ATOM 5794 C C . ILE B 1 60 ? 20.328 -27.453 -30.75 1 94.94 60 ILE B C 1
ATOM 5796 O O . ILE B 1 60 ? 19.406 -26.625 -30.781 1 94.94 60 ILE B O 1
ATOM 5800 N N . PHE B 1 61 ? 21.031 -27.766 -31.766 1 95.25 61 PHE B N 1
ATOM 5801 C CA . PHE B 1 61 ? 20.781 -27.188 -33.062 1 95.25 61 PHE B CA 1
ATOM 5802 C C . PHE B 1 61 ? 19.844 -28.062 -33.875 1 95.25 61 PHE B C 1
ATOM 5804 O O . PHE B 1 61 ? 19.781 -29.281 -33.688 1 95.25 61 PHE B O 1
ATOM 5811 N N . THR B 1 62 ? 19.109 -27.438 -34.75 1 93.38 62 THR B N 1
ATOM 5812 C CA . THR B 1 62 ? 18.219 -28.172 -35.656 1 93.38 62 THR B CA 1
ATOM 5813 C C . THR B 1 62 ? 19 -28.734 -36.844 1 93.38 62 THR B C 1
ATOM 5815 O O . THR B 1 62 ? 20.188 -28.453 -37 1 93.38 62 THR B O 1
ATOM 5818 N N . GLU B 1 63 ? 18.25 -29.516 -37.656 1 90 63 GLU B N 1
ATOM 5819 C CA . GLU B 1 63 ? 18.844 -30.109 -38.844 1 90 63 GLU B CA 1
ATOM 5820 C C . GLU B 1 63 ? 19.156 -29.047 -39.906 1 90 63 GLU B C 1
ATOM 5822 O O . GLU B 1 63 ? 20.062 -29.203 -40.719 1 90 63 GLU B O 1
ATOM 5827 N N . LYS B 1 64 ? 18.484 -27.984 -39.812 1 90.38 64 LYS B N 1
ATOM 5828 C CA . LYS B 1 64 ? 18.641 -26.891 -40.781 1 90.38 64 LYS B CA 1
ATOM 5829 C C . LYS B 1 64 ? 19.938 -26.141 -40.531 1 90.38 64 LYS B C 1
ATOM 5831 O O . LYS B 1 64 ? 20.453 -25.469 -41.438 1 90.38 64 LYS B O 1
ATOM 5836 N N . ALA B 1 65 ? 20.484 -26.266 -39.406 1 92.31 65 ALA B N 1
ATOM 5837 C CA . ALA B 1 65 ? 21.688 -25.531 -39.062 1 92.31 65 ALA B CA 1
ATOM 5838 C C . ALA B 1 65 ? 22.922 -26.219 -39.656 1 92.31 65 ALA B C 1
ATOM 5840 O O . ALA B 1 65 ? 23.25 -27.344 -39.25 1 92.31 65 ALA B O 1
ATOM 5841 N N . LYS B 1 66 ? 23.609 -25.531 -40.5 1 91.75 66 LYS B N 1
ATOM 5842 C CA . LYS B 1 66 ? 24.875 -26.016 -41.062 1 91.75 66 LYS B CA 1
ATOM 5843 C C . LYS B 1 66 ? 26.016 -25.766 -40.094 1 91.75 66 LYS B C 1
ATOM 5845 O O . LYS B 1 66 ? 25.844 -25.078 -39.062 1 91.75 66 LYS B O 1
ATOM 5850 N N . LEU B 1 67 ? 27.125 -26.375 -40.344 1 92.44 67 LEU B N 1
ATOM 5851 C CA . LEU B 1 67 ? 28.297 -26.266 -39.469 1 92.44 67 LEU B CA 1
ATOM 5852 C C . LEU B 1 67 ? 28.734 -24.812 -39.344 1 92.44 67 LEU B C 1
ATOM 5854 O O . LEU B 1 67 ? 29.156 -24.375 -38.25 1 92.44 67 LEU B O 1
ATOM 5858 N N . ARG B 1 68 ? 28.578 -24.016 -40.375 1 92.88 68 ARG B N 1
ATOM 5859 C CA . ARG B 1 68 ? 28.969 -22.625 -40.344 1 92.88 68 ARG B CA 1
ATOM 5860 C C . ARG B 1 68 ? 28.109 -21.812 -39.375 1 92.88 68 ARG B C 1
ATOM 5862 O O . ARG B 1 68 ? 28.609 -20.938 -38.656 1 92.88 68 ARG B O 1
ATOM 5869 N N . HIS B 1 69 ? 26.844 -22.109 -39.406 1 94.5 69 HIS B N 1
ATOM 5870 C CA . HIS B 1 69 ? 25.938 -21.422 -38.5 1 94.5 69 HIS B CA 1
ATOM 5871 C C . HIS B 1 69 ? 26.25 -21.75 -37.031 1 94.5 69 HIS B C 1
ATOM 5873 O O . HIS B 1 69 ? 26.172 -20.875 -36.188 1 94.5 69 HIS B O 1
ATOM 5879 N N . CYS B 1 70 ? 26.594 -23.016 -36.781 1 95.19 70 CYS B N 1
ATOM 5880 C CA . CYS B 1 70 ? 26.938 -23.422 -35.406 1 95.19 70 CYS B CA 1
ATOM 5881 C C . CYS B 1 70 ? 28.219 -22.734 -34.938 1 95.19 70 CYS B C 1
ATOM 5883 O O . CYS B 1 70 ? 28.297 -22.297 -33.781 1 95.19 70 CYS B O 1
ATOM 5885 N N . GLN B 1 71 ? 29.156 -22.609 -35.812 1 95 71 GLN B N 1
ATOM 5886 C CA . GLN B 1 71 ? 30.422 -21.953 -35.5 1 95 71 GLN B CA 1
ATOM 5887 C C . GLN B 1 71 ? 30.219 -20.453 -35.281 1 95 71 GLN B C 1
ATOM 5889 O O . GLN B 1 71 ? 30.891 -19.844 -34.438 1 95 71 GLN B O 1
ATOM 5894 N N . ASP B 1 72 ? 29.312 -19.922 -36.031 1 95.5 72 ASP B N 1
ATOM 5895 C CA . ASP B 1 72 ? 29 -18.516 -35.844 1 95.5 72 ASP B CA 1
ATOM 5896 C C . ASP B 1 72 ? 28.438 -18.25 -34.438 1 95.5 72 ASP B C 1
ATOM 5898 O O . ASP B 1 72 ? 28.828 -17.297 -33.781 1 95.5 72 ASP B O 1
ATOM 5902 N N . VAL B 1 73 ? 27.516 -19.078 -34.031 1 96.56 73 VAL B N 1
ATOM 5903 C CA . VAL B 1 73 ? 26.906 -18.953 -32.719 1 96.56 73 VAL B CA 1
ATOM 5904 C C . VAL B 1 73 ? 27.953 -19.141 -31.641 1 96.56 73 VAL B C 1
ATOM 5906 O O . VAL B 1 73 ? 27.953 -18.422 -30.641 1 96.56 73 VAL B O 1
ATOM 5909 N N . GLU B 1 74 ? 28.812 -20.078 -31.828 1 96.31 74 GLU B N 1
ATOM 5910 C CA . GLU B 1 74 ? 29.906 -20.328 -30.891 1 96.31 74 GLU B CA 1
ATOM 5911 C C . GLU B 1 74 ? 30.781 -19.094 -30.734 1 96.31 74 GLU B C 1
ATOM 5913 O O . GLU B 1 74 ? 31.125 -18.703 -29.625 1 96.31 74 GLU B O 1
ATOM 5918 N N . LYS B 1 75 ? 31.109 -18.453 -31.828 1 95.69 75 LYS B N 1
ATOM 5919 C CA . LYS B 1 75 ? 31.969 -17.281 -31.812 1 95.69 75 LYS B CA 1
ATOM 5920 C C . LYS B 1 75 ? 31.281 -16.109 -31.109 1 95.69 75 LYS B C 1
ATOM 5922 O O . LYS B 1 75 ? 31.922 -15.352 -30.375 1 95.69 75 LYS B O 1
ATOM 5927 N N . ILE B 1 76 ? 30.031 -15.969 -31.391 1 96.06 76 ILE B N 1
ATOM 5928 C CA . ILE B 1 76 ? 29.266 -14.891 -30.766 1 96.06 76 ILE B CA 1
ATOM 5929 C C . ILE B 1 76 ? 29.266 -15.062 -29.25 1 96.06 76 ILE B C 1
ATOM 5931 O O . ILE B 1 76 ? 29.469 -14.094 -28.516 1 96.06 76 ILE B O 1
ATOM 5935 N N . ILE B 1 77 ? 29.078 -16.297 -28.781 1 96.31 77 ILE B N 1
ATOM 5936 C CA . ILE B 1 77 ? 28.984 -16.578 -27.359 1 96.31 77 ILE B CA 1
ATOM 5937 C C . ILE B 1 77 ? 30.359 -16.406 -26.703 1 96.31 77 ILE B C 1
ATOM 5939 O O . ILE B 1 77 ? 30.453 -15.906 -25.578 1 96.31 77 ILE B O 1
ATOM 5943 N N . GLN B 1 78 ? 31.422 -16.703 -27.406 1 95.12 78 GLN B N 1
ATOM 5944 C CA . GLN B 1 78 ? 32.781 -16.609 -26.875 1 95.12 78 GLN B CA 1
ATOM 5945 C C . GLN B 1 78 ? 33.188 -15.148 -26.672 1 95.12 78 GLN B C 1
ATOM 5947 O O . GLN B 1 78 ? 34.062 -14.852 -25.891 1 95.12 78 GLN B O 1
ATOM 5952 N N . GLU B 1 79 ? 32.469 -14.234 -27.266 1 93.94 79 GLU B N 1
ATOM 5953 C CA . GLU B 1 79 ? 32.75 -12.812 -27.094 1 93.94 79 GLU B CA 1
ATOM 5954 C C . GLU B 1 79 ? 32.406 -12.359 -25.672 1 93.94 79 GLU B C 1
ATOM 5956 O O . GLU B 1 79 ? 32.938 -11.352 -25.203 1 93.94 79 GLU B O 1
ATOM 5961 N N . PHE B 1 80 ? 31.656 -13.094 -25.047 1 93.88 80 PHE B N 1
ATOM 5962 C CA . PHE B 1 80 ? 31.266 -12.75 -23.688 1 93.88 80 PHE B CA 1
ATOM 5963 C C . PHE B 1 80 ? 32.094 -13.508 -22.656 1 93.88 80 PHE B C 1
ATOM 5965 O O . PHE B 1 80 ? 31.719 -13.602 -21.484 1 93.88 80 PHE B O 1
ATOM 5972 N N . ASP B 1 81 ? 33.156 -14.102 -23.016 1 92.94 81 ASP B N 1
ATOM 5973 C CA . ASP B 1 81 ? 34.094 -14.836 -22.172 1 92.94 81 ASP B CA 1
ATOM 5974 C C . ASP B 1 81 ? 33.438 -16.109 -21.609 1 92.94 81 ASP B C 1
ATOM 5976 O O . ASP B 1 81 ? 33.656 -16.469 -20.453 1 92.94 81 ASP B O 1
ATOM 5980 N N . ILE B 1 82 ? 32.531 -16.672 -22.391 1 95.31 82 ILE B N 1
ATOM 5981 C CA . ILE B 1 82 ? 31.906 -17.953 -22.047 1 95.31 82 ILE B CA 1
ATOM 5982 C C . ILE B 1 82 ? 32.594 -19.078 -22.797 1 95.31 82 ILE B C 1
ATOM 5984 O O . ILE B 1 82 ? 32.906 -18.953 -23.984 1 95.31 82 ILE B O 1
ATOM 5988 N N . GLN B 1 83 ? 32.875 -20.109 -22.062 1 94.69 83 GLN B N 1
ATOM 5989 C CA . GLN B 1 83 ? 33.531 -21.266 -22.672 1 94.69 83 GLN B CA 1
ATOM 5990 C C . GLN B 1 83 ? 32.5 -22.156 -23.375 1 94.69 83 GLN B C 1
ATOM 5992 O O . GLN B 1 83 ? 31.406 -22.375 -22.859 1 94.69 83 GLN B O 1
ATOM 5997 N N . THR B 1 84 ? 32.875 -22.578 -24.547 1 94.69 84 THR B N 1
ATOM 5998 C CA . THR B 1 84 ? 31.938 -23.391 -25.344 1 94.69 84 THR B CA 1
ATOM 5999 C C . THR B 1 84 ? 32.625 -24.672 -25.812 1 94.69 84 THR B C 1
ATOM 6001 O O . THR B 1 84 ? 33.844 -24.703 -26 1 94.69 84 THR B O 1
ATOM 6004 N N . THR B 1 85 ? 31.906 -25.734 -25.797 1 93.06 85 THR B N 1
ATOM 6005 C CA . THR B 1 85 ? 32.312 -27 -26.391 1 93.06 85 THR B CA 1
ATOM 6006 C C . THR B 1 85 ? 31.297 -27.469 -27.406 1 93.06 85 THR B C 1
ATOM 6008 O O . THR B 1 85 ? 30.156 -27.797 -27.047 1 93.06 85 THR B O 1
ATOM 6011 N N . LEU B 1 86 ? 31.703 -27.391 -28.656 1 93.31 86 LEU B N 1
ATOM 6012 C CA . LEU B 1 86 ? 30.812 -27.812 -29.734 1 93.31 86 LEU B CA 1
ATOM 6013 C C . LEU B 1 86 ? 31.016 -29.297 -30.047 1 93.31 86 LEU B C 1
ATOM 6015 O O . LEU B 1 86 ? 32.125 -29.75 -30.25 1 93.31 86 LEU B O 1
ATOM 6019 N N . GLU B 1 87 ? 29.953 -30.047 -29.953 1 91.44 87 GLU B N 1
ATOM 6020 C CA . GLU B 1 87 ? 29.969 -31.484 -30.25 1 91.44 87 GLU B CA 1
ATOM 6021 C C . GLU B 1 87 ? 29.047 -31.812 -31.422 1 91.44 87 GLU B C 1
ATOM 6023 O O . GLU B 1 87 ? 27.828 -31.594 -31.344 1 91.44 87 GLU B O 1
ATOM 6028 N N . ILE B 1 88 ? 29.641 -32.375 -32.5 1 89.81 88 ILE B N 1
ATOM 6029 C CA . ILE B 1 88 ? 28.875 -32.781 -33.656 1 89.81 88 ILE B CA 1
ATOM 6030 C C . ILE B 1 88 ? 28.734 -34.281 -33.688 1 89.81 88 ILE B C 1
ATOM 6032 O O . ILE B 1 88 ? 29.688 -35 -34.031 1 89.81 88 ILE B O 1
ATOM 6036 N N . VAL B 1 89 ? 27.688 -34.812 -33.312 1 84.94 89 VAL B N 1
ATOM 6037 C CA . VAL B 1 89 ? 27.438 -36.25 -33.25 1 84.94 89 VAL B CA 1
ATOM 6038 C C . VAL B 1 89 ? 27.016 -36.781 -34.594 1 84.94 89 VAL B C 1
ATOM 6040 O O . VAL B 1 89 ? 27.453 -37.844 -35.031 1 84.94 89 VAL B O 1
ATOM 6043 N N . SER B 1 90 ? 26.078 -36.125 -35.219 1 82.44 90 SER B N 1
ATOM 6044 C CA . SER B 1 90 ? 25.609 -36.438 -36.562 1 82.44 90 SER B CA 1
ATOM 6045 C C . SER B 1 90 ? 25.203 -35.188 -37.312 1 82.44 90 SER B C 1
ATOM 6047 O O . SER B 1 90 ? 25.25 -34.062 -36.781 1 82.44 90 SER B O 1
ATOM 6049 N N . LYS B 1 91 ? 24.875 -35.375 -38.562 1 79.5 91 LYS B N 1
ATOM 6050 C CA . LYS B 1 91 ? 24.422 -34.281 -39.406 1 79.5 91 LYS B CA 1
ATOM 6051 C C . LYS B 1 91 ? 23.141 -33.656 -38.844 1 79.5 91 LYS B C 1
ATOM 6053 O O . LYS B 1 91 ? 22.906 -32.438 -39 1 79.5 91 LYS B O 1
ATOM 6058 N N . THR B 1 92 ? 22.469 -34.469 -38.094 1 83.12 92 THR B N 1
ATOM 6059 C CA . THR B 1 92 ? 21.172 -34 -37.594 1 83.12 92 THR B CA 1
ATOM 6060 C C . THR B 1 92 ? 21.234 -33.625 -36.125 1 83.12 92 THR B C 1
ATOM 6062 O O . THR B 1 92 ? 20.375 -32.938 -35.625 1 83.12 92 THR B O 1
ATOM 6065 N N . GLU B 1 93 ? 22.281 -34.125 -35.469 1 87.75 93 GLU B N 1
ATOM 6066 C CA . GLU B 1 93 ? 22.375 -33.906 -34.031 1 87.75 93 GLU B CA 1
ATOM 6067 C C . GLU B 1 93 ? 23.641 -33.156 -33.656 1 87.75 93 GLU B C 1
ATOM 6069 O O . GLU B 1 93 ? 24.75 -33.719 -33.75 1 87.75 93 GLU B O 1
ATOM 6074 N N . LYS B 1 94 ? 23.484 -31.891 -33.312 1 92.75 94 LYS B N 1
ATOM 6075 C CA . LYS B 1 94 ? 24.609 -31.047 -32.875 1 92.75 94 LYS B CA 1
ATOM 6076 C C . LYS B 1 94 ? 24.328 -30.406 -31.531 1 92.75 94 LYS B C 1
ATOM 6078 O O . LYS B 1 94 ? 23.219 -29.922 -31.281 1 92.75 94 LYS B O 1
ATOM 6083 N N . TYR B 1 95 ? 25.344 -30.516 -30.609 1 93.44 95 TYR B N 1
ATOM 6084 C CA . TYR B 1 95 ? 25.219 -29.969 -29.266 1 93.44 95 TYR B CA 1
ATOM 6085 C C . TYR B 1 95 ? 26.281 -28.906 -29.016 1 93.44 95 TYR B C 1
ATOM 6087 O O . TYR B 1 95 ? 27.422 -29.047 -29.453 1 93.44 95 TYR B O 1
ATOM 6095 N N . LEU B 1 96 ? 25.875 -27.844 -28.406 1 95.56 96 LEU B N 1
ATOM 6096 C CA . LEU B 1 96 ? 26.797 -26.828 -27.906 1 95.56 96 LEU B CA 1
ATOM 6097 C C . LEU B 1 96 ? 26.688 -26.703 -26.391 1 95.56 96 LEU B C 1
ATOM 6099 O O . LEU B 1 96 ? 25.641 -26.328 -25.875 1 95.56 96 LEU B O 1
ATOM 6103 N N . TYR B 1 97 ? 27.797 -27.047 -25.688 1 95.62 97 TYR B N 1
ATOM 6104 C CA . TYR B 1 97 ? 27.828 -26.984 -24.234 1 95.62 97 TYR B CA 1
ATOM 6105 C C . TYR B 1 97 ? 28.469 -25.688 -23.766 1 95.62 97 TYR B C 1
ATOM 6107 O O . TYR B 1 97 ? 29.531 -25.297 -24.25 1 95.62 97 TYR B O 1
ATOM 6115 N N . LEU B 1 98 ? 27.781 -25 -22.859 1 96.5 98 LEU B N 1
ATOM 6116 C CA . LEU B 1 98 ? 28.266 -23.719 -22.359 1 96.5 98 LEU B CA 1
ATOM 6117 C C . LEU B 1 98 ? 28.781 -23.859 -20.922 1 96.5 98 LEU B C 1
ATOM 6119 O O . LEU B 1 98 ? 28.094 -24.438 -20.078 1 96.5 98 LEU B O 1
ATOM 6123 N N . SER B 1 99 ? 29.969 -23.406 -20.656 1 94.69 99 SER B N 1
ATOM 6124 C CA . SER B 1 99 ? 30.594 -23.328 -19.344 1 94.69 99 SER B CA 1
ATOM 6125 C C . SER B 1 99 ? 31.188 -21.953 -19.094 1 94.69 99 SER B C 1
ATOM 6127 O O . SER B 1 99 ? 31.344 -21.156 -20.031 1 94.69 99 SER B O 1
ATOM 6129 N N . ALA B 1 100 ? 31.359 -21.547 -17.859 1 94.56 100 ALA B N 1
ATOM 6130 C CA . ALA B 1 100 ? 31.938 -20.25 -17.531 1 94.56 100 ALA B CA 1
ATOM 6131 C C . ALA B 1 100 ? 32.812 -20.328 -16.297 1 94.56 100 ALA B C 1
ATOM 6133 O O . ALA B 1 100 ? 32.562 -21.125 -15.391 1 94.56 100 ALA B O 1
ATOM 6134 N N . SER B 1 101 ? 33.875 -19.516 -16.344 1 93.94 101 SER B N 1
ATOM 6135 C CA . SER B 1 101 ? 34.75 -19.422 -15.164 1 93.94 101 SER B CA 1
ATOM 6136 C C . SER B 1 101 ? 34.094 -18.609 -14.055 1 93.94 101 SER B C 1
ATOM 6138 O O . SER B 1 101 ? 33.125 -17.875 -14.305 1 93.94 101 SER B O 1
ATOM 6140 N N . LEU B 1 102 ? 34.562 -18.797 -12.883 1 93.5 102 LEU B N 1
ATOM 6141 C CA . LEU B 1 102 ? 34 -18.078 -11.734 1 93.5 102 LEU B CA 1
ATOM 6142 C C . LEU B 1 102 ? 34.156 -16.562 -11.922 1 93.5 102 LEU B C 1
ATOM 6144 O O . LEU B 1 102 ? 33.281 -15.797 -11.578 1 93.5 102 LEU B O 1
ATOM 6148 N N . ASP B 1 103 ? 35.25 -16.156 -12.445 1 93.31 103 ASP B N 1
ATOM 6149 C CA . ASP B 1 103 ? 35.5 -14.742 -12.664 1 93.31 103 ASP B CA 1
ATOM 6150 C C . ASP B 1 103 ? 34.5 -14.141 -13.617 1 93.31 103 ASP B C 1
ATOM 6152 O O . ASP B 1 103 ? 33.969 -13.055 -13.367 1 93.31 103 ASP B O 1
ATOM 6156 N N . THR B 1 104 ? 34.219 -14.844 -14.68 1 94.94 104 THR B N 1
ATOM 6157 C CA . THR B 1 104 ? 33.25 -14.367 -15.648 1 94.94 104 THR B CA 1
ATOM 6158 C C . THR B 1 104 ? 31.844 -14.305 -15.023 1 94.94 104 THR B C 1
ATOM 6160 O O . THR B 1 104 ? 31.109 -13.344 -15.25 1 94.94 104 THR B O 1
ATOM 6163 N N . LEU B 1 105 ? 31.594 -15.2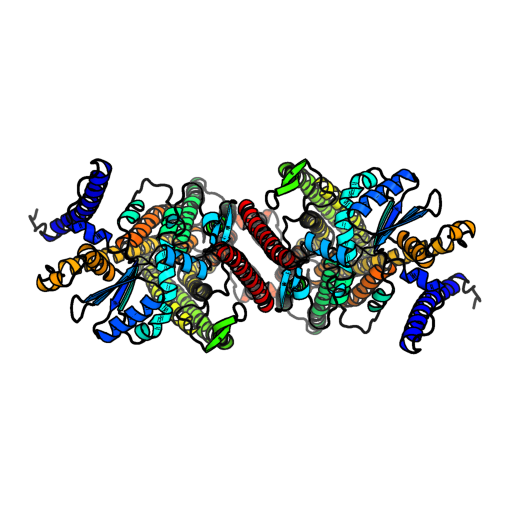66 -14.234 1 95.31 105 LEU B N 1
ATOM 6164 C CA . LEU B 1 105 ? 30.281 -15.32 -13.594 1 95.31 105 LEU B CA 1
ATOM 6165 C C . LEU B 1 105 ? 30.109 -14.164 -12.617 1 95.31 105 LEU B C 1
ATOM 6167 O O . LEU B 1 105 ? 29.031 -13.57 -12.531 1 95.31 105 LEU B O 1
ATOM 6171 N N . LEU B 1 106 ? 31.125 -13.852 -11.891 1 94.75 106 LEU B N 1
ATOM 6172 C CA . LEU B 1 106 ? 31.047 -12.75 -10.938 1 94.75 106 LEU B CA 1
ATOM 6173 C C . LEU B 1 106 ? 30.922 -11.414 -11.664 1 94.75 106 LEU B C 1
ATOM 6175 O O . LEU B 1 106 ? 30.219 -10.508 -11.188 1 94.75 106 LEU B O 1
ATOM 6179 N N . ARG B 1 107 ? 31.5 -11.273 -12.805 1 93.69 107 ARG B N 1
ATOM 6180 C CA . ARG B 1 107 ? 31.359 -10.07 -13.609 1 93.69 107 ARG B CA 1
ATOM 6181 C C . ARG B 1 107 ? 29.938 -9.922 -14.148 1 93.69 107 ARG B C 1
ATOM 6183 O O . ARG B 1 107 ? 29.391 -8.828 -14.164 1 93.69 107 ARG B O 1
ATOM 6190 N N . LEU B 1 108 ? 29.469 -11.047 -14.555 1 94.06 108 LEU B N 1
ATOM 6191 C CA . LEU B 1 108 ? 28.094 -11.031 -15.062 1 94.06 108 LEU B CA 1
ATOM 6192 C C . LEU B 1 108 ? 27.109 -10.727 -13.938 1 94.06 108 LEU B C 1
ATOM 6194 O O . LEU B 1 108 ? 26.078 -10.078 -14.164 1 94.06 108 LEU B O 1
ATOM 6198 N N . ALA B 1 109 ? 27.406 -11.211 -12.75 1 93.94 109 ALA B N 1
ATOM 6199 C CA . ALA B 1 109 ? 26.562 -10.938 -11.586 1 93.94 109 ALA B CA 1
ATOM 6200 C C . ALA B 1 109 ? 26.531 -9.445 -11.273 1 93.94 109 ALA B C 1
ATOM 6202 O O . ALA B 1 109 ? 25.484 -8.906 -10.875 1 93.94 109 ALA B O 1
ATOM 6203 N N . ASP B 1 110 ? 27.641 -8.805 -11.453 1 90.88 110 ASP B N 1
ATOM 6204 C CA . ASP B 1 110 ? 27.734 -7.359 -11.266 1 90.88 110 ASP B CA 1
ATOM 6205 C C . ASP B 1 110 ? 26.906 -6.613 -12.312 1 90.88 110 ASP B C 1
ATOM 6207 O O . ASP B 1 110 ? 26.172 -5.68 -11.977 1 90.88 110 ASP B O 1
ATOM 6211 N N . ALA B 1 111 ? 27 -7.113 -13.547 1 86.69 111 ALA B N 1
ATOM 6212 C CA . ALA B 1 111 ? 26.266 -6.48 -14.641 1 86.69 111 ALA B CA 1
ATOM 6213 C C . ALA B 1 111 ? 24.766 -6.66 -14.461 1 86.69 111 ALA B C 1
ATOM 6215 O O . ALA B 1 111 ? 23.984 -5.781 -14.828 1 86.69 111 ALA B O 1
ATOM 6216 N N . ALA B 1 112 ? 24.375 -7.754 -13.852 1 87.69 112 ALA B N 1
ATOM 6217 C CA . ALA B 1 112 ? 22.953 -8.055 -13.648 1 87.69 112 ALA B CA 1
ATOM 6218 C C . ALA B 1 112 ? 22.422 -7.395 -12.375 1 87.69 112 ALA B C 1
ATOM 6220 O O . ALA B 1 112 ? 21.234 -7.438 -12.094 1 87.69 112 ALA B O 1
ATOM 6221 N N . GLU B 1 113 ? 23.219 -6.793 -11.57 1 86.81 113 GLU B N 1
ATOM 6222 C CA . GLU B 1 113 ? 22.875 -6.078 -10.344 1 86.81 113 GLU B CA 1
ATOM 6223 C C . GLU B 1 113 ? 22.156 -6.996 -9.359 1 86.81 113 GLU B C 1
ATOM 6225 O O . GLU B 1 113 ? 21.094 -6.645 -8.844 1 86.81 113 GLU B O 1
ATOM 6230 N N . LEU B 1 114 ? 22.734 -8.148 -9.141 1 91.06 114 LEU B N 1
ATOM 6231 C CA . LEU B 1 114 ? 22.188 -9.055 -8.148 1 91.06 114 LEU B CA 1
ATOM 6232 C C . LEU B 1 114 ? 22.406 -8.516 -6.734 1 91.06 114 LEU B C 1
ATOM 6234 O O . LEU B 1 114 ? 23.422 -7.883 -6.457 1 91.06 114 LEU B O 1
ATOM 6238 N N . GLU B 1 115 ? 21.453 -8.719 -5.895 1 92.19 115 GLU B N 1
ATOM 6239 C CA . GLU B 1 115 ? 21.594 -8.297 -4.5 1 92.19 115 GLU B CA 1
ATOM 6240 C C . GLU B 1 115 ? 22.047 -9.453 -3.615 1 92.19 115 GLU B C 1
ATOM 6242 O O . GLU B 1 115 ? 21.484 -10.555 -3.686 1 92.19 115 GLU B O 1
ATOM 6247 N N . LYS B 1 116 ? 23.062 -9.227 -2.854 1 92.88 116 LYS B N 1
ATOM 6248 C CA . LYS B 1 116 ? 23.625 -10.234 -1.957 1 92.88 116 LYS B CA 1
ATOM 6249 C C . LYS B 1 116 ? 23.859 -9.664 -0.563 1 92.88 116 LYS B C 1
ATOM 6251 O O . LYS B 1 116 ? 23.938 -8.445 -0.394 1 92.88 116 LYS B O 1
ATOM 6256 N N . MET B 1 117 ? 23.984 -10.531 0.365 1 92.31 117 MET B N 1
ATOM 6257 C CA . MET B 1 117 ? 24.234 -10.141 1.749 1 92.31 117 MET B CA 1
ATOM 6258 C C . MET B 1 117 ? 25.703 -9.75 1.943 1 92.31 117 MET B C 1
ATOM 6260 O O . MET B 1 117 ? 26.594 -10.438 1.467 1 92.31 117 MET B O 1
ATOM 6264 N N . THR B 1 118 ? 25.828 -8.609 2.564 1 91.75 118 THR B N 1
ATOM 6265 C CA . THR B 1 118 ? 27.188 -8.141 2.838 1 91.75 118 THR B CA 1
ATOM 6266 C C . THR B 1 118 ? 27.656 -8.594 4.219 1 91.75 118 THR B C 1
ATOM 6268 O O . THR B 1 118 ? 26.875 -9.172 4.98 1 91.75 118 THR B O 1
ATOM 6271 N N . THR B 1 119 ? 28.922 -8.375 4.531 1 89.19 119 THR B N 1
ATOM 6272 C CA . THR B 1 119 ? 29.516 -8.742 5.812 1 89.19 119 THR B CA 1
ATOM 6273 C C . THR B 1 119 ? 28.906 -7.922 6.945 1 89.19 119 THR B C 1
ATOM 6275 O O . THR B 1 119 ? 28.938 -8.336 8.102 1 89.19 119 THR B O 1
ATOM 6278 N N . THR B 1 120 ? 28.281 -6.75 6.598 1 85.38 120 THR B N 1
ATOM 6279 C CA . THR B 1 120 ? 27.656 -5.902 7.602 1 85.38 120 THR B CA 1
ATOM 6280 C C . THR B 1 120 ? 26.234 -6.375 7.902 1 85.38 120 THR B C 1
ATOM 6282 O O . THR B 1 120 ? 25.578 -5.848 8.797 1 85.38 120 THR B O 1
ATOM 6285 N N . GLY B 1 121 ? 25.781 -7.352 7.129 1 85.62 121 GLY B N 1
ATOM 6286 C CA . GLY B 1 121 ? 24.469 -7.914 7.391 1 85.62 121 GLY B CA 1
ATOM 6287 C C . GLY B 1 121 ? 23.359 -7.238 6.602 1 85.62 121 GLY B C 1
ATOM 6288 O O . GLY B 1 121 ? 22.188 -7.453 6.875 1 85.62 121 GLY B O 1
ATOM 6289 N N . SER B 1 122 ? 23.656 -6.352 5.691 1 88.5 122 SER B N 1
ATOM 6290 C CA . SER B 1 122 ? 22.672 -5.695 4.848 1 88.5 122 SER B CA 1
ATOM 6291 C C . SER B 1 122 ? 22.719 -6.23 3.42 1 88.5 122 SER B C 1
ATOM 6293 O O . SER B 1 122 ? 23.75 -6.738 2.975 1 88.5 122 SER B O 1
ATOM 6295 N N . MET B 1 123 ? 21.609 -6.184 2.734 1 91.38 123 MET B N 1
ATOM 6296 C CA . MET B 1 123 ? 21.531 -6.602 1.338 1 91.38 123 MET B CA 1
ATOM 6297 C C . MET B 1 123 ? 21.891 -5.457 0.402 1 91.38 123 MET B C 1
ATOM 6299 O O . MET B 1 123 ? 21.312 -4.371 0.485 1 91.38 123 MET B O 1
ATOM 6303 N N . GLN B 1 124 ? 22.891 -5.664 -0.396 1 89.31 124 GLN B N 1
ATOM 6304 C CA . GLN B 1 124 ? 23.328 -4.633 -1.334 1 89.31 124 GLN B CA 1
ATOM 6305 C C . GLN B 1 124 ? 23.578 -5.227 -2.717 1 89.31 124 GLN B C 1
ATOM 6307 O O . GLN B 1 124 ? 23.672 -6.445 -2.869 1 89.31 124 GLN B O 1
ATOM 6312 N N . LYS B 1 125 ? 23.625 -4.383 -3.693 1 88.94 125 LYS B N 1
ATOM 6313 C CA . LYS B 1 125 ? 23.953 -4.812 -5.051 1 88.94 125 LYS B CA 1
ATOM 6314 C C . LYS B 1 125 ? 25.391 -5.293 -5.148 1 88.94 125 LYS B C 1
ATOM 6316 O O . LYS B 1 125 ? 26.297 -4.668 -4.59 1 88.94 125 LYS B O 1
ATOM 6321 N N . PHE B 1 126 ? 25.562 -6.414 -5.777 1 90.69 126 PHE B N 1
ATOM 6322 C CA . PHE B 1 126 ? 26.875 -7.035 -5.891 1 90.69 126 PHE B CA 1
ATOM 6323 C C . PHE B 1 126 ? 27.828 -6.16 -6.711 1 90.69 126 PHE B C 1
ATOM 6325 O O . PHE B 1 126 ? 27.422 -5.582 -7.719 1 90.69 126 PHE B O 1
ATOM 6332 N N . ASN B 1 127 ? 28.984 -6.059 -6.199 1 87.88 127 ASN B N 1
ATOM 6333 C CA . ASN B 1 127 ? 30.047 -5.312 -6.867 1 87.88 127 ASN B CA 1
ATOM 6334 C C . ASN B 1 127 ? 31.281 -6.176 -7.082 1 87.88 127 ASN B C 1
ATOM 6336 O O . ASN B 1 127 ? 31.906 -6.621 -6.121 1 87.88 127 ASN B O 1
ATOM 6340 N N . TYR B 1 128 ? 31.641 -6.379 -8.328 1 88.69 128 TYR B N 1
ATOM 6341 C CA . TYR B 1 128 ? 32.781 -7.215 -8.688 1 88.69 128 TYR B CA 1
ATOM 6342 C C . TYR B 1 128 ? 34.094 -6.613 -8.172 1 88.69 128 TYR B C 1
ATOM 6344 O O . TYR B 1 128 ? 35.031 -7.344 -7.828 1 88.69 128 TYR B O 1
ATOM 6352 N N . GLY B 1 129 ? 34.125 -5.312 -7.992 1 82.38 129 GLY B N 1
ATOM 6353 C CA . GLY B 1 129 ? 35.344 -4.641 -7.512 1 82.38 129 GLY B CA 1
ATOM 6354 C C . GLY B 1 129 ? 35.594 -4.855 -6.027 1 82.38 129 GLY B C 1
ATOM 6355 O O . GLY B 1 129 ? 36.719 -4.734 -5.559 1 82.38 129 GLY B O 1
ATOM 6356 N N . CYS B 1 130 ? 34.5 -5.195 -5.305 1 86.06 130 CYS B N 1
ATOM 6357 C CA . CYS B 1 130 ? 34.625 -5.426 -3.867 1 86.06 130 CYS B CA 1
ATOM 6358 C C . CYS B 1 130 ? 34.031 -6.773 -3.484 1 86.06 130 CYS B C 1
ATOM 6360 O O . CYS B 1 130 ? 33.125 -6.84 -2.643 1 86.06 130 CYS B O 1
ATOM 6362 N N . VAL B 1 131 ? 34.625 -7.809 -3.916 1 89.12 131 VAL B N 1
ATOM 6363 C CA . VAL B 1 131 ? 34.094 -9.148 -3.689 1 89.12 131 VAL B CA 1
ATOM 6364 C C . VAL B 1 131 ? 34.219 -9.516 -2.215 1 89.12 131 VAL B C 1
ATOM 6366 O O . VAL B 1 131 ? 33.406 -10.258 -1.67 1 89.12 131 VAL B O 1
ATOM 6369 N N . SER B 1 132 ? 35.219 -8.883 -1.492 1 87.69 132 SER B N 1
ATOM 6370 C CA . SER B 1 132 ? 35.5 -9.211 -0.098 1 87.69 132 SER B CA 1
ATOM 6371 C C . SER B 1 132 ? 34.344 -8.797 0.809 1 87.69 132 SER B C 1
ATOM 6373 O O . SER B 1 132 ? 34.125 -9.406 1.861 1 87.69 132 SER B O 1
ATOM 6375 N N . ASP B 1 133 ? 33.594 -7.789 0.347 1 87.69 133 ASP B N 1
ATOM 6376 C CA . ASP B 1 133 ? 32.469 -7.309 1.146 1 87.69 133 ASP B CA 1
ATOM 6377 C C . ASP B 1 133 ? 31.344 -8.328 1.171 1 87.69 133 ASP B C 1
ATOM 6379 O O . ASP B 1 133 ? 30.453 -8.266 2.029 1 87.69 133 ASP B O 1
ATOM 6383 N N . PHE B 1 134 ? 31.391 -9.273 0.263 1 91.75 134 PHE B N 1
ATOM 6384 C CA . PHE B 1 134 ? 30.281 -10.211 0.128 1 91.75 134 PHE B CA 1
ATOM 6385 C C . PHE B 1 134 ? 30.703 -11.609 0.567 1 91.75 134 PHE B C 1
ATOM 6387 O O . PHE B 1 134 ? 29.938 -12.562 0.419 1 91.75 134 PHE B O 1
ATOM 6394 N N . LEU B 1 135 ? 31.922 -11.727 1.052 1 92.12 135 LEU B N 1
ATOM 6395 C CA . LEU B 1 135 ? 32.406 -13 1.545 1 92.12 135 LEU B CA 1
ATOM 6396 C C . LEU B 1 135 ? 32.156 -13.148 3.039 1 92.12 135 LEU B C 1
ATOM 6398 O O . LEU B 1 135 ? 32.938 -12.664 3.863 1 92.12 135 LEU B O 1
ATOM 6402 N N . LEU B 1 136 ? 31.078 -13.781 3.309 1 89.31 136 LEU B N 1
ATOM 6403 C CA . LEU B 1 136 ? 30.75 -14.055 4.707 1 89.31 136 LEU B CA 1
ATOM 6404 C C . LEU B 1 136 ? 31.75 -15.031 5.316 1 89.31 136 LEU B C 1
ATOM 6406 O O . LEU B 1 136 ? 32.469 -15.742 4.594 1 89.31 136 LEU B O 1
ATOM 6410 N N . PRO B 1 137 ? 31.781 -15.062 6.68 1 88.06 137 PRO B N 1
ATOM 6411 C CA . PRO B 1 137 ? 32.75 -15.969 7.312 1 88.06 137 PRO B CA 1
ATOM 6412 C C . PRO B 1 137 ? 32.5 -17.438 6.945 1 88.06 137 PRO B C 1
ATOM 6414 O O . PRO B 1 137 ? 31.375 -17.922 7.07 1 88.06 137 PRO B O 1
ATOM 6417 N N . GLY B 1 138 ? 33.406 -18.031 6.355 1 87.44 138 GLY B N 1
ATOM 6418 C CA . GLY B 1 138 ? 33.344 -19.438 5.996 1 87.44 138 GLY B CA 1
ATOM 6419 C C . GLY B 1 138 ? 32.875 -19.656 4.566 1 87.44 138 GLY B C 1
ATOM 6420 O O . GLY B 1 138 ? 32.781 -20.812 4.109 1 87.44 138 GLY B O 1
ATOM 6421 N N . MET B 1 139 ? 32.688 -18.594 3.865 1 89.44 139 MET B N 1
ATOM 6422 C CA . MET B 1 139 ? 32.188 -18.719 2.502 1 89.44 139 MET B CA 1
ATOM 6423 C C . MET B 1 139 ? 33.312 -18.594 1.485 1 89.44 139 MET B C 1
ATOM 6425 O O . MET B 1 139 ? 34.281 -17.859 1.702 1 89.44 139 MET B O 1
ATOM 6429 N N . THR B 1 140 ? 33.188 -19.438 0.5 1 89.69 140 THR B N 1
ATOM 6430 C CA . THR B 1 140 ? 34.094 -19.312 -0.637 1 89.69 140 THR B CA 1
ATOM 6431 C C . THR B 1 140 ? 33.469 -18.453 -1.733 1 89.69 140 THR B C 1
ATOM 6433 O O . THR B 1 140 ? 32.281 -18.156 -1.7 1 89.69 140 THR B O 1
ATOM 6436 N N . GLN B 1 141 ? 34.219 -17.938 -2.627 1 90.62 141 GLN B N 1
ATOM 6437 C CA . GLN B 1 141 ? 33.781 -17.062 -3.701 1 90.62 141 GLN B CA 1
ATOM 6438 C C . GLN B 1 141 ? 32.719 -17.766 -4.566 1 90.62 141 GLN B C 1
ATOM 6440 O O . GLN B 1 141 ? 31.828 -17.109 -5.113 1 90.62 141 GLN B O 1
ATOM 6445 N N . GLU B 1 142 ? 32.844 -19.078 -4.605 1 88.62 142 GLU B N 1
ATOM 6446 C CA . GLU B 1 142 ? 31.906 -19.828 -5.434 1 88.62 142 GLU B CA 1
ATOM 6447 C C . GLU B 1 142 ? 30.5 -19.844 -4.828 1 88.62 142 GLU B C 1
ATOM 6449 O O . GLU B 1 142 ? 29.516 -20 -5.543 1 88.62 142 GLU B O 1
ATOM 6454 N N . GLN B 1 143 ? 30.547 -19.594 -3.564 1 90.75 143 GLN B N 1
ATOM 6455 C CA . GLN B 1 143 ? 29.281 -19.688 -2.854 1 90.75 143 GLN B CA 1
ATOM 6456 C C . GLN B 1 143 ? 28.531 -18.359 -2.891 1 90.75 143 GLN B C 1
ATOM 6458 O O . GLN B 1 143 ? 27.391 -18.281 -2.416 1 90.75 143 GLN B O 1
ATOM 6463 N N . ILE B 1 144 ? 29.094 -17.391 -3.525 1 91.75 144 ILE B N 1
ATOM 6464 C CA . ILE B 1 144 ? 28.422 -16.109 -3.67 1 91.75 144 ILE B CA 1
ATOM 6465 C C . ILE B 1 144 ? 27.234 -16.25 -4.625 1 91.75 144 ILE B C 1
ATOM 6467 O O . ILE B 1 144 ? 26.172 -15.688 -4.387 1 91.75 144 ILE B O 1
ATOM 6471 N N . LEU B 1 145 ? 27.484 -17.094 -5.617 1 93.81 145 LEU B N 1
ATOM 6472 C CA . LEU B 1 145 ? 26.438 -17.312 -6.602 1 93.81 145 LEU B CA 1
ATOM 6473 C C . LEU B 1 145 ? 25.656 -18.594 -6.293 1 93.81 145 LEU B C 1
ATOM 6475 O O . LEU B 1 145 ? 26.25 -19.609 -5.93 1 93.81 145 LEU B O 1
ATOM 6479 N N . HIS B 1 146 ? 24.406 -18.5 -6.379 1 92.19 146 HIS B N 1
ATOM 6480 C CA . HIS B 1 146 ? 23.547 -19.672 -6.172 1 92.19 146 HIS B CA 1
ATOM 6481 C C . HIS B 1 146 ? 23.406 -20.484 -7.457 1 92.19 146 HIS B C 1
ATOM 6483 O O . HIS B 1 146 ? 23.641 -19.969 -8.555 1 92.19 146 HIS B O 1
ATOM 6489 N N . TYR B 1 147 ? 22.953 -21.688 -7.285 1 92.75 147 TYR B N 1
ATOM 6490 C CA . TYR B 1 147 ? 22.828 -22.609 -8.406 1 92.75 147 TYR B CA 1
ATOM 6491 C C . TYR B 1 147 ? 21.844 -22.062 -9.445 1 92.75 147 TYR B C 1
ATOM 6493 O O . TYR B 1 147 ? 22.047 -22.25 -10.648 1 92.75 147 TYR B O 1
ATOM 6501 N N . CYS B 1 148 ? 20.875 -21.375 -9.016 1 94.44 148 CYS B N 1
ATOM 6502 C CA . CYS B 1 148 ? 19.828 -20.922 -9.93 1 94.44 148 CYS B CA 1
ATOM 6503 C C . CYS B 1 148 ? 20.281 -19.672 -10.695 1 94.44 148 CYS B C 1
ATOM 6505 O O . CYS B 1 148 ? 19.75 -19.375 -11.758 1 94.44 148 CYS B O 1
ATOM 6507 N N . GLU B 1 149 ? 21.234 -19.031 -10.227 1 95.12 149 GLU B N 1
ATOM 6508 C CA . GLU B 1 149 ? 21.625 -17.734 -10.797 1 95.12 149 GLU B CA 1
ATOM 6509 C C . GLU B 1 149 ? 22.594 -17.922 -11.961 1 95.12 149 GLU B C 1
ATOM 6511 O O . GLU B 1 149 ? 22.547 -17.172 -12.938 1 95.12 149 GLU B O 1
ATOM 6516 N N . THR B 1 150 ? 23.406 -18.922 -11.922 1 94.69 150 THR B N 1
ATOM 6517 C CA . THR B 1 150 ? 24.5 -19.109 -12.875 1 94.69 150 THR B CA 1
ATOM 6518 C C . THR B 1 150 ? 23.953 -19.297 -14.289 1 94.69 150 THR B C 1
ATOM 6520 O O . THR B 1 150 ? 24.328 -18.578 -15.211 1 94.69 150 THR B O 1
ATOM 6523 N N . PRO B 1 151 ? 23.031 -20.266 -14.438 1 95.5 151 PRO B N 1
ATOM 6524 C CA . PRO B 1 151 ? 22.516 -20.438 -15.805 1 95.5 151 PRO B CA 1
ATOM 6525 C C . PRO B 1 151 ? 21.797 -19.203 -16.312 1 95.5 151 PRO B C 1
ATOM 6527 O O . PRO B 1 151 ? 21.828 -18.891 -17.5 1 95.5 151 PRO B O 1
ATOM 6530 N N . VAL B 1 152 ? 21.188 -18.438 -15.469 1 94.62 152 VAL B N 1
ATOM 6531 C CA . VAL B 1 152 ? 20.406 -17.266 -15.859 1 94.62 152 VAL B CA 1
ATOM 6532 C C . VAL B 1 152 ? 21.344 -16.141 -16.281 1 94.62 152 VAL B C 1
ATOM 6534 O O . VAL B 1 152 ? 21.062 -15.43 -17.25 1 94.62 152 VAL B O 1
ATOM 6537 N N . LEU B 1 153 ? 22.406 -15.977 -15.586 1 94.56 153 LEU B N 1
ATOM 6538 C CA . LEU B 1 153 ? 23.391 -14.969 -15.938 1 94.56 153 LEU B CA 1
ATOM 6539 C C . LEU B 1 153 ? 23.938 -15.195 -17.344 1 94.56 153 LEU B C 1
ATOM 6541 O O . LEU B 1 153 ? 24.109 -14.25 -18.109 1 94.56 153 LEU B O 1
ATOM 6545 N N . ILE B 1 154 ? 24.203 -16.469 -17.656 1 95.19 154 ILE B N 1
ATOM 6546 C CA . ILE B 1 154 ? 24.719 -16.828 -18.969 1 95.19 154 ILE B CA 1
ATOM 6547 C C . ILE B 1 154 ? 23.641 -16.609 -20.016 1 95.19 154 ILE B C 1
ATOM 6549 O O . ILE B 1 154 ? 23.891 -16.016 -21.078 1 95.19 154 ILE B O 1
ATOM 6553 N N . LYS B 1 155 ? 22.453 -17.047 -19.734 1 94 155 LYS B N 1
ATOM 6554 C CA . LYS B 1 155 ? 21.344 -16.922 -20.672 1 94 155 LYS B CA 1
ATOM 6555 C C . LYS B 1 155 ? 21.062 -15.453 -21 1 94 155 LYS B C 1
ATOM 6557 O O . LYS B 1 155 ? 20.797 -15.109 -22.156 1 94 155 LYS B O 1
ATOM 6562 N N . ASP B 1 156 ? 21.125 -14.57 -20.016 1 88.75 156 ASP B N 1
ATOM 6563 C CA . ASP B 1 156 ? 20.766 -13.164 -20.156 1 88.75 156 ASP B CA 1
ATOM 6564 C C . ASP B 1 156 ? 21.703 -12.453 -21.125 1 88.75 156 ASP B C 1
ATOM 6566 O O . ASP B 1 156 ? 21.312 -11.5 -21.812 1 88.75 156 ASP B O 1
ATOM 6570 N N . VAL B 1 157 ? 22.906 -12.875 -21.25 1 89.69 157 VAL B N 1
ATOM 6571 C CA . VAL B 1 157 ? 23.875 -12.25 -22.141 1 89.69 157 VAL B CA 1
ATOM 6572 C C . VAL B 1 157 ? 23.859 -12.93 -23.5 1 89.69 157 VAL B C 1
ATOM 6574 O O . VAL B 1 157 ? 23.984 -12.273 -24.531 1 89.69 157 VAL B O 1
ATOM 6577 N N . VAL B 1 158 ? 23.594 -14.203 -23.531 1 92.62 158 VAL B N 1
ATOM 6578 C CA . VAL B 1 158 ? 23.719 -15.016 -24.734 1 92.62 158 VAL B CA 1
ATOM 6579 C C . VAL B 1 158 ? 22.438 -14.914 -25.562 1 92.62 158 VAL B C 1
ATOM 6581 O O . VAL B 1 158 ? 22.5 -14.75 -26.797 1 92.62 158 VAL B O 1
ATOM 6584 N N . GLU B 1 159 ? 21.297 -14.977 -24.953 1 90.12 159 GLU B N 1
ATOM 6585 C CA . GLU B 1 159 ? 20.016 -15.078 -25.641 1 90.12 159 GLU B CA 1
ATOM 6586 C C . GLU B 1 159 ? 19.781 -13.883 -26.562 1 90.12 159 GLU B C 1
ATOM 6588 O O . GLU B 1 159 ? 19.422 -14.047 -27.719 1 90.12 159 GLU B O 1
ATOM 6593 N N . PRO B 1 160 ? 19.984 -12.648 -26.078 1 83.5 160 PRO B N 1
ATOM 6594 C CA . PRO B 1 160 ? 19.781 -11.516 -26.984 1 83.5 160 PRO B CA 1
ATOM 6595 C C . PRO B 1 160 ? 20.766 -11.516 -28.156 1 83.5 160 PRO B C 1
ATOM 6597 O O . PRO B 1 160 ? 20.406 -11.07 -29.266 1 83.5 160 PRO B O 1
ATOM 6600 N N . ALA B 1 161 ? 21.969 -12.023 -27.953 1 88.19 161 ALA B N 1
ATOM 6601 C CA . ALA B 1 161 ? 23 -12.008 -29 1 88.19 161 ALA B CA 1
ATOM 6602 C C . ALA B 1 161 ? 22.703 -13.031 -30.078 1 88.19 161 ALA B C 1
ATOM 6604 O O . ALA B 1 161 ? 23.062 -12.844 -31.25 1 88.19 161 ALA B O 1
ATOM 6605 N N . ILE B 1 162 ? 22.062 -14.078 -29.75 1 92.12 162 ILE B N 1
ATOM 6606 C CA . ILE B 1 162 ? 21.812 -15.125 -30.734 1 92.12 162 ILE B CA 1
ATOM 6607 C C . ILE B 1 162 ? 20.344 -15.125 -31.125 1 92.12 162 ILE B C 1
ATOM 6609 O O . ILE B 1 162 ? 19.828 -16.109 -31.672 1 92.12 162 ILE B O 1
ATOM 6613 N N . ARG B 1 163 ? 19.594 -14.148 -30.828 1 87.38 163 ARG B N 1
ATOM 6614 C CA . ARG B 1 163 ? 18.156 -14.055 -31.078 1 87.38 163 ARG B CA 1
ATOM 6615 C C . ARG B 1 163 ? 17.844 -14.242 -32.562 1 87.38 163 ARG B C 1
ATOM 6617 O O . ARG B 1 163 ? 16.844 -14.867 -32.938 1 87.38 163 ARG B O 1
ATOM 6624 N N . SER B 1 164 ? 18.641 -13.719 -33.469 1 88.31 164 SER B N 1
ATOM 6625 C CA . SER B 1 164 ? 18.438 -13.852 -34.906 1 88.31 164 SER B CA 1
ATOM 6626 C C . SER B 1 164 ? 18.469 -15.312 -35.344 1 88.31 164 SER B C 1
ATOM 6628 O O . SER B 1 164 ? 17.688 -15.742 -36.188 1 88.31 164 SER B O 1
ATOM 6630 N N . TYR B 1 165 ? 19.359 -16.094 -34.688 1 92.88 165 TYR B N 1
ATOM 6631 C CA . TYR B 1 165 ? 19.484 -17.5 -35.031 1 92.88 165 TYR B CA 1
ATOM 6632 C C . TYR B 1 165 ? 18.328 -18.312 -34.469 1 92.88 165 TYR B C 1
ATOM 6634 O O . TYR B 1 165 ? 17.922 -19.312 -35.031 1 92.88 165 TYR B O 1
ATOM 6642 N N . ILE B 1 166 ? 17.797 -17.875 -33.375 1 89.88 166 ILE B N 1
ATOM 6643 C CA . ILE B 1 166 ? 16.641 -18.531 -32.781 1 89.88 166 ILE B CA 1
ATOM 6644 C C . ILE B 1 166 ? 15.406 -18.281 -33.656 1 89.88 166 ILE B C 1
ATOM 6646 O O . ILE B 1 166 ? 14.648 -19.203 -33.906 1 89.88 166 ILE B O 1
ATOM 6650 N N . GLN B 1 167 ? 15.266 -17.109 -34.125 1 86.31 167 GLN B N 1
ATOM 6651 C CA . GLN B 1 167 ? 14.102 -16.734 -34.906 1 86.31 167 GLN B CA 1
ATOM 6652 C C . GLN B 1 167 ? 14.133 -17.422 -36.281 1 86.31 167 GLN B C 1
ATOM 6654 O O . GLN B 1 167 ? 13.086 -17.75 -36.844 1 86.31 167 GLN B O 1
ATOM 6659 N N . LYS B 1 168 ? 15.344 -17.656 -36.812 1 91.5 168 LYS B N 1
ATOM 6660 C CA . LYS B 1 168 ? 15.492 -18.328 -38.094 1 91.5 168 LYS B CA 1
ATOM 6661 C C . LYS B 1 168 ? 15.289 -19.828 -37.969 1 91.5 168 LYS B C 1
ATOM 6663 O O . LYS B 1 168 ? 15.25 -20.547 -38.969 1 91.5 168 LYS B O 1
ATOM 6668 N N . GLY B 1 169 ? 15.188 -20.281 -36.719 1 91.06 169 GLY B N 1
ATOM 6669 C CA . GLY B 1 169 ? 14.875 -21.688 -36.5 1 91.06 169 GLY B CA 1
ATOM 6670 C C . GLY B 1 169 ? 16.094 -22.578 -36.469 1 91.06 169 GLY B C 1
ATOM 6671 O O . GLY B 1 169 ? 15.992 -23.781 -36.719 1 91.06 169 GLY B O 1
ATOM 6672 N N . TYR B 1 170 ? 17.281 -22.047 -36.25 1 93.25 170 TYR B N 1
ATOM 6673 C CA . TYR B 1 170 ? 18.5 -22.844 -36.25 1 93.25 170 TYR B CA 1
ATOM 6674 C C . TYR B 1 170 ? 18.688 -23.516 -34.875 1 93.25 170 TYR B C 1
ATOM 6676 O O . TYR B 1 170 ? 19.406 -24.516 -34.781 1 93.25 170 TYR B O 1
ATOM 6684 N N . ILE B 1 171 ? 18.125 -22.938 -33.906 1 94.31 171 ILE B N 1
ATOM 6685 C CA . ILE B 1 171 ? 18.266 -23.484 -32.531 1 94.31 171 ILE B CA 1
ATOM 6686 C C . ILE B 1 171 ? 16.969 -24.172 -32.125 1 94.31 171 ILE B C 1
ATOM 6688 O O . ILE B 1 171 ? 15.883 -23.578 -32.219 1 94.31 171 ILE B O 1
ATOM 6692 N N . GLU B 1 172 ? 17.094 -25.406 -31.781 1 91.19 172 GLU B N 1
ATOM 6693 C CA . GLU B 1 172 ? 15.945 -26.219 -31.391 1 91.19 172 GLU B CA 1
ATOM 6694 C C . GLU B 1 172 ? 15.578 -25.984 -29.922 1 91.19 172 GLU B C 1
ATOM 6696 O O . GLU B 1 172 ? 14.398 -25.812 -29.594 1 91.19 172 GLU B O 1
ATOM 6701 N N . ASP B 1 173 ? 16.625 -26.078 -29.078 1 91.81 173 ASP B N 1
ATOM 6702 C CA . ASP B 1 173 ? 16.359 -26 -27.656 1 91.81 173 ASP B CA 1
ATOM 6703 C C . ASP B 1 173 ? 17.562 -25.438 -26.891 1 91.81 173 ASP B C 1
ATOM 6705 O O . ASP B 1 173 ? 18.703 -25.562 -27.344 1 91.81 173 ASP B O 1
ATOM 6709 N N . MET B 1 174 ? 17.328 -24.75 -25.906 1 94.44 174 MET B N 1
ATOM 6710 C CA . MET B 1 174 ? 18.312 -24.219 -24.969 1 94.44 174 MET B CA 1
ATOM 6711 C C . MET B 1 174 ? 17.828 -24.375 -23.531 1 94.44 174 MET B C 1
ATOM 6713 O O . MET B 1 174 ? 16.812 -23.812 -23.141 1 94.44 174 MET B O 1
ATOM 6717 N N . PHE B 1 175 ? 18.516 -25.188 -22.703 1 94.69 175 PHE B N 1
ATOM 6718 C CA . PHE B 1 175 ? 18.062 -25.422 -21.344 1 94.69 175 PHE B CA 1
ATOM 6719 C C . PHE B 1 175 ? 19.25 -25.703 -20.422 1 94.69 175 PHE B C 1
ATOM 6721 O O . PHE B 1 175 ? 20.312 -26.109 -20.891 1 94.69 175 PHE B O 1
ATOM 6728 N N . PRO B 1 176 ? 19.109 -25.422 -19.156 1 95.62 176 PRO B N 1
ATOM 6729 C CA . PRO B 1 176 ? 20.141 -25.766 -18.188 1 95.62 176 PRO B CA 1
ATOM 6730 C C . PRO B 1 176 ? 20.125 -27.25 -17.797 1 95.62 176 PRO B C 1
ATOM 6732 O O . PRO B 1 176 ? 19.047 -27.859 -17.75 1 95.62 176 PRO B O 1
ATOM 6735 N N . LEU B 1 177 ? 21.25 -27.734 -17.516 1 93.19 177 LEU B N 1
ATOM 6736 C CA . LEU B 1 177 ? 21.359 -29.141 -17.125 1 93.19 177 LEU B CA 1
ATOM 6737 C C . LEU B 1 177 ? 21.109 -29.312 -15.633 1 93.19 177 LEU B C 1
ATOM 6739 O O . LEU B 1 177 ? 21.5 -28.453 -14.828 1 93.19 177 LEU B O 1
ATOM 6743 N N . HIS B 1 178 ? 20.484 -30.391 -15.289 1 91.5 178 HIS B N 1
ATOM 6744 C CA . HIS B 1 178 ? 20.266 -30.719 -13.883 1 91.5 178 HIS B CA 1
ATOM 6745 C C . HIS B 1 178 ? 21.562 -31.125 -13.203 1 91.5 178 HIS B C 1
ATOM 6747 O O . HIS B 1 178 ? 22.406 -31.797 -13.812 1 91.5 178 HIS B O 1
ATOM 6753 N N . ASP B 1 179 ? 21.719 -30.641 -11.969 1 90.38 179 ASP B N 1
ATOM 6754 C CA . ASP B 1 179 ? 22.75 -31.203 -11.086 1 90.38 179 ASP B CA 1
ATOM 6755 C C . ASP B 1 179 ? 22.219 -32.406 -10.32 1 90.38 179 ASP B C 1
ATOM 6757 O O . ASP B 1 179 ? 21.562 -32.25 -9.281 1 90.38 179 ASP B O 1
ATOM 6761 N N . ILE B 1 180 ? 22.562 -33.469 -10.75 1 83.75 180 ILE B N 1
ATOM 6762 C CA . ILE B 1 180 ? 21.984 -34.719 -10.266 1 83.75 180 ILE B CA 1
ATOM 6763 C C . ILE B 1 180 ? 22.297 -34.906 -8.781 1 83.75 180 ILE B C 1
ATOM 6765 O O . ILE B 1 180 ? 21.453 -35.375 -8.016 1 83.75 180 ILE B O 1
ATOM 6769 N N . LEU B 1 181 ? 23.422 -34.469 -8.359 1 83.19 181 LEU B N 1
ATOM 6770 C CA . LEU B 1 181 ? 23.828 -34.625 -6.965 1 83.19 181 LEU B CA 1
ATOM 6771 C C . LEU B 1 181 ? 23 -33.688 -6.07 1 83.19 181 LEU B C 1
ATOM 6773 O O . LEU B 1 181 ? 22.609 -34.094 -4.965 1 83.19 181 LEU B O 1
ATOM 6777 N N . TYR B 1 182 ? 22.781 -32.594 -6.602 1 88.5 182 TYR B N 1
ATOM 6778 C CA . TYR B 1 182 ? 22.031 -31.641 -5.809 1 88.5 182 TYR B CA 1
ATOM 6779 C C . TYR B 1 182 ? 20.562 -32.062 -5.676 1 88.5 182 TYR B C 1
ATOM 6781 O O . TYR B 1 182 ? 19.922 -31.766 -4.664 1 88.5 182 TYR B O 1
ATOM 6789 N N . LEU B 1 183 ? 20.016 -32.719 -6.641 1 89.62 183 LEU B N 1
ATOM 6790 C CA . LEU B 1 183 ? 18.594 -33.094 -6.688 1 89.62 183 LEU B CA 1
ATOM 6791 C C . LEU B 1 183 ? 18.266 -34.125 -5.617 1 89.62 183 LEU B C 1
ATOM 6793 O O . LEU B 1 183 ? 17.109 -34.312 -5.25 1 89.62 183 LEU B O 1
ATOM 6797 N N . ASP B 1 184 ? 19.234 -34.781 -5.09 1 84.62 184 ASP B N 1
ATOM 6798 C CA . ASP B 1 184 ? 19.016 -35.812 -4.066 1 84.62 184 ASP B CA 1
ATOM 6799 C C . ASP B 1 184 ? 18.5 -35.188 -2.775 1 84.62 184 ASP B C 1
ATOM 6801 O O . ASP B 1 184 ? 17.875 -35.875 -1.957 1 84.62 184 ASP B O 1
ATOM 6805 N N . ARG B 1 185 ? 18.703 -33.969 -2.693 1 84.5 185 ARG B N 1
ATOM 6806 C CA . ARG B 1 185 ? 18.25 -33.25 -1.508 1 84.5 185 ARG B CA 1
ATOM 6807 C C . ARG B 1 185 ? 16.734 -33.125 -1.5 1 84.5 185 ARG B C 1
ATOM 6809 O O . ARG B 1 185 ? 16.125 -32.875 -0.45 1 84.5 185 ARG B O 1
ATOM 6816 N N . PHE B 1 186 ? 16.156 -33.344 -2.703 1 87.19 186 PHE B N 1
ATOM 6817 C CA . PHE B 1 186 ? 14.727 -33.125 -2.826 1 87.19 186 PHE B CA 1
ATOM 6818 C C . PHE B 1 186 ? 13.984 -34.438 -2.932 1 87.19 186 PHE B C 1
ATOM 6820 O O . PHE B 1 186 ? 12.852 -34.5 -3.406 1 87.19 186 PHE B O 1
ATOM 6827 N N . HIS B 1 187 ? 14.586 -35.469 -2.406 1 79.19 187 HIS B N 1
ATOM 6828 C CA . HIS B 1 187 ? 13.977 -36.781 -2.508 1 79.19 187 HIS B CA 1
ATOM 6829 C C . HIS B 1 187 ? 12.672 -36.844 -1.718 1 79.19 187 HIS B C 1
ATOM 6831 O O . HIS B 1 187 ? 12.492 -36.125 -0.748 1 79.19 187 HIS B O 1
ATOM 6837 N N . PHE B 1 188 ? 11.859 -37.656 -2.277 1 76.25 188 PHE B N 1
ATOM 6838 C CA . PHE B 1 188 ? 10.523 -37.844 -1.729 1 76.25 188 PHE B CA 1
ATOM 6839 C C . PHE B 1 188 ? 10.594 -38.375 -0.303 1 76.25 188 PHE B C 1
ATOM 6841 O O . PHE B 1 188 ? 11.188 -39.438 -0.055 1 76.25 188 PHE B O 1
ATOM 6848 N N . ASN B 1 189 ? 10.297 -37.562 0.671 1 76.44 189 ASN B N 1
ATOM 6849 C CA . ASN B 1 189 ? 10.227 -37.938 2.078 1 76.44 189 ASN B CA 1
ATOM 6850 C C . ASN B 1 189 ? 8.914 -37.5 2.719 1 76.44 189 ASN B C 1
ATOM 6852 O O . ASN B 1 189 ? 8.742 -36.312 3.029 1 76.44 189 ASN B O 1
ATOM 6856 N N . LEU B 1 190 ? 8.031 -38.438 2.832 1 73.12 190 LEU B N 1
ATOM 6857 C CA . LEU B 1 190 ? 6.711 -38.156 3.387 1 73.12 190 LEU B CA 1
ATOM 6858 C C . LEU B 1 190 ? 6.82 -37.719 4.848 1 73.12 190 LEU B C 1
ATOM 6860 O O . LEU B 1 190 ? 5.914 -37.094 5.383 1 73.12 190 LEU B O 1
ATOM 6864 N N . LYS B 1 191 ? 7.934 -38.062 5.504 1 71.94 191 LYS B N 1
ATOM 6865 C CA . LYS B 1 191 ? 8.102 -37.719 6.918 1 71.94 191 LYS B CA 1
ATOM 6866 C C . LYS B 1 191 ? 8.516 -36.25 7.09 1 71.94 191 LYS B C 1
ATOM 6868 O O . LYS B 1 191 ? 8.438 -35.719 8.195 1 71.94 191 LYS B O 1
ATOM 6873 N N . ARG B 1 192 ? 8.836 -35.656 6.039 1 76.75 192 ARG B N 1
ATOM 6874 C CA . ARG B 1 192 ? 9.281 -34.281 6.109 1 76.75 192 ARG B CA 1
ATOM 6875 C C . ARG B 1 192 ? 8.094 -33.344 6.25 1 76.75 192 ARG B C 1
ATOM 6877 O O . ARG B 1 192 ? 7.23 -33.281 5.375 1 76.75 192 ARG B O 1
ATOM 6884 N N . THR B 1 193 ? 8.047 -32.781 7.406 1 76.75 193 THR B N 1
ATOM 6885 C CA . THR B 1 193 ? 6.969 -31.828 7.668 1 76.75 193 THR B CA 1
ATOM 6886 C C . THR B 1 193 ? 7.344 -30.438 7.184 1 76.75 193 THR B C 1
ATOM 6888 O O . THR B 1 193 ? 6.469 -29.594 6.98 1 76.75 193 THR B O 1
ATOM 6891 N N . THR B 1 194 ? 8.633 -30.156 6.988 1 85.12 194 THR B N 1
ATOM 6892 C CA . THR B 1 194 ? 9.078 -28.859 6.508 1 85.12 194 THR B CA 1
ATOM 6893 C C . THR B 1 194 ? 9.93 -29 5.254 1 85.12 194 THR B C 1
ATOM 6895 O O . THR B 1 194 ? 10.797 -29.875 5.188 1 85.12 194 THR B O 1
ATOM 6898 N N . LEU B 1 195 ? 9.555 -28.328 4.258 1 89.25 195 LEU B N 1
ATOM 6899 C CA . LEU B 1 195 ? 10.281 -28.359 2.992 1 89.25 195 LEU B CA 1
ATOM 6900 C C . LEU B 1 195 ? 11.547 -27.516 3.062 1 89.25 195 LEU B C 1
ATOM 6902 O O . LEU B 1 195 ? 11.594 -26.516 3.789 1 89.25 195 LEU B O 1
ATOM 6906 N N . PRO B 1 196 ? 12.523 -27.953 2.492 1 92.38 196 PRO B N 1
ATOM 6907 C CA . PRO B 1 196 ? 13.727 -27.125 2.396 1 92.38 196 PRO B CA 1
ATOM 6908 C C . PRO B 1 196 ? 13.57 -25.953 1.415 1 92.38 196 PRO B C 1
ATOM 6910 O O . PRO B 1 196 ? 14.172 -25.969 0.338 1 92.38 196 PRO B O 1
ATOM 6913 N N . ILE B 1 197 ? 12.93 -24.969 1.787 1 94.62 197 ILE B N 1
ATOM 6914 C CA . ILE B 1 197 ? 12.539 -23.859 0.928 1 94.62 197 ILE B CA 1
ATOM 6915 C C . ILE B 1 197 ? 13.781 -23.125 0.438 1 94.62 197 ILE B C 1
ATOM 6917 O O . ILE B 1 197 ? 13.859 -22.734 -0.728 1 94.62 197 ILE B O 1
ATOM 6921 N N . GLU B 1 198 ? 14.758 -22.984 1.286 1 94.5 198 GLU B N 1
ATOM 6922 C CA . GLU B 1 198 ? 15.977 -22.266 0.914 1 94.5 198 GLU B CA 1
ATOM 6923 C C . GLU B 1 198 ? 16.75 -23.031 -0.166 1 94.5 198 GLU B C 1
ATOM 6925 O O . GLU B 1 198 ? 17.281 -22.406 -1.098 1 94.5 198 GLU B O 1
ATOM 6930 N N . GLU B 1 199 ? 16.766 -24.297 -0.051 1 94.56 199 GLU B N 1
ATOM 6931 C CA . GLU B 1 199 ? 17.469 -25.094 -1.043 1 94.56 199 GLU B CA 1
ATOM 6932 C C . GLU B 1 199 ? 16.719 -25.125 -2.371 1 94.56 199 GLU B C 1
ATOM 6934 O O . GLU B 1 199 ? 17.328 -25.125 -3.439 1 94.56 199 GLU B O 1
ATOM 6939 N N . ILE B 1 200 ? 15.438 -25.172 -2.277 1 95.12 200 ILE B N 1
ATOM 6940 C CA . ILE B 1 200 ? 14.625 -25.141 -3.49 1 95.12 200 ILE B CA 1
ATOM 6941 C C . ILE B 1 200 ? 14.852 -23.828 -4.23 1 95.12 200 ILE B C 1
ATOM 6943 O O . ILE B 1 200 ? 15.039 -23.812 -5.449 1 95.12 200 ILE B O 1
ATOM 6947 N N . ARG B 1 201 ? 14.875 -22.781 -3.445 1 95.88 201 ARG B N 1
ATOM 6948 C CA . ARG B 1 201 ? 15.125 -21.469 -4.035 1 95.88 201 ARG B CA 1
ATOM 6949 C C . ARG B 1 201 ? 16.531 -21.391 -4.629 1 95.88 201 ARG B C 1
ATOM 6951 O O . ARG B 1 201 ? 16.719 -20.812 -5.707 1 95.88 201 ARG B O 1
ATOM 6958 N N . ASN B 1 202 ? 17.453 -21.922 -3.965 1 95.12 202 ASN B N 1
ATOM 6959 C CA . ASN B 1 202 ? 18.844 -21.891 -4.422 1 95.12 202 ASN B CA 1
ATOM 6960 C C . ASN B 1 202 ? 19.016 -22.625 -5.742 1 95.12 202 ASN B C 1
ATOM 6962 O O . ASN B 1 202 ? 19.859 -22.266 -6.562 1 95.12 202 ASN B O 1
ATOM 6966 N N . TYR B 1 203 ? 18.203 -23.578 -5.926 1 95.56 203 TYR B N 1
ATOM 6967 C CA . TYR B 1 203 ? 18.375 -24.422 -7.109 1 95.56 203 TYR B CA 1
ATOM 6968 C C . TYR B 1 203 ? 17.438 -23.969 -8.227 1 95.56 203 TYR B C 1
ATOM 6970 O O . TYR B 1 203 ? 17.859 -23.828 -9.375 1 95.56 203 TYR B O 1
ATOM 6978 N N . PHE B 1 204 ? 16.172 -23.719 -7.949 1 95.62 204 PHE B N 1
ATOM 6979 C CA . PHE B 1 204 ? 15.172 -23.484 -8.992 1 95.62 204 PHE B CA 1
ATOM 6980 C C . PHE B 1 204 ? 14.883 -22 -9.141 1 95.62 204 PHE B C 1
ATOM 6982 O O . PHE B 1 204 ? 14.297 -21.562 -10.133 1 95.62 204 PHE B O 1
ATOM 6989 N N . GLY B 1 205 ? 15.188 -21.188 -8.156 1 95.31 205 GLY B N 1
ATOM 6990 C CA . GLY B 1 205 ? 14.93 -19.75 -8.234 1 95.31 205 GLY B CA 1
ATOM 6991 C C . GLY B 1 205 ? 13.867 -19.281 -7.258 1 95.31 205 GLY B C 1
ATOM 6992 O O . GLY B 1 205 ? 13.203 -20.109 -6.613 1 95.31 205 GLY B O 1
ATOM 6993 N N . SER B 1 206 ? 13.703 -18.016 -7.191 1 95 206 SER B N 1
ATOM 6994 C CA . SER B 1 206 ? 12.82 -17.453 -6.18 1 95 206 SER B CA 1
ATOM 6995 C C . SER B 1 206 ? 11.352 -17.672 -6.543 1 95 206 SER B C 1
ATOM 6997 O O . SER B 1 206 ? 10.508 -17.812 -5.66 1 95 206 SER B O 1
ATOM 6999 N N . SER B 1 207 ? 10.969 -17.703 -7.816 1 94.38 207 SER B N 1
ATOM 7000 C CA . SER B 1 207 ? 9.578 -17.906 -8.219 1 94.38 207 SER B CA 1
ATOM 7001 C C . SER B 1 207 ? 9.062 -19.266 -7.746 1 94.38 207 SER B C 1
ATOM 7003 O O . SER B 1 207 ? 8.023 -19.344 -7.086 1 94.38 207 SER B O 1
ATOM 7005 N N . ILE B 1 208 ? 9.836 -20.312 -8.055 1 96 208 ILE B N 1
ATOM 7006 C CA . ILE B 1 208 ? 9.453 -21.656 -7.652 1 96 208 ILE B CA 1
ATOM 7007 C C . ILE B 1 208 ? 9.602 -21.812 -6.141 1 96 208 ILE B C 1
ATOM 7009 O O . ILE B 1 208 ? 8.797 -22.484 -5.492 1 96 208 ILE B O 1
ATOM 7013 N N . GLY B 1 209 ? 10.633 -21.188 -5.609 1 96.25 209 GLY B N 1
ATOM 7014 C CA . GLY B 1 209 ? 10.789 -21.188 -4.16 1 96.25 209 GLY B CA 1
ATOM 7015 C C . GLY B 1 209 ? 9.609 -20.578 -3.434 1 96.25 209 GLY B C 1
ATOM 7016 O O . GLY B 1 209 ? 9.156 -21.109 -2.418 1 96.25 209 GLY B O 1
ATOM 7017 N N . LEU B 1 210 ? 9.102 -19.5 -3.951 1 96.69 210 LEU B N 1
ATOM 7018 C CA . LEU B 1 210 ? 7.957 -18.828 -3.342 1 96.69 210 LEU B CA 1
ATOM 7019 C C . LEU B 1 210 ? 6.707 -19.703 -3.432 1 96.69 210 LEU B C 1
ATOM 7021 O O . LEU B 1 210 ? 5.887 -19.719 -2.512 1 96.69 210 LEU B O 1
ATOM 7025 N N . TYR B 1 211 ? 6.566 -20.422 -4.504 1 95.94 211 TYR B N 1
ATOM 7026 C CA . TYR B 1 211 ? 5.418 -21.312 -4.641 1 95.94 211 TYR B CA 1
ATOM 7027 C C . TYR B 1 211 ? 5.43 -22.375 -3.559 1 95.94 211 TYR B C 1
ATOM 7029 O O . TYR B 1 211 ? 4.414 -22.609 -2.891 1 95.94 211 TYR B O 1
ATOM 7037 N N . PHE B 1 212 ? 6.555 -22.984 -3.342 1 95.75 212 PHE B N 1
ATOM 7038 C CA . PHE B 1 212 ? 6.641 -24.047 -2.348 1 95.75 212 PHE B CA 1
ATOM 7039 C C . PHE B 1 212 ? 6.496 -23.484 -0.939 1 95.75 212 PHE B C 1
ATOM 7041 O O . PHE B 1 212 ? 5.926 -24.141 -0.06 1 95.75 212 PHE B O 1
ATOM 7048 N N . ALA B 1 213 ? 7.039 -22.297 -0.757 1 96.94 213 ALA B N 1
ATOM 7049 C CA . ALA B 1 213 ? 6.836 -21.656 0.536 1 96.94 213 ALA B CA 1
ATOM 7050 C C . ALA B 1 213 ? 5.359 -21.359 0.774 1 96.94 213 ALA B C 1
ATOM 7052 O O . ALA B 1 213 ? 4.855 -21.531 1.887 1 96.94 213 ALA B O 1
ATOM 7053 N N . PHE B 1 214 ? 4.645 -20.969 -0.199 1 97.12 214 PHE B N 1
ATOM 7054 C CA . PHE B 1 214 ? 3.229 -20.625 -0.098 1 97.12 214 PHE B CA 1
ATOM 7055 C C . PHE B 1 214 ? 2.396 -21.875 0.193 1 97.12 214 PHE B C 1
ATOM 7057 O O . PHE B 1 214 ? 1.566 -21.875 1.105 1 97.12 214 PHE B O 1
ATOM 7064 N N . ILE B 1 215 ? 2.604 -22.891 -0.628 1 95.31 215 ILE B N 1
ATOM 7065 C CA . ILE B 1 215 ? 1.778 -24.078 -0.474 1 95.31 215 ILE B CA 1
ATOM 7066 C C . ILE B 1 215 ? 2.014 -24.688 0.904 1 95.31 215 ILE B C 1
ATOM 7068 O O . ILE B 1 215 ? 1.087 -25.234 1.517 1 95.31 215 ILE B O 1
ATOM 7072 N N . GLU B 1 216 ? 3.27 -24.656 1.359 1 95.19 216 GLU B N 1
ATOM 7073 C CA . GLU B 1 216 ? 3.541 -25.141 2.711 1 95.19 216 GLU B CA 1
ATOM 7074 C C . GLU B 1 216 ? 2.805 -24.297 3.752 1 95.19 216 GLU B C 1
ATOM 7076 O O . GLU B 1 216 ? 2.184 -24.844 4.668 1 95.19 216 GLU B O 1
ATOM 7081 N N . PHE B 1 217 ? 2.895 -23.016 3.6 1 96.38 217 PHE B N 1
ATOM 7082 C CA . PHE B 1 217 ? 2.227 -22.094 4.512 1 96.38 217 PHE B CA 1
ATOM 7083 C C . PHE B 1 217 ? 0.717 -22.312 4.492 1 96.38 217 PHE B C 1
ATOM 7085 O O . PHE B 1 217 ? 0.08 -22.359 5.547 1 96.38 217 PHE B O 1
ATOM 7092 N N . TYR B 1 218 ? 0.164 -22.438 3.305 1 96.88 218 TYR B N 1
ATOM 7093 C CA . TYR B 1 218 ? -1.267 -22.656 3.119 1 96.88 218 TYR B CA 1
ATOM 7094 C C . TYR B 1 218 ? -1.698 -24 3.727 1 96.88 218 TYR B C 1
ATOM 7096 O O . TYR B 1 218 ? -2.732 -24.078 4.391 1 96.88 218 TYR B O 1
ATOM 7104 N N . THR B 1 219 ? -0.914 -25.016 3.562 1 95.56 219 THR B N 1
ATOM 7105 C CA . THR B 1 219 ? -1.226 -26.328 4.109 1 95.56 219 THR B CA 1
ATOM 7106 C C . THR B 1 219 ? -1.271 -26.297 5.633 1 95.56 219 THR B C 1
ATOM 7108 O O . THR B 1 219 ? -2.188 -26.844 6.246 1 95.56 219 THR B O 1
ATOM 7111 N N . LYS B 1 220 ? -0.375 -25.641 6.234 1 95.44 220 LYS B N 1
ATOM 7112 C CA . LYS B 1 220 ? -0.375 -25.5 7.688 1 95.44 220 LYS B CA 1
ATOM 7113 C C . LYS B 1 220 ? -1.56 -24.656 8.156 1 95.44 220 LYS B C 1
ATOM 7115 O O . LYS B 1 220 ? -2.148 -24.922 9.203 1 95.44 220 LYS B O 1
ATOM 7120 N N . ALA B 1 221 ? -1.862 -23.672 7.375 1 96.75 221 ALA B N 1
ATOM 7121 C CA . ALA B 1 221 ? -2.988 -22.812 7.723 1 96.75 221 ALA B CA 1
ATOM 7122 C C . ALA B 1 221 ? -4.309 -23.562 7.621 1 96.75 221 ALA B C 1
ATOM 7124 O O . ALA B 1 221 ? -5.27 -23.25 8.336 1 96.75 221 ALA B O 1
ATOM 7125 N N . LEU B 1 222 ? -4.391 -24.562 6.746 1 96.62 222 LEU B N 1
ATOM 7126 C CA . LEU B 1 222 ? -5.613 -25.328 6.512 1 96.62 222 LEU B CA 1
ATOM 7127 C C . LEU B 1 222 ? -5.953 -26.188 7.719 1 96.62 222 LEU B C 1
ATOM 7129 O O . LEU B 1 222 ? -7.09 -26.656 7.852 1 96.62 222 LEU B O 1
ATOM 7133 N N . ILE B 1 223 ? -5.074 -26.359 8.633 1 96.5 223 ILE B N 1
ATOM 7134 C CA . ILE B 1 223 ? -5.316 -27.172 9.828 1 96.5 223 ILE B CA 1
ATOM 7135 C C . ILE B 1 223 ? -6.426 -26.531 10.664 1 96.5 223 ILE B C 1
ATOM 7137 O O . ILE B 1 223 ? -7.289 -27.234 11.195 1 96.5 223 ILE B O 1
ATOM 7141 N N . PHE B 1 224 ? -6.492 -25.266 10.664 1 96.31 224 PHE B N 1
ATOM 7142 C CA . PHE B 1 224 ? -7.449 -24.547 11.5 1 96.31 224 PHE B CA 1
ATOM 7143 C C . PHE B 1 224 ? -8.867 -24.703 10.961 1 96.31 224 PHE B C 1
ATOM 7145 O O . PHE B 1 224 ? -9.758 -25.156 11.68 1 96.31 224 PHE B O 1
ATOM 7152 N N . PRO B 1 225 ? -9.086 -24.422 9.688 1 95.69 225 PRO B N 1
ATOM 7153 C CA . PRO B 1 225 ? -10.438 -24.656 9.172 1 95.69 225 PRO B CA 1
ATOM 7154 C C . PRO B 1 225 ? -10.812 -26.141 9.18 1 95.69 225 PRO B C 1
ATOM 7156 O O . PRO B 1 225 ? -11.992 -26.484 9.312 1 95.69 225 PRO B O 1
ATOM 7159 N N . ALA B 1 226 ? -9.82 -27.047 9.039 1 95.5 226 ALA B N 1
ATOM 7160 C CA . ALA B 1 226 ? -10.109 -28.469 9.102 1 95.5 226 ALA B CA 1
ATOM 7161 C C . ALA B 1 226 ? -10.625 -28.859 10.492 1 95.5 226 ALA B C 1
ATOM 7163 O O . ALA B 1 226 ? -11.625 -29.578 10.609 1 95.5 226 ALA B O 1
ATOM 7164 N N . VAL B 1 227 ? -9.977 -28.406 11.523 1 95.56 227 VAL B N 1
ATOM 7165 C CA . VAL B 1 227 ? -10.398 -28.672 12.891 1 95.56 227 VAL B CA 1
ATOM 7166 C C . VAL B 1 227 ? -11.75 -28.016 13.156 1 95.56 227 VAL B C 1
ATOM 7168 O O . VAL B 1 227 ? -12.641 -28.609 13.766 1 95.56 227 VAL B O 1
ATOM 7171 N N . PHE B 1 228 ? -11.867 -26.828 12.633 1 94.06 228 PHE B N 1
ATOM 7172 C CA . PHE B 1 228 ? -13.117 -26.109 12.812 1 94.06 228 PHE B CA 1
ATOM 7173 C C . PHE B 1 228 ? -14.266 -26.828 12.117 1 94.06 228 PHE B C 1
ATOM 7175 O O . PHE B 1 228 ? -15.383 -26.875 12.641 1 94.06 228 PHE B O 1
ATOM 7182 N N . GLY B 1 229 ? -13.984 -27.359 10.922 1 91.69 229 GLY B N 1
ATOM 7183 C CA . GLY B 1 229 ? -15.008 -28.109 10.211 1 91.69 229 GLY B CA 1
ATOM 7184 C C . GLY B 1 229 ? -15.469 -29.344 10.961 1 91.69 229 GLY B C 1
ATOM 7185 O O . GLY B 1 229 ? -16.656 -29.656 10.984 1 91.69 229 GLY B O 1
ATOM 7186 N N . ILE B 1 230 ? -14.594 -30 11.656 1 92 230 ILE B N 1
ATOM 7187 C CA . ILE B 1 230 ? -14.945 -31.156 12.469 1 92 230 ILE B CA 1
ATOM 7188 C C . ILE B 1 230 ? -15.805 -30.719 13.648 1 92 230 ILE B C 1
ATOM 7190 O O . ILE B 1 230 ? -16.812 -31.359 13.953 1 92 230 ILE B O 1
ATOM 7194 N N . LEU B 1 231 ? -15.445 -29.641 14.234 1 91.62 231 LEU B N 1
ATOM 7195 C CA . LEU B 1 231 ? -16.203 -29.109 15.367 1 91.62 231 LEU B CA 1
ATOM 7196 C C . LEU B 1 231 ? -17.594 -28.656 14.93 1 91.62 231 LEU B C 1
ATOM 7198 O O . LEU B 1 231 ? -18.562 -28.844 15.664 1 91.62 231 LEU B O 1
ATOM 7202 N N . GLN B 1 232 ? -17.594 -28.078 13.766 1 89.06 232 GLN B N 1
ATOM 7203 C CA . GLN B 1 232 ? -18.875 -27.641 13.211 1 89.06 232 GLN B CA 1
ATOM 7204 C C . GLN B 1 232 ? -19.812 -28.812 13 1 89.06 232 GLN B C 1
ATOM 7206 O O . GLN B 1 232 ? -21.016 -28.719 13.281 1 89.06 232 GLN B O 1
ATOM 7211 N N . SER B 1 233 ? -19.344 -29.891 12.5 1 86.06 233 SER B N 1
ATOM 7212 C CA . SER B 1 233 ? -20.156 -31.078 12.227 1 86.06 233 SER B CA 1
ATOM 7213 C C . SER B 1 233 ? -20.609 -31.75 13.516 1 86.06 233 SER B C 1
ATOM 7215 O O . SER B 1 233 ? -21.734 -32.281 13.594 1 86.06 233 SER B O 1
ATOM 7217 N N . LEU B 1 234 ? -19.844 -31.578 14.602 1 89.06 234 LEU B N 1
ATOM 7218 C CA . LEU B 1 234 ? -20.141 -32.281 15.852 1 89.06 234 LEU B CA 1
ATOM 7219 C C . LEU B 1 234 ? -21.062 -31.422 16.734 1 89.06 234 LEU B C 1
ATOM 7221 O O . LEU B 1 234 ? -21.938 -31.969 17.422 1 89.06 234 LEU B O 1
ATOM 7225 N N . MET B 1 235 ? -20.875 -30.109 16.734 1 86.56 235 MET B N 1
ATOM 7226 C CA . MET B 1 235 ? -21.562 -29.266 17.719 1 86.56 235 MET B CA 1
ATOM 7227 C C . MET B 1 235 ? -22.656 -28.438 17.047 1 86.56 235 MET B C 1
ATOM 7229 O O . MET B 1 235 ? -23.328 -27.641 17.688 1 86.56 235 MET B O 1
ATOM 7233 N N . ASN B 1 236 ? -23.047 -28.641 15.898 1 78 236 ASN B N 1
ATOM 7234 C CA . ASN B 1 236 ? -24.031 -27.859 15.172 1 78 236 ASN B CA 1
ATOM 7235 C C . ASN B 1 236 ? -23.859 -26.359 15.438 1 78 236 ASN B C 1
ATOM 7237 O O . ASN B 1 236 ? -24.797 -25.703 15.875 1 78 236 ASN B O 1
ATOM 7241 N N . LEU B 1 237 ? -22.812 -25.859 15.195 1 76.56 237 LEU B N 1
ATOM 7242 C CA . LEU B 1 237 ? -22.484 -24.469 15.469 1 76.56 237 LEU B CA 1
ATOM 7243 C C . LEU B 1 237 ? -23.344 -23.531 14.633 1 76.56 237 LEU B C 1
ATOM 7245 O O . LEU B 1 237 ? -23.766 -23.875 13.531 1 76.56 237 LEU B O 1
ATOM 7249 N N . ASN B 1 238 ? -23.578 -22.297 15.227 1 79.5 238 ASN B N 1
ATOM 7250 C CA . ASN B 1 238 ? -24.328 -21.25 14.562 1 79.5 238 ASN B CA 1
ATOM 7251 C C . ASN B 1 238 ? -23.609 -20.734 13.328 1 79.5 238 ASN B C 1
ATOM 7253 O O . ASN B 1 238 ? -22.375 -20.656 13.305 1 79.5 238 ASN B O 1
ATOM 7257 N N . LEU B 1 239 ? -24.359 -20.484 12.266 1 82.19 239 LEU B N 1
ATOM 7258 C CA . LEU B 1 239 ? -23.844 -20.031 10.977 1 82.19 239 LEU B CA 1
ATOM 7259 C C . LEU B 1 239 ? -23.094 -18.719 11.125 1 82.19 239 LEU B C 1
ATOM 7261 O O . LEU B 1 239 ? -22.172 -18.438 10.367 1 82.19 239 LEU B O 1
ATOM 7265 N N . SER B 1 240 ? -23.516 -17.938 12.109 1 82.06 240 SER B N 1
ATOM 7266 C CA . SER B 1 240 ? -22.844 -16.656 12.336 1 82.06 240 SER B CA 1
ATOM 7267 C C . SER B 1 240 ? -21.406 -16.875 12.805 1 82.06 240 SER B C 1
ATOM 7269 O O . SER B 1 240 ? -20.5 -16.141 12.406 1 82.06 240 SER B O 1
ATOM 7271 N N . LEU B 1 241 ? -21.234 -17.875 13.547 1 86.19 241 LEU B N 1
ATOM 7272 C CA . LEU B 1 241 ? -19.891 -18.203 14.039 1 86.19 241 LEU B CA 1
ATOM 7273 C C . LEU B 1 241 ? -19.016 -18.734 12.906 1 86.19 241 LEU B C 1
ATOM 7275 O O . LEU B 1 241 ? -17.828 -18.438 12.852 1 86.19 241 LEU B O 1
ATOM 7279 N N . VAL B 1 242 ? -19.672 -19.484 12.055 1 87.25 242 VAL B N 1
ATOM 7280 C CA . VAL B 1 242 ? -18.938 -20.047 10.93 1 87.25 242 VAL B CA 1
ATOM 7281 C C . VAL B 1 242 ? -18.484 -18.922 10 1 87.25 242 VAL B C 1
ATOM 7283 O O . VAL B 1 242 ? -17.312 -18.891 9.586 1 87.25 242 VAL B O 1
ATOM 7286 N N . CYS B 1 243 ? -19.312 -17.984 9.758 1 87.25 243 CYS B N 1
ATOM 7287 C CA . CYS B 1 243 ? -18.984 -16.859 8.883 1 87.25 243 CYS B CA 1
ATOM 7288 C C . CYS B 1 243 ? -17.875 -16 9.484 1 87.25 243 CYS B C 1
ATOM 7290 O O . CYS B 1 243 ? -16.938 -15.633 8.789 1 87.25 243 CYS B O 1
ATOM 7292 N N . SER B 1 244 ? -18.031 -15.75 10.758 1 88.44 244 SER B N 1
ATOM 7293 C CA . SER B 1 244 ? -17.031 -14.93 11.43 1 88.44 244 SER B CA 1
ATOM 7294 C C . SER B 1 244 ? -15.672 -15.617 11.438 1 88.44 244 SER B C 1
ATOM 7296 O O . SER B 1 244 ? -14.641 -14.969 11.25 1 88.44 244 SER B O 1
ATOM 7298 N N . PHE B 1 245 ? -15.711 -16.891 11.617 1 92.62 245 PHE B N 1
ATOM 7299 C CA . PHE B 1 245 ? -14.461 -17.656 11.648 1 92.62 245 PHE B CA 1
ATOM 7300 C C . PHE B 1 245 ? -13.734 -17.562 10.312 1 92.62 245 PHE B C 1
ATOM 7302 O O . PHE B 1 245 ? -12.539 -17.266 10.266 1 92.62 245 PHE B O 1
ATOM 7309 N N . TYR B 1 246 ? -14.422 -17.766 9.242 1 92.06 246 TYR B N 1
ATOM 7310 C CA . TYR B 1 246 ? -13.781 -17.828 7.941 1 92.06 246 TYR B CA 1
ATOM 7311 C C . TYR B 1 246 ? -13.32 -16.438 7.5 1 92.06 246 TYR B C 1
ATOM 7313 O O . TYR B 1 246 ? -12.312 -16.312 6.797 1 92.06 246 TYR B O 1
ATOM 7321 N N . VAL B 1 247 ? -14.047 -15.43 7.953 1 89.62 247 VAL B N 1
ATOM 7322 C CA . VAL B 1 247 ? -13.609 -14.07 7.629 1 89.62 247 VAL B CA 1
ATOM 7323 C C . VAL B 1 247 ? -12.289 -13.773 8.336 1 89.62 247 VAL B C 1
ATOM 7325 O O . VAL B 1 247 ? -11.352 -13.266 7.719 1 89.62 247 VAL B O 1
ATOM 7328 N N . VAL B 1 248 ? -12.219 -14.125 9.539 1 92.38 248 VAL B N 1
ATOM 7329 C CA . VAL B 1 248 ? -11.023 -13.867 10.336 1 92.38 248 VAL B CA 1
ATOM 7330 C C . VAL B 1 248 ? -9.867 -14.734 9.844 1 92.38 248 VAL B C 1
ATOM 7332 O O . VAL B 1 248 ? -8.758 -14.242 9.633 1 92.38 248 VAL B O 1
ATOM 7335 N N . TRP B 1 249 ? -10.188 -15.953 9.617 1 95.5 249 TRP B N 1
ATOM 7336 C CA . TRP B 1 249 ? -9.148 -16.891 9.203 1 95.5 249 TRP B CA 1
ATOM 7337 C C . TRP B 1 249 ? -8.562 -16.5 7.859 1 95.5 249 TRP B C 1
ATOM 7339 O O . TRP B 1 249 ? -7.34 -16.469 7.691 1 95.5 249 TRP B O 1
ATOM 7349 N N . THR B 1 250 ? -9.398 -16.203 6.871 1 94.69 250 THR B N 1
ATOM 7350 C CA . THR B 1 250 ? -8.898 -15.867 5.539 1 94.69 250 THR B CA 1
ATOM 7351 C C . THR B 1 250 ? -8.086 -14.578 5.57 1 94.69 250 THR B C 1
ATOM 7353 O O . THR B 1 250 ? -7.059 -14.469 4.891 1 94.69 250 THR B O 1
ATOM 7356 N N . THR B 1 251 ? -8.469 -13.648 6.402 1 93.31 251 THR B N 1
ATOM 7357 C CA . THR B 1 251 ? -7.766 -12.375 6.477 1 93.31 251 THR B CA 1
ATOM 7358 C C . THR B 1 251 ? -6.414 -12.539 7.164 1 93.31 251 THR B C 1
ATOM 7360 O O . THR B 1 251 ? -5.395 -12.055 6.668 1 93.31 251 THR B O 1
ATOM 7363 N N . ILE B 1 252 ? -6.43 -13.25 8.227 1 94.69 252 ILE B N 1
ATOM 7364 C CA . ILE B 1 252 ? -5.188 -13.469 8.961 1 94.69 252 ILE B CA 1
ATOM 7365 C C . ILE B 1 252 ? -4.215 -14.273 8.102 1 94.69 252 ILE B C 1
ATOM 7367 O O . ILE B 1 252 ? -3.021 -13.961 8.047 1 94.69 252 ILE B O 1
ATOM 7371 N N . PHE B 1 253 ? -4.68 -15.273 7.477 1 95.62 253 PHE B N 1
ATOM 7372 C CA . PHE B 1 253 ? -3.865 -16.125 6.605 1 95.62 253 PHE B CA 1
ATOM 7373 C C . PHE B 1 253 ? -3.199 -15.289 5.516 1 95.62 253 PHE B C 1
ATOM 7375 O O . PHE B 1 253 ? -1.985 -15.375 5.316 1 95.62 253 PHE B O 1
ATOM 7382 N N . LEU B 1 254 ? -3.947 -14.484 4.828 1 95.62 254 LEU B N 1
ATOM 7383 C CA . LEU B 1 254 ? -3.426 -13.719 3.699 1 95.62 254 LEU B CA 1
ATOM 7384 C C . LEU B 1 254 ? -2.455 -12.641 4.172 1 95.62 254 LEU B C 1
ATOM 7386 O O . LEU B 1 254 ? -1.424 -12.406 3.537 1 95.62 254 LEU B O 1
ATOM 7390 N N . GLU B 1 255 ? -2.723 -12.047 5.301 1 94.94 255 GLU B N 1
ATOM 7391 C CA . GLU B 1 255 ? -1.842 -11 5.812 1 94.94 255 GLU B CA 1
ATOM 7392 C C . GLU B 1 255 ? -0.538 -11.586 6.344 1 94.94 255 GLU B C 1
ATOM 7394 O O . GLU B 1 255 ? 0.533 -11.008 6.168 1 94.94 255 GLU B O 1
ATOM 7399 N N . LEU B 1 256 ? -0.691 -12.703 6.973 1 96 256 LEU B N 1
ATOM 7400 C CA . LEU B 1 256 ? 0.517 -13.336 7.488 1 96 256 LEU B CA 1
ATOM 7401 C C . LEU B 1 256 ? 1.384 -13.859 6.348 1 96 256 LEU B C 1
ATOM 7403 O O . LEU B 1 256 ? 2.613 -13.867 6.449 1 96 256 LEU B O 1
ATOM 7407 N N . TRP B 1 257 ? 0.748 -14.281 5.309 1 96.62 257 TRP B N 1
ATOM 7408 C CA . TRP B 1 257 ? 1.529 -14.703 4.148 1 96.62 257 TRP B CA 1
ATOM 7409 C C . TRP B 1 257 ? 2.291 -13.523 3.551 1 96.62 257 TRP B C 1
ATOM 7411 O O . TRP B 1 257 ? 3.467 -13.648 3.199 1 96.62 257 TRP B O 1
ATOM 7421 N N . LYS B 1 258 ? 1.663 -12.445 3.402 1 95.56 258 LYS B N 1
ATOM 7422 C CA . LYS B 1 258 ? 2.348 -11.266 2.885 1 95.56 258 LYS B CA 1
ATOM 7423 C C . LYS B 1 258 ? 3.586 -10.938 3.717 1 95.56 258 LYS B C 1
ATOM 7425 O O . LYS B 1 258 ? 4.637 -10.602 3.168 1 95.56 258 LYS B O 1
ATOM 7430 N N . ARG B 1 259 ? 3.434 -11.086 4.992 1 95.31 259 ARG B N 1
ATOM 7431 C CA . ARG B 1 259 ? 4.531 -10.812 5.91 1 95.31 259 ARG B CA 1
ATOM 7432 C C . ARG B 1 259 ? 5.66 -11.828 5.73 1 95.31 259 ARG B C 1
ATOM 7434 O O . ARG B 1 259 ? 6.832 -11.445 5.66 1 95.31 259 ARG B O 1
ATOM 7441 N N . ARG B 1 260 ? 5.293 -13.031 5.605 1 96.25 260 ARG B N 1
ATOM 7442 C CA . ARG B 1 260 ? 6.289 -14.07 5.391 1 96.25 260 ARG B CA 1
ATOM 7443 C C . ARG B 1 260 ? 6.973 -13.906 4.039 1 96.25 260 ARG B C 1
ATOM 7445 O O . ARG B 1 260 ? 8.188 -14.078 3.926 1 96.25 260 ARG B O 1
ATOM 7452 N N . CYS B 1 261 ? 6.188 -13.594 3.07 1 96.62 261 CYS B N 1
ATOM 7453 C CA . CYS B 1 261 ? 6.707 -13.406 1.722 1 96.62 261 CYS B CA 1
ATOM 7454 C C . CYS B 1 261 ? 7.719 -12.266 1.683 1 96.62 261 CYS B C 1
ATOM 7456 O O . CYS B 1 261 ? 8.758 -12.375 1.031 1 96.62 261 CYS B O 1
ATOM 7458 N N . ALA B 1 262 ? 7.473 -11.227 2.402 1 95.56 262 ALA B N 1
ATOM 7459 C CA . ALA B 1 262 ? 8.391 -10.094 2.459 1 95.56 262 ALA B CA 1
ATOM 7460 C C . ALA B 1 262 ? 9.711 -10.484 3.107 1 95.56 262 ALA B C 1
ATOM 7462 O O . ALA B 1 262 ? 10.781 -10.047 2.674 1 95.56 262 ALA B O 1
ATOM 7463 N N . GLY B 1 263 ? 9.602 -11.32 4.102 1 95.88 263 GLY B N 1
ATOM 7464 C CA . GLY B 1 263 ? 10.82 -11.805 4.742 1 95.88 263 GLY B CA 1
ATOM 7465 C C . GLY B 1 263 ? 11.672 -12.664 3.828 1 95.88 263 GLY B C 1
ATOM 7466 O O . GLY B 1 263 ? 12.891 -12.5 3.771 1 95.88 263 GLY B O 1
ATOM 7467 N N . LEU B 1 264 ? 11.023 -13.492 3.092 1 96.75 264 LEU B N 1
ATOM 7468 C CA . LEU B 1 264 ? 11.734 -14.367 2.166 1 96.75 264 LEU B CA 1
ATOM 7469 C C . LEU B 1 264 ? 12.352 -13.562 1.027 1 96.75 264 LEU B C 1
ATOM 7471 O O . LEU B 1 264 ? 13.516 -13.773 0.678 1 96.75 264 LEU B O 1
ATOM 7475 N N . SER B 1 265 ? 11.609 -12.633 0.516 1 95.25 265 SER B N 1
ATOM 7476 C CA . SER B 1 265 ? 12.094 -11.836 -0.604 1 95.25 265 SER B CA 1
ATOM 7477 C C . SER B 1 265 ? 13.266 -10.953 -0.193 1 95.25 265 SER B C 1
ATOM 7479 O O . SER B 1 265 ? 14.164 -10.695 -0.996 1 95.25 265 SER B O 1
ATOM 7481 N N . TYR B 1 266 ? 13.242 -10.484 1.034 1 94.81 266 TYR B N 1
ATOM 7482 C CA . TYR B 1 266 ? 14.375 -9.711 1.529 1 94.81 266 TYR B CA 1
ATOM 7483 C C . TYR B 1 266 ? 15.633 -10.57 1.612 1 94.81 266 TYR B C 1
ATOM 7485 O O . TYR B 1 266 ? 16.688 -10.172 1.131 1 94.81 266 TYR B O 1
ATOM 7493 N N . ARG B 1 267 ? 15.453 -11.766 2.143 1 93.19 267 ARG B N 1
ATOM 7494 C CA . ARG B 1 267 ? 16.594 -12.672 2.305 1 93.19 267 ARG B CA 1
ATOM 7495 C C . ARG B 1 267 ? 17.141 -13.102 0.951 1 93.19 267 ARG B C 1
ATOM 7497 O O . ARG B 1 267 ? 18.344 -13.336 0.809 1 93.19 267 ARG B O 1
ATOM 7504 N N . TRP B 1 268 ? 16.266 -13.172 -0.01 1 94.69 268 TRP B N 1
ATOM 7505 C CA . TRP B 1 268 ? 16.656 -13.656 -1.329 1 94.69 268 TRP B CA 1
ATOM 7506 C C . TRP B 1 268 ? 17.094 -12.5 -2.227 1 94.69 268 TRP B C 1
ATOM 7508 O O . TRP B 1 268 ? 17.5 -12.711 -3.373 1 94.69 268 TRP B O 1
ATOM 7518 N N . GLY B 1 269 ? 16.984 -11.234 -1.777 1 91.62 269 GLY B N 1
ATOM 7519 C CA . GLY B 1 269 ? 17.453 -10.07 -2.514 1 91.62 269 GLY B CA 1
ATOM 7520 C C . GLY B 1 269 ? 16.531 -9.68 -3.656 1 91.62 269 GLY B C 1
ATOM 7521 O O . GLY B 1 269 ? 16.984 -9.141 -4.668 1 91.62 269 GLY B O 1
ATOM 7522 N N . THR B 1 270 ? 15.273 -10.031 -3.574 1 91.88 270 THR B N 1
ATOM 7523 C CA . THR B 1 270 ? 14.352 -9.742 -4.664 1 91.88 270 THR B CA 1
ATOM 7524 C C . THR B 1 270 ? 13.297 -8.734 -4.227 1 91.88 270 THR B C 1
ATOM 7526 O O . THR B 1 270 ? 12.383 -8.414 -4.992 1 91.88 270 THR B O 1
ATOM 7529 N N . ILE B 1 271 ? 13.398 -8.109 -3.092 1 89.88 271 ILE B N 1
ATOM 7530 C CA . ILE B 1 271 ? 12.352 -7.277 -2.506 1 89.88 271 ILE B CA 1
ATOM 7531 C C . ILE B 1 271 ? 12.281 -5.945 -3.248 1 89.88 271 ILE B C 1
ATOM 7533 O O . ILE B 1 271 ? 11.219 -5.324 -3.326 1 89.88 271 ILE B O 1
ATOM 7537 N N . GLU B 1 272 ? 13.344 -5.484 -3.842 1 83.25 272 GLU B N 1
ATOM 7538 C CA . GLU B 1 272 ? 13.383 -4.16 -4.461 1 83.25 272 GLU B CA 1
ATOM 7539 C C . GLU B 1 272 ? 13.133 -4.246 -5.961 1 83.25 272 GLU B C 1
ATOM 7541 O O . GLU B 1 272 ? 13.273 -3.25 -6.676 1 83.25 272 GLU B O 1
ATOM 7546 N N . MET B 1 273 ? 12.727 -5.34 -6.422 1 80.94 273 MET B N 1
ATOM 7547 C CA . MET B 1 273 ? 12.453 -5.477 -7.848 1 80.94 273 MET B CA 1
ATOM 7548 C C . MET B 1 273 ? 11.234 -4.648 -8.25 1 80.94 273 MET B C 1
ATOM 7550 O O . MET B 1 273 ? 10.258 -4.578 -7.508 1 80.94 273 MET B O 1
ATOM 7554 N N . SER B 1 274 ? 11.438 -3.75 -9.273 1 69.75 274 SER B N 1
ATOM 7555 C CA . SER B 1 274 ? 10.352 -2.881 -9.711 1 69.75 274 SER B CA 1
ATOM 7556 C C . SER B 1 274 ? 9.789 -3.332 -11.047 1 69.75 274 SER B C 1
ATOM 7558 O O . SER B 1 274 ? 10.398 -4.148 -11.742 1 69.75 274 SER B O 1
ATOM 7560 N N . SER B 1 275 ? 8.648 -2.816 -11.383 1 61.09 275 SER B N 1
ATOM 7561 C CA . SER B 1 275 ? 7.926 -3.133 -12.617 1 61.09 275 SER B CA 1
ATOM 7562 C C . SER B 1 275 ? 8.609 -2.516 -13.828 1 61.09 275 SER B C 1
ATOM 7564 O O . SER B 1 275 ? 8.312 -2.885 -14.969 1 61.09 275 SER B O 1
ATOM 7566 N N . LEU B 1 276 ? 9.406 -1.57 -13.664 1 57.78 276 LEU B N 1
ATOM 7567 C CA . LEU B 1 276 ? 10.023 -0.93 -14.82 1 57.78 276 LEU B CA 1
ATOM 7568 C C . LEU B 1 276 ? 11.328 -1.624 -15.195 1 57.78 276 LEU B C 1
ATOM 7570 O O . LEU B 1 276 ? 12.227 -1.001 -15.766 1 57.78 276 LEU B O 1
ATOM 7574 N N . ASP B 1 277 ? 11.164 -2.891 -15.031 1 65.19 277 ASP B N 1
ATOM 7575 C CA . ASP B 1 277 ? 12.328 -3.742 -15.242 1 65.19 277 ASP B CA 1
ATOM 7576 C C . ASP B 1 277 ? 12.609 -3.932 -16.734 1 65.19 277 ASP B C 1
ATOM 7578 O O . ASP B 1 277 ? 11.961 -3.305 -17.578 1 65.19 277 ASP B O 1
ATOM 7582 N N . LYS B 1 278 ? 13.484 -4.75 -17.078 1 72.06 278 LYS B N 1
ATOM 7583 C CA . LYS B 1 278 ? 13.953 -5.105 -18.406 1 72.06 278 LYS B CA 1
ATOM 7584 C C . LYS B 1 278 ? 12.836 -5.738 -19.234 1 72.06 278 LYS B C 1
ATOM 7586 O O . LYS B 1 278 ? 12 -6.465 -18.703 1 72.06 278 LYS B O 1
ATOM 7591 N N . PRO B 1 279 ? 12.695 -5.191 -20.438 1 79.19 279 PRO B N 1
ATOM 7592 C CA . PRO B 1 279 ? 11.68 -5.785 -21.312 1 79.19 279 PRO B CA 1
ATOM 7593 C C . PRO B 1 279 ? 11.836 -7.297 -21.453 1 79.19 279 PRO B C 1
ATOM 7595 O O . PRO B 1 279 ? 12.953 -7.816 -21.422 1 79.19 279 PRO B O 1
ATOM 7598 N N . ARG B 1 280 ? 10.734 -7.945 -21.594 1 78.88 280 ARG B N 1
ATOM 7599 C CA . ARG B 1 280 ? 10.75 -9.391 -21.766 1 78.88 280 ARG B CA 1
ATOM 7600 C C . ARG B 1 280 ? 11.211 -9.766 -23.172 1 78.88 280 ARG B C 1
ATOM 7602 O O . ARG B 1 280 ? 11.234 -8.914 -24.062 1 78.88 280 ARG B O 1
ATOM 7609 N N . ALA B 1 281 ? 11.555 -10.992 -23.312 1 72.19 281 ALA B N 1
ATOM 7610 C CA . ALA B 1 281 ? 12.078 -11.469 -24.594 1 72.19 281 ALA B CA 1
ATOM 7611 C C . ALA B 1 281 ? 11.008 -11.398 -25.672 1 72.19 281 ALA B C 1
ATOM 7613 O O . ALA B 1 281 ? 11.312 -11.133 -26.844 1 72.19 281 ALA B O 1
ATOM 7614 N N . GLY B 1 282 ? 9.75 -11.523 -25.297 1 74.81 282 GLY B N 1
ATOM 7615 C CA . GLY B 1 282 ? 8.672 -11.547 -26.281 1 74.81 282 GLY B CA 1
ATOM 7616 C C . GLY B 1 282 ? 8.125 -10.172 -26.594 1 74.81 282 GLY B C 1
ATOM 7617 O O . GLY B 1 282 ? 7.242 -10.031 -27.438 1 74.81 282 GLY B O 1
ATOM 7618 N N . TYR B 1 283 ? 8.766 -9.141 -26.016 1 83.88 283 TYR B N 1
ATOM 7619 C CA . TYR B 1 283 ? 8.289 -7.773 -26.203 1 83.88 283 TYR B CA 1
ATOM 7620 C C . TYR B 1 283 ? 8.734 -7.23 -27.562 1 83.88 283 TYR B C 1
ATOM 7622 O O . TYR B 1 283 ? 9.891 -7.387 -27.953 1 83.88 283 TYR B O 1
ATOM 7630 N N . GLN B 1 284 ? 7.809 -6.699 -28.281 1 84.12 284 GLN B N 1
ATOM 7631 C CA . GLN B 1 284 ? 8.109 -6.148 -29.609 1 84.12 284 GLN B CA 1
ATOM 7632 C C . GLN B 1 284 ? 7.973 -4.629 -29.609 1 84.12 284 GLN B C 1
ATOM 7634 O O . GLN B 1 284 ? 7.207 -4.066 -28.828 1 84.12 284 GLN B O 1
ATOM 7639 N N . GLY B 1 285 ? 8.93 -3.986 -30.312 1 86.81 285 GLY B N 1
ATOM 7640 C CA . GLY B 1 285 ? 8.859 -2.537 -30.422 1 86.81 285 GLY B CA 1
ATOM 7641 C C . GLY B 1 285 ? 10.062 -1.934 -31.125 1 86.81 285 GLY B C 1
ATOM 7642 O O . GLY B 1 285 ? 10.781 -2.629 -31.844 1 86.81 285 GLY B O 1
ATOM 7643 N N . GLN B 1 286 ? 10.07 -0.612 -31.016 1 87 286 GLN B N 1
ATOM 7644 C CA . GLN B 1 286 ? 11.164 0.147 -31.609 1 87 286 GLN B CA 1
ATOM 7645 C C . GLN B 1 286 ? 12.227 0.49 -30.562 1 87 286 GLN B C 1
ATOM 7647 O O . GLN B 1 286 ? 11.914 0.633 -29.375 1 87 286 GLN B O 1
ATOM 7652 N N . LEU B 1 287 ? 13.453 0.523 -31.016 1 86.44 287 LEU B N 1
ATOM 7653 C CA . LEU B 1 287 ? 14.555 0.833 -30.125 1 86.44 287 LEU B CA 1
ATOM 7654 C C . LEU B 1 287 ? 14.578 2.318 -29.781 1 86.44 287 LEU B C 1
ATOM 7656 O O . LEU B 1 287 ? 14.609 3.166 -30.672 1 86.44 287 LEU B O 1
ATOM 7660 N N . LYS B 1 288 ? 14.375 2.592 -28.562 1 86.69 288 LYS B N 1
ATOM 7661 C CA . LYS B 1 288 ? 14.461 3.953 -28.047 1 86.69 288 LYS B CA 1
ATOM 7662 C C . LYS B 1 288 ? 15.258 3.994 -26.75 1 86.69 288 LYS B C 1
ATOM 7664 O O . LYS B 1 288 ? 15.367 2.984 -26.047 1 86.69 288 LYS B O 1
ATOM 7669 N N . PRO B 1 289 ? 15.812 5.137 -26.406 1 87.12 289 PRO B N 1
ATOM 7670 C CA . PRO B 1 289 ? 16.562 5.227 -25.141 1 87.12 289 PRO B CA 1
ATOM 7671 C C . PRO B 1 289 ? 15.68 5.133 -23.906 1 87.12 289 PRO B C 1
ATOM 7673 O O . PRO B 1 289 ? 14.617 5.766 -23.859 1 87.12 289 PRO B O 1
ATOM 7676 N N . ASP B 1 290 ? 16.062 4.355 -23.047 1 84.81 290 ASP B N 1
ATOM 7677 C CA . ASP B 1 290 ? 15.336 4.191 -21.781 1 84.81 290 ASP B CA 1
ATOM 7678 C C . ASP B 1 290 ? 15.5 5.422 -20.891 1 84.81 290 ASP B C 1
ATOM 7680 O O . ASP B 1 290 ? 16.625 5.898 -20.672 1 84.81 290 ASP B O 1
ATOM 7684 N N . PRO B 1 291 ? 14.492 5.953 -20.422 1 82.5 291 PRO B N 1
ATOM 7685 C CA . PRO B 1 291 ? 14.578 7.164 -19.609 1 82.5 291 PRO B CA 1
ATOM 7686 C C . PRO B 1 291 ? 15.297 6.93 -18.281 1 82.5 291 PRO B C 1
ATOM 7688 O O . PRO B 1 291 ? 15.789 7.879 -17.672 1 82.5 291 PRO B O 1
ATOM 7691 N N . ILE B 1 292 ? 15.477 5.746 -17.812 1 84.06 292 ILE B N 1
ATOM 7692 C CA . ILE B 1 292 ? 16.109 5.441 -16.531 1 84.06 292 ILE B CA 1
ATOM 7693 C C . ILE B 1 292 ? 17.594 5.207 -16.734 1 84.06 292 ILE B C 1
ATOM 7695 O O . ILE B 1 292 ? 18.422 5.883 -16.109 1 84.06 292 ILE B O 1
ATOM 7699 N N . THR B 1 293 ? 17.938 4.297 -17.609 1 81.62 293 THR B N 1
ATOM 7700 C CA . THR B 1 293 ? 19.328 3.889 -17.75 1 81.62 293 THR B CA 1
ATOM 7701 C C . THR B 1 293 ? 19.984 4.605 -18.938 1 81.62 293 THR B C 1
ATOM 7703 O O . THR B 1 293 ? 21.203 4.715 -19 1 81.62 293 THR B O 1
ATOM 7706 N N . GLY B 1 294 ? 19.188 5.129 -19.906 1 81.25 294 GLY B N 1
ATOM 7707 C CA . GLY B 1 294 ? 19.75 5.746 -21.094 1 81.25 294 GLY B CA 1
ATOM 7708 C C . GLY B 1 294 ? 20.109 4.742 -22.172 1 81.25 294 GLY B C 1
ATOM 7709 O O . GLY B 1 294 ? 20.422 5.125 -23.297 1 81.25 294 GLY B O 1
ATOM 7710 N N . LYS B 1 295 ? 20.047 3.465 -21.875 1 82.56 295 LYS B N 1
ATOM 7711 C CA . LYS B 1 295 ? 20.375 2.424 -22.844 1 82.56 295 LYS B CA 1
ATOM 7712 C C . LYS B 1 295 ? 19.234 2.24 -23.844 1 82.56 295 LYS B C 1
ATOM 7714 O O . LYS B 1 295 ? 18.078 2.584 -23.562 1 82.56 295 LYS B O 1
ATOM 7719 N N . MET B 1 296 ? 19.562 1.743 -24.938 1 83.38 296 MET B N 1
ATOM 7720 C CA . MET B 1 296 ? 18.562 1.529 -25.984 1 83.38 296 MET B CA 1
ATOM 7721 C C . MET B 1 296 ? 17.719 0.292 -25.688 1 83.38 296 MET B C 1
ATOM 7723 O O . MET B 1 296 ? 18.266 -0.8 -25.5 1 83.38 296 MET B O 1
ATOM 7727 N N . THR B 1 297 ? 16.469 0.585 -25.531 1 82.81 297 THR B N 1
ATOM 7728 C CA . THR B 1 297 ? 15.555 -0.522 -25.281 1 82.81 297 THR B CA 1
ATOM 7729 C C . THR B 1 297 ? 14.336 -0.436 -26.188 1 82.81 297 THR B C 1
ATOM 7731 O O . THR B 1 297 ? 14.102 0.595 -26.828 1 82.81 297 THR B O 1
ATOM 7734 N N . LEU B 1 298 ? 13.617 -1.545 -26.266 1 83.69 298 LEU B N 1
ATOM 7735 C CA . LEU B 1 298 ? 12.422 -1.593 -27.094 1 83.69 298 LEU B CA 1
ATOM 7736 C C . LEU B 1 298 ? 11.258 -0.864 -26.438 1 83.69 298 LEU B C 1
ATOM 7738 O O . LEU B 1 298 ? 11.07 -0.965 -25.219 1 83.69 298 LEU B O 1
ATOM 7742 N N . HIS B 1 299 ? 10.68 -0.033 -27.297 1 85.19 299 HIS B N 1
ATOM 7743 C CA . HIS B 1 299 ? 9.516 0.688 -26.781 1 85.19 299 HIS B CA 1
ATOM 7744 C C . HIS B 1 299 ? 8.32 0.522 -27.719 1 85.19 299 HIS B C 1
ATOM 7746 O O . HIS B 1 299 ? 8.477 0.511 -28.938 1 85.19 299 HIS B O 1
ATOM 7752 N N . TYR B 1 300 ? 7.242 0.208 -27.188 1 87.38 300 TYR B N 1
ATOM 7753 C CA . TYR B 1 300 ? 5.957 0.088 -27.859 1 87.38 300 TYR B CA 1
ATOM 7754 C C . TYR B 1 300 ? 4.934 1.041 -27.266 1 87.38 300 TYR B C 1
ATOM 7756 O O . TYR B 1 300 ? 4.84 1.167 -26.031 1 87.38 300 TYR B O 1
ATOM 7764 N N . PRO B 1 301 ? 4.262 1.798 -28.156 1 86.19 301 PRO B N 1
ATOM 7765 C CA . PRO B 1 301 ? 3.289 2.742 -27.609 1 86.19 301 PRO B CA 1
ATOM 7766 C C . PRO B 1 301 ? 2.207 2.059 -26.781 1 86.19 301 PRO B C 1
ATOM 7768 O O . PRO B 1 301 ? 1.535 1.145 -27.266 1 86.19 301 PRO B O 1
ATOM 7771 N N . MET B 1 302 ? 1.986 2.52 -25.656 1 86.88 302 MET B N 1
ATOM 7772 C CA . MET B 1 302 ? 1.083 1.921 -24.672 1 86.88 302 MET B CA 1
ATOM 7773 C C . MET B 1 302 ? -0.369 2.047 -25.125 1 86.88 302 MET B C 1
ATOM 7775 O O . MET B 1 302 ? -1.225 1.269 -24.703 1 86.88 302 MET B O 1
ATOM 7779 N N . ARG B 1 303 ? -0.681 2.986 -26.016 1 88.75 303 ARG B N 1
ATOM 7780 C CA . ARG B 1 303 ? -2.051 3.209 -26.469 1 88.75 303 ARG B CA 1
ATOM 7781 C C . ARG B 1 303 ? -2.59 1.987 -27.203 1 88.75 303 ARG B C 1
ATOM 7783 O O . ARG B 1 303 ? -3.766 1.64 -27.062 1 88.75 303 ARG B O 1
ATOM 7790 N N . TYR B 1 304 ? -1.724 1.376 -27.859 1 90.44 304 TYR B N 1
ATOM 7791 C CA . TYR B 1 304 ? -2.162 0.21 -28.625 1 90.44 304 TYR B CA 1
ATOM 7792 C C . TYR B 1 304 ? -2.361 -0.992 -27.703 1 90.44 304 TYR B C 1
ATOM 7794 O O . TYR B 1 304 ? -3.229 -1.833 -27.953 1 90.44 304 TYR B O 1
ATOM 7802 N N . THR B 1 305 ? -1.523 -1.087 -26.672 1 91.19 305 THR B N 1
ATOM 7803 C CA . THR B 1 305 ? -1.7 -2.143 -25.688 1 91.19 305 THR B CA 1
ATOM 7804 C C . THR B 1 305 ? -3.033 -1.987 -24.953 1 91.19 305 THR B C 1
ATOM 7806 O O . THR B 1 305 ? -3.768 -2.961 -24.781 1 91.19 305 THR B O 1
ATOM 7809 N N . TYR B 1 306 ? -3.385 -0.756 -24.734 1 90.19 306 TYR B N 1
ATOM 7810 C CA . TYR B 1 306 ? -4.633 -0.503 -24.016 1 90.19 306 TYR B CA 1
ATOM 7811 C C . TYR B 1 306 ? -5.836 -0.737 -24.922 1 90.19 306 TYR B C 1
ATOM 7813 O O . TYR B 1 306 ? -6.871 -1.237 -24.484 1 90.19 306 TYR B O 1
ATOM 7821 N N . LEU B 1 307 ? -5.723 -0.356 -26.141 1 92.5 307 LEU B N 1
ATOM 7822 C CA . LEU B 1 307 ? -6.801 -0.587 -27.094 1 92.5 307 LEU B CA 1
ATOM 7823 C C . LEU B 1 307 ? -7.062 -2.08 -27.266 1 92.5 307 LEU B C 1
ATOM 7825 O O . LEU B 1 307 ? -8.211 -2.514 -27.297 1 92.5 307 LEU B O 1
ATOM 7829 N N . GLN B 1 308 ? -6 -2.814 -27.375 1 93.44 308 GLN B N 1
ATOM 7830 C CA . GLN B 1 308 ? -6.125 -4.262 -27.484 1 93.44 308 GLN B CA 1
ATOM 7831 C C . GLN B 1 308 ? -6.727 -4.871 -26.219 1 93.44 308 GLN B C 1
ATOM 7833 O O . GLN B 1 308 ? -7.547 -5.785 -26.297 1 93.44 308 GLN B O 1
ATOM 7838 N N . MET B 1 309 ? -6.395 -4.359 -25.156 1 93.38 309 MET B N 1
ATOM 7839 C CA . MET B 1 309 ? -6.855 -4.902 -23.875 1 93.38 309 MET B CA 1
ATOM 7840 C C . MET B 1 309 ? -8.336 -4.609 -23.672 1 93.38 309 MET B C 1
ATOM 7842 O O . MET B 1 309 ? -9.125 -5.527 -23.422 1 93.38 309 MET B O 1
ATOM 7846 N N . TYR B 1 310 ? -8.766 -3.359 -23.859 1 89.94 310 TYR B N 1
ATOM 7847 C CA . TYR B 1 310 ? -10.109 -2.949 -23.453 1 89.94 310 TYR B CA 1
ATOM 7848 C C . TYR B 1 310 ? -11.102 -3.139 -24.594 1 89.94 310 TYR B C 1
ATOM 7850 O O . TYR B 1 310 ? -12.297 -3.348 -24.359 1 89.94 310 TYR B O 1
ATOM 7858 N N . CYS B 1 311 ? -10.648 -3.189 -25.781 1 92.69 311 CYS B N 1
ATOM 7859 C CA . CYS B 1 311 ? -11.57 -3.285 -26.906 1 92.69 311 CYS B CA 1
ATOM 7860 C C . CYS B 1 311 ? -11.656 -4.715 -27.422 1 92.69 311 CYS B C 1
ATOM 7862 O O . CYS B 1 311 ? -12.641 -5.094 -28.062 1 92.69 311 CYS B O 1
ATOM 7864 N N . ILE B 1 312 ? -10.641 -5.434 -27.109 1 94.06 312 ILE B N 1
ATOM 7865 C CA . ILE B 1 312 ? -10.656 -6.773 -27.688 1 94.06 312 ILE B CA 1
ATOM 7866 C C . ILE B 1 312 ? -10.555 -7.816 -26.578 1 94.06 312 ILE B C 1
ATOM 7868 O O . ILE B 1 312 ? -11.492 -8.586 -26.344 1 94.06 312 ILE B O 1
ATOM 7872 N N . SER B 1 313 ? -9.461 -7.809 -25.812 1 94.5 313 SER B N 1
ATOM 7873 C CA . SER B 1 313 ? -9.18 -8.875 -24.844 1 94.5 313 SER B CA 1
ATOM 7874 C C . SER B 1 313 ? -10.273 -8.969 -23.797 1 94.5 313 SER B C 1
ATOM 7876 O O . SER B 1 313 ? -10.867 -10.031 -23.594 1 94.5 313 SER B O 1
ATOM 7878 N N . TYR B 1 314 ? -10.625 -7.906 -23.156 1 92.38 314 TYR B N 1
ATOM 7879 C CA . TYR B 1 314 ? -11.586 -7.969 -22.062 1 92.38 314 TYR B CA 1
ATOM 7880 C C . TYR B 1 314 ? -12.992 -8.25 -22.594 1 92.38 314 TYR B C 1
ATOM 7882 O O . TYR B 1 314 ? -13.75 -9 -21.969 1 92.38 314 TYR B O 1
ATOM 7890 N N . PRO B 1 315 ? -13.375 -7.723 -23.75 1 94 315 PRO B N 1
ATOM 7891 C CA . PRO B 1 315 ? -14.672 -8.109 -24.297 1 94 315 PRO B CA 1
ATOM 7892 C C . PRO B 1 315 ? -14.75 -9.594 -24.656 1 94 315 PRO B C 1
ATOM 7894 O O . PRO B 1 315 ? -15.781 -10.227 -24.453 1 94 315 PRO B O 1
ATOM 7897 N N . VAL B 1 316 ? -13.695 -10.07 -25.109 1 95.31 316 VAL B N 1
ATOM 7898 C CA . VAL B 1 316 ? -13.664 -11.492 -25.406 1 95.31 316 VAL B CA 1
ATOM 7899 C C . VAL B 1 316 ? -13.766 -12.305 -24.125 1 95.31 316 VAL B C 1
ATOM 7901 O O . VAL B 1 316 ? -14.492 -13.297 -24.062 1 95.31 316 VAL B O 1
ATOM 7904 N N . VAL B 1 317 ? -13.031 -11.891 -23.156 1 94.19 317 VAL B N 1
ATOM 7905 C CA . VAL B 1 317 ? -13.086 -12.562 -21.859 1 94.19 317 VAL B CA 1
ATOM 7906 C C . VAL B 1 317 ? -14.5 -12.484 -21.297 1 94.19 317 VAL B C 1
ATOM 7908 O O . VAL B 1 317 ? -15.031 -13.484 -20.797 1 94.19 317 VAL B O 1
ATOM 7911 N N . LEU B 1 318 ? -15.133 -11.344 -21.422 1 93.94 318 LEU B N 1
ATOM 7912 C CA . LEU B 1 318 ? -16.5 -11.172 -20.938 1 93.94 318 LEU B CA 1
ATOM 7913 C C . LEU B 1 318 ? -17.453 -12.086 -21.688 1 93.94 318 LEU B C 1
ATOM 7915 O O . LEU B 1 318 ? -18.375 -12.664 -21.094 1 93.94 318 LEU B O 1
ATOM 7919 N N . GLY B 1 319 ? -17.203 -12.141 -22.969 1 94.25 319 GLY B N 1
ATOM 7920 C CA . GLY B 1 319 ? -18 -13.07 -23.75 1 94.25 319 GLY B CA 1
ATOM 7921 C C . GLY B 1 319 ? -17.859 -14.508 -23.297 1 94.25 319 GLY B C 1
ATOM 7922 O O . GLY B 1 319 ? -18.844 -15.234 -23.203 1 94.25 319 GLY B O 1
ATOM 7923 N N . CYS B 1 320 ? -16.641 -14.898 -22.922 1 93.56 320 CYS B N 1
ATOM 7924 C CA . CYS B 1 320 ? -16.391 -16.25 -22.438 1 93.56 320 CYS B CA 1
ATOM 7925 C C . CYS B 1 320 ? -17.016 -16.469 -21.062 1 93.56 320 CYS B C 1
ATOM 7927 O O . CYS B 1 320 ? -17.531 -17.562 -20.781 1 93.56 320 CYS B O 1
ATOM 7929 N N . VAL B 1 321 ? -16.969 -15.508 -20.281 1 93 321 VAL B N 1
ATOM 7930 C CA . VAL B 1 321 ? -17.547 -15.586 -18.938 1 93 321 VAL B CA 1
ATOM 7931 C C . VAL B 1 321 ? -19.062 -15.758 -19.031 1 93 321 VAL B C 1
ATOM 7933 O O . VAL B 1 321 ? -19.641 -16.609 -18.344 1 93 321 VAL B O 1
ATOM 7936 N N . VAL B 1 322 ? -19.688 -15.016 -19.906 1 93.44 322 VAL B N 1
ATOM 7937 C CA . VAL B 1 322 ? -21.125 -15.109 -20.109 1 93.44 322 VAL B CA 1
ATOM 7938 C C . VAL B 1 322 ? -21.484 -16.484 -20.672 1 93.44 322 VAL B C 1
ATOM 7940 O O . VAL B 1 322 ? -22.453 -17.109 -20.25 1 93.44 322 VAL B O 1
ATOM 7943 N N . ALA B 1 323 ? -20.688 -16.906 -21.516 1 92.88 323 ALA B N 1
ATOM 7944 C CA . ALA B 1 323 ? -20.906 -18.219 -22.109 1 92.88 323 ALA B CA 1
ATOM 7945 C C . ALA B 1 323 ? -20.797 -19.312 -21.047 1 92.88 323 ALA B C 1
ATOM 7947 O O . ALA B 1 323 ? -21.609 -20.234 -21.016 1 92.88 323 ALA B O 1
ATOM 7948 N N . ALA B 1 324 ? -19.797 -19.234 -20.25 1 90.56 324 ALA B N 1
ATOM 7949 C CA . ALA B 1 324 ? -19.609 -20.219 -19.172 1 90.56 324 ALA B CA 1
ATOM 7950 C C . ALA B 1 324 ? -20.797 -20.203 -18.219 1 90.56 324 ALA B C 1
ATOM 7952 O O . ALA B 1 324 ? -21.25 -21.266 -17.766 1 90.56 324 ALA B O 1
ATOM 7953 N N . ALA B 1 325 ? -21.281 -19.031 -17.922 1 90.44 325 ALA B N 1
ATOM 7954 C CA . ALA B 1 325 ? -22.453 -18.906 -17.062 1 90.44 325 ALA B CA 1
ATOM 7955 C C . ALA B 1 325 ? -23.672 -19.531 -17.703 1 90.44 325 ALA B C 1
ATOM 7957 O O . ALA B 1 325 ? -24.438 -20.234 -17.031 1 90.44 325 ALA B O 1
ATOM 7958 N N . TRP B 1 326 ? -23.828 -19.281 -18.938 1 90.62 326 TRP B N 1
ATOM 7959 C CA . TRP B 1 326 ? -24.953 -19.828 -19.688 1 90.62 326 TRP B CA 1
ATOM 7960 C C . TRP B 1 326 ? -24.891 -21.344 -19.719 1 90.62 326 TRP B C 1
ATOM 7962 O O . TRP B 1 326 ? -25.906 -22.031 -19.578 1 90.62 326 TRP B O 1
ATOM 7972 N N . PHE B 1 327 ? -23.734 -21.812 -19.891 1 88.25 327 PHE B N 1
ATOM 7973 C CA . PHE B 1 327 ? -23.547 -23.266 -19.906 1 88.25 327 PHE B CA 1
ATOM 7974 C C . PHE B 1 327 ? -23.891 -23.875 -18.547 1 88.25 327 PHE B C 1
ATOM 7976 O O . PHE B 1 327 ? -24.469 -24.953 -18.484 1 88.25 327 PHE B O 1
ATOM 7983 N N . ALA B 1 328 ? -23.453 -23.25 -17.516 1 86.81 328 ALA B N 1
ATOM 7984 C CA . ALA B 1 328 ? -23.766 -23.719 -16.172 1 86.81 328 ALA B CA 1
ATOM 7985 C C . ALA B 1 328 ? -25.266 -23.75 -15.93 1 86.81 328 ALA B C 1
ATOM 7987 O O . ALA B 1 328 ? -25.797 -24.688 -15.336 1 86.81 328 ALA B O 1
ATOM 7988 N N . LEU B 1 329 ? -26 -22.75 -16.438 1 87.19 329 LEU B N 1
ATOM 7989 C CA . LEU B 1 329 ? -27.453 -22.703 -16.281 1 87.19 329 LEU B CA 1
ATOM 7990 C C . LEU B 1 329 ? -28.125 -23.797 -17.078 1 87.19 329 LEU B C 1
ATOM 7992 O O . LEU B 1 329 ? -29.094 -24.406 -16.625 1 87.19 329 LEU B O 1
ATOM 7996 N N . TYR B 1 330 ? -27.547 -24 -18.188 1 87.56 330 TYR B N 1
ATOM 7997 C CA . TYR B 1 330 ? -28.094 -25.062 -19.031 1 87.56 330 TYR B CA 1
ATOM 7998 C C . TYR B 1 330 ? -27.938 -26.422 -18.359 1 87.56 330 TYR B C 1
ATOM 8000 O O . TYR B 1 330 ? -28.828 -27.281 -18.453 1 87.56 330 TYR B O 1
ATOM 8008 N N . GLN B 1 331 ? -26.891 -26.656 -17.719 1 84.62 331 GLN B N 1
ATOM 8009 C CA . GLN B 1 331 ? -26.656 -27.906 -17 1 84.62 331 GLN B CA 1
ATOM 8010 C C . GLN B 1 331 ? -27.688 -28.094 -15.891 1 84.62 331 GLN B C 1
ATOM 8012 O O . GLN B 1 331 ? -28.078 -29.219 -15.586 1 84.62 331 GLN B O 1
ATOM 8017 N N . PHE B 1 332 ? -28.188 -27.078 -15.297 1 83.56 332 PHE B N 1
ATOM 8018 C CA . PHE B 1 332 ? -29.219 -27.172 -14.266 1 83.56 332 PHE B CA 1
ATOM 8019 C C . PHE B 1 332 ? -30.562 -27.594 -14.867 1 83.56 332 PHE B C 1
ATOM 8021 O O . PHE B 1 332 ? -31.328 -28.297 -14.219 1 83.56 332 PHE B O 1
ATOM 8028 N N . GLN B 1 333 ? -30.719 -27.141 -16.062 1 83.62 333 GLN B N 1
ATOM 8029 C CA . GLN B 1 333 ? -31.938 -27.578 -16.734 1 83.62 333 GLN B CA 1
ATOM 8030 C C . GLN B 1 333 ? -31.922 -29.078 -17.016 1 83.62 333 GLN B C 1
ATOM 8032 O O . GLN B 1 333 ? -32.938 -29.75 -16.859 1 83.62 333 GLN B O 1
ATOM 8037 N N . ILE B 1 334 ? -30.734 -29.531 -17.328 1 85.56 334 ILE B N 1
ATOM 8038 C CA . ILE B 1 334 ? -30.578 -30.953 -17.562 1 85.56 334 ILE B CA 1
ATOM 8039 C C . ILE B 1 334 ? -30.781 -31.719 -16.25 1 85.56 334 ILE B C 1
ATOM 8041 O O . ILE B 1 334 ? -31.438 -32.781 -16.234 1 85.56 334 ILE B O 1
ATOM 8045 N N . GLU B 1 335 ? -30.234 -31.25 -15.203 1 83.12 335 GLU B N 1
ATOM 8046 C CA . GLU B 1 335 ? -30.391 -31.875 -13.891 1 83.12 335 GLU B CA 1
ATOM 8047 C C . GLU B 1 335 ? -31.859 -31.906 -13.461 1 83.12 335 GLU B C 1
ATOM 8049 O O . GLU B 1 335 ? -32.312 -32.875 -12.867 1 83.12 335 GLU B O 1
ATOM 8054 N N . ALA B 1 336 ? -32.562 -30.844 -13.719 1 81.75 336 ALA B N 1
ATOM 8055 C CA . ALA B 1 336 ? -33.969 -30.781 -13.398 1 81.75 336 ALA B CA 1
ATOM 8056 C C . ALA B 1 336 ? -34.781 -31.812 -14.203 1 81.75 336 ALA B C 1
ATOM 8058 O O . ALA B 1 336 ? -35.719 -32.438 -13.695 1 81.75 336 ALA B O 1
ATOM 8059 N N . GLU B 1 337 ? -34.344 -32.031 -15.43 1 84.56 337 GLU B N 1
ATOM 8060 C CA . GLU B 1 337 ? -35 -33.031 -16.281 1 84.56 337 GLU B CA 1
ATOM 8061 C C . GLU B 1 337 ? -34.75 -34.438 -15.789 1 84.56 337 GLU B C 1
ATOM 8063 O O . GLU B 1 337 ? -35.625 -35.281 -15.789 1 84.56 337 GLU B O 1
ATOM 8068 N N . VAL B 1 338 ? -33.5 -34.656 -15.352 1 84.38 338 VAL B N 1
ATOM 8069 C CA . VAL B 1 338 ? -33.156 -36 -14.836 1 84.38 338 VAL B CA 1
ATOM 8070 C C . VAL B 1 338 ? -33.938 -36.25 -13.539 1 84.38 338 VAL B C 1
ATOM 8072 O O . VAL B 1 338 ? -34.375 -37.375 -13.289 1 84.38 338 VAL B O 1
ATOM 8075 N N . LEU B 1 339 ? -34.062 -35.25 -12.719 1 81.81 339 LEU B N 1
ATOM 8076 C CA . LEU B 1 339 ? -34.812 -35.375 -11.484 1 81.81 339 LEU B CA 1
ATOM 8077 C C . LEU B 1 339 ? -36.281 -35.688 -11.766 1 81.81 339 LEU B C 1
ATOM 8079 O O . LEU B 1 339 ? -36.875 -36.5 -11.078 1 81.81 339 LEU B O 1
ATOM 8083 N N . ALA B 1 340 ? -36.781 -35.062 -12.758 1 83.25 340 ALA B N 1
ATOM 8084 C CA . ALA B 1 340 ? -38.188 -35.25 -13.125 1 83.25 340 ALA B CA 1
ATOM 8085 C C . ALA B 1 340 ? -38.406 -36.656 -13.688 1 83.25 340 ALA B C 1
ATOM 8087 O O . ALA B 1 340 ? -39.438 -37.281 -13.406 1 83.25 340 ALA B O 1
ATOM 8088 N N . ASP B 1 341 ? -37.438 -37.156 -14.336 1 86.06 341 ASP B N 1
ATOM 8089 C CA . ASP B 1 341 ? -37.562 -38.406 -15.039 1 86.06 341 ASP B CA 1
ATOM 8090 C C . ASP B 1 341 ? -37.281 -39.594 -14.109 1 86.06 341 ASP B C 1
ATOM 8092 O O . ASP B 1 341 ? -37.938 -40.625 -14.18 1 86.06 341 ASP B O 1
ATOM 8096 N N . PHE B 1 342 ? -36.219 -39.469 -13.273 1 85.12 342 PHE B N 1
ATOM 8097 C CA . PHE B 1 342 ? -35.719 -40.625 -12.555 1 85.12 342 PHE B CA 1
ATOM 8098 C C . PHE B 1 342 ? -35.938 -40.5 -11.055 1 85.12 342 PHE B C 1
ATOM 8100 O O . PHE B 1 342 ? -35.719 -41.438 -10.297 1 85.12 342 PHE B O 1
ATOM 8107 N N . GLY B 1 343 ? -36.438 -39.406 -10.57 1 77.38 343 GLY B N 1
ATOM 8108 C CA . GLY B 1 343 ? -36.75 -39.188 -9.172 1 77.38 343 GLY B CA 1
ATOM 8109 C C . GLY B 1 343 ? -35.562 -38.75 -8.344 1 77.38 343 GLY B C 1
ATOM 8110 O O . GLY B 1 343 ? -34.438 -38.75 -8.844 1 77.38 343 GLY B O 1
ATOM 8111 N N . ALA B 1 344 ? -35.688 -38.406 -7.043 1 75.19 344 ALA B N 1
ATOM 8112 C CA . ALA B 1 344 ? -34.688 -37.812 -6.145 1 75.19 344 ALA B CA 1
ATOM 8113 C C . ALA B 1 344 ? -33.719 -38.844 -5.641 1 75.19 344 ALA B C 1
ATOM 8115 O O . ALA B 1 344 ? -32.594 -38.531 -5.273 1 75.19 344 ALA B O 1
ATOM 8116 N N . ASP B 1 345 ? -34.062 -40.188 -5.742 1 75 345 ASP B N 1
ATOM 8117 C CA . ASP B 1 345 ? -33.25 -41.219 -5.137 1 75 345 ASP B CA 1
ATOM 8118 C C . ASP B 1 345 ? -32.375 -41.938 -6.184 1 75 345 ASP B C 1
ATOM 8120 O O . ASP B 1 345 ? -31.594 -42.812 -5.859 1 75 345 ASP B O 1
ATOM 8124 N N . SER B 1 346 ? -32.438 -41.406 -7.367 1 79.31 346 SER B N 1
ATOM 8125 C CA . SER B 1 346 ? -31.703 -42.094 -8.438 1 79.31 346 SER B CA 1
ATOM 8126 C C . SER B 1 346 ? -30.234 -41.688 -8.453 1 79.31 346 SER B C 1
ATOM 8128 O O . SER B 1 346 ? -29.891 -40.562 -8.18 1 79.31 346 SER B O 1
ATOM 8130 N N . TRP B 1 347 ? -29.312 -42.625 -8.633 1 79.25 347 TRP B N 1
ATOM 8131 C CA . TRP B 1 347 ? -27.875 -42.406 -8.734 1 79.25 347 TRP B CA 1
ATOM 8132 C C . TRP B 1 347 ? -27.547 -41.625 -10 1 79.25 347 TRP B C 1
ATOM 8134 O O . TRP B 1 347 ? -26.453 -41.062 -10.117 1 79.25 347 TRP B O 1
ATOM 8144 N N . LEU B 1 348 ? -28.5 -41.594 -10.906 1 78.38 348 LEU B N 1
ATOM 8145 C CA . LEU B 1 348 ? -28.281 -40.906 -12.172 1 78.38 348 LEU B CA 1
ATOM 8146 C C . LEU B 1 348 ? -28.234 -39.406 -11.953 1 78.38 348 LEU B C 1
ATOM 8148 O O . LEU B 1 348 ? -27.75 -38.656 -12.812 1 78.38 348 LEU B O 1
ATOM 8152 N N . LEU B 1 349 ? -28.594 -39 -10.75 1 78.25 349 LEU B N 1
ATOM 8153 C CA . LEU B 1 349 ? -28.594 -37.594 -10.414 1 78.25 349 LEU B CA 1
ATOM 8154 C C . LEU B 1 349 ? -27.172 -37.062 -10.25 1 78.25 349 LEU B C 1
ATOM 8156 O O . LEU B 1 349 ? -26.938 -35.844 -10.32 1 78.25 349 LEU B O 1
ATOM 8160 N N . TYR B 1 350 ? -26.234 -38.031 -10.234 1 78.62 350 TYR B N 1
ATOM 8161 C CA . TYR B 1 350 ? -24.859 -37.625 -10.008 1 78.62 350 TYR B CA 1
ATOM 8162 C C . TYR B 1 350 ? -24.125 -37.406 -11.328 1 78.62 350 TYR B C 1
ATOM 8164 O O . TYR B 1 350 ? -23.078 -36.75 -11.367 1 78.62 350 TYR B O 1
ATOM 8172 N N . ILE B 1 351 ? -24.656 -37.844 -12.383 1 81.5 351 ILE B N 1
ATOM 8173 C CA . ILE B 1 351 ? -23.969 -37.844 -13.672 1 81.5 351 ILE B CA 1
ATOM 8174 C C . ILE B 1 351 ? -23.859 -36.438 -14.195 1 81.5 351 ILE B C 1
ATOM 8176 O O . ILE B 1 351 ? -22.797 -36 -14.633 1 81.5 351 ILE B O 1
ATOM 8180 N N . PRO B 1 352 ? -24.938 -35.688 -14.062 1 82 352 PRO B N 1
ATOM 8181 C CA . PRO B 1 352 ? -24.828 -34.344 -14.562 1 82 352 PRO B CA 1
ATOM 8182 C C . PRO B 1 352 ? -23.75 -33.531 -13.836 1 82 352 PRO B C 1
ATOM 8184 O O . PRO B 1 352 ? -23.031 -32.719 -14.461 1 82 352 PRO B O 1
ATOM 8187 N N . VAL B 1 353 ? -23.562 -33.75 -12.633 1 82.69 353 VAL B N 1
ATOM 8188 C CA . VAL B 1 353 ? -22.578 -33 -11.859 1 82.69 353 VAL B CA 1
ATOM 8189 C C . VAL B 1 353 ? -21.172 -33.438 -12.273 1 82.69 353 VAL B C 1
ATOM 8191 O O . VAL B 1 353 ? -20.266 -32.625 -12.391 1 82.69 353 VAL B O 1
ATOM 8194 N N . ILE B 1 354 ? -21.016 -34.656 -12.562 1 85.06 354 ILE B N 1
ATOM 8195 C CA . ILE B 1 354 ? -19.719 -35.188 -12.992 1 85.06 354 ILE B CA 1
ATOM 8196 C C . ILE B 1 354 ? -19.375 -34.625 -14.375 1 85.06 354 ILE B C 1
ATOM 8198 O O . ILE B 1 354 ? -18.25 -34.188 -14.594 1 85.06 354 ILE B O 1
ATOM 8202 N N . VAL B 1 355 ? -20.344 -34.625 -15.203 1 85.06 355 VAL B N 1
ATOM 8203 C CA . VAL B 1 355 ? -20.125 -34.125 -16.547 1 85.06 355 VAL B CA 1
ATOM 8204 C C . VAL B 1 355 ? -19.812 -32.625 -16.484 1 85.06 355 VAL B C 1
ATOM 8206 O O . VAL B 1 355 ? -18.906 -32.156 -17.172 1 85.06 355 VAL B O 1
ATOM 8209 N N . GLN B 1 356 ? -20.531 -31.969 -15.672 1 85.81 356 GLN B N 1
ATOM 8210 C CA . GLN B 1 356 ? -20.266 -30.547 -15.508 1 85.81 356 GLN B CA 1
ATOM 8211 C C . GLN B 1 356 ? -18.859 -30.281 -15.008 1 85.81 356 GLN B C 1
ATOM 8213 O O . GLN B 1 356 ? -18.172 -29.391 -15.5 1 85.81 356 GLN B O 1
ATOM 8218 N N . SER B 1 357 ? -18.406 -31.078 -14.125 1 85.75 357 SER B N 1
ATOM 8219 C CA . SER B 1 357 ? -17.078 -30.906 -13.562 1 85.75 357 SER B CA 1
ATOM 8220 C C . SER B 1 357 ? -16 -31.188 -14.602 1 85.75 357 SER B C 1
ATOM 8222 O O . SER B 1 357 ? -14.977 -30.484 -14.648 1 85.75 357 SER B O 1
ATOM 8224 N N . MET B 1 358 ? -16.281 -32.062 -15.414 1 85.19 358 MET B N 1
ATOM 8225 C CA . MET B 1 358 ? -15.344 -32.375 -16.5 1 85.19 358 MET B CA 1
ATOM 8226 C C . MET B 1 358 ? -15.305 -31.266 -17.531 1 85.19 358 MET B C 1
ATOM 8228 O O . MET B 1 358 ? -14.242 -30.922 -18.047 1 85.19 358 MET B O 1
ATOM 8232 N N . LEU B 1 359 ? -16.453 -30.812 -17.75 1 87.12 359 LEU B N 1
ATOM 8233 C CA . LEU B 1 359 ? -16.531 -29.703 -18.703 1 87.12 359 LEU B CA 1
ATOM 8234 C C . LEU B 1 359 ? -15.82 -28.469 -18.172 1 87.12 359 LEU B C 1
ATOM 8236 O O . LEU B 1 359 ? -15.203 -27.734 -18.922 1 87.12 359 LEU B O 1
ATOM 8240 N N . ILE B 1 360 ? -15.914 -28.266 -16.922 1 88.69 360 ILE B N 1
ATOM 8241 C CA . ILE B 1 360 ? -15.211 -27.156 -16.281 1 88.69 360 ILE B CA 1
ATOM 8242 C C . ILE B 1 360 ? -13.711 -27.281 -16.531 1 88.69 360 ILE B C 1
ATOM 8244 O O . ILE B 1 360 ? -13.047 -26.312 -16.891 1 88.69 360 ILE B O 1
ATOM 8248 N N . ALA B 1 361 ? -13.203 -28.469 -16.438 1 86 361 ALA B N 1
ATOM 8249 C CA . ALA B 1 361 ? -11.781 -28.719 -16.656 1 86 361 ALA B CA 1
ATOM 8250 C C . ALA B 1 361 ? -11.391 -28.453 -18.109 1 86 361 ALA B C 1
ATOM 8252 O O . ALA B 1 361 ? -10.344 -27.859 -18.375 1 86 361 ALA B O 1
ATOM 8253 N N . ILE B 1 362 ? -12.25 -28.828 -18.953 1 86.94 362 ILE B N 1
ATOM 8254 C CA . ILE B 1 362 ? -11.992 -28.641 -20.375 1 86.94 362 ILE B CA 1
ATOM 8255 C C . ILE B 1 362 ? -12.031 -27.156 -20.719 1 86.94 362 ILE B C 1
ATOM 8257 O O . ILE B 1 362 ? -11.156 -26.641 -21.422 1 86.94 362 ILE B O 1
ATOM 8261 N N . PHE B 1 363 ? -13.039 -26.531 -20.203 1 90.38 363 PHE B N 1
ATOM 8262 C CA . PHE B 1 363 ? -13.156 -25.109 -20.438 1 90.38 363 PHE B CA 1
ATOM 8263 C C . PHE B 1 363 ? -11.969 -24.344 -19.844 1 90.38 363 PHE B C 1
ATOM 8265 O O . PHE B 1 363 ? -11.492 -23.375 -20.438 1 90.38 363 PHE B O 1
ATOM 8272 N N . SER B 1 364 ? -11.508 -24.781 -18.734 1 88.31 364 SER B N 1
ATOM 8273 C CA . SER B 1 364 ? -10.352 -24.156 -18.094 1 88.31 364 SER B CA 1
ATOM 8274 C C . SER B 1 364 ? -9.109 -24.281 -18.984 1 88.31 364 SER B C 1
ATOM 8276 O O . SER B 1 364 ? -8.359 -23.312 -19.125 1 88.31 364 SER B O 1
ATOM 8278 N N . TRP B 1 365 ? -8.953 -25.422 -19.562 1 86 365 TRP B N 1
ATOM 8279 C CA . TRP B 1 365 ? -7.82 -25.672 -20.453 1 86 365 TRP B CA 1
ATOM 8280 C C . TRP B 1 365 ? -7.914 -24.797 -21.703 1 86 365 TRP B C 1
ATOM 8282 O O . TRP B 1 365 ? -6.934 -24.172 -22.109 1 86 365 TRP B O 1
ATOM 8292 N N . ALA B 1 366 ? -9.047 -24.781 -22.266 1 90.44 366 ALA B N 1
ATOM 8293 C CA . ALA B 1 366 ? -9.273 -23.984 -23.469 1 90.44 366 ALA B CA 1
ATOM 8294 C C . ALA B 1 366 ? -9.078 -22.5 -23.188 1 90.44 366 ALA B C 1
ATOM 8296 O O . ALA B 1 366 ? -8.477 -21.781 -23.984 1 90.44 366 ALA B O 1
ATOM 8297 N N . TYR B 1 367 ? -9.578 -22.156 -22.125 1 90.81 367 TYR B N 1
ATOM 8298 C CA . TYR B 1 367 ? -9.492 -20.734 -21.781 1 90.81 367 TYR B CA 1
ATOM 8299 C C . TYR B 1 367 ? -8.055 -20.344 -21.469 1 90.81 367 TYR B C 1
ATOM 8301 O O . TYR B 1 367 ? -7.648 -19.203 -21.734 1 90.81 367 TYR B O 1
ATOM 8309 N N . GLU B 1 368 ? -7.328 -21.203 -20.906 1 90.31 368 GLU B N 1
ATOM 8310 C CA . GLU B 1 368 ? -5.918 -20.922 -20.672 1 90.31 368 GLU B CA 1
ATOM 8311 C C . GLU B 1 368 ? -5.184 -20.609 -21.969 1 90.31 368 GLU B C 1
ATOM 8313 O O . GLU B 1 368 ? -4.391 -19.672 -22.031 1 90.31 368 GLU B O 1
ATOM 8318 N N . LYS B 1 369 ? -5.465 -21.344 -22.938 1 91 369 LYS B N 1
ATOM 8319 C CA . LYS B 1 369 ? -4.848 -21.109 -24.234 1 91 369 LYS B CA 1
ATOM 8320 C C . LYS B 1 369 ? -5.301 -19.781 -24.844 1 91 369 LYS B C 1
ATOM 8322 O O . LYS B 1 369 ? -4.496 -19.047 -25.422 1 91 369 LYS B O 1
ATOM 8327 N N . LEU B 1 370 ? -6.488 -19.562 -24.641 1 93.38 370 LEU B N 1
ATOM 8328 C CA . LEU B 1 370 ? -7.031 -18.312 -25.172 1 93.38 370 LEU B CA 1
ATOM 8329 C C . LEU B 1 370 ? -6.449 -17.109 -24.438 1 93.38 370 LEU B C 1
ATOM 8331 O O . LEU B 1 370 ? -6.082 -16.109 -25.047 1 93.38 370 LEU B O 1
ATOM 8335 N N . ALA B 1 371 ? -6.434 -17.219 -23.125 1 93.12 371 ALA B N 1
ATOM 8336 C CA . ALA B 1 371 ? -5.891 -16.125 -22.312 1 93.12 371 ALA B CA 1
ATOM 8337 C C . ALA B 1 371 ? -4.434 -15.859 -22.672 1 93.12 371 ALA B C 1
ATOM 8339 O O . ALA B 1 371 ? -4.008 -14.703 -22.719 1 93.12 371 ALA B O 1
ATOM 8340 N N . THR B 1 372 ? -3.707 -16.875 -22.953 1 91.06 372 THR B N 1
ATOM 8341 C CA . THR B 1 372 ? -2.311 -16.734 -23.344 1 91.06 372 THR B CA 1
ATOM 8342 C C . THR B 1 372 ? -2.205 -16.062 -24.719 1 91.06 372 THR B C 1
ATOM 8344 O O . THR B 1 372 ? -1.376 -15.164 -24.906 1 91.06 372 THR B O 1
ATOM 8347 N N . PHE B 1 373 ? -3.084 -16.453 -25.531 1 93.56 373 PHE B N 1
ATOM 8348 C CA . PHE B 1 373 ? -3.102 -15.883 -26.875 1 93.56 373 PHE B CA 1
ATOM 8349 C C . PHE B 1 373 ? -3.436 -14.398 -26.828 1 93.56 373 PHE B C 1
ATOM 8351 O O . PHE B 1 373 ? -2.746 -13.578 -27.438 1 93.56 373 PHE B O 1
ATOM 8358 N N . LEU B 1 374 ? -4.418 -14.047 -26.109 1 94.69 374 LEU B N 1
ATOM 8359 C CA . LEU B 1 374 ? -4.844 -12.656 -26 1 94.69 374 LEU B CA 1
ATOM 8360 C C . LEU B 1 374 ? -3.76 -11.812 -25.344 1 94.69 374 LEU B C 1
ATOM 8362 O O . LEU B 1 374 ? -3.51 -10.68 -25.766 1 94.69 374 LEU B O 1
ATOM 8366 N N . THR B 1 375 ? -3.111 -12.328 -24.344 1 93.88 375 THR B N 1
ATOM 8367 C CA . THR B 1 375 ? -2.09 -11.586 -23.609 1 93.88 375 THR B CA 1
ATOM 8368 C C . THR B 1 375 ? -0.852 -11.375 -24.484 1 93.88 375 THR B C 1
ATOM 8370 O O . THR B 1 375 ? -0.185 -10.344 -24.391 1 93.88 375 THR B O 1
ATOM 8373 N N . ASN B 1 376 ? -0.602 -12.375 -25.312 1 91.69 376 ASN B N 1
ATOM 8374 C CA . ASN B 1 376 ? 0.506 -12.211 -26.234 1 91.69 376 ASN B CA 1
ATOM 8375 C C . ASN B 1 376 ? 0.233 -11.094 -27.25 1 91.69 376 ASN B C 1
ATOM 8377 O O . ASN B 1 376 ? 1.142 -10.344 -27.609 1 91.69 376 ASN B O 1
ATOM 8381 N N . LEU B 1 377 ? -0.962 -10.961 -27.594 1 92 377 LEU B N 1
ATOM 8382 C CA . LEU B 1 377 ? -1.343 -9.93 -28.547 1 92 377 LEU B CA 1
ATOM 8383 C C . LEU B 1 377 ? -1.259 -8.547 -27.906 1 92 377 LEU B C 1
ATOM 8385 O O . LEU B 1 377 ? -1.073 -7.547 -28.609 1 92 377 LEU B O 1
ATOM 8389 N N . GLU B 1 378 ? -1.392 -8.438 -26.672 1 93.69 378 GLU B N 1
ATOM 8390 C CA . GLU B 1 378 ? -1.363 -7.164 -25.953 1 93.69 378 GLU B CA 1
ATOM 8391 C C . GLU B 1 378 ? 0.053 -6.598 -25.891 1 93.69 378 GLU B C 1
ATOM 8393 O O . GLU B 1 378 ? 0.239 -5.395 -25.703 1 93.69 378 GLU B O 1
ATOM 8398 N N . ASN B 1 379 ? 1.087 -7.367 -25.938 1 91.19 379 ASN B N 1
ATOM 8399 C CA . ASN B 1 379 ? 2.488 -6.965 -26 1 91.19 379 ASN B CA 1
ATOM 8400 C C . ASN B 1 379 ? 2.895 -6.168 -24.766 1 91.19 379 ASN B C 1
ATOM 8402 O O . ASN B 1 379 ? 3.428 -5.062 -24.875 1 91.19 379 ASN B O 1
ATOM 8406 N N . HIS B 1 380 ? 2.809 -6.844 -23.672 1 89.19 380 HIS B N 1
ATOM 8407 C CA . HIS B 1 380 ? 3.227 -6.215 -22.422 1 89.19 380 HIS B CA 1
ATOM 8408 C C . HIS B 1 380 ? 4.746 -6.133 -22.328 1 89.19 380 HIS B C 1
ATOM 8410 O O . HIS B 1 380 ? 5.449 -7.055 -22.75 1 89.19 380 HIS B O 1
ATOM 8416 N N . ARG B 1 381 ? 5.258 -5.133 -21.766 1 85.94 381 ARG B N 1
ATOM 8417 C CA . ARG B 1 381 ? 6.688 -4.82 -21.766 1 85.94 381 ARG B CA 1
ATOM 8418 C C . ARG B 1 381 ? 7.449 -5.738 -20.812 1 85.94 381 ARG B C 1
ATOM 8420 O O . ARG B 1 381 ? 8.461 -6.328 -21.188 1 85.94 381 ARG B O 1
ATOM 8427 N N . THR B 1 382 ? 6.941 -5.852 -19.578 1 84.62 382 THR B N 1
ATOM 8428 C CA . THR B 1 382 ? 7.672 -6.605 -18.562 1 84.62 382 THR B CA 1
ATOM 8429 C C . THR B 1 382 ? 7.008 -7.957 -18.312 1 84.62 382 THR B C 1
ATOM 8431 O O . THR B 1 382 ? 5.82 -8.133 -18.594 1 84.62 382 THR B O 1
ATOM 8434 N N . ARG B 1 383 ? 7.793 -8.93 -17.844 1 81.88 383 ARG B N 1
ATOM 8435 C CA . ARG B 1 383 ? 7.273 -10.258 -17.531 1 81.88 383 ARG B CA 1
ATOM 8436 C C . ARG B 1 383 ? 6.238 -10.195 -16.422 1 81.88 383 ARG B C 1
ATOM 8438 O O . ARG B 1 383 ? 5.242 -10.914 -16.453 1 81.88 383 ARG B O 1
ATOM 8445 N N . SER B 1 384 ? 6.496 -9.352 -15.484 1 81.62 384 SER B N 1
ATOM 8446 C CA . SER B 1 384 ? 5.562 -9.211 -14.367 1 81.62 384 SER B CA 1
ATOM 8447 C C . SER B 1 384 ? 4.211 -8.688 -14.844 1 81.62 384 SER B C 1
ATOM 8449 O O . SER B 1 384 ? 3.164 -9.172 -14.398 1 81.62 384 SER B O 1
ATOM 8451 N N . GLN B 1 385 ? 4.258 -7.742 -15.742 1 85.38 385 GLN B N 1
ATOM 8452 C CA . GLN B 1 385 ? 3.016 -7.211 -16.297 1 85.38 385 GLN B CA 1
ATOM 8453 C C . GLN B 1 385 ? 2.293 -8.258 -17.141 1 85.38 385 GLN B C 1
ATOM 8455 O O . GLN B 1 385 ? 1.068 -8.383 -17.062 1 85.38 385 GLN B O 1
ATOM 8460 N N . TYR B 1 386 ? 3.08 -8.945 -17.891 1 88.12 386 TYR B N 1
ATOM 8461 C CA . TYR B 1 386 ? 2.527 -10.008 -18.719 1 88.12 386 TYR B CA 1
ATOM 8462 C C . TYR B 1 386 ? 1.803 -11.047 -17.875 1 88.12 386 TYR B C 1
ATOM 8464 O O . TYR B 1 386 ? 0.647 -11.383 -18.141 1 88.12 386 TYR B O 1
ATOM 8472 N N . GLU B 1 387 ? 2.406 -11.484 -16.875 1 85.75 387 GLU B N 1
ATOM 8473 C CA . GLU B 1 387 ? 1.822 -12.5 -16 1 85.75 387 GLU B CA 1
ATOM 8474 C C . GLU B 1 387 ? 0.617 -11.953 -15.242 1 85.75 387 GLU B C 1
ATOM 8476 O O . GLU B 1 387 ? -0.36 -12.672 -15.016 1 85.75 387 GLU B O 1
ATOM 8481 N N . ARG B 1 388 ? 0.759 -10.75 -14.844 1 87.69 388 ARG B N 1
ATOM 8482 C CA . ARG B 1 388 ? -0.349 -10.141 -14.125 1 87.69 388 ARG B CA 1
ATOM 8483 C C . ARG B 1 388 ? -1.614 -10.109 -14.969 1 87.69 388 ARG B C 1
ATOM 8485 O O . ARG B 1 388 ? -2.682 -10.531 -14.523 1 87.69 388 ARG B O 1
ATOM 8492 N N . HIS B 1 389 ? -1.498 -9.633 -16.188 1 89.94 389 HIS B N 1
ATOM 8493 C CA . HIS B 1 389 ? -2.666 -9.523 -17.062 1 89.94 389 HIS B CA 1
ATOM 8494 C C . HIS B 1 389 ? -3.16 -10.898 -17.5 1 89.94 389 HIS B C 1
ATOM 8496 O O . HIS B 1 389 ? -4.363 -11.102 -17.672 1 89.94 389 HIS B O 1
ATOM 8502 N N . ARG B 1 390 ? -2.271 -11.766 -17.625 1 91.75 390 ARG B N 1
ATOM 8503 C CA . ARG B 1 390 ? -2.666 -13.133 -17.953 1 91.75 390 ARG B CA 1
ATOM 8504 C C . ARG B 1 390 ? -3.455 -13.766 -16.812 1 91.75 390 ARG B C 1
ATOM 8506 O O . ARG B 1 390 ? -4.531 -14.328 -17.031 1 91.75 390 ARG B O 1
ATOM 8513 N N . VAL B 1 391 ? -2.955 -13.617 -15.633 1 90.12 391 VAL B N 1
ATOM 8514 C CA . VAL B 1 391 ? -3.582 -14.211 -14.453 1 90.12 391 VAL B CA 1
ATOM 8515 C C . VAL B 1 391 ? -4.934 -13.547 -14.195 1 90.12 391 VAL B C 1
ATOM 8517 O O . VAL B 1 391 ? -5.906 -14.219 -13.844 1 90.12 391 VAL B O 1
ATOM 8520 N N . ASN B 1 392 ? -4.973 -12.266 -14.398 1 89.31 392 ASN B N 1
ATOM 8521 C CA . ASN B 1 392 ? -6.23 -11.562 -14.188 1 89.31 392 ASN B CA 1
ATOM 8522 C C . ASN B 1 392 ? -7.328 -12.086 -15.109 1 89.31 392 ASN B C 1
ATOM 8524 O O . ASN B 1 392 ? -8.461 -12.312 -14.672 1 89.31 392 ASN B O 1
ATOM 8528 N N . LYS B 1 393 ? -7.016 -12.297 -16.328 1 92.44 393 LYS B N 1
ATOM 8529 C CA . LYS B 1 393 ? -7.984 -12.828 -17.281 1 92.44 393 LYS B CA 1
ATOM 8530 C C . LYS B 1 393 ? -8.398 -14.25 -16.906 1 92.44 393 LYS B C 1
ATOM 8532 O O . LYS B 1 393 ? -9.586 -14.578 -16.938 1 92.44 393 LYS B O 1
ATOM 8537 N N . LEU B 1 394 ? -7.477 -14.977 -16.5 1 91.25 394 LEU B N 1
ATOM 8538 C CA . LEU B 1 394 ? -7.742 -16.359 -16.141 1 91.25 394 LEU B CA 1
ATOM 8539 C C . LEU B 1 394 ? -8.625 -16.453 -14.898 1 91.25 394 LEU B C 1
ATOM 8541 O O . LEU B 1 394 ? -9.555 -17.266 -14.844 1 91.25 394 LEU B O 1
ATOM 8545 N N . MET B 1 395 ? -8.375 -15.641 -14.016 1 89.94 395 MET B N 1
ATOM 8546 C CA . MET B 1 395 ? -9.102 -15.68 -12.75 1 89.94 395 MET B CA 1
ATOM 8547 C C . MET B 1 395 ? -10.555 -15.273 -12.938 1 89.94 395 MET B C 1
ATOM 8549 O O . MET B 1 395 ? -11.453 -15.859 -12.328 1 89.94 395 MET B O 1
ATOM 8553 N N . LEU B 1 396 ? -10.758 -14.328 -13.75 1 88.38 396 LEU B N 1
ATOM 8554 C CA . LEU B 1 396 ? -12.125 -13.898 -14.016 1 88.38 396 LEU B CA 1
ATOM 8555 C C . LEU B 1 396 ? -12.953 -15.055 -14.586 1 88.38 396 LEU B C 1
ATOM 8557 O O . LEU B 1 396 ? -14.086 -15.281 -14.156 1 88.38 396 LEU B O 1
ATOM 8561 N N . PHE B 1 397 ? -12.328 -15.742 -15.453 1 92.12 397 PHE B N 1
ATOM 8562 C CA . PHE B 1 397 ? -13.016 -16.875 -16.078 1 92.12 397 PHE B CA 1
ATOM 8563 C C . PHE B 1 397 ? -13.156 -18.031 -15.102 1 92.12 397 PHE B C 1
ATOM 8565 O O . PHE B 1 397 ? -14.227 -18.625 -14.984 1 92.12 397 PHE B O 1
ATOM 8572 N N . GLU B 1 398 ? -12.164 -18.344 -14.375 1 92.06 398 GLU B N 1
ATOM 8573 C CA . GLU B 1 398 ? -12.141 -19.5 -13.492 1 92.06 398 GLU B CA 1
ATOM 8574 C C . GLU B 1 398 ? -13.133 -19.344 -12.336 1 92.06 398 GLU B C 1
ATOM 8576 O O . GLU B 1 398 ? -13.734 -20.312 -11.883 1 92.06 398 GLU B O 1
ATOM 8581 N N . ILE B 1 399 ? -13.32 -18.172 -11.875 1 89 399 ILE B N 1
ATOM 8582 C CA . ILE B 1 399 ? -14.25 -17.922 -10.781 1 89 399 ILE B CA 1
ATOM 8583 C C . ILE B 1 399 ? -15.672 -18.234 -11.234 1 89 399 ILE B C 1
ATOM 8585 O O . ILE B 1 399 ? -16.422 -18.906 -10.523 1 89 399 ILE B O 1
ATOM 8589 N N . VAL B 1 400 ? -15.977 -17.812 -12.398 1 90.19 400 VAL B N 1
ATOM 8590 C CA . VAL B 1 400 ? -17.328 -18.047 -12.906 1 90.19 400 VAL B CA 1
ATOM 8591 C C . VAL B 1 400 ? -17.484 -19.5 -13.312 1 90.19 400 VAL B C 1
ATOM 8593 O O . VAL B 1 400 ? -18.5 -20.125 -13.008 1 90.19 400 VAL B O 1
ATOM 8596 N N . ASN B 1 401 ? -16.422 -19.969 -13.914 1 91.69 401 ASN B N 1
ATOM 8597 C CA . ASN B 1 401 ? -16.469 -21.344 -14.406 1 91.69 401 ASN B CA 1
ATOM 8598 C C . ASN B 1 401 ? -16.609 -22.344 -13.266 1 91.69 401 ASN B C 1
ATOM 8600 O O . ASN B 1 401 ? -17.328 -23.328 -13.391 1 91.69 401 ASN B O 1
ATOM 8604 N N . ASN B 1 402 ? -16.062 -22.078 -12.164 1 90.81 402 ASN B N 1
ATOM 8605 C CA . ASN B 1 402 ? -16.031 -23.047 -11.078 1 90.81 402 ASN B CA 1
ATOM 8606 C C . ASN B 1 402 ? -17.109 -22.75 -10.031 1 90.81 402 ASN B C 1
ATOM 8608 O O . ASN B 1 402 ? -17.625 -23.672 -9.391 1 90.81 402 ASN B O 1
ATOM 8612 N N . PHE B 1 403 ? -17.516 -21.516 -9.828 1 91.94 403 PHE B N 1
ATOM 8613 C CA . PHE B 1 403 ? -18.281 -21.234 -8.625 1 91.94 403 PHE B CA 1
ATOM 8614 C C . PHE B 1 403 ? -19.641 -20.625 -8.977 1 91.94 403 PHE B C 1
ATOM 8616 O O . PHE B 1 403 ? -20.5 -20.453 -8.109 1 91.94 403 PHE B O 1
ATOM 8623 N N . PHE B 1 404 ? -19.906 -20.344 -10.219 1 90.88 404 PHE B N 1
ATOM 8624 C CA . PHE B 1 404 ? -21.172 -19.719 -10.609 1 90.88 404 PHE B CA 1
ATOM 8625 C C . PHE B 1 404 ? -22.344 -20.625 -10.25 1 90.88 404 PHE B C 1
ATOM 8627 O O . PHE B 1 404 ? -23.359 -20.156 -9.75 1 90.88 404 PHE B O 1
ATOM 8634 N N . SER B 1 405 ? -22.203 -21.891 -10.445 1 89.25 405 SER B N 1
ATOM 8635 C CA . SER B 1 405 ? -23.281 -22.844 -10.172 1 89.25 405 SER B CA 1
ATOM 8636 C C . SER B 1 405 ? -23.656 -22.844 -8.695 1 89.25 405 SER B C 1
ATOM 8638 O O . SER B 1 405 ? -24.844 -22.891 -8.359 1 89.25 405 SER B O 1
ATOM 8640 N N . GLN B 1 406 ? -22.734 -22.734 -7.91 1 90.62 406 GLN B N 1
ATOM 8641 C CA . GLN B 1 406 ? -22.984 -22.734 -6.477 1 90.62 406 GLN B CA 1
ATOM 8642 C C . GLN B 1 406 ? -23.75 -21.469 -6.059 1 90.62 406 GLN B C 1
ATOM 8644 O O . GLN B 1 406 ? -24.641 -21.531 -5.219 1 90.62 406 GLN B O 1
ATOM 8649 N N . PHE B 1 407 ? -23.422 -20.406 -6.609 1 89.5 407 PHE B N 1
ATOM 8650 C CA . PHE B 1 407 ? -24.109 -19.156 -6.309 1 89.5 407 PHE B CA 1
ATOM 8651 C C . PHE B 1 407 ? -25.562 -19.203 -6.777 1 89.5 407 PHE B C 1
ATOM 8653 O O . PHE B 1 407 ? -26.453 -18.734 -6.082 1 89.5 407 PHE B O 1
ATOM 8660 N N . TYR B 1 408 ? -25.75 -19.797 -7.891 1 88.19 408 TYR B N 1
ATOM 8661 C CA . TYR B 1 408 ? -27.094 -19.938 -8.422 1 88.19 408 TYR B CA 1
ATOM 8662 C C . TYR B 1 408 ? -27.953 -20.828 -7.535 1 88.19 408 TYR B C 1
ATOM 8664 O O . TYR B 1 408 ? -29.094 -20.5 -7.227 1 88.19 408 TYR B O 1
ATOM 8672 N N . ILE B 1 409 ? -27.438 -21.859 -7.102 1 88.62 409 ILE B N 1
ATOM 8673 C CA . ILE B 1 409 ? -28.172 -22.797 -6.262 1 88.62 409 ILE B CA 1
ATOM 8674 C C . ILE B 1 409 ? -28.469 -22.172 -4.906 1 88.62 409 ILE B C 1
ATOM 8676 O O . ILE B 1 409 ? -29.562 -22.312 -4.379 1 88.62 409 ILE B O 1
ATOM 8680 N N . ALA B 1 410 ? -27.547 -21.453 -4.41 1 88.88 410 ALA B N 1
ATOM 8681 C CA . ALA B 1 410 ? -27.656 -20.891 -3.066 1 88.88 410 ALA B CA 1
ATOM 8682 C C . ALA B 1 410 ? -28.656 -19.75 -3.035 1 88.88 410 ALA B C 1
ATOM 8684 O O . ALA B 1 410 ? -29.484 -19.656 -2.127 1 88.88 410 ALA B O 1
ATOM 8685 N N . PHE B 1 411 ? -28.688 -18.938 -4.055 1 84.75 411 PHE B N 1
ATOM 8686 C CA . PHE B 1 411 ? -29.422 -17.688 -3.9 1 84.75 411 PHE B CA 1
ATOM 8687 C C . PHE B 1 411 ? -30.641 -17.641 -4.816 1 84.75 411 PHE B C 1
ATOM 8689 O O . PHE B 1 411 ? -31.562 -16.875 -4.59 1 84.75 411 PHE B O 1
ATOM 8696 N N . VAL B 1 412 ? -30.625 -18.406 -5.848 1 83 412 VAL B N 1
ATOM 8697 C CA . VAL B 1 412 ? -31.781 -18.422 -6.742 1 83 412 VAL B CA 1
ATOM 8698 C C . VAL B 1 412 ? -32.656 -19.625 -6.418 1 83 412 VAL B C 1
ATOM 8700 O O . VAL B 1 412 ? -33.844 -19.469 -6.145 1 83 412 VAL B O 1
ATOM 8703 N N . LEU B 1 413 ? -32.062 -20.781 -6.367 1 82.94 413 LEU B N 1
ATOM 8704 C CA . LEU B 1 413 ? -32.844 -21.984 -6.062 1 82.94 413 LEU B CA 1
ATOM 8705 C C . LEU B 1 413 ? -33.062 -22.125 -4.559 1 82.94 413 LEU B C 1
ATOM 8707 O O . LEU B 1 413 ? -34.062 -22.719 -4.125 1 82.94 413 LEU B O 1
ATOM 8711 N N . GLN B 1 414 ? -32.156 -21.578 -3.764 1 86.56 414 GLN B N 1
ATOM 8712 C CA . GLN B 1 414 ? -32.188 -21.609 -2.305 1 86.56 414 GLN B CA 1
ATOM 8713 C C . GLN B 1 414 ? -32.344 -23.031 -1.781 1 86.56 414 GLN B C 1
ATOM 8715 O O . GLN B 1 414 ? -33.188 -23.297 -0.925 1 86.56 414 GLN B O 1
ATOM 8720 N N . ASP B 1 415 ? -31.594 -23.938 -2.398 1 86.62 415 ASP B N 1
ATOM 8721 C CA . ASP B 1 415 ? -31.547 -25.344 -1.981 1 86.62 415 ASP B CA 1
ATOM 8722 C C . ASP B 1 415 ? -30.203 -25.688 -1.35 1 86.62 415 ASP B C 1
ATOM 8724 O O . ASP B 1 415 ? -29.234 -25.953 -2.057 1 86.62 415 ASP B O 1
ATOM 8728 N N . LEU B 1 416 ? -30.188 -25.859 -0.068 1 86.12 416 LEU B N 1
ATOM 8729 C CA . LEU B 1 416 ? -28.938 -26.062 0.664 1 86.12 416 LEU B CA 1
ATOM 8730 C C . LEU B 1 416 ? -28.438 -27.484 0.486 1 86.12 416 LEU B C 1
ATOM 8732 O O . LEU B 1 416 ? -27.219 -27.719 0.49 1 86.12 416 LEU B O 1
ATOM 8736 N N . LYS B 1 417 ? -29.344 -28.375 0.365 1 84.25 417 LYS B N 1
ATOM 8737 C CA . LYS B 1 417 ? -28.953 -29.766 0.175 1 84.25 417 LYS B CA 1
ATOM 8738 C C . LYS B 1 417 ? -28.25 -29.969 -1.17 1 84.25 417 LYS B C 1
ATOM 8740 O O . LYS B 1 417 ? -27.203 -30.609 -1.245 1 84.25 417 LYS B O 1
ATOM 8745 N N . GLN B 1 418 ? -28.859 -29.359 -2.137 1 86 418 GLN B N 1
ATOM 8746 C CA . GLN B 1 418 ? -28.25 -29.438 -3.461 1 86 418 GLN B CA 1
ATOM 8747 C C . GLN B 1 418 ? -26.906 -28.719 -3.492 1 86 418 GLN B C 1
ATOM 8749 O O . GLN B 1 418 ? -25.984 -29.156 -4.176 1 86 418 GLN B O 1
ATOM 8754 N N . LEU B 1 419 ? -26.844 -27.641 -2.812 1 89.38 419 LEU B N 1
ATOM 8755 C CA . LEU B 1 419 ? -25.609 -26.859 -2.744 1 89.38 419 LEU B CA 1
ATOM 8756 C C . LEU B 1 419 ? -24.484 -27.688 -2.111 1 89.38 419 LEU B C 1
ATOM 8758 O O . LEU B 1 419 ? -23.359 -27.719 -2.625 1 89.38 419 LEU B O 1
ATOM 8762 N N . LYS B 1 420 ? -24.828 -28.344 -1.039 1 88.12 420 LYS B N 1
ATOM 8763 C CA . LYS B 1 420 ? -23.859 -29.188 -0.353 1 88.12 420 LYS B CA 1
ATOM 8764 C C . LYS B 1 420 ? -23.344 -30.312 -1.267 1 88.12 420 LYS B C 1
ATOM 8766 O O . LYS B 1 420 ? -22.141 -30.531 -1.377 1 88.12 420 LYS B O 1
ATOM 8771 N N . TYR B 1 421 ? -24.25 -30.859 -1.921 1 84.44 421 TYR B N 1
ATOM 8772 C CA . TYR B 1 421 ? -23.906 -31.969 -2.809 1 84.44 421 TYR B CA 1
ATOM 8773 C C . TYR B 1 421 ? -23.062 -31.484 -3.982 1 84.44 421 TYR B C 1
ATOM 8775 O O . TYR B 1 421 ? -22.047 -32.094 -4.324 1 84.44 421 TYR B O 1
ATOM 8783 N N . GLN B 1 422 ? -23.484 -30.453 -4.57 1 85.88 422 GLN B N 1
ATOM 8784 C CA . GLN B 1 422 ? -22.781 -29.906 -5.719 1 85.88 422 GLN B CA 1
ATOM 8785 C C . GLN B 1 422 ? -21.359 -29.5 -5.344 1 85.88 422 GLN B C 1
ATOM 8787 O O . GLN B 1 422 ? -20.406 -29.797 -6.07 1 85.88 422 GLN B O 1
ATOM 8792 N N . LEU B 1 423 ? -21.219 -28.875 -4.234 1 88.44 423 LEU B N 1
ATOM 8793 C CA . LEU B 1 423 ? -19.922 -28.375 -3.783 1 88.44 423 LEU B CA 1
ATOM 8794 C C . LEU B 1 423 ? -18.984 -29.531 -3.473 1 88.44 423 LEU B C 1
ATOM 8796 O O . LEU B 1 423 ? -17.828 -29.531 -3.922 1 88.44 423 LEU B O 1
ATOM 8800 N N . MET B 1 424 ? -19.453 -30.547 -2.812 1 86.5 424 MET B N 1
ATOM 8801 C CA . MET B 1 424 ? -18.609 -31.672 -2.408 1 86.5 424 MET B CA 1
ATOM 8802 C C . MET B 1 424 ? -18.219 -32.531 -3.611 1 86.5 424 MET B C 1
ATOM 8804 O O . MET B 1 424 ? -17.078 -32.969 -3.727 1 86.5 424 MET B O 1
ATOM 8808 N N . MET B 1 425 ? -19.156 -32.625 -4.488 1 84.69 425 MET B N 1
ATOM 8809 C CA . MET B 1 425 ? -18.859 -33.438 -5.68 1 84.69 425 MET B CA 1
ATOM 8810 C C . MET B 1 425 ? -17.906 -32.688 -6.609 1 84.69 425 MET B C 1
ATOM 8812 O O . MET B 1 425 ? -17 -33.312 -7.176 1 84.69 425 MET B O 1
ATOM 8816 N N . GLN B 1 426 ? -18.125 -31.5 -6.719 1 88 426 GLN B N 1
ATOM 8817 C CA . GLN B 1 426 ? -17.234 -30.703 -7.562 1 88 426 GLN B CA 1
ATOM 8818 C C . GLN B 1 426 ? -15.82 -30.672 -6.98 1 88 426 GLN B C 1
ATOM 8820 O O . GLN B 1 426 ? -14.836 -30.719 -7.719 1 88 426 GLN B O 1
ATOM 8825 N N . LEU B 1 427 ? -15.695 -30.531 -5.691 1 87.5 427 LEU B N 1
ATOM 8826 C CA . LEU B 1 427 ? -14.391 -30.531 -5.043 1 87.5 427 LEU B CA 1
ATOM 8827 C C . LEU B 1 427 ? -13.695 -31.875 -5.25 1 87.5 427 LEU B C 1
ATOM 8829 O O . LEU B 1 427 ? -12.5 -31.922 -5.555 1 87.5 427 LEU B O 1
ATOM 8833 N N . LEU B 1 428 ? -14.445 -32.906 -5.125 1 86.31 428 LEU B N 1
ATOM 8834 C CA . LEU B 1 428 ? -13.891 -34.25 -5.285 1 86.31 428 LEU B CA 1
ATOM 8835 C C . LEU B 1 428 ? -13.391 -34.438 -6.711 1 86.31 428 LEU B C 1
ATOM 8837 O O . LEU B 1 428 ? -12.266 -34.906 -6.914 1 86.31 428 LEU B O 1
ATOM 8841 N N . ILE B 1 429 ? -14.188 -34.062 -7.633 1 86.5 429 ILE B N 1
ATOM 8842 C CA . ILE B 1 429 ? -13.805 -34.25 -9.031 1 86.5 429 ILE B CA 1
ATOM 8843 C C . ILE B 1 429 ? -12.617 -33.344 -9.359 1 86.5 429 ILE B C 1
ATOM 8845 O O . ILE B 1 429 ? -11.703 -33.75 -10.086 1 86.5 429 ILE B O 1
ATOM 8849 N N . PHE B 1 430 ? -12.656 -32.188 -8.836 1 87 430 PHE B N 1
ATOM 8850 C CA . PHE B 1 430 ? -11.555 -31.25 -9.039 1 87 430 PHE B CA 1
ATOM 8851 C C . PHE B 1 430 ? -10.25 -31.844 -8.516 1 87 430 PHE B C 1
ATOM 8853 O O . PHE B 1 430 ? -9.219 -31.766 -9.18 1 87 430 PHE B O 1
ATOM 8860 N N . GLN B 1 431 ? -10.281 -32.469 -7.406 1 85.62 431 GLN B N 1
ATOM 8861 C CA . GLN B 1 431 ? -9.094 -33.062 -6.812 1 85.62 431 GLN B CA 1
ATOM 8862 C C . GLN B 1 431 ? -8.602 -34.25 -7.637 1 85.62 431 GLN B C 1
ATOM 8864 O O . GLN B 1 431 ? -7.395 -34.406 -7.824 1 85.62 431 GLN B O 1
ATOM 8869 N N . LEU B 1 432 ? -9.5 -34.938 -8.164 1 83 432 LEU B N 1
ATOM 8870 C CA . LEU B 1 432 ? -9.133 -36.094 -8.992 1 83 432 LEU B CA 1
ATOM 8871 C C . LEU B 1 432 ? -8.5 -35.625 -10.305 1 83 432 LEU B C 1
ATOM 8873 O O . LEU B 1 432 ? -7.516 -36.219 -10.758 1 83 432 LEU B O 1
ATOM 8877 N N . VAL B 1 433 ? -9.039 -34.594 -10.781 1 80.94 433 VAL B N 1
ATOM 8878 C CA . VAL B 1 433 ? -8.5 -34.031 -12.016 1 80.94 433 VAL B CA 1
ATOM 8879 C C . VAL B 1 433 ? -7.094 -33.5 -11.766 1 80.94 433 VAL B C 1
ATOM 8881 O O . VAL B 1 433 ? -6.195 -33.656 -12.586 1 80.94 433 VAL B O 1
ATOM 8884 N N . CYS B 1 434 ? -6.922 -32.844 -10.672 1 79.38 434 CYS B N 1
ATOM 8885 C CA . CYS B 1 434 ? -5.617 -32.281 -10.312 1 79.38 434 CYS B CA 1
ATOM 8886 C C . CYS B 1 434 ? -4.59 -33.406 -10.156 1 79.38 434 CYS B C 1
ATOM 8888 O O . CYS B 1 434 ? -3.463 -33.281 -10.641 1 79.38 434 CYS B O 1
ATOM 8890 N N . ILE B 1 435 ? -5 -34.5 -9.594 1 76.12 435 ILE B N 1
ATOM 8891 C CA . ILE B 1 435 ? -4.117 -35.656 -9.398 1 76.12 435 ILE B CA 1
ATOM 8892 C C . ILE B 1 435 ? -3.793 -36.281 -10.742 1 76.12 435 ILE B C 1
ATOM 8894 O O . ILE B 1 435 ? -2.645 -36.656 -11 1 76.12 435 ILE B O 1
ATOM 8898 N N . ALA B 1 436 ? -4.738 -36.312 -11.508 1 75.25 436 ALA B N 1
ATOM 8899 C CA . ALA B 1 436 ? -4.539 -36.906 -12.828 1 75.25 436 ALA B CA 1
ATOM 8900 C C . ALA B 1 436 ? -3.594 -36.062 -13.68 1 75.25 436 ALA B C 1
ATOM 8902 O O . ALA B 1 436 ? -2.75 -36.594 -14.398 1 75.25 436 ALA B O 1
ATOM 8903 N N . GLN B 1 437 ? -3.721 -34.875 -13.555 1 73.12 437 GLN B N 1
ATOM 8904 C CA . GLN B 1 437 ? -2.861 -33.969 -14.305 1 73.12 437 GLN B CA 1
ATOM 8905 C C . GLN B 1 437 ? -1.44 -33.969 -13.75 1 73.12 437 GLN B C 1
ATOM 8907 O O . GLN B 1 437 ? -0.475 -33.812 -14.5 1 73.12 437 GLN B O 1
ATOM 8912 N N . GLU B 1 438 ? -1.311 -34.094 -12.508 1 69.19 438 GLU B N 1
ATOM 8913 C CA . GLU B 1 438 ? -0.007 -34.031 -11.852 1 69.19 438 GLU B CA 1
ATOM 8914 C C . GLU B 1 438 ? 0.737 -35.375 -11.992 1 69.19 438 GLU B C 1
ATOM 8916 O O . GLU B 1 438 ? 1.956 -35.375 -12.172 1 69.19 438 GLU B O 1
ATOM 8921 N N . ILE B 1 439 ? 0.034 -36.438 -11.844 1 64.56 439 ILE B N 1
ATOM 8922 C CA . ILE B 1 439 ? 0.657 -37.781 -11.844 1 64.56 439 ILE B CA 1
ATOM 8923 C C . ILE B 1 439 ? 0.496 -38.406 -13.219 1 64.56 439 ILE B C 1
ATOM 8925 O O . ILE B 1 439 ? 1.449 -38.969 -13.758 1 64.56 439 ILE B O 1
ATOM 8929 N N . GLY B 1 440 ? -0.648 -38.219 -13.734 1 62 440 GLY B N 1
ATOM 8930 C CA . GLY B 1 440 ? -0.97 -38.969 -14.953 1 62 440 GLY B CA 1
ATOM 8931 C C . GLY B 1 440 ? -0.133 -38.531 -16.141 1 62 440 GLY B C 1
ATOM 8932 O O . GLY B 1 440 ? 0.485 -39.344 -16.812 1 62 440 GLY B O 1
ATOM 8933 N N . ILE B 1 441 ? 0.019 -37.219 -16.25 1 59.25 441 ILE B N 1
ATOM 8934 C CA . ILE B 1 441 ? 0.671 -36.719 -17.453 1 59.25 441 ILE B CA 1
ATOM 8935 C C . ILE B 1 441 ? 2.178 -36.938 -17.359 1 59.25 441 ILE B C 1
ATOM 8937 O O . ILE B 1 441 ? 2.797 -37.469 -18.281 1 59.25 441 ILE B O 1
ATOM 8941 N N . PRO B 1 442 ? 2.684 -36.625 -16.156 1 58.44 442 PRO B N 1
ATOM 8942 C CA . PRO B 1 442 ? 4.129 -36.844 -16.078 1 58.44 442 PRO B CA 1
ATOM 8943 C C . PRO B 1 442 ? 4.504 -38.312 -16.188 1 58.44 442 PRO B C 1
ATOM 8945 O O . PRO B 1 442 ? 5.523 -38.656 -16.797 1 58.44 442 PRO B O 1
ATOM 8948 N N . LEU B 1 443 ? 3.65 -39.188 -15.57 1 59.66 443 LEU B N 1
ATOM 8949 C CA . LEU B 1 443 ? 3.924 -40.625 -15.656 1 59.66 443 LEU B CA 1
ATOM 8950 C C . LEU B 1 443 ? 3.852 -41.094 -17.109 1 59.66 443 LEU B C 1
ATOM 8952 O O . LEU B 1 443 ? 4.672 -41.906 -17.531 1 59.66 443 LEU B O 1
ATOM 8956 N N . MET B 1 444 ? 3.006 -40.469 -17.812 1 60.72 444 MET B N 1
ATOM 8957 C CA . MET B 1 444 ? 2.885 -40.875 -19.219 1 60.72 444 MET B CA 1
ATOM 8958 C C . MET B 1 444 ? 4.086 -40.375 -20.031 1 60.72 444 MET B C 1
ATOM 8960 O O . MET B 1 444 ? 4.562 -41.062 -20.922 1 60.72 444 MET B O 1
ATOM 8964 N N . ALA B 1 445 ? 4.594 -39.25 -19.609 1 59.38 445 ALA B N 1
ATOM 8965 C CA . ALA B 1 445 ? 5.75 -38.688 -20.312 1 59.38 445 ALA B CA 1
ATOM 8966 C C . ALA B 1 445 ? 7.004 -39.531 -20.031 1 59.38 445 ALA B C 1
ATOM 8968 O O . ALA B 1 445 ? 7.789 -39.781 -20.953 1 59.38 445 ALA B O 1
ATOM 8969 N N . VAL B 1 446 ? 7.191 -39.844 -18.781 1 58.59 446 VAL B N 1
ATOM 8970 C CA . VAL B 1 446 ? 8.336 -40.656 -18.406 1 58.59 446 VAL B CA 1
ATOM 8971 C C . VAL B 1 446 ? 8.242 -42 -19.094 1 58.59 446 VAL B C 1
ATOM 8973 O O . VAL B 1 446 ? 9.242 -42.562 -19.562 1 58.59 446 VAL B O 1
ATOM 8976 N N . LEU B 1 447 ? 7.031 -42.438 -19.219 1 59.97 447 LEU B N 1
ATOM 8977 C CA . LEU B 1 447 ? 6.828 -43.719 -19.891 1 59.97 447 LEU B CA 1
ATOM 8978 C C . LEU B 1 447 ? 7.152 -43.594 -21.375 1 59.97 447 LEU B C 1
ATOM 8980 O O . LEU B 1 447 ? 7.742 -44.531 -21.953 1 59.97 447 LEU B O 1
ATOM 8984 N N . ARG B 1 448 ? 6.871 -42.5 -21.875 1 57.59 448 ARG B N 1
ATOM 8985 C CA . ARG B 1 448 ? 7.156 -42.281 -23.297 1 57.59 448 ARG B CA 1
ATOM 8986 C C . ARG B 1 448 ? 8.656 -42.156 -23.531 1 57.59 448 ARG B C 1
ATOM 8988 O O . ARG B 1 448 ? 9.172 -42.688 -24.516 1 57.59 448 ARG B O 1
ATOM 8995 N N . GLN B 1 449 ? 9.258 -41.344 -22.75 1 56.78 449 GLN B N 1
ATOM 8996 C CA . GLN B 1 449 ? 10.688 -41.156 -22.922 1 56.78 449 GLN B CA 1
ATOM 8997 C C . GLN B 1 449 ? 11.469 -42.438 -22.672 1 56.78 449 GLN B C 1
ATOM 8999 O O . GLN B 1 449 ? 12.422 -42.75 -23.391 1 56.78 449 GLN B O 1
ATOM 9004 N N . LYS B 1 450 ? 11.102 -43.031 -21.562 1 53.75 450 LYS B N 1
ATOM 9005 C CA . LYS B 1 450 ? 11.734 -44.312 -21.281 1 53.75 450 LYS B CA 1
ATOM 9006 C C . LYS B 1 450 ? 11.555 -45.281 -22.438 1 53.75 450 LYS B C 1
ATOM 9008 O O . LYS B 1 450 ? 12.477 -46.031 -22.781 1 53.75 450 LYS B O 1
ATOM 9013 N N . TYR B 1 451 ? 10.414 -45.062 -23.016 1 52.69 451 TYR B N 1
ATOM 9014 C CA . TYR B 1 451 ? 10.18 -45.844 -24.219 1 52.69 451 TYR B CA 1
ATOM 9015 C C . TYR B 1 451 ? 11.062 -45.375 -25.375 1 52.69 451 TYR B C 1
ATOM 9017 O O . TYR B 1 451 ? 11.586 -46.156 -26.141 1 52.69 451 TYR B O 1
ATOM 9025 N N . ALA B 1 452 ? 11.188 -44.062 -25.391 1 53.06 452 ALA B N 1
ATOM 9026 C CA . ALA B 1 452 ? 12.047 -43.531 -26.453 1 53.06 452 ALA B CA 1
ATOM 9027 C C . ALA B 1 452 ? 13.508 -43.906 -26.219 1 53.06 452 ALA B C 1
ATOM 9029 O O . ALA B 1 452 ? 14.234 -44.219 -27.156 1 53.06 452 ALA B O 1
ATOM 9030 N N . LYS B 1 453 ? 13.945 -43.688 -25 1 51.59 453 LYS B N 1
ATOM 9031 C CA . LYS B 1 453 ? 15.305 -44.094 -24.672 1 51.59 453 LYS B CA 1
ATOM 9032 C C . LYS B 1 453 ? 15.5 -45.594 -24.906 1 51.59 453 LYS B C 1
ATOM 9034 O O . LYS B 1 453 ? 16.562 -46.031 -25.344 1 51.59 453 LYS B O 1
ATOM 9039 N N . TYR B 1 454 ? 14.453 -46.281 -24.469 1 47 454 TYR B N 1
ATOM 9040 C CA . TYR B 1 454 ? 14.508 -47.719 -24.719 1 47 454 TYR B CA 1
ATOM 9041 C C . TYR B 1 454 ? 14.641 -48.031 -26.203 1 47 454 TYR B C 1
ATOM 9043 O O . TYR B 1 454 ? 15.289 -49 -26.594 1 47 454 TYR B O 1
ATOM 9051 N N . ARG B 1 455 ? 14.023 -47.156 -26.953 1 45.53 455 ARG B N 1
ATOM 9052 C CA . ARG B 1 455 ? 14.195 -47.312 -28.391 1 45.53 455 ARG B CA 1
ATOM 9053 C C . ARG B 1 455 ? 15.57 -46.812 -28.844 1 45.53 455 ARG B C 1
ATOM 9055 O O . ARG B 1 455 ? 15.992 -47.094 -29.969 1 45.53 455 ARG B O 1
ATOM 9062 N N . HIS B 1 456 ? 16.031 -45.75 -28.219 1 46.69 456 HIS B N 1
ATOM 9063 C CA . HIS B 1 456 ? 17.359 -45.312 -28.625 1 46.69 456 HIS B CA 1
ATOM 9064 C C . HIS B 1 456 ? 18.422 -46.375 -28.281 1 46.69 456 HIS B C 1
ATOM 9066 O O . HIS B 1 456 ? 18.75 -46.562 -27.109 1 46.69 456 HIS B O 1
ATOM 9072 N N . LYS B 1 457 ? 18.609 -47.375 -29.047 1 48.38 457 LYS B N 1
ATOM 9073 C CA . LYS B 1 457 ? 19.609 -48.438 -29.234 1 48.38 457 LYS B CA 1
ATOM 9074 C C . LYS B 1 457 ? 20.984 -47.969 -28.797 1 48.38 457 LYS B C 1
ATOM 9076 O O . LYS B 1 457 ? 21.234 -46.75 -28.688 1 48.38 457 LYS B O 1
ATOM 9081 N N . GLU B 1 458 ? 21.969 -48.906 -28.562 1 51.47 458 GLU B N 1
ATOM 9082 C CA . GLU B 1 458 ? 23.438 -48.844 -28.453 1 51.47 458 GLU B CA 1
ATOM 9083 C C . GLU B 1 458 ? 24 -47.781 -29.391 1 51.47 458 GLU B C 1
ATOM 9085 O O . GLU B 1 458 ? 23.672 -47.75 -30.578 1 51.47 458 GLU B O 1
ATOM 9090 N N . ILE B 1 459 ? 24.359 -46.531 -28.688 1 57.97 459 ILE B N 1
ATOM 9091 C CA . ILE B 1 459 ? 25.078 -45.562 -29.5 1 57.97 459 ILE B CA 1
ATOM 9092 C C . ILE B 1 459 ? 25.953 -46.281 -30.516 1 57.97 459 ILE B C 1
ATOM 9094 O O . ILE B 1 459 ? 26.766 -47.125 -30.141 1 57.97 459 ILE B O 1
ATOM 9098 N N . GLU B 1 460 ? 25.578 -46.25 -31.688 1 62.62 460 GLU B N 1
ATOM 9099 C CA . GLU B 1 460 ? 26.438 -46.812 -32.75 1 62.62 460 GLU B CA 1
ATOM 9100 C C . GLU B 1 460 ? 27.906 -46.469 -32.5 1 62.62 460 GLU B C 1
ATOM 9102 O O . GLU B 1 460 ? 28.219 -45.375 -32.062 1 62.62 460 GLU B O 1
ATOM 9107 N N . PRO B 1 461 ? 28.75 -47.438 -32.406 1 64.81 461 PRO B N 1
ATOM 9108 C CA . PRO B 1 461 ? 30.188 -47.219 -32.188 1 64.81 461 PRO B CA 1
ATOM 9109 C C . PRO B 1 461 ? 30.75 -46.031 -32.969 1 64.81 461 PRO B C 1
ATOM 9111 O O . PRO B 1 461 ? 31.656 -45.375 -32.5 1 64.81 461 PRO B O 1
ATOM 9114 N N . GLU B 1 462 ? 30.172 -45.75 -34.125 1 64.44 462 GLU B N 1
ATOM 9115 C CA . GLU B 1 462 ? 30.672 -44.625 -34.938 1 64.44 462 GLU B CA 1
ATOM 9116 C C . GLU B 1 462 ? 30.375 -43.281 -34.281 1 64.44 462 GLU B C 1
ATOM 9118 O O . GLU B 1 462 ? 31.188 -42.375 -34.312 1 64.44 462 GLU B O 1
ATOM 9123 N N . LYS B 1 463 ? 29.25 -43.219 -33.531 1 71.94 463 LYS B N 1
ATOM 9124 C CA . LYS B 1 463 ? 28.844 -41.969 -32.875 1 71.94 463 LYS B CA 1
ATOM 9125 C C . LYS B 1 463 ? 29.672 -41.75 -31.594 1 71.94 463 LYS B C 1
ATOM 9127 O O . LYS B 1 463 ? 29.953 -40.594 -31.234 1 71.94 463 LYS B O 1
ATOM 9132 N N . LEU B 1 464 ? 30.062 -42.812 -31.047 1 71.94 464 LEU B N 1
ATOM 9133 C CA . LEU B 1 464 ? 30.828 -42.75 -29.797 1 71.94 464 LEU B CA 1
ATOM 9134 C C . LEU B 1 464 ? 32.188 -42.094 -30.031 1 71.94 464 LEU B C 1
ATOM 9136 O O . LEU B 1 464 ? 32.75 -41.469 -29.125 1 71.94 464 LEU B O 1
ATOM 9140 N N . ARG B 1 465 ? 32.719 -42.188 -31.297 1 74.31 465 ARG B N 1
ATOM 9141 C CA . ARG B 1 465 ? 34.031 -41.656 -31.594 1 74.31 465 ARG B CA 1
ATOM 9142 C C . ARG B 1 465 ? 34 -40.125 -31.609 1 74.31 465 ARG B C 1
ATOM 9144 O O . ARG B 1 465 ? 35 -39.469 -31.328 1 74.31 465 ARG B O 1
ATOM 9151 N N . SER B 1 466 ? 32.812 -39.562 -31.766 1 77.75 466 SER B N 1
ATOM 9152 C CA . SER B 1 466 ? 32.688 -38.094 -31.906 1 77.75 466 SER B CA 1
ATOM 9153 C C . SER B 1 466 ? 32.281 -37.469 -30.578 1 77.75 466 SER B C 1
ATOM 9155 O O . SER B 1 466 ? 32.312 -36.25 -30.438 1 77.75 466 SER B O 1
ATOM 9157 N N . ILE B 1 467 ? 32.094 -38.312 -29.578 1 80.62 467 ILE B N 1
ATOM 9158 C CA . ILE B 1 467 ? 31.625 -37.781 -28.297 1 80.62 467 ILE B CA 1
ATOM 9159 C C . ILE B 1 467 ? 32.812 -37.625 -27.344 1 80.62 467 ILE B C 1
ATOM 9161 O O . ILE B 1 467 ? 33.562 -38.562 -27.125 1 80.62 467 ILE B O 1
ATOM 9165 N N . SER B 1 468 ? 33.031 -36.406 -26.922 1 78.38 468 SER B N 1
ATOM 9166 C CA . SER B 1 468 ? 34.156 -36.094 -26.031 1 78.38 468 SER B CA 1
ATOM 9167 C C . SER B 1 468 ? 33.844 -36.562 -24.609 1 78.38 468 SER B C 1
ATOM 9169 O O . SER B 1 468 ? 34.75 -37.094 -23.938 1 78.38 468 SER B O 1
ATOM 9171 N N . ASN B 1 469 ? 32.688 -36.375 -24.109 1 85.06 469 ASN B N 1
ATOM 9172 C CA . ASN B 1 469 ? 32.25 -36.75 -22.766 1 85.06 469 ASN B CA 1
ATOM 9173 C C . ASN B 1 469 ? 30.922 -37.531 -22.797 1 85.06 469 ASN B C 1
ATOM 9175 O O . ASN B 1 469 ? 29.859 -36.938 -22.953 1 85.06 469 ASN B O 1
ATOM 9179 N N . LYS B 1 470 ? 31.047 -38.781 -22.625 1 81.25 470 LYS B N 1
ATOM 9180 C CA . LYS B 1 470 ? 29.906 -39.688 -22.781 1 81.25 470 LYS B CA 1
ATOM 9181 C C . LYS B 1 470 ? 28.828 -39.375 -21.75 1 81.25 470 LYS B C 1
ATOM 9183 O O . LYS B 1 470 ? 27.641 -39.219 -22.094 1 81.25 470 LYS B O 1
ATOM 9188 N N . PRO B 1 471 ? 29.25 -39.25 -20.484 1 81.25 471 PRO B N 1
ATOM 9189 C CA . PRO B 1 471 ? 28.219 -38.969 -19.484 1 81.25 471 PRO B CA 1
ATOM 9190 C C . PRO B 1 471 ? 27.484 -37.656 -19.766 1 81.25 471 PRO B C 1
ATOM 9192 O O . PRO B 1 471 ? 26.266 -37.562 -19.547 1 81.25 471 PRO B O 1
ATOM 9195 N N . ARG B 1 472 ? 28.094 -36.656 -20.141 1 86.62 472 ARG B N 1
ATOM 9196 C CA . ARG B 1 472 ? 27.484 -35.375 -20.453 1 86.62 472 ARG B CA 1
ATOM 9197 C C . ARG B 1 472 ? 26.5 -35.5 -21.609 1 86.62 472 ARG B C 1
ATOM 9199 O O . ARG B 1 472 ? 25.406 -34.938 -21.578 1 86.62 472 ARG B O 1
ATOM 9206 N N . TYR B 1 473 ? 26.938 -36.188 -22.547 1 86.38 473 TYR B N 1
ATOM 9207 C CA . TYR B 1 473 ? 26.078 -36.406 -23.719 1 86.38 473 TYR B CA 1
ATOM 9208 C C . TYR B 1 473 ? 24.812 -37.156 -23.344 1 86.38 473 TYR B C 1
ATOM 9210 O O . TYR B 1 473 ? 23.719 -36.781 -23.75 1 86.38 473 TYR B O 1
ATOM 9218 N N . GLU B 1 474 ? 24.984 -38.219 -22.641 1 82.75 474 GLU B N 1
ATOM 9219 C CA . GLU B 1 474 ? 23.844 -39.031 -22.234 1 82.75 474 GLU B CA 1
ATOM 9220 C C . GLU B 1 474 ? 22.844 -38.219 -21.406 1 82.75 474 GLU B C 1
ATOM 9222 O O . GLU B 1 474 ? 21.641 -38.344 -21.594 1 82.75 474 GLU B O 1
ATOM 9227 N N . GLN B 1 475 ? 23.375 -37.438 -20.531 1 85.06 475 GLN B N 1
ATOM 9228 C CA . GLN B 1 475 ? 22.5 -36.594 -19.719 1 85.06 475 GLN B CA 1
ATOM 9229 C C . GLN B 1 475 ? 21.781 -35.562 -20.578 1 85.06 475 GLN B C 1
ATOM 9231 O O . GLN B 1 475 ? 20.578 -35.344 -20.438 1 85.06 475 GLN B O 1
ATOM 9236 N N . ALA B 1 476 ? 22.469 -34.875 -21.406 1 88.25 476 ALA B N 1
ATOM 9237 C CA . ALA B 1 476 ? 21.891 -33.844 -22.266 1 88.25 476 ALA B CA 1
ATOM 9238 C C . ALA B 1 476 ? 20.828 -34.438 -23.188 1 88.25 476 ALA B C 1
ATOM 9240 O O . ALA B 1 476 ? 19.781 -33.844 -23.406 1 88.25 476 ALA B O 1
ATOM 9241 N N . PHE B 1 477 ? 21.172 -35.594 -23.688 1 83.88 477 PHE B N 1
ATOM 9242 C CA . PHE B 1 477 ? 20.25 -36.281 -24.578 1 83.88 477 PHE B CA 1
ATOM 9243 C C . PHE B 1 477 ? 18.969 -36.656 -23.844 1 83.88 477 PHE B C 1
ATOM 9245 O O . PHE B 1 477 ? 17.859 -36.406 -24.344 1 83.88 477 PHE B O 1
ATOM 9252 N N . TYR B 1 478 ? 19.141 -37.156 -22.719 1 80.88 478 TYR B N 1
ATOM 9253 C CA . TYR B 1 478 ? 18 -37.562 -21.906 1 80.88 478 TYR B CA 1
ATOM 9254 C C . TYR B 1 478 ? 17.141 -36.344 -21.562 1 80.88 478 TYR B C 1
ATOM 9256 O O . TYR B 1 478 ? 15.93 -36.344 -21.75 1 80.88 478 TYR B O 1
ATOM 9264 N N . GLU B 1 479 ? 17.719 -35.312 -21.078 1 87.44 479 GLU B N 1
ATOM 9265 C CA . GLU B 1 479 ? 17 -34.125 -20.609 1 87.44 479 GLU B CA 1
ATOM 9266 C C . GLU B 1 479 ? 16.391 -33.344 -21.781 1 87.44 479 GLU B C 1
ATOM 9268 O O . GLU B 1 479 ? 15.445 -32.594 -21.594 1 87.44 479 GLU B O 1
ATOM 9273 N N . SER B 1 480 ? 16.953 -33.5 -22.938 1 86.81 480 SER B N 1
ATOM 9274 C CA . SER B 1 480 ? 16.391 -32.844 -24.109 1 86.81 480 SER B CA 1
ATOM 9275 C C . SER B 1 480 ? 15.023 -33.406 -24.469 1 86.81 480 SER B C 1
ATOM 9277 O O . SER B 1 480 ? 14.219 -32.75 -25.109 1 86.81 480 SER B O 1
ATOM 9279 N N . GLY B 1 481 ? 14.727 -34.594 -24.031 1 78.19 481 GLY B N 1
ATOM 9280 C CA . GLY B 1 481 ? 13.453 -35.25 -24.312 1 78.19 481 GLY B CA 1
ATOM 9281 C C . GLY B 1 481 ? 12.383 -34.906 -23.281 1 78.19 481 GLY B C 1
ATOM 9282 O O . GLY B 1 481 ? 11.211 -35.219 -23.484 1 78.19 481 GLY B O 1
ATOM 9283 N N . LEU B 1 482 ? 12.844 -34.312 -22.234 1 81.06 482 LEU B N 1
ATOM 9284 C CA . LEU B 1 482 ? 11.891 -33.969 -21.188 1 81.06 482 LEU B CA 1
ATOM 9285 C C . LEU B 1 482 ? 11.086 -32.719 -21.578 1 81.06 482 LEU B C 1
ATOM 9287 O O . LEU B 1 482 ? 11.5 -31.953 -22.438 1 81.06 482 LEU B O 1
ATOM 9291 N N . ASP B 1 483 ? 9.945 -32.594 -20.953 1 80.31 483 ASP B N 1
ATOM 9292 C CA . ASP B 1 483 ? 9.094 -31.422 -21.203 1 80.31 483 ASP B CA 1
ATOM 9293 C C . ASP B 1 483 ? 9.625 -30.172 -20.5 1 80.31 483 ASP B C 1
ATOM 9295 O O . ASP B 1 483 ? 10.328 -30.281 -19.5 1 80.31 483 ASP B O 1
ATOM 9299 N N . GLU B 1 484 ? 9.273 -29.078 -21.031 1 85.56 484 GLU B N 1
ATOM 9300 C CA . GLU B 1 484 ? 9.695 -27.812 -20.453 1 85.56 484 GLU B CA 1
ATOM 9301 C C . GLU B 1 484 ? 8.711 -27.344 -19.375 1 85.56 484 GLU B C 1
ATOM 9303 O O . GLU B 1 484 ? 7.5 -27.469 -19.547 1 85.56 484 GLU B O 1
ATOM 9308 N N . TYR B 1 485 ? 9.273 -26.938 -18.281 1 84.25 485 TYR B N 1
ATOM 9309 C CA . TYR B 1 485 ? 8.461 -26.328 -17.234 1 84.25 485 TYR B CA 1
ATOM 9310 C C . TYR B 1 485 ? 8.203 -24.859 -17.516 1 84.25 485 TYR B C 1
ATOM 9312 O O . TYR B 1 485 ? 9.133 -24.047 -17.516 1 84.25 485 TYR B O 1
ATOM 9320 N N . HIS B 1 486 ? 7.066 -24.469 -17.781 1 73.12 486 HIS B N 1
ATOM 9321 C CA . HIS B 1 486 ? 6.785 -23.109 -18.25 1 73.12 486 HIS B CA 1
ATOM 9322 C C . HIS B 1 486 ? 6.609 -22.156 -17.062 1 73.12 486 HIS B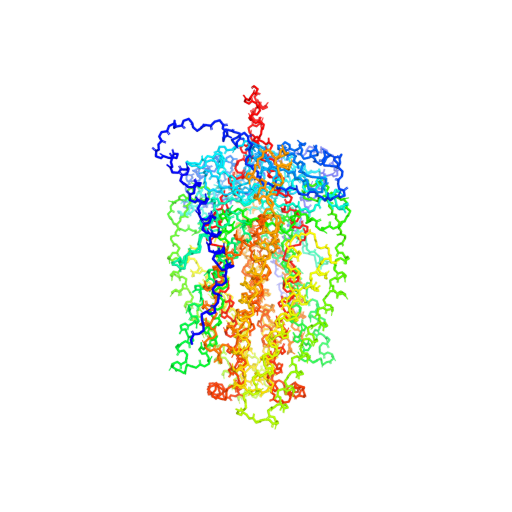 C 1
ATOM 9324 O O . HIS B 1 486 ? 7.164 -21.062 -17.078 1 73.12 486 HIS B O 1
ATOM 9330 N N . SER B 1 487 ? 5.723 -22.438 -16.172 1 78.31 487 SER B N 1
ATOM 9331 C CA . SER B 1 487 ? 5.512 -21.484 -15.086 1 78.31 487 SER B CA 1
ATOM 9332 C C . SER B 1 487 ? 4.758 -22.125 -13.922 1 78.31 487 SER B C 1
ATOM 9334 O O . SER B 1 487 ? 4.277 -23.25 -14.039 1 78.31 487 SER B O 1
ATOM 9336 N N . THR B 1 488 ? 4.859 -21.422 -12.828 1 86.5 488 THR B N 1
ATOM 9337 C CA . THR B 1 488 ? 4.137 -21.844 -11.633 1 86.5 488 THR B CA 1
ATOM 9338 C C . THR B 1 488 ? 2.65 -21.516 -11.75 1 86.5 488 THR B C 1
ATOM 9340 O O . THR B 1 488 ? 1.9 -21.641 -10.781 1 86.5 488 THR B O 1
ATOM 9343 N N . TYR B 1 489 ? 2.229 -21.25 -12.883 1 83.62 489 TYR B N 1
ATOM 9344 C CA . TYR B 1 489 ? 0.872 -20.75 -13.102 1 83.62 489 TYR B CA 1
ATOM 9345 C C . TYR B 1 489 ? -0.153 -21.844 -12.82 1 83.62 489 TYR B C 1
ATOM 9347 O O . TYR B 1 489 ? -1.108 -21.641 -12.07 1 83.62 489 TYR B O 1
ATOM 9355 N N . GLU B 1 490 ? 0.056 -22.969 -13.383 1 82.06 490 GLU B N 1
ATOM 9356 C CA . GLU B 1 490 ? -0.9 -24.062 -13.234 1 82.06 490 GLU B CA 1
ATOM 9357 C C . GLU B 1 490 ? -0.994 -24.516 -11.781 1 82.06 490 GLU B C 1
ATOM 9359 O O . GLU B 1 490 ? -2.08 -24.844 -11.297 1 82.06 490 GLU B O 1
ATOM 9364 N N . ASP B 1 491 ? 0.127 -24.453 -11.195 1 88.69 491 ASP B N 1
ATOM 9365 C CA . ASP B 1 491 ? 0.161 -24.859 -9.797 1 88.69 491 ASP B CA 1
ATOM 9366 C C . ASP B 1 491 ? -0.604 -23.891 -8.914 1 88.69 491 ASP B C 1
ATOM 9368 O O . ASP B 1 491 ? -1.405 -24.297 -8.07 1 88.69 491 ASP B O 1
ATOM 9372 N N . TYR B 1 492 ? -0.443 -22.609 -9.141 1 92.12 492 TYR B N 1
ATOM 9373 C CA . TYR B 1 492 ? -1.16 -21.594 -8.367 1 92.12 492 TYR B CA 1
ATOM 9374 C C . TYR B 1 492 ? -2.654 -21.641 -8.664 1 92.12 492 TYR B C 1
ATOM 9376 O O . TYR B 1 492 ? -3.479 -21.406 -7.781 1 92.12 492 TYR B O 1
ATOM 9384 N N . LEU B 1 493 ? -2.938 -21.906 -9.875 1 89.81 493 LEU B N 1
ATOM 9385 C CA . LEU B 1 493 ? -4.344 -21.969 -10.258 1 89.81 493 LEU B CA 1
ATOM 9386 C C . LEU B 1 493 ? -5.07 -23.062 -9.492 1 89.81 493 LEU B C 1
ATOM 9388 O O . LEU B 1 493 ? -6.168 -22.844 -8.977 1 89.81 493 LEU B O 1
ATOM 9392 N N . GLN B 1 494 ? -4.461 -24.172 -9.367 1 90.81 494 GLN B N 1
ATOM 9393 C CA . GLN B 1 494 ? -5.059 -25.297 -8.656 1 90.81 494 GLN B CA 1
ATOM 9394 C C . GLN B 1 494 ? -5.277 -24.953 -7.184 1 90.81 494 GLN B C 1
ATOM 9396 O O . GLN B 1 494 ? -6.34 -25.234 -6.625 1 90.81 494 GLN B O 1
ATOM 9401 N N . VAL B 1 495 ? -4.309 -24.359 -6.664 1 93.81 495 VAL B N 1
ATOM 9402 C CA . VAL B 1 495 ? -4.402 -24.016 -5.25 1 93.81 495 VAL B CA 1
ATOM 9403 C C . VAL B 1 495 ? -5.461 -22.938 -5.043 1 93.81 495 VAL B C 1
ATOM 9405 O O . VAL B 1 495 ? -6.203 -22.953 -4.059 1 93.81 495 VAL B O 1
ATOM 9408 N N . CYS B 1 496 ? -5.551 -22.047 -5.926 1 94.12 496 CYS B N 1
ATOM 9409 C CA . CYS B 1 496 ? -6.508 -20.938 -5.836 1 94.12 496 CYS B CA 1
ATOM 9410 C C . CYS B 1 496 ? -7.938 -21.453 -5.93 1 94.12 496 CYS B C 1
ATOM 9412 O O . CYS B 1 496 ? -8.805 -21.047 -5.152 1 94.12 496 CYS B O 1
ATOM 9414 N N . ILE B 1 497 ? -8.188 -22.344 -6.852 1 92.94 497 ILE B N 1
ATOM 9415 C CA . ILE B 1 497 ? -9.516 -22.906 -7.016 1 92.94 497 ILE B CA 1
ATOM 9416 C C . ILE B 1 497 ? -9.875 -23.734 -5.781 1 92.94 497 ILE B C 1
ATOM 9418 O O . ILE B 1 497 ? -11 -23.656 -5.277 1 92.94 497 ILE B O 1
ATOM 9422 N N . GLN B 1 498 ? -8.898 -24.516 -5.344 1 93.88 498 GLN B N 1
ATOM 9423 C CA . GLN B 1 498 ? -9.109 -25.281 -4.125 1 93.88 498 GLN B CA 1
ATOM 9424 C C . GLN B 1 498 ? -9.469 -24.375 -2.951 1 93.88 498 GLN B C 1
ATOM 9426 O O . GLN B 1 498 ? -10.359 -24.688 -2.162 1 93.88 498 GLN B O 1
ATOM 9431 N N . PHE B 1 499 ? -8.781 -23.312 -2.854 1 95.94 499 PHE B N 1
ATOM 9432 C CA . PHE B 1 499 ? -9.055 -22.312 -1.82 1 95.94 499 PHE B CA 1
ATOM 9433 C C . PHE B 1 499 ? -10.484 -21.812 -1.92 1 95.94 499 PHE B C 1
ATOM 9435 O O . PHE B 1 499 ? -11.172 -21.656 -0.905 1 95.94 499 PHE B O 1
ATOM 9442 N N . GLY B 1 500 ? -10.93 -21.562 -3.064 1 94.81 500 GLY B N 1
ATOM 9443 C CA . GLY B 1 500 ? -12.312 -21.156 -3.273 1 94.81 500 GLY B CA 1
ATOM 9444 C C . GLY B 1 500 ? -13.32 -22.156 -2.76 1 94.81 500 GLY B C 1
ATOM 9445 O O . GLY B 1 500 ? -14.297 -21.781 -2.102 1 94.81 500 GLY B O 1
ATOM 9446 N N . TYR B 1 501 ? -13.086 -23.406 -2.996 1 93.31 501 TYR B N 1
ATOM 9447 C CA . TYR B 1 501 ? -14 -24.453 -2.559 1 93.31 501 TYR B CA 1
ATOM 9448 C C . TYR B 1 501 ? -14.031 -24.547 -1.039 1 93.31 501 TYR B C 1
ATOM 9450 O O . TYR B 1 501 ? -15.047 -24.953 -0.458 1 93.31 501 TYR B O 1
ATOM 9458 N N . VAL B 1 502 ? -12.969 -24.156 -0.462 1 94.19 502 VAL B N 1
ATOM 9459 C CA . VAL B 1 502 ? -12.867 -24.25 0.99 1 94.19 502 VAL B CA 1
ATOM 9460 C C . VAL B 1 502 ? -13.594 -23.078 1.643 1 94.19 502 VAL B C 1
ATOM 9462 O O . VAL B 1 502 ? -14.297 -23.25 2.639 1 94.19 502 VAL B O 1
ATOM 9465 N N . VAL B 1 503 ? -13.461 -21.906 1.035 1 94.56 503 VAL B N 1
ATOM 9466 C CA . VAL B 1 503 ? -13.875 -20.719 1.768 1 94.56 503 VAL B CA 1
ATOM 9467 C C . VAL B 1 503 ? -15.273 -20.297 1.317 1 94.56 503 VAL B C 1
ATOM 9469 O O . VAL B 1 503 ? -16.031 -19.703 2.094 1 94.56 503 VAL B O 1
ATOM 9472 N N . LEU B 1 504 ? -15.547 -20.609 0.053 1 93.75 504 LEU B N 1
ATOM 9473 C CA . LEU B 1 504 ? -16.875 -20.25 -0.425 1 93.75 504 LEU B CA 1
ATOM 9474 C C . LEU B 1 504 ? -17.922 -21.219 0.113 1 93.75 504 LEU B C 1
ATOM 9476 O O . LEU B 1 504 ? -17.75 -22.438 0.032 1 93.75 504 LEU B O 1
ATOM 9480 N N . PHE B 1 505 ? -19.031 -20.75 0.755 1 91.31 505 PHE B N 1
ATOM 9481 C CA . PHE B 1 505 ? -20.141 -21.531 1.29 1 91.31 505 PHE B CA 1
ATOM 9482 C C . PHE B 1 505 ? -19.625 -22.562 2.299 1 91.31 505 PHE B C 1
ATOM 9484 O O . PHE B 1 505 ? -20.016 -23.719 2.246 1 91.31 505 PHE B O 1
ATOM 9491 N N . ALA B 1 506 ? -18.734 -22.156 3.111 1 87.88 506 ALA B N 1
ATOM 9492 C CA . ALA B 1 506 ? -18.109 -23.016 4.109 1 87.88 506 ALA B CA 1
ATOM 9493 C C . ALA B 1 506 ? -19.141 -23.531 5.109 1 87.88 506 ALA B C 1
ATOM 9495 O O . ALA B 1 506 ? -18.938 -24.594 5.719 1 87.88 506 ALA B O 1
ATOM 9496 N N . ALA B 1 507 ? -20.219 -22.875 5.137 1 82.88 507 ALA B N 1
ATOM 9497 C CA . ALA B 1 507 ? -21.266 -23.25 6.094 1 82.88 507 ALA B CA 1
ATOM 9498 C C . ALA B 1 507 ? -21.891 -24.594 5.727 1 82.88 507 ALA B C 1
ATOM 9500 O O . ALA B 1 507 ? -22.359 -25.328 6.605 1 82.88 507 ALA B O 1
ATOM 9501 N N . VAL B 1 508 ? -21.875 -24.922 4.484 1 84.62 508 VAL B N 1
ATOM 9502 C CA . VAL B 1 508 ? -22.578 -26.125 4.047 1 84.62 508 VAL B CA 1
ATOM 9503 C C . VAL B 1 508 ? -21.562 -27.25 3.779 1 84.62 508 VAL B C 1
ATOM 9505 O O . VAL B 1 508 ? -21.953 -28.391 3.572 1 84.62 508 VAL B O 1
ATOM 9508 N N . ALA B 1 509 ? -20.297 -26.906 3.828 1 86.44 509 ALA B N 1
ATOM 9509 C CA . ALA B 1 509 ? -19.312 -27.922 3.512 1 86.44 509 ALA B CA 1
ATOM 9510 C C . ALA B 1 509 ? -18.172 -27.922 4.543 1 86.44 509 ALA B C 1
ATOM 9512 O O . ALA B 1 509 ? -17.031 -27.609 4.219 1 86.44 509 ALA B O 1
ATOM 9513 N N . PRO B 1 510 ? -18.438 -28.453 5.645 1 85.06 510 PRO B N 1
ATOM 9514 C CA . PRO B 1 510 ? -17.438 -28.391 6.715 1 85.06 510 PRO B CA 1
ATOM 9515 C C . PRO B 1 510 ? -16.219 -29.266 6.43 1 85.06 510 PRO B C 1
ATOM 9517 O O . PRO B 1 510 ? -15.148 -29.031 6.984 1 85.06 510 PRO B O 1
ATOM 9520 N N . PHE B 1 511 ? -16.328 -30.234 5.469 1 88.75 511 PHE B N 1
ATOM 9521 C CA . PHE B 1 511 ? -15.242 -31.188 5.25 1 88.75 511 PHE B CA 1
ATOM 9522 C C . PHE B 1 511 ? -14.398 -30.781 4.051 1 88.75 511 PHE B C 1
ATOM 9524 O O . PHE B 1 511 ? -13.438 -31.469 3.693 1 88.75 511 PHE B O 1
ATOM 9531 N N . ALA B 1 512 ? -14.695 -29.703 3.471 1 91.56 512 ALA B N 1
ATOM 9532 C CA . ALA B 1 512 ? -13.922 -29.234 2.328 1 91.56 512 ALA B CA 1
ATOM 9533 C C . ALA B 1 512 ? -12.477 -28.938 2.727 1 91.56 512 ALA B C 1
ATOM 9535 O O . ALA B 1 512 ? -11.547 -29.281 1.994 1 91.56 512 ALA B O 1
ATOM 9536 N N . ALA B 1 513 ? -12.281 -28.453 3.891 1 94.06 513 ALA B N 1
ATOM 9537 C CA . ALA B 1 513 ? -10.945 -28.094 4.367 1 94.06 513 ALA B CA 1
ATOM 9538 C C . ALA B 1 513 ? -10.109 -29.344 4.637 1 94.06 513 ALA B C 1
ATOM 9540 O O . ALA B 1 513 ? -8.906 -29.359 4.383 1 94.06 513 ALA B O 1
ATOM 9541 N N . ILE B 1 514 ? -10.758 -30.375 5.078 1 93.31 514 ILE B N 1
ATOM 9542 C CA . ILE B 1 514 ? -10.055 -31.625 5.348 1 93.31 514 ILE B CA 1
ATOM 9543 C C . ILE B 1 514 ? -9.609 -32.25 4.031 1 93.31 514 ILE B C 1
ATOM 9545 O O . ILE B 1 514 ? -8.477 -32.719 3.918 1 93.31 514 ILE B O 1
ATOM 9549 N N . GLY B 1 515 ? -10.516 -32.25 3.092 1 90.62 515 GLY B N 1
ATOM 9550 C CA . GLY B 1 515 ? -10.141 -32.75 1.779 1 90.62 515 GLY B CA 1
ATOM 9551 C C . GLY B 1 515 ? -8.992 -31.984 1.147 1 90.62 515 GLY B C 1
ATOM 9552 O O . GLY B 1 515 ? -8.086 -32.594 0.563 1 90.62 515 GLY B O 1
ATOM 9553 N N . ALA B 1 516 ? -9.008 -30.688 1.276 1 93.31 516 ALA B N 1
ATOM 9554 C CA . ALA B 1 516 ? -7.949 -29.844 0.732 1 93.31 516 ALA B CA 1
ATOM 9555 C C . ALA B 1 516 ? -6.621 -30.109 1.436 1 93.31 516 ALA B C 1
ATOM 9557 O O . ALA B 1 516 ? -5.57 -30.125 0.795 1 93.31 516 ALA B O 1
ATOM 9558 N N . LEU B 1 517 ? -6.684 -30.297 2.746 1 93.75 517 LEU B N 1
ATOM 9559 C CA . LEU B 1 517 ? -5.488 -30.547 3.539 1 93.75 517 LEU B CA 1
ATOM 9560 C C . LEU B 1 517 ? -4.805 -31.844 3.094 1 93.75 517 LEU B C 1
ATOM 9562 O O . LEU B 1 517 ? -3.596 -31.859 2.857 1 93.75 517 LEU B O 1
ATOM 9566 N N . ILE B 1 518 ? -5.562 -32.844 2.898 1 89.69 518 ILE B N 1
ATOM 9567 C CA . ILE B 1 518 ? -5.027 -34.125 2.473 1 89.69 518 ILE B CA 1
ATOM 9568 C C . ILE B 1 518 ? -4.445 -34 1.067 1 89.69 518 ILE B C 1
ATOM 9570 O O . ILE B 1 518 ? -3.336 -34.469 0.803 1 89.69 518 ILE B O 1
ATOM 9574 N N . ASN B 1 519 ? -5.102 -33.344 0.25 1 88.81 519 ASN B N 1
ATOM 9575 C CA . ASN B 1 519 ? -4.648 -33.125 -1.122 1 88.81 519 ASN B CA 1
ATOM 9576 C C . ASN B 1 519 ? -3.342 -32.344 -1.173 1 88.81 519 ASN B C 1
ATOM 9578 O O . ASN B 1 519 ? -2.443 -32.688 -1.949 1 88.81 519 ASN B O 1
ATOM 9582 N N . ASN B 1 520 ? -3.209 -31.375 -0.363 1 91.06 520 ASN B N 1
ATOM 9583 C CA . ASN B 1 520 ? -2.039 -30.5 -0.388 1 91.06 520 ASN B CA 1
ATOM 9584 C C . ASN B 1 520 ? -0.79 -31.234 0.104 1 91.06 520 ASN B C 1
ATOM 9586 O O . ASN B 1 520 ? 0.312 -30.984 -0.389 1 91.06 520 ASN B O 1
ATOM 9590 N N . VAL B 1 521 ? -0.947 -32.156 1.046 1 87.88 521 VAL B N 1
ATOM 9591 C CA . VAL B 1 521 ? 0.19 -32.906 1.566 1 87.88 521 VAL B CA 1
ATOM 9592 C C . VAL B 1 521 ? 0.787 -33.75 0.459 1 87.88 521 VAL B C 1
ATOM 9594 O O . VAL B 1 521 ? 2.01 -33.844 0.322 1 87.88 521 VAL B O 1
ATOM 9597 N N . PHE B 1 522 ? -0.037 -34.219 -0.393 1 83.69 522 PHE B N 1
ATOM 9598 C CA . PHE B 1 522 ? 0.436 -35.031 -1.493 1 83.69 522 PHE B CA 1
ATOM 9599 C C . PHE B 1 522 ? 0.9 -34.188 -2.662 1 83.69 522 PHE B C 1
ATOM 9601 O O . PHE B 1 522 ? 1.89 -34.5 -3.322 1 83.69 522 PHE B O 1
ATOM 9608 N N . ALA B 1 523 ? 0.237 -33.125 -2.865 1 85.5 523 ALA B N 1
ATOM 9609 C CA . ALA B 1 523 ? 0.516 -32.25 -4.012 1 85.5 523 ALA B CA 1
ATOM 9610 C C . ALA B 1 523 ? 1.917 -31.672 -3.92 1 85.5 523 ALA B C 1
ATOM 9612 O O . ALA B 1 523 ? 2.615 -31.547 -4.93 1 85.5 523 ALA B O 1
ATOM 9613 N N . VAL B 1 524 ? 2.336 -31.344 -2.736 1 87.56 524 VAL B N 1
ATOM 9614 C CA . VAL B 1 524 ? 3.645 -30.719 -2.547 1 87.56 524 VAL B CA 1
ATOM 9615 C C . VAL B 1 524 ? 4.742 -31.703 -2.955 1 87.56 524 VAL B C 1
ATOM 9617 O O . VAL B 1 524 ? 5.688 -31.328 -3.652 1 87.56 524 VAL B O 1
ATOM 9620 N N . HIS B 1 525 ? 4.57 -32.938 -2.637 1 84.94 525 HIS B N 1
ATOM 9621 C CA . HIS B 1 525 ? 5.57 -33.938 -2.963 1 84.94 525 HIS B CA 1
ATOM 9622 C C . HIS B 1 525 ? 5.516 -34.312 -4.441 1 84.94 525 HIS B C 1
ATOM 9624 O O . HIS B 1 525 ? 6.555 -34.562 -5.062 1 84.94 525 HIS B O 1
ATOM 9630 N N . ILE B 1 526 ? 4.371 -34.281 -4.926 1 83.38 526 ILE B N 1
ATOM 9631 C CA . ILE B 1 526 ? 4.207 -34.594 -6.34 1 83.38 526 ILE B CA 1
ATOM 9632 C C . ILE B 1 526 ? 4.809 -33.469 -7.191 1 83.38 526 ILE B C 1
ATOM 9634 O O . ILE B 1 526 ? 5.48 -33.75 -8.188 1 83.38 526 ILE B O 1
ATOM 9638 N N . ASP B 1 527 ? 4.574 -32.281 -6.781 1 87.44 527 ASP B N 1
ATOM 9639 C CA . ASP B 1 527 ? 5.121 -31.141 -7.512 1 87.44 527 ASP B CA 1
ATOM 9640 C C . ASP B 1 527 ? 6.648 -31.141 -7.484 1 87.44 527 ASP B C 1
ATOM 9642 O O . ASP B 1 527 ? 7.297 -30.859 -8.492 1 87.44 527 ASP B O 1
ATOM 9646 N N . MET B 1 528 ? 7.191 -31.469 -6.367 1 87.88 528 MET B N 1
ATOM 9647 C CA . MET B 1 528 ? 8.641 -31.562 -6.258 1 87.88 528 MET B CA 1
ATOM 9648 C C . MET B 1 528 ? 9.188 -32.688 -7.137 1 87.88 528 MET B C 1
ATOM 9650 O O . MET B 1 528 ? 10.211 -32.5 -7.805 1 87.88 528 MET B O 1
ATOM 9654 N N . PHE B 1 529 ? 8.5 -33.719 -7.137 1 83.94 529 PHE B N 1
ATOM 9655 C CA . PHE B 1 529 ? 8.906 -34.844 -7.941 1 83.94 529 PHE B CA 1
ATOM 9656 C C . PHE B 1 529 ? 8.852 -34.531 -9.422 1 83.94 529 PHE B C 1
ATOM 9658 O O . PHE B 1 529 ? 9.75 -34.906 -10.188 1 83.94 529 PHE B O 1
ATOM 9665 N N . LYS B 1 530 ? 7.898 -33.875 -9.836 1 84 530 LYS B N 1
ATOM 9666 C CA . LYS B 1 530 ? 7.75 -33.5 -11.242 1 84 530 LYS B CA 1
ATOM 9667 C C . LYS B 1 530 ? 8.859 -32.562 -11.68 1 84 530 LYS B C 1
ATOM 9669 O O . LYS B 1 53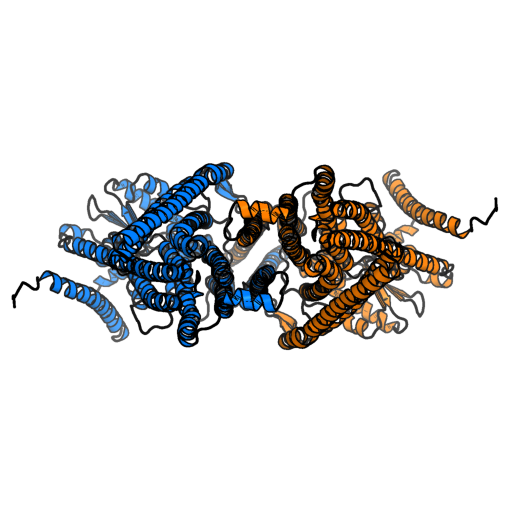0 ? 9.414 -32.719 -12.766 1 84 530 LYS B O 1
ATOM 9674 N N . LEU B 1 531 ? 9.203 -31.609 -10.852 1 87.69 531 LEU B N 1
ATOM 9675 C CA . LEU B 1 531 ? 10.242 -30.625 -11.18 1 87.69 531 LEU B CA 1
ATOM 9676 C C . LEU B 1 531 ? 11.602 -31.297 -11.289 1 87.69 531 LEU B C 1
ATOM 9678 O O . LEU B 1 531 ? 12.43 -30.906 -12.117 1 87.69 531 LEU B O 1
ATOM 9682 N N . CYS B 1 532 ? 11.789 -32.344 -10.508 1 86.19 532 CYS B N 1
ATOM 9683 C CA . CYS B 1 532 ? 13.102 -32.938 -10.438 1 86.19 532 CYS B CA 1
ATOM 9684 C C . CYS B 1 532 ? 13.25 -34.062 -11.477 1 86.19 532 CYS B C 1
ATOM 9686 O O . CYS B 1 532 ? 14.359 -34.312 -11.945 1 86.19 532 CYS B O 1
ATOM 9688 N N . ASN B 1 533 ? 12.094 -34.625 -11.836 1 80.5 533 ASN B N 1
ATOM 9689 C CA . ASN B 1 533 ? 12.25 -35.844 -12.609 1 80.5 533 ASN B CA 1
ATOM 9690 C C . ASN B 1 533 ? 11.539 -35.75 -13.953 1 80.5 533 ASN B C 1
ATOM 9692 O O . ASN B 1 533 ? 11.883 -36.469 -14.898 1 80.5 533 ASN B O 1
ATOM 9696 N N . ILE B 1 534 ? 10.648 -34.906 -14.062 1 79.62 534 ILE B N 1
ATOM 9697 C CA . ILE B 1 534 ? 9.797 -34.969 -15.25 1 79.62 534 ILE B CA 1
ATOM 9698 C C . ILE B 1 534 ? 10.086 -33.781 -16.141 1 79.62 534 ILE B C 1
ATOM 9700 O O . ILE B 1 534 ? 9.992 -33.875 -17.375 1 79.62 534 ILE B O 1
ATOM 9704 N N . PHE B 1 535 ? 10.5 -32.75 -15.609 1 85.62 535 PHE B N 1
ATOM 9705 C CA . PHE B 1 535 ? 10.734 -31.531 -16.391 1 85.62 535 PHE B CA 1
ATOM 9706 C C . PHE B 1 535 ? 12.227 -31.266 -16.531 1 85.62 535 PHE B C 1
ATOM 9708 O O . PHE B 1 535 ? 13.023 -31.719 -15.695 1 85.62 535 PHE B O 1
ATOM 9715 N N . LYS B 1 536 ? 12.469 -30.547 -17.641 1 89.75 536 LYS B N 1
ATOM 9716 C CA . LYS B 1 536 ? 13.797 -29.953 -17.734 1 89.75 536 LYS B CA 1
ATOM 9717 C C . LYS B 1 536 ? 14.016 -28.922 -16.625 1 89.75 536 LYS B C 1
ATOM 9719 O O . LYS B 1 536 ? 13.055 -28.344 -16.109 1 89.75 536 LYS B O 1
ATOM 9724 N N . ARG B 1 537 ? 15.203 -28.797 -16.25 1 93.31 537 ARG B N 1
ATOM 9725 C CA . ARG B 1 537 ? 15.492 -27.766 -15.258 1 93.31 537 ARG B CA 1
ATOM 9726 C C . ARG B 1 537 ? 15.094 -26.391 -15.781 1 93.31 537 ARG B C 1
ATOM 9728 O O . ARG B 1 537 ? 15.57 -25.953 -16.828 1 93.31 537 ARG B O 1
ATOM 9735 N N . PRO B 1 538 ? 14.188 -25.781 -15.188 1 93.56 538 PRO B N 1
ATOM 9736 C CA . PRO B 1 538 ? 13.805 -24.438 -15.641 1 93.56 538 PRO B CA 1
ATOM 9737 C C . PRO B 1 538 ? 14.844 -23.391 -15.281 1 93.56 538 PRO B C 1
ATOM 9739 O O . PRO B 1 538 ? 15.602 -23.562 -14.32 1 93.56 538 PRO B O 1
ATOM 9742 N N . PHE B 1 539 ? 14.914 -22.312 -16.125 1 93.94 539 PHE B N 1
ATOM 9743 C CA . PHE B 1 539 ? 15.727 -21.156 -15.75 1 93.94 539 PHE B CA 1
ATOM 9744 C C . PHE B 1 539 ? 15.148 -20.453 -14.531 1 93.94 539 PHE B C 1
ATOM 9746 O O . PHE B 1 539 ? 13.938 -20.234 -14.453 1 93.94 539 PHE B O 1
ATOM 9753 N N . GLY B 1 540 ? 16 -20.188 -13.57 1 92.25 540 GLY B N 1
ATOM 9754 C CA . GLY B 1 540 ? 15.547 -19.5 -12.367 1 92.25 540 GLY B CA 1
ATOM 9755 C C . GLY B 1 540 ? 14.953 -18.141 -12.648 1 92.25 540 GLY B C 1
ATOM 9756 O O . GLY B 1 540 ? 15.578 -17.312 -13.305 1 92.25 540 GLY B O 1
ATOM 9757 N N . ARG B 1 541 ? 13.742 -18 -12.258 1 90.5 541 ARG B N 1
ATOM 9758 C CA . ARG B 1 541 ? 13.078 -16.703 -12.406 1 90.5 541 ARG B CA 1
ATOM 9759 C C . ARG B 1 541 ? 13.016 -15.969 -11.078 1 90.5 541 ARG B C 1
ATOM 9761 O O . ARG B 1 541 ? 12.695 -16.562 -10.047 1 90.5 541 ARG B O 1
ATOM 9768 N N . ARG B 1 542 ? 13.32 -14.703 -11.141 1 89.38 542 ARG B N 1
ATOM 9769 C CA . ARG B 1 542 ? 13.273 -13.883 -9.938 1 89.38 542 ARG B CA 1
ATOM 9770 C C . ARG B 1 542 ? 11.867 -13.32 -9.719 1 89.38 542 ARG B C 1
ATOM 9772 O O . ARG B 1 542 ? 11.227 -12.852 -10.656 1 89.38 542 ARG B O 1
ATOM 9779 N N . ALA B 1 543 ? 11.43 -13.477 -8.547 1 90.56 543 ALA B N 1
ATOM 9780 C CA . ALA B 1 543 ? 10.109 -12.961 -8.195 1 90.56 543 ALA B CA 1
ATOM 9781 C C . ALA B 1 543 ? 10.117 -12.336 -6.801 1 90.56 543 ALA B C 1
ATOM 9783 O O . ALA B 1 543 ? 10.773 -12.852 -5.887 1 90.56 543 ALA B O 1
ATOM 9784 N N . LYS B 1 544 ? 9.414 -11.242 -6.648 1 91.06 544 LYS B N 1
ATOM 9785 C CA . LYS B 1 544 ? 9.352 -10.555 -5.359 1 91.06 544 LYS B CA 1
ATOM 9786 C C . LYS B 1 544 ? 8.18 -11.07 -4.523 1 91.06 544 LYS B C 1
ATOM 9788 O O . LYS B 1 544 ? 8.227 -11.055 -3.293 1 91.06 544 LYS B O 1
ATOM 9793 N N . ASN B 1 545 ? 7.164 -11.445 -5.176 1 92.88 545 ASN B N 1
ATOM 9794 C CA . ASN B 1 545 ? 5.965 -11.969 -4.531 1 92.88 545 ASN B CA 1
ATOM 9795 C C . ASN B 1 545 ? 5.168 -12.867 -5.473 1 92.88 545 ASN B C 1
ATOM 9797 O O . ASN B 1 545 ? 5.652 -13.234 -6.547 1 92.88 545 ASN B O 1
ATOM 9801 N N . ILE B 1 546 ? 4.008 -13.258 -5.023 1 92.88 546 ILE B N 1
ATOM 9802 C CA . ILE B 1 546 ? 3.223 -14.18 -5.836 1 92.88 546 ILE B CA 1
ATOM 9803 C C . ILE B 1 546 ? 2.391 -13.398 -6.848 1 92.88 546 ILE B C 1
ATOM 9805 O O . ILE B 1 546 ? 1.567 -13.969 -7.562 1 92.88 546 ILE B O 1
ATOM 9809 N N . GLY B 1 547 ? 2.568 -12.109 -6.828 1 88.38 547 GLY B N 1
ATOM 9810 C CA . GLY B 1 547 ? 2.023 -11.258 -7.871 1 88.38 547 GLY B CA 1
ATOM 9811 C C . GLY B 1 547 ? 0.507 -11.211 -7.871 1 88.38 547 GLY B C 1
ATOM 9812 O O . GLY B 1 547 ? -0.112 -10.953 -6.84 1 88.38 547 GLY B O 1
ATOM 9813 N N . ALA B 1 548 ? -0.092 -11.492 -9 1 89.56 548 ALA B N 1
ATOM 9814 C CA . ALA B 1 548 ? -1.53 -11.367 -9.219 1 89.56 548 ALA B CA 1
ATOM 9815 C C . ALA B 1 548 ? -2.299 -12.43 -8.43 1 89.56 548 ALA B C 1
ATOM 9817 O O . ALA B 1 548 ? -3.49 -12.266 -8.156 1 89.56 548 ALA B O 1
ATOM 9818 N N . TRP B 1 549 ? -1.645 -13.461 -8.039 1 92.94 549 TRP B N 1
ATOM 9819 C CA . TRP B 1 549 ? -2.314 -14.516 -7.273 1 92.94 549 TRP B CA 1
ATOM 9820 C C . TRP B 1 549 ? -2.719 -14.008 -5.895 1 92.94 549 TRP B C 1
ATOM 9822 O O . TRP B 1 549 ? -3.711 -14.461 -5.324 1 92.94 549 TRP B O 1
ATOM 9832 N N . GLN B 1 550 ? -1.926 -13.078 -5.379 1 92.88 550 GLN B N 1
ATOM 9833 C CA . GLN B 1 550 ? -2.299 -12.469 -4.105 1 92.88 550 GLN B CA 1
ATOM 9834 C C . GLN B 1 550 ? -3.654 -11.781 -4.203 1 92.88 550 GLN B C 1
ATOM 9836 O O . GLN B 1 550 ? -4.5 -11.93 -3.32 1 92.88 550 GLN B O 1
ATOM 9841 N N . LEU B 1 551 ? -3.857 -11.141 -5.23 1 89.62 551 LEU B N 1
ATOM 9842 C CA . LEU B 1 551 ? -5.125 -10.461 -5.461 1 89.62 551 LEU B CA 1
ATOM 9843 C C . LEU B 1 551 ? -6.258 -11.461 -5.652 1 89.62 551 LEU B C 1
ATOM 9845 O O . LEU B 1 551 ? -7.379 -11.234 -5.195 1 89.62 551 LEU B O 1
ATOM 9849 N N . ALA B 1 552 ? -5.945 -12.477 -6.297 1 92.5 552 ALA B N 1
ATOM 9850 C CA . ALA B 1 552 ? -6.945 -13.516 -6.52 1 92.5 552 ALA B CA 1
ATOM 9851 C C . ALA B 1 552 ? -7.43 -14.102 -5.195 1 92.5 552 ALA B C 1
ATOM 9853 O O . ALA B 1 552 ? -8.633 -14.258 -4.984 1 92.5 552 ALA B O 1
ATOM 9854 N N . PHE B 1 553 ? -6.535 -14.383 -4.328 1 94.94 553 PHE B N 1
ATOM 9855 C CA . PHE B 1 553 ? -6.887 -14.922 -3.021 1 94.94 553 PHE B CA 1
ATOM 9856 C C . PHE B 1 553 ? -7.684 -13.906 -2.213 1 94.94 553 PHE B C 1
ATOM 9858 O O . PHE B 1 553 ? -8.625 -14.266 -1.503 1 94.94 553 PHE B O 1
ATOM 9865 N N . GLU B 1 554 ? -7.328 -12.688 -2.375 1 91.06 554 GLU B N 1
ATOM 9866 C CA . GLU B 1 554 ? -8.047 -11.633 -1.673 1 91.06 554 GLU B CA 1
ATOM 9867 C C . GLU B 1 554 ? -9.477 -11.492 -2.205 1 91.06 554 GLU B C 1
ATOM 9869 O O . GLU B 1 554 ? -10.414 -11.273 -1.436 1 91.06 554 GLU B O 1
ATOM 9874 N N . LEU B 1 555 ? -9.609 -11.617 -3.445 1 89.38 555 LEU B N 1
ATOM 9875 C CA . LEU B 1 555 ? -10.93 -11.555 -4.055 1 89.38 555 LEU B CA 1
ATOM 9876 C C . LEU B 1 555 ? -11.805 -12.703 -3.566 1 89.38 555 LEU B C 1
ATOM 9878 O O . LEU B 1 555 ? -12.977 -12.508 -3.236 1 89.38 555 LEU B O 1
ATOM 9882 N N . LEU B 1 556 ? -11.227 -13.836 -3.496 1 93.38 556 LEU B N 1
ATOM 9883 C CA . LEU B 1 556 ? -11.969 -14.992 -3.012 1 93.38 556 LEU B CA 1
ATOM 9884 C C . LEU B 1 556 ? -12.336 -14.82 -1.542 1 93.38 556 LEU B C 1
ATOM 9886 O O . LEU B 1 556 ? -13.398 -15.281 -1.108 1 93.38 556 LEU B O 1
ATOM 9890 N N . SER B 1 557 ? -11.453 -14.172 -0.859 1 92.75 557 SER B N 1
ATOM 9891 C CA . SER B 1 557 ? -11.734 -13.906 0.548 1 92.75 557 SER B CA 1
ATOM 9892 C C . SER B 1 557 ? -12.945 -12.992 0.706 1 92.75 557 SER B C 1
ATOM 9894 O O . SER B 1 557 ? -13.797 -13.227 1.562 1 92.75 557 SER B O 1
ATOM 9896 N N . VAL B 1 558 ? -13.094 -12.039 -0.107 1 88.56 558 VAL B N 1
ATOM 9897 C CA . VAL B 1 558 ? -14.227 -11.125 -0.062 1 88.56 558 VAL B CA 1
ATOM 9898 C C . VAL B 1 558 ? -15.492 -11.852 -0.517 1 88.56 558 VAL B C 1
ATOM 9900 O O . VAL B 1 558 ? -16.562 -11.688 0.081 1 88.56 558 VAL B O 1
ATOM 9903 N N . MET B 1 559 ? -15.359 -12.664 -1.506 1 89.06 559 MET B N 1
ATOM 9904 C CA . MET B 1 559 ? -16.5 -13.438 -1.99 1 89.06 559 MET B CA 1
ATOM 9905 C C . MET B 1 559 ? -16.969 -14.43 -0.933 1 89.06 559 MET B C 1
ATOM 9907 O O . MET B 1 559 ? -18.172 -14.727 -0.845 1 89.06 559 MET B O 1
ATOM 9911 N N . SER B 1 560 ? -16 -14.906 -0.245 1 91.56 560 SER B N 1
ATOM 9912 C CA . SER B 1 560 ? -16.344 -15.812 0.846 1 91.56 560 SER B CA 1
ATOM 9913 C C . SER B 1 560 ? -17.219 -15.117 1.894 1 91.56 560 SER B C 1
ATOM 9915 O O . SER B 1 560 ? -18.188 -15.695 2.385 1 91.56 560 SER B O 1
ATOM 9917 N N . LEU B 1 561 ? -16.859 -13.945 2.189 1 88.94 561 LEU B N 1
ATOM 9918 C CA . LEU B 1 561 ? -17.656 -13.164 3.135 1 88.94 561 LEU B CA 1
ATOM 9919 C C . LEU B 1 561 ? -19.062 -12.938 2.609 1 88.94 561 LEU B C 1
ATOM 9921 O O . LEU B 1 561 ? -20.047 -13.125 3.34 1 88.94 561 LEU B O 1
ATOM 9925 N N . LEU B 1 562 ? -19.203 -12.688 1.376 1 85.06 562 LEU B N 1
ATOM 9926 C CA . LEU B 1 562 ? -20.5 -12.414 0.761 1 85.06 562 LEU B CA 1
ATOM 9927 C C . LEU B 1 562 ? -21.344 -13.688 0.693 1 85.06 562 LEU B C 1
ATOM 9929 O O . LEU B 1 562 ? -22.547 -13.656 0.995 1 85.06 562 LEU B O 1
ATOM 9933 N N . SER B 1 563 ? -20.719 -14.734 0.333 1 88.81 563 SER B N 1
ATOM 9934 C CA . SER B 1 563 ? -21.453 -15.984 0.167 1 88.81 563 SER B CA 1
ATOM 9935 C C . SER B 1 563 ? -21.922 -16.531 1.511 1 88.81 563 SER B C 1
ATOM 9937 O O . SER B 1 563 ? -23.078 -16.938 1.652 1 88.81 563 SER B O 1
ATOM 9939 N N . ASN B 1 564 ? -21.125 -16.484 2.49 1 88.75 564 ASN B N 1
ATOM 9940 C CA . ASN B 1 564 ? -21.484 -17.016 3.799 1 88.75 564 ASN B CA 1
ATOM 9941 C C . ASN B 1 564 ? -22.484 -16.109 4.512 1 88.75 564 ASN B C 1
ATOM 9943 O O . ASN B 1 564 ? -23.406 -16.609 5.172 1 88.75 564 ASN B O 1
ATOM 9947 N N . CYS B 1 565 ? -22.312 -14.828 4.367 1 84.25 565 CYS B N 1
ATOM 9948 C CA . CYS B 1 565 ? -23.297 -13.914 4.93 1 84.25 565 CYS B CA 1
ATOM 9949 C C . CYS B 1 565 ? -24.641 -14.023 4.207 1 84.25 565 CYS B C 1
ATOM 9951 O O . CYS B 1 565 ? -25.688 -13.891 4.824 1 84.25 565 CYS B O 1
ATOM 9953 N N . GLY B 1 566 ? -24.547 -14.227 2.928 1 83.31 566 GLY B N 1
ATOM 9954 C CA . GLY B 1 566 ? -25.781 -14.445 2.174 1 83.31 566 GLY B CA 1
ATOM 9955 C C . GLY B 1 566 ? -26.562 -15.664 2.629 1 83.31 566 GLY B C 1
ATOM 9956 O O . GLY B 1 566 ? -27.781 -15.625 2.709 1 83.31 566 GLY B O 1
ATOM 9957 N N . LEU B 1 567 ? -25.875 -16.703 2.943 1 84.31 567 LEU B N 1
ATOM 9958 C CA . LEU B 1 567 ? -26.516 -17.906 3.443 1 84.31 567 LEU B CA 1
ATOM 9959 C C . LEU B 1 567 ? -27.156 -17.656 4.812 1 84.31 567 LEU B C 1
ATOM 9961 O O . LEU B 1 567 ? -28.234 -18.172 5.102 1 84.31 567 LEU B O 1
ATOM 9965 N N . LEU B 1 568 ? -26.453 -16.922 5.582 1 82.06 568 LEU B N 1
ATOM 9966 C CA . LEU B 1 568 ? -26.969 -16.562 6.898 1 82.06 568 LEU B CA 1
ATOM 9967 C C . LEU B 1 568 ? -28.266 -15.766 6.781 1 82.06 568 LEU B C 1
ATOM 9969 O O . LEU B 1 568 ? -29.188 -15.953 7.578 1 82.06 568 LEU B O 1
ATOM 9973 N N . PHE B 1 569 ? -28.312 -14.969 5.836 1 79 569 PHE B N 1
ATOM 9974 C CA . PHE B 1 569 ? -29.484 -14.141 5.598 1 79 569 PHE B CA 1
ATOM 9975 C C . PHE B 1 569 ? -30.703 -15 5.227 1 79 569 PHE B C 1
ATOM 9977 O O . PHE B 1 569 ? -31.828 -14.656 5.562 1 79 569 PHE B O 1
ATOM 9984 N N . LEU B 1 570 ? -30.469 -16.062 4.59 1 77.88 570 LEU B N 1
ATOM 9985 C CA . LEU B 1 570 ? -31.547 -16.891 4.07 1 77.88 570 LEU B CA 1
ATOM 9986 C C . LEU B 1 570 ? -32.062 -17.844 5.141 1 77.88 570 LEU B C 1
ATOM 9988 O O . LEU B 1 570 ? -33.156 -18.422 5 1 77.88 570 LEU B O 1
ATOM 9992 N N . GLN B 1 571 ? -31.359 -17.875 6.227 1 76.81 571 GLN B N 1
ATOM 9993 C CA . GLN B 1 571 ? -31.797 -18.812 7.262 1 76.81 571 GLN B CA 1
ATOM 9994 C C . GLN B 1 571 ? -32.844 -18.172 8.156 1 76.81 571 GLN B C 1
ATOM 9996 O O . GLN B 1 571 ? -32.656 -17.078 8.695 1 76.81 571 GLN B O 1
ATOM 10001 N N . PRO B 1 572 ? -34 -18.75 8.164 1 68.56 572 PRO B N 1
ATOM 10002 C CA . PRO B 1 572 ? -35.125 -18.188 8.922 1 68.56 572 PRO B CA 1
ATOM 10003 C C . PRO B 1 572 ? -34.781 -18.016 10.406 1 68.56 572 PRO B C 1
ATOM 10005 O O . PRO B 1 572 ? -35.219 -17.031 11.023 1 68.56 572 PRO B O 1
ATOM 10008 N N . ASN B 1 573 ? -34.062 -18.891 10.969 1 64.62 573 ASN B N 1
ATOM 10009 C CA . ASN B 1 573 ? -33.781 -18.828 12.406 1 64.62 573 ASN B CA 1
ATOM 10010 C C . ASN B 1 573 ? -32.938 -17.609 12.75 1 64.62 573 ASN B C 1
ATOM 10012 O O . ASN B 1 573 ? -33.125 -16.969 13.781 1 64.62 573 ASN B O 1
ATOM 10016 N N . VAL B 1 574 ? -32.188 -17.281 11.844 1 64.06 574 VAL B N 1
ATOM 10017 C CA . VAL B 1 574 ? -31.25 -16.188 12.117 1 64.06 574 VAL B CA 1
ATOM 10018 C C . VAL B 1 574 ? -31.969 -14.844 11.93 1 64.06 574 VAL B C 1
ATOM 10020 O O . VAL B 1 574 ? -31.719 -13.898 12.688 1 64.06 574 VAL B O 1
ATOM 10023 N N . LYS B 1 575 ? -32.812 -14.852 11 1 64 575 LYS B N 1
ATOM 10024 C CA . LYS B 1 575 ? -33.625 -13.656 10.805 1 64 575 LYS B CA 1
ATOM 10025 C C . LYS B 1 575 ? -34.438 -13.328 12.055 1 64 575 LYS B C 1
ATOM 10027 O O . LYS B 1 575 ? -34.562 -12.164 12.438 1 64 575 LYS B O 1
ATOM 10032 N N . GLN B 1 576 ? -34.844 -14.383 12.68 1 63.59 576 GLN B N 1
ATOM 10033 C CA . GLN B 1 576 ? -35.625 -14.188 13.891 1 63.59 576 GLN B CA 1
ATOM 10034 C C . GLN B 1 576 ? -34.781 -13.672 15.039 1 63.59 576 GLN B C 1
ATOM 10036 O O . GLN B 1 576 ? -35.219 -12.836 15.828 1 63.59 576 GLN B O 1
ATOM 10041 N N . PHE B 1 577 ? -33.625 -14.148 15.055 1 62.88 577 PHE B N 1
ATOM 10042 C CA . PHE B 1 577 ? -32.688 -13.742 16.109 1 62.88 577 PHE B CA 1
ATOM 10043 C C . PHE B 1 577 ? -32.375 -12.25 16 1 62.88 577 PHE B C 1
ATOM 10045 O O . PHE B 1 577 ? -32.406 -11.539 17 1 62.88 577 PHE B O 1
ATOM 10052 N N . PHE B 1 578 ? -32.219 -11.781 14.867 1 62.94 578 PHE B N 1
ATOM 10053 C CA . PHE B 1 578 ? -31.859 -10.383 14.672 1 62.94 578 PHE B CA 1
ATOM 10054 C C . PHE B 1 578 ? -33.094 -9.484 14.789 1 62.94 578 PHE B C 1
ATOM 10056 O O . PHE B 1 578 ? -33 -8.336 15.234 1 62.94 578 PHE B O 1
ATOM 10063 N N . ALA B 1 579 ? -34.219 -10.094 14.438 1 62.69 579 ALA B N 1
ATOM 10064 C CA . ALA B 1 579 ? -35.469 -9.367 14.578 1 62.69 579 ALA B CA 1
ATOM 10065 C C . ALA B 1 579 ? -35.75 -9.055 16.047 1 62.69 579 ALA B C 1
ATOM 10067 O O . ALA B 1 579 ? -36.438 -8.078 16.344 1 62.69 579 ALA B O 1
ATOM 10068 N N . HIS B 1 580 ? -35.094 -9.836 16.828 1 63.41 580 HIS B N 1
ATOM 10069 C CA . HIS B 1 580 ? -35.312 -9.602 18.25 1 63.41 580 HIS B CA 1
ATOM 10070 C C . HIS B 1 580 ? -34.594 -8.352 18.734 1 63.41 580 HIS B C 1
ATOM 10072 O O . HIS B 1 580 ? -35.094 -7.594 19.562 1 63.41 580 HIS B O 1
ATOM 10078 N N . TRP B 1 581 ? -33.5 -8.094 18.172 1 60.16 581 TRP B N 1
ATOM 10079 C CA . TRP B 1 581 ? -32.688 -6.973 18.625 1 60.16 581 TRP B CA 1
ATOM 10080 C C . TRP B 1 581 ? -33.094 -5.676 17.938 1 60.16 581 TRP B C 1
ATOM 10082 O O . TRP B 1 581 ? -33.094 -4.609 18.562 1 60.16 581 TRP B O 1
ATOM 10092 N N . LEU B 1 582 ? -33.438 -5.801 16.656 1 61.19 582 LEU B N 1
ATOM 10093 C CA . LEU B 1 582 ? -33.906 -4.656 15.906 1 61.19 582 LEU B CA 1
ATOM 10094 C C . LEU B 1 582 ? -35.25 -4.984 15.211 1 61.19 582 LEU B C 1
ATOM 10096 O O . LEU B 1 582 ? -35.25 -5.316 14.023 1 61.19 582 LEU B O 1
ATOM 10100 N N . PRO B 1 583 ? -36.312 -5.02 16.016 1 61.47 583 PRO B N 1
ATOM 10101 C CA . PRO B 1 583 ? -37.594 -5.496 15.516 1 61.47 583 PRO B CA 1
ATOM 10102 C C . PRO B 1 583 ? -38.062 -4.707 14.297 1 61.47 583 PRO B C 1
ATOM 10104 O O . PRO B 1 583 ? -38.844 -5.234 13.484 1 61.47 583 PRO B O 1
ATOM 10107 N N . SER B 1 584 ? -37.656 -3.516 14.219 1 60.28 584 SER B N 1
ATOM 10108 C CA . SER B 1 584 ? -38.281 -2.695 13.195 1 60.28 584 SER B CA 1
ATOM 10109 C C . SER B 1 584 ? -37.688 -2.969 11.812 1 60.28 584 SER B C 1
ATOM 10111 O O . SER B 1 584 ? -38.344 -2.775 10.797 1 60.28 584 SER B O 1
ATOM 10113 N N . ILE B 1 585 ? -36.469 -3.4 11.711 1 64.38 585 ILE B N 1
ATOM 10114 C CA . ILE B 1 585 ? -35.875 -3.605 10.391 1 64.38 585 ILE B CA 1
ATOM 10115 C C . ILE B 1 585 ? -34.844 -4.73 10.438 1 64.38 585 ILE B C 1
ATOM 10117 O O . ILE B 1 585 ? -33.656 -4.48 10.383 1 64.38 585 ILE B O 1
ATOM 10121 N N . PRO B 1 586 ? -35.312 -5.977 10.562 1 67.31 586 PRO B N 1
ATOM 10122 C CA . PRO B 1 586 ? -34.375 -7.098 10.688 1 67.31 586 PRO B CA 1
ATOM 10123 C C . PRO B 1 586 ? -33.344 -7.133 9.562 1 67.31 586 PRO B C 1
ATOM 10125 O O . PRO B 1 586 ? -32.219 -7.578 9.773 1 67.31 586 PRO B O 1
ATOM 10128 N N . ASP B 1 587 ? -33.719 -6.605 8.469 1 72.19 587 ASP B N 1
ATOM 10129 C CA . ASP B 1 587 ? -32.812 -6.629 7.32 1 72.19 587 ASP B CA 1
ATOM 10130 C C . ASP B 1 587 ? -31.609 -5.699 7.543 1 72.19 587 ASP B C 1
ATOM 10132 O O . ASP B 1 587 ? -30.516 -5.973 7.062 1 72.19 587 ASP B O 1
ATOM 10136 N N . LEU B 1 588 ? -31.891 -4.773 8.391 1 72.12 588 LEU B N 1
ATOM 10137 C CA . LEU B 1 588 ? -30.812 -3.828 8.648 1 72.12 588 LEU B CA 1
ATOM 10138 C C . LEU B 1 588 ? -29.766 -4.434 9.594 1 72.12 588 LEU B C 1
ATOM 10140 O O . LEU B 1 588 ? -28.594 -4.094 9.516 1 72.12 588 LEU B O 1
ATOM 10144 N N . SER B 1 589 ? -30.281 -5.367 10.375 1 73.19 589 SER B N 1
ATOM 10145 C CA . SER B 1 589 ? -29.344 -6.023 11.289 1 73.19 589 SER B CA 1
ATOM 10146 C C . SER B 1 589 ? -28.328 -6.863 10.531 1 73.19 589 SER B C 1
ATOM 10148 O O . SER B 1 589 ? -27.156 -6.93 10.922 1 73.19 589 SER B O 1
ATOM 10150 N N . PHE B 1 590 ? -28.812 -7.387 9.461 1 76.88 590 PHE B N 1
ATOM 10151 C CA . PHE B 1 590 ? -27.922 -8.188 8.633 1 76.88 590 PHE B CA 1
ATOM 10152 C C . PHE B 1 590 ? -26.859 -7.309 7.965 1 76.88 590 PHE B C 1
ATOM 10154 O O . PHE B 1 590 ? -25.688 -7.668 7.918 1 76.88 590 PHE B O 1
ATOM 10161 N N . VAL B 1 591 ? -27.312 -6.246 7.523 1 77.81 591 VAL B N 1
ATOM 10162 C CA . VAL B 1 591 ? -26.406 -5.324 6.84 1 77.81 591 VAL B CA 1
ATOM 10163 C C . VAL B 1 591 ? -25.375 -4.785 7.824 1 77.81 591 VAL B C 1
ATOM 10165 O O . VAL B 1 591 ? -24.188 -4.652 7.488 1 77.81 591 VAL B O 1
ATOM 10168 N N . ILE B 1 592 ? -25.797 -4.598 9 1 77.88 592 ILE B N 1
ATOM 10169 C CA . ILE B 1 592 ? -24.891 -4.098 10.031 1 77.88 592 ILE B CA 1
ATOM 10170 C C . ILE B 1 592 ? -23.859 -5.168 10.375 1 77.88 592 ILE B C 1
ATOM 10172 O O . ILE B 1 592 ? -22.672 -4.867 10.547 1 77.88 592 ILE B O 1
ATOM 10176 N N . PHE B 1 593 ? -24.359 -6.371 10.422 1 81.62 593 PHE B N 1
ATOM 10177 C CA . PHE B 1 593 ? -23.453 -7.469 10.719 1 81.62 593 PHE B CA 1
ATOM 10178 C C . PHE B 1 593 ? -22.406 -7.613 9.625 1 81.62 593 PHE B C 1
ATOM 10180 O O . PHE B 1 593 ? -21.219 -7.793 9.914 1 81.62 593 PHE B O 1
ATOM 10187 N N . GLU B 1 594 ? -22.797 -7.539 8.453 1 84.25 594 GLU B N 1
ATOM 10188 C CA . GLU B 1 594 ? -21.875 -7.633 7.32 1 84.25 594 GLU B CA 1
ATOM 10189 C C . GLU B 1 594 ? -20.844 -6.508 7.359 1 84.25 594 GLU B C 1
ATOM 10191 O O . GLU B 1 594 ? -19.656 -6.738 7.098 1 84.25 594 GLU B O 1
ATOM 10196 N N . HIS B 1 595 ? -21.297 -5.395 7.727 1 84.25 595 HIS B N 1
ATOM 10197 C CA . HIS B 1 595 ? -20.391 -4.25 7.777 1 84.25 595 HIS B CA 1
ATOM 10198 C C . HIS B 1 595 ? -19.422 -4.367 8.945 1 84.25 595 HIS B C 1
ATOM 10200 O O . HIS B 1 595 ? -18.266 -3.92 8.859 1 84.25 595 HIS B O 1
ATOM 10206 N N . LEU B 1 596 ? -19.875 -4.918 9.984 1 84.44 596 LEU B N 1
ATOM 10207 C CA . LEU B 1 596 ? -18.984 -5.156 11.117 1 84.44 596 LEU B CA 1
ATOM 10208 C C . LEU B 1 596 ? -17.859 -6.125 10.734 1 84.44 596 LEU B C 1
ATOM 10210 O O . LEU B 1 596 ? -16.703 -5.934 11.117 1 84.44 596 LEU B O 1
ATOM 10214 N N . LEU B 1 597 ? -18.281 -7.105 9.945 1 86.81 597 LEU B N 1
ATOM 10215 C CA . LEU B 1 597 ? -17.281 -8.07 9.5 1 86.81 597 LEU B CA 1
ATOM 10216 C C . LEU B 1 597 ? -16.312 -7.43 8.516 1 86.81 597 LEU B C 1
ATOM 10218 O O . LEU B 1 597 ? -15.109 -7.699 8.555 1 86.81 597 LEU B O 1
ATOM 10222 N N . LEU B 1 598 ? -16.844 -6.602 7.699 1 85.19 598 LEU B N 1
ATOM 10223 C CA . LEU B 1 598 ? -15.984 -5.879 6.77 1 85.19 598 LEU B CA 1
ATOM 10224 C C . LEU B 1 598 ? -15.055 -4.93 7.52 1 85.19 598 LEU B C 1
ATOM 10226 O O . LEU B 1 598 ? -13.891 -4.781 7.152 1 85.19 598 LEU B O 1
ATOM 10230 N N . GLY B 1 599 ? -15.594 -4.297 8.547 1 85.12 599 GLY B N 1
ATOM 10231 C CA . GLY B 1 599 ? -14.766 -3.451 9.398 1 85.12 599 GLY B CA 1
ATOM 10232 C C . GLY B 1 599 ? -13.672 -4.211 10.109 1 85.12 599 GLY B C 1
ATOM 10233 O O . GLY B 1 599 ? -12.531 -3.736 10.203 1 85.12 599 GLY B O 1
ATOM 10234 N N . LEU B 1 600 ? -14.055 -5.359 10.492 1 86.62 600 LEU B N 1
ATOM 10235 C CA . LEU B 1 600 ? -13.062 -6.207 11.148 1 86.62 600 LEU B CA 1
ATOM 10236 C C . LEU B 1 600 ? -11.961 -6.602 10.172 1 86.62 600 LEU B C 1
ATOM 10238 O O . LEU B 1 600 ? -10.781 -6.578 10.531 1 86.62 600 LEU B O 1
ATOM 10242 N N . LYS B 1 601 ? -12.359 -6.965 9.008 1 88.56 601 LYS B N 1
ATOM 10243 C CA . LYS B 1 601 ? -11.391 -7.297 7.969 1 88.56 601 LYS B CA 1
ATOM 10244 C C . LYS B 1 601 ? -10.453 -6.125 7.695 1 88.56 601 LYS B C 1
ATOM 10246 O O . LYS B 1 601 ? -9.234 -6.312 7.582 1 88.56 601 LYS B O 1
ATOM 10251 N N . PHE B 1 602 ? -10.977 -4.977 7.684 1 84.25 602 PHE B N 1
ATOM 10252 C CA . PHE B 1 602 ? -10.188 -3.773 7.441 1 84.25 602 PHE B CA 1
ATOM 10253 C C . PHE B 1 602 ? -9.242 -3.504 8.602 1 84.25 602 PHE B C 1
ATOM 10255 O O . PHE B 1 602 ? -8.078 -3.15 8.391 1 84.25 602 PHE B O 1
ATOM 10262 N N . LEU B 1 603 ? -9.758 -3.73 9.758 1 83.12 603 LEU B N 1
ATOM 10263 C CA . LEU B 1 603 ? -8.961 -3.496 10.953 1 83.12 603 LEU B CA 1
ATOM 10264 C C . LEU B 1 603 ? -7.766 -4.449 11.008 1 83.12 603 LEU B C 1
ATOM 10266 O O . LEU B 1 603 ? -6.645 -4.027 11.297 1 83.12 603 LEU B O 1
ATOM 10270 N N . ILE B 1 604 ? -8 -5.668 10.664 1 88 604 ILE B N 1
ATOM 10271 C CA . ILE B 1 604 ? -6.93 -6.656 10.68 1 88 604 ILE B CA 1
ATOM 10272 C C . ILE B 1 604 ? -5.891 -6.301 9.617 1 88 604 ILE B C 1
ATOM 10274 O O . ILE B 1 604 ? -4.684 -6.391 9.867 1 88 604 ILE B O 1
ATOM 10278 N N . HIS B 1 605 ? -6.379 -5.844 8.516 1 85.06 605 HIS B N 1
ATOM 10279 C CA . HIS B 1 605 ? -5.5 -5.441 7.418 1 85.06 605 HIS B CA 1
ATOM 10280 C C . HIS B 1 605 ? -4.621 -4.262 7.824 1 85.06 605 HIS B C 1
ATOM 10282 O O . HIS B 1 605 ? -3.438 -4.219 7.48 1 85.06 605 HIS B O 1
ATOM 10288 N N . LYS B 1 606 ? -5.141 -3.381 8.625 1 78.19 606 LYS B N 1
ATOM 10289 C CA . LYS B 1 606 ? -4.406 -2.18 9.008 1 78.19 606 LYS B CA 1
ATOM 10290 C C . LYS B 1 606 ? -3.445 -2.469 10.156 1 78.19 606 LYS B C 1
ATOM 10292 O O . LYS B 1 606 ? -2.393 -1.837 10.266 1 78.19 606 LYS B O 1
ATOM 10297 N N . VAL B 1 607 ? -3.77 -3.416 10.961 1 81.31 607 VAL B N 1
ATOM 10298 C CA . VAL B 1 607 ? -2.986 -3.701 12.156 1 81.31 607 VAL B CA 1
ATOM 10299 C C . VAL B 1 607 ? -1.745 -4.508 11.781 1 81.31 607 VAL B C 1
ATOM 10301 O O . VAL B 1 607 ? -0.669 -4.305 12.352 1 81.31 607 VAL B O 1
ATOM 10304 N N . ILE B 1 608 ? -1.912 -5.379 10.797 1 84.5 608 ILE B N 1
ATOM 10305 C CA . ILE B 1 608 ? -0.784 -6.219 10.422 1 84.5 608 ILE B CA 1
ATOM 10306 C C . ILE B 1 608 ? 0.006 -5.547 9.297 1 84.5 608 ILE B C 1
ATOM 10308 O O . ILE B 1 608 ? -0.5 -5.387 8.188 1 84.5 608 ILE B O 1
ATOM 10312 N N . HIS B 1 609 ? 1.224 -5.227 9.688 1 81.81 609 HIS B N 1
ATOM 10313 C CA . HIS B 1 609 ? 2.088 -4.598 8.695 1 81.81 609 HIS B CA 1
ATOM 10314 C C . HIS B 1 609 ? 2.557 -5.609 7.652 1 81.81 609 HIS B C 1
ATOM 10316 O O . HIS B 1 609 ? 2.922 -6.734 7.992 1 81.81 609 HIS B O 1
ATOM 10322 N N . GLU B 1 610 ? 2.592 -5.203 6.453 1 86.19 610 GLU B N 1
ATOM 10323 C CA . GLU B 1 610 ? 3.008 -6.066 5.352 1 86.19 610 GLU B CA 1
ATOM 10324 C C . GLU B 1 610 ? 4.48 -6.457 5.48 1 86.19 610 GLU B C 1
ATOM 10326 O O . GLU B 1 610 ? 4.852 -7.594 5.191 1 86.19 610 GLU B O 1
ATOM 10331 N N . ARG B 1 611 ? 5.352 -5.508 5.953 1 89.69 611 ARG B N 1
ATOM 10332 C CA . ARG B 1 611 ? 6.773 -5.773 6.125 1 89.69 611 ARG B CA 1
ATOM 10333 C C . ARG B 1 611 ? 7.141 -5.863 7.602 1 89.69 611 ARG B C 1
ATOM 10335 O O . ARG B 1 611 ? 6.922 -4.918 8.359 1 89.69 611 ARG B O 1
ATOM 10342 N N . PRO B 1 612 ? 7.688 -7.02 7.965 1 91.12 612 PRO B N 1
ATOM 10343 C CA . PRO B 1 612 ? 8.125 -7.121 9.359 1 91.12 612 PRO B CA 1
ATOM 10344 C C . PRO B 1 612 ? 9.188 -6.086 9.719 1 91.12 612 PRO B C 1
ATOM 10346 O O . PRO B 1 612 ? 9.852 -5.539 8.828 1 91.12 612 PRO B O 1
ATOM 10349 N N . ARG B 1 613 ? 9.391 -5.82 10.984 1 86.94 613 ARG B N 1
ATOM 10350 C CA . ARG B 1 613 ? 10.289 -4.777 11.477 1 86.94 613 ARG B CA 1
ATOM 10351 C C . ARG B 1 613 ? 11.734 -5.059 11.07 1 86.94 613 ARG B C 1
ATOM 10353 O O . ARG B 1 613 ? 12.461 -4.141 10.688 1 86.94 613 ARG B O 1
ATOM 10360 N N . TRP B 1 614 ? 12.117 -6.289 11.094 1 90.31 614 TRP B N 1
ATOM 10361 C CA . TRP B 1 614 ? 13.508 -6.605 10.789 1 90.31 614 TRP B CA 1
ATOM 10362 C C . TRP B 1 614 ? 13.82 -6.348 9.32 1 90.31 614 TRP B C 1
ATOM 10364 O O . TRP B 1 614 ? 14.945 -5.988 8.969 1 90.31 614 TRP B O 1
ATOM 10374 N N . VAL B 1 615 ? 12.797 -6.547 8.484 1 92.19 615 VAL B N 1
ATOM 10375 C CA . VAL B 1 615 ? 12.984 -6.273 7.062 1 92.19 615 VAL B CA 1
ATOM 10376 C C . VAL B 1 615 ? 13.086 -4.77 6.832 1 92.19 615 VAL B C 1
ATOM 10378 O O . VAL B 1 615 ? 13.938 -4.305 6.07 1 92.19 615 VAL B O 1
ATOM 10381 N N . ARG B 1 616 ? 12.281 -4.008 7.559 1 89.19 616 ARG B N 1
ATOM 10382 C CA . ARG B 1 616 ? 12.305 -2.557 7.422 1 89.19 616 ARG B CA 1
ATOM 10383 C C . ARG B 1 616 ? 13.625 -1.979 7.906 1 89.19 616 ARG B C 1
ATOM 10385 O O . ARG B 1 616 ? 14.195 -1.092 7.266 1 89.19 616 ARG B O 1
ATOM 10392 N N . ILE B 1 617 ? 14.109 -2.504 8.953 1 88.31 617 ILE B N 1
ATOM 10393 C CA . ILE B 1 617 ? 15.391 -2.07 9.492 1 88.31 617 ILE B CA 1
ATOM 10394 C C . ILE B 1 617 ? 16.516 -2.434 8.516 1 88.31 617 ILE B C 1
ATOM 10396 O O . ILE B 1 617 ? 17.422 -1.632 8.273 1 88.31 617 ILE B O 1
ATOM 10400 N N . GLY B 1 618 ? 16.359 -3.625 7.977 1 88.81 618 GLY B N 1
ATOM 10401 C CA . GLY B 1 618 ? 17.375 -4.047 7.027 1 88.81 618 GLY B CA 1
ATOM 10402 C C . GLY B 1 618 ? 17.453 -3.164 5.793 1 88.81 618 GLY B C 1
ATOM 10403 O O . GLY B 1 618 ? 18.531 -2.832 5.32 1 88.81 618 GLY B O 1
ATOM 10404 N N . LEU B 1 619 ? 16.375 -2.744 5.309 1 88.88 619 LEU B N 1
ATOM 10405 C CA . LEU B 1 619 ? 16.312 -1.907 4.117 1 88.88 619 LEU B CA 1
ATOM 10406 C C . LEU B 1 619 ? 16.859 -0.508 4.406 1 88.88 619 LEU B C 1
ATOM 10408 O O . LEU B 1 619 ? 17.594 0.055 3.602 1 88.88 619 LEU B O 1
ATOM 10412 N N . LEU B 1 620 ? 16.531 0.014 5.574 1 87.56 620 LEU B N 1
ATOM 10413 C CA . LEU B 1 620 ? 16.984 1.354 5.938 1 87.56 620 LEU B CA 1
ATOM 10414 C C . LEU B 1 620 ? 18.469 1.365 6.242 1 87.56 620 LEU B C 1
ATOM 10416 O O . LEU B 1 620 ? 19.156 2.35 5.961 1 87.56 620 LEU B O 1
ATOM 10420 N N . LYS B 1 621 ? 18.875 0.303 6.82 1 88.56 621 LYS B N 1
ATOM 10421 C CA . LYS B 1 621 ? 20.312 0.179 7.078 1 88.56 621 LYS B CA 1
ATOM 10422 C C . LYS B 1 621 ? 21.109 0.153 5.773 1 88.56 621 LYS B C 1
ATOM 10424 O O . LYS B 1 621 ? 22.141 0.8 5.664 1 88.56 621 LYS B O 1
ATOM 10429 N N . ALA B 1 622 ? 20.625 -0.584 4.824 1 88 622 ALA B N 1
ATOM 10430 C CA . ALA B 1 622 ? 21.281 -0.657 3.52 1 88 622 ALA B CA 1
ATOM 10431 C C . ALA B 1 622 ? 21.328 0.711 2.846 1 88 622 ALA B C 1
ATOM 10433 O O . ALA B 1 622 ? 22.344 1.102 2.27 1 88 622 ALA B O 1
ATOM 10434 N N . ASP B 1 623 ? 20.281 1.425 2.938 1 84.56 623 ASP B N 1
ATOM 10435 C CA . ASP B 1 623 ? 20.203 2.758 2.348 1 84.56 623 ASP B CA 1
ATOM 10436 C C . ASP B 1 623 ? 21.141 3.727 3.049 1 84.56 623 ASP B C 1
ATOM 10438 O O . ASP B 1 623 ? 21.797 4.551 2.396 1 84.56 623 ASP B O 1
ATOM 10442 N N . TYR B 1 624 ? 21.234 3.641 4.32 1 84.38 624 TYR B N 1
ATOM 10443 C CA . TYR B 1 624 ? 22.125 4.496 5.105 1 84.38 624 TYR B CA 1
ATOM 10444 C C . TYR B 1 624 ? 23.594 4.207 4.785 1 84.38 624 TYR B C 1
ATOM 10446 O O . TYR B 1 624 ? 24.375 5.129 4.574 1 84.38 624 TYR B O 1
ATOM 10454 N N . GLU B 1 625 ? 23.875 2.922 4.719 1 86.25 625 GLU B N 1
ATOM 10455 C CA . GLU B 1 625 ? 25.25 2.525 4.434 1 86.25 625 GLU B CA 1
ATOM 10456 C C . GLU B 1 625 ? 25.672 2.959 3.033 1 86.25 625 GLU B C 1
ATOM 10458 O O . GLU B 1 625 ? 26.812 3.373 2.826 1 86.25 625 GLU B O 1
ATOM 10463 N N . THR B 1 626 ? 24.781 2.846 2.166 1 83.81 626 THR B N 1
ATOM 10464 C CA . THR B 1 626 ? 25.062 3.264 0.798 1 83.81 626 THR B CA 1
ATOM 10465 C C . THR B 1 626 ? 25.297 4.77 0.729 1 83.81 626 THR B C 1
ATOM 10467 O O . THR B 1 626 ? 26.203 5.238 0.051 1 83.81 626 THR B O 1
ATOM 10470 N N . SER B 1 627 ? 24.469 5.48 1.422 1 82.38 627 SER B N 1
ATOM 10471 C CA . SER B 1 627 ? 24.594 6.934 1.429 1 82.38 627 SER B CA 1
ATOM 10472 C C . SER B 1 627 ? 25.906 7.367 2.078 1 82.38 627 SER B C 1
ATOM 10474 O O . SER B 1 627 ? 26.578 8.281 1.592 1 82.38 627 SER B O 1
ATOM 10476 N N . GLN B 1 628 ? 26.297 6.711 3.105 1 82.62 628 GLN B N 1
ATOM 10477 C CA . GLN B 1 628 ? 27.547 7.031 3.787 1 82.62 628 GLN B CA 1
ATOM 10478 C C . GLN B 1 628 ? 28.75 6.676 2.924 1 82.62 628 GLN B C 1
ATOM 10480 O O . GLN B 1 628 ? 29.75 7.402 2.912 1 82.62 628 GLN B O 1
ATOM 10485 N N . ALA B 1 629 ? 28.609 5.57 2.248 1 81.88 629 ALA B N 1
ATOM 10486 C CA . ALA B 1 629 ? 29.703 5.152 1.374 1 81.88 629 ALA B CA 1
ATOM 10487 C C . ALA B 1 629 ? 29.906 6.137 0.227 1 81.88 629 ALA B C 1
ATOM 10489 O O . ALA B 1 629 ? 31.031 6.449 -0.144 1 81.88 629 ALA B O 1
ATOM 10490 N N . LEU B 1 630 ? 28.875 6.633 -0.269 1 81.44 630 LEU B N 1
ATOM 10491 C CA . LEU B 1 630 ? 28.953 7.602 -1.357 1 81.44 630 LEU B CA 1
ATOM 10492 C C . LEU B 1 630 ? 29.562 8.914 -0.881 1 81.44 630 LEU B C 1
ATOM 10494 O O . LEU B 1 630 ? 30.344 9.531 -1.601 1 81.44 630 LEU B O 1
ATOM 10498 N N . LYS B 1 631 ? 29.25 9.312 0.283 1 78.94 631 LYS B N 1
ATOM 10499 C CA . LYS B 1 631 ? 29.781 10.547 0.852 1 78.94 631 LYS B CA 1
ATOM 10500 C C . LYS B 1 631 ? 31.281 10.43 1.085 1 78.94 631 LYS B C 1
ATOM 10502 O O . LYS B 1 631 ? 32.031 11.367 0.804 1 78.94 631 LYS B O 1
ATOM 10507 N N . GLN B 1 632 ? 31.672 9.32 1.553 1 77.44 632 GLN B N 1
ATOM 10508 C CA . GLN B 1 632 ? 33.094 9.117 1.857 1 77.44 632 GLN B CA 1
ATOM 10509 C C . GLN B 1 632 ? 33.906 9.031 0.582 1 77.44 632 GLN B C 1
ATOM 10511 O O . GLN B 1 632 ? 35.031 9.562 0.525 1 77.44 632 GLN B O 1
ATOM 10516 N N . LEU B 1 633 ? 33.344 8.422 -0.409 1 75.88 633 LEU B N 1
ATOM 10517 C CA . LEU B 1 633 ? 34.094 8.227 -1.652 1 75.88 633 LEU B CA 1
ATOM 10518 C C . LEU B 1 633 ? 34.188 9.523 -2.436 1 75.88 633 LEU B C 1
ATOM 10520 O O . LEU B 1 633 ? 35.188 9.766 -3.117 1 75.88 633 LEU B O 1
ATOM 10524 N N . LYS B 1 634 ? 33.219 10.352 -2.316 1 71.69 634 LYS B N 1
ATOM 10525 C CA . LYS B 1 634 ? 33.25 11.625 -3.035 1 71.69 634 LYS B CA 1
ATOM 10526 C C . LYS B 1 634 ? 34.125 12.641 -2.307 1 71.69 634 LYS B C 1
ATOM 10528 O O . LYS B 1 634 ? 34.656 13.562 -2.928 1 71.69 634 LYS B O 1
ATOM 10533 N N . TYR B 1 635 ? 34.188 12.555 -1.019 1 65.81 635 TYR B N 1
ATOM 10534 C CA . TYR B 1 635 ? 35.031 13.445 -0.225 1 65.81 635 TYR B CA 1
ATOM 10535 C C . TYR B 1 635 ? 36.5 13.156 -0.468 1 65.81 635 TYR B C 1
ATOM 10537 O O . TYR B 1 635 ? 37.344 14.078 -0.467 1 65.81 635 TYR B O 1
ATOM 10545 N N . GLU B 1 636 ? 36.938 11.984 -0.677 1 59.72 636 GLU B N 1
ATOM 10546 C CA . GLU B 1 636 ? 38.344 11.617 -0.797 1 59.72 636 GLU B CA 1
ATOM 10547 C C . GLU B 1 636 ? 38.969 12.219 -2.049 1 59.72 636 GLU B C 1
ATOM 10549 O O . GLU B 1 636 ? 40.094 12.711 -2.008 1 59.72 636 GLU B O 1
ATOM 10554 N N . PRO B 1 637 ? 38.375 12.164 -3.168 1 53.38 637 PRO B N 1
ATOM 10555 C CA . PRO B 1 637 ? 39.125 12.75 -4.281 1 53.38 637 PRO B CA 1
ATOM 10556 C C . PRO B 1 637 ? 39.375 14.242 -4.098 1 53.38 637 PRO B C 1
ATOM 10558 O O . PRO B 1 637 ? 40.375 14.773 -4.609 1 53.38 637 PRO B O 1
ATOM 10561 N N . GLN B 1 638 ? 38.469 14.953 -3.555 1 49.06 638 GLN B N 1
ATOM 10562 C CA . GLN B 1 638 ? 38.688 16.391 -3.439 1 49.06 638 GLN B CA 1
ATOM 10563 C C . GLN B 1 638 ? 39.844 16.703 -2.504 1 49.06 638 GLN B C 1
ATOM 10565 O O . GLN B 1 638 ? 40.594 17.656 -2.727 1 49.06 638 GLN B O 1
ATOM 10570 N N . GLN B 1 639 ? 39.969 15.938 -1.462 1 46.72 639 GLN B N 1
ATOM 10571 C CA . GLN B 1 639 ? 41.156 16.188 -0.659 1 46.72 639 GLN B CA 1
ATOM 10572 C C . GLN B 1 639 ? 42.438 15.836 -1.435 1 46.72 639 GLN B C 1
ATOM 10574 O O . GLN B 1 639 ? 43.469 16.484 -1.271 1 46.72 639 GLN B O 1
ATOM 10579 N N . SER B 1 640 ? 42.312 14.836 -2.217 1 42.66 640 SER B N 1
ATOM 10580 C CA . SER B 1 640 ? 43.531 14.531 -2.945 1 42.66 640 SER B CA 1
ATOM 10581 C C . SER B 1 640 ? 43.875 15.609 -3.973 1 42.66 640 SER B C 1
ATOM 10583 O O . SER B 1 640 ? 45.031 15.781 -4.363 1 42.66 640 SER B O 1
ATOM 10585 N N . ILE B 1 641 ? 42.875 16.156 -4.508 1 38.47 641 ILE B N 1
ATOM 10586 C CA . ILE B 1 641 ? 43.156 17.266 -5.422 1 38.47 641 ILE B CA 1
ATOM 10587 C C . ILE B 1 641 ? 43.656 18.469 -4.629 1 38.47 641 ILE B C 1
ATOM 10589 O O . ILE B 1 641 ? 44.406 19.297 -5.148 1 38.47 641 ILE B O 1
ATOM 10593 N N . LEU B 1 642 ? 43.188 18.641 -3.49 1 34.59 642 LEU B N 1
ATOM 10594 C CA . LEU B 1 642 ? 43.688 19.75 -2.709 1 34.59 642 LEU B CA 1
ATOM 10595 C C . LEU B 1 642 ? 45.062 19.453 -2.158 1 34.59 642 LEU B C 1
ATOM 10597 O O . LEU B 1 642 ? 45.781 20.359 -1.709 1 34.59 642 LEU B O 1
ATOM 10601 N N . ILE B 1 643 ? 45.406 18.188 -2.074 1 31.19 643 ILE B N 1
ATOM 10602 C CA . ILE B 1 643 ? 46.844 17.984 -1.801 1 31.19 643 ILE B CA 1
ATOM 10603 C C . ILE B 1 643 ? 47.625 17.969 -3.113 1 31.19 643 ILE B C 1
ATOM 10605 O O . ILE B 1 643 ? 47.281 17.219 -4.031 1 31.19 643 ILE B O 1
#

pLDDT: mean 81.75, std 16.76, range [23.09, 97.12]

Solvent-accessible surface area (backbone atoms only — not comparable to full-atom values): 69233 Å² total; per-residue (Å²): 138,81,85,74,80,81,55,72,65,63,59,51,54,56,50,48,58,46,41,56,51,43,47,52,45,45,53,45,46,51,48,48,49,52,70,71,47,74,84,70,80,70,63,71,74,62,56,56,59,68,68,51,63,70,65,36,36,41,36,33,38,27,62,80,38,48,73,66,57,54,50,49,53,52,54,60,43,40,73,71,62,36,44,74,48,79,38,62,58,46,83,57,42,37,40,36,36,33,24,65,50,70,68,48,49,44,49,43,38,29,75,67,52,42,39,41,59,31,67,86,70,28,64,39,66,42,46,64,74,51,54,71,48,46,48,42,94,91,52,54,82,73,64,67,55,46,68,15,49,54,49,37,53,52,44,68,61,40,50,72,74,44,40,71,46,47,74,72,51,30,47,67,47,74,46,39,59,74,57,70,76,64,52,60,77,63,54,91,51,90,83,57,87,69,77,63,43,68,59,44,22,35,51,43,9,42,43,59,19,49,50,55,47,45,54,52,52,48,45,62,55,32,50,55,54,25,53,48,17,53,48,39,75,72,62,67,58,58,60,67,57,51,40,53,48,52,47,51,48,49,47,50,52,54,48,50,44,46,24,50,41,44,50,51,14,50,76,64,43,27,60,80,70,61,82,86,50,70,67,34,90,84,40,66,59,45,78,37,65,34,90,55,81,60,48,76,35,72,45,57,72,60,66,59,32,49,49,40,38,67,69,43,43,49,50,51,49,50,52,50,41,51,48,42,48,51,50,49,53,50,51,50,54,51,47,52,50,48,38,69,72,59,41,90,85,39,74,72,71,50,48,57,56,52,52,49,47,51,47,41,54,51,50,50,53,53,46,49,55,48,37,51,51,46,45,59,72,28,51,47,50,22,58,68,54,39,51,32,56,32,46,52,55,46,47,60,39,48,49,44,54,71,44,42,61,52,52,43,29,51,70,70,68,59,35,66,68,59,35,32,50,52,52,54,51,43,51,51,51,49,52,50,49,52,47,40,58,62,49,48,48,46,52,50,48,52,51,46,44,54,47,46,52,67,61,56,62,80,75,50,71,75,40,55,72,47,48,89,50,62,70,59,49,55,49,52,56,54,48,66,72,37,48,78,58,83,65,69,56,67,62,50,50,53,52,51,54,52,48,41,60,35,47,40,48,35,80,62,38,39,58,38,27,45,54,50,38,58,48,45,65,51,45,56,55,48,52,47,46,38,53,72,70,44,27,30,43,52,75,33,40,85,38,48,63,74,61,52,54,55,54,50,53,49,51,45,47,54,49,17,49,51,44,30,51,52,54,45,63,68,34,66,70,50,46,52,57,36,24,68,77,38,66,88,46,35,69,52,48,52,53,48,51,54,48,51,51,51,48,46,50,50,48,52,57,69,69,53,58,53,62,47,68,69,55,54,46,37,53,50,25,30,54,48,52,50,52,51,49,49,52,55,58,53,43,50,57,54,52,53,68,72,93,138,83,87,74,76,80,53,71,65,62,57,50,52,55,48,50,56,45,43,57,49,46,47,51,44,46,52,45,48,51,48,48,50,50,69,68,47,72,85,68,81,72,62,71,73,62,56,58,60,68,70,53,64,70,65,36,35,41,36,33,38,28,63,79,38,50,72,66,56,54,51,49,52,51,54,59,44,41,72,71,62,37,43,73,47,80,37,61,58,47,84,57,42,35,40,38,36,32,24,66,52,70,70,50,50,44,47,43,39,31,74,67,53,42,38,41,58,32,67,86,69,28,62,39,66,43,46,64,76,50,55,72,49,46,48,43,94,90,52,54,80,73,65,69,55,44,67,16,48,55,49,38,52,52,44,68,62,42,49,73,73,45,40,70,47,47,73,72,51,32,47,67,48,74,46,41,61,75,58,70,76,65,52,60,79,63,54,90,52,89,83,57,86,67,78,65,44,66,59,43,22,36,50,44,9,41,45,58,19,47,50,55,46,44,54,52,52,51,45,62,55,31,50,55,53,24,54,47,17,53,48,38,73,73,63,67,59,59,62,68,57,50,41,51,46,52,48,50,48,49,48,51,52,55,48,49,45,46,24,50,41,42,51,50,14,50,76,64,43,28,60,80,70,61,82,86,50,70,66,33,90,86,40,66,58,45,79,38,64,34,91,55,81,58,49,76,35,71,46,57,72,61,66,58,31,48,48,38,38,67,68,42,43,49,49,49,50,50,50,50,39,52,47,41,48,52,50,49,53,50,51,50,53,51,47,52,50,47,38,71,72,60,41,91,84,37,75,70,70,51,49,57,56,51,52,50,48,51,48,40,54,52,50,52,55,53,46,50,56,48,36,51,53,48,46,60,71,30,50,46,48,22,60,68,54,40,50,32,57,31,46,51,54,46,47,59,39,49,50,44,55,70,44,43,60,51,53,44,29,51,70,72,67,58,35,65,68,57,34,33,50,52,51,54,50,43,52,51,51,50,52,52,49,53,46,41,59,63,48,47,49,44,52,51,47,52,52,47,46,52,46,45,52,66,62,56,61,79,74,50,72,74,41,54,73,47,48,89,50,63,71,58,48,54,51,51,56,56,48,67,70,36,47,78,59,83,67,69,55,66,61,50,49,52,52,49,54,52,50,41,61,35,48,41,46,36,81,62,38,39,58,38,28,46,56,51,38,57,49,46,64,50,44,56,53,48,52,48,46,38,53,72,70,44,28,30,42,52,77,32,40,86,37,48,64,74,60,51,55,55,54,50,55,50,50,46,46,53,49,16,48,52,44,30,50,50,52,46,63,69,34,66,70,51,46,50,57,36,26,68,78,38,66,87,46,36,71,53,47,52,53,49,51,53,48,50,52,51,50,48,51,49,48,52,56,69,70,52,59,54,62,46,68,69,56,53,46,37,52,51,24,31,53,50,52,51,53,51,50,49,53,54,58,54,43,48,56,55,52,53,67,73,92

Sequence (1286 aa):
MSEDAKSPRTRNIIENQLFRRQRSLKLEALQRQRSQHGTIDVIDDDEEAETFGKTYIVIIFTEKAKLRHCQDVEKIIQEFDIQTTLEIVSKTEKYLYLSASLDTLLRLADAAELEKMTTTGSMQKFNYGCVSDFLLPGMTQEQILHYCETPVLIKDVVEPAIRSYIQKGYIEDMFPLHDILYLDRFHFNLKRTTLPIEEIRNYFGSSIGLYFAFIEFYTKALIFPAVFGILQSLMNLNLSLVCSFYVVWTTIFLELWKRRCAGLSYRWGTIEMSSLDKPRAGYQGQLKPDPITGKMTLHYPMRYTYLQMYCISYPVVLGCVVAAAWFALYQFQIEAEVLADFGADSWLLYIPVIVQSMLIAIFSWAYEKLATFLTNLENHRTRSQYERHRVNKLMLFEIVNNFFSQFYIAFVLQDLKQLKYQLMMQLLIFQLVCIAQEIGIPLMAVLRQKYAKYRHKEIEPEKLRSISNKPRYEQAFYESGLDEYHSTYEDYLQVCIQFGYVVLFAAVAPFAAIGALINNVFAVHIDMFKLCNIFKRPFGRRAKNIGAWQLAFELLSVMSLLSNCGLLFLQPNVKQFFAHWLPSIPDLSFVIFEHLLLGLKFLIHKVIHERPRWVRIGLLKADYETSQALKQLKYEPQQSILIMSEDAKSPRTRNIIENQLFRRQRSLKLEALQRQRSQHGTIDVIDDDEEAETFGKTYIVIIFTEKAKLRHCQDVEKIIQEFDIQTTLEIVSKTEKYLYLSASLDTLLRLADAAELEKMTTTGSMQKFNYGCVSDFLLPGMTQEQILHYCETPVLIKDVVEPAIRSYIQKGYIEDMFPLHDILYLDRFHFNLKRTTLPIEEIRNYFGSSIGLYFAFIEFYTKALIFPAVFGILQSLMNLNLSLVCSFYVVWTTIFLELWKRRCAGLSYRWGTIEMSSLDKPRAGYQGQLKPDPITGKMTLHYPMRYTYLQMYCISYPVVLGCVVAAAWFALYQFQIEAEVLADFGADSWLLYIPVIVQSMLIAIFSWAYEKLATFLTNLENHRTRSQYERHRVNKLMLFEIVNNFFSQFYIAFVLQDLKQLKYQLMMQLLIFQLVCIAQEIGIPLMAVLRQKYAKYRHKEIEPEKLRSISNKPRYEQAFYESGLDEYHSTYEDYLQVCIQFGYVVLFAAVAPFAAIGALINNVFAVHIDMFKLCNIFKRPFGRRAKNIGAWQLAFELLSVMSLLSNCGLLFLQPNVKQFFAHWLPSIPDLSFVIFEHLLLGLKFLIHKVIHERPRWVRIGLLKADYETSQALKQLKYEPQQSILI